Protein AF-0000000087101628 (afdb_homodimer)

Radius of gyration: 29.73 Å; Cα contacts (8 Å, |Δi|>4): 1108; chains: 2; bounding box: 60×91×79 Å

Sequence (808 aa):
MQALVPTSGLTIFELVASPSTESFATGARFMEYYRRNLAGFMVWLDSEENDYRKQVIPLAEHQPAIGFAILAFVAQHGSMSCSNKAIAAIAEDARDKCLQLIKLRAQQMTDKLMKGLELDDHSDAADAEWMLAAILIMTNYDRCCAEVADEHRKAARTIVNLFNSSSAIEERQLFSFLRNQLAIDDVTTASTSFDRSLINNAIKPVPGSDSLLFSRYLTFLHRVTLASVEVVEAGSSSDFPPHSRTTNMIRSEFEQARGSTLMAAGRLGLKGSRMTRDFVRLVEVYHNAGLVYSFQCLECVHEDGSERTTACNNLFDQLTGFEDQTAFVQNLAWPTFIAGTACHGNKERQKTILSLFTAIHQATRFNHYRDAVNFLEEFWAGSDADWRPRARAREASGKRILVVMQALVPTSGLTIFELVASPSTESFATGARFMEYYRRNLAGFMVWLDSEENDYRKQVIPLAEHQPAIGFAILAFVAQHGSMSCSNKAIAAIAEDARDKCLQLIKLRAQQMTDKLMKGLELDDHSDAADAEWMLAAILIMTNYDRCCAEVADEHRKAARTIVNLFNSSSAIEERQLFSFLRNQLAIDDVTTASTSFDRSLINNAIKPVPGSDSLLFSRYLTFLHRVTLASVEVVEAGSSSDFPPHSRTTNMIRSEFEQARGSTLMAAGRLGLKGSRMTRDFVRLVEVYHNAGLVYSFQCLECVHEDGSERTTACNNLFDQLTGFEDQTAFVQNLAWPTFIAGTACHGNKERQKTILSLFTAIHQATRFNHYRDAVNFLEEFWAGSDADWRPRARAREASGKRILVV

Organism: NCBI:txid702518

Structure (mmCIF, N/CA/C/O backbone):
data_AF-0000000087101628-model_v1
#
loop_
_entity.id
_entity.type
_entity.pdbx_description
1 polymer 'Uncharacterized protein'
#
loop_
_atom_site.group_PDB
_atom_site.id
_atom_site.type_symbol
_atom_site.label_atom_id
_atom_site.label_alt_id
_atom_site.label_comp_id
_atom_site.label_asym_id
_atom_site.label_entity_id
_atom_site.label_seq_id
_atom_site.pdbx_PDB_ins_code
_atom_site.Cartn_x
_atom_site.Cartn_y
_atom_site.Cartn_z
_atom_site.occupancy
_atom_site.B_iso_or_equiv
_atom_site.auth_seq_id
_atom_site.auth_comp_id
_atom_site.auth_asym_id
_atom_site.auth_atom_id
_atom_site.pdbx_PDB_model_num
ATOM 1 N N . MET A 1 1 ? -19.625 4.711 -6.918 1 26.03 1 MET A N 1
ATOM 2 C CA . MET A 1 1 ? -18.625 5.625 -7.465 1 26.03 1 MET A CA 1
ATOM 3 C C . MET A 1 1 ? -18.516 6.879 -6.605 1 26.03 1 MET A C 1
ATOM 5 O O . MET A 1 1 ? -19.453 7.68 -6.531 1 26.03 1 MET A O 1
ATOM 9 N N . GLN A 1 2 ? -17.875 6.727 -5.523 1 28.67 2 GLN A N 1
ATOM 10 C CA . GLN A 1 2 ? -17.953 7.898 -4.66 1 28.67 2 GLN A CA 1
ATOM 11 C C . GLN A 1 2 ? -17.344 9.125 -5.34 1 28.67 2 GLN A C 1
ATOM 13 O O . GLN A 1 2 ? -16.188 9.086 -5.777 1 28.67 2 GLN A O 1
ATOM 18 N N . ALA A 1 3 ? -18.156 10 -5.699 1 35.97 3 ALA A N 1
ATOM 19 C CA . ALA A 1 3 ? -17.922 11.227 -6.465 1 35.97 3 ALA A CA 1
ATOM 20 C C . ALA A 1 3 ? -16.984 12.172 -5.719 1 35.97 3 ALA A C 1
ATOM 22 O O . ALA A 1 3 ? -17.156 12.414 -4.523 1 35.97 3 ALA A O 1
ATOM 23 N N . LEU A 1 4 ? -15.797 12.312 -6.121 1 41.22 4 LEU A N 1
ATOM 24 C CA . LEU A 1 4 ? -14.914 13.398 -5.711 1 41.22 4 LEU A CA 1
ATOM 25 C C . LEU A 1 4 ? -15.648 14.734 -5.715 1 41.22 4 LEU A C 1
ATOM 27 O O . LEU A 1 4 ? -16.547 14.953 -6.535 1 41.22 4 LEU A O 1
ATOM 31 N N . VAL A 1 5 ? -15.688 15.383 -4.637 1 44.59 5 VAL A N 1
ATOM 32 C CA . VAL A 1 5 ? -16.375 16.672 -4.582 1 44.59 5 VAL A CA 1
ATOM 33 C C . VAL A 1 5 ? -15.82 17.594 -5.668 1 44.59 5 VAL A C 1
ATOM 35 O O . VAL A 1 5 ? -14.602 17.719 -5.836 1 44.59 5 VAL A O 1
ATOM 38 N N . PRO A 1 6 ? -16.719 17.922 -6.676 1 40.78 6 PRO A N 1
ATOM 39 C CA . PRO A 1 6 ? -16.328 18.891 -7.703 1 40.78 6 PRO A CA 1
ATOM 40 C C . PRO A 1 6 ? -15.695 20.156 -7.121 1 40.78 6 PRO A C 1
ATOM 42 O O . PRO A 1 6 ? -16.047 20.562 -6.012 1 40.78 6 PRO A O 1
ATOM 45 N N . THR A 1 7 ? -14.648 20.562 -7.625 1 36.84 7 THR A N 1
ATOM 46 C CA . THR A 1 7 ? -13.867 21.734 -7.258 1 36.84 7 THR A CA 1
ATOM 47 C C . THR A 1 7 ? -14.625 23.016 -7.582 1 36.84 7 THR A C 1
ATOM 49 O O . THR A 1 7 ? -14.062 24.125 -7.523 1 36.84 7 THR A O 1
ATOM 52 N N . SER A 1 8 ? -15.742 23.047 -8.273 1 37.12 8 SER A N 1
ATOM 53 C CA . SER A 1 8 ? -16.203 24.391 -8.555 1 37.12 8 SER A CA 1
ATOM 54 C C . SER A 1 8 ? -16.578 25.125 -7.266 1 37.12 8 SER A C 1
ATOM 56 O O . SER A 1 8 ? -17.641 24.875 -6.691 1 37.12 8 SER A O 1
ATOM 58 N N . GLY A 1 9 ? -15.664 25.375 -6.543 1 42.19 9 GLY A N 1
ATOM 59 C CA . GLY A 1 9 ? -15.867 25.984 -5.242 1 42.19 9 GLY A CA 1
ATOM 60 C C . GLY A 1 9 ? -16.453 27.391 -5.324 1 42.19 9 GLY A C 1
ATOM 61 O O . GLY A 1 9 ? -16.391 28.031 -6.371 1 42.19 9 GLY A O 1
ATOM 62 N N . LEU A 1 10 ? -17.469 27.688 -4.641 1 45.53 10 LEU A N 1
ATOM 63 C CA . LEU A 1 10 ? -17.984 29.031 -4.375 1 45.53 10 LEU A CA 1
ATOM 64 C C . LEU A 1 10 ? -16.844 30 -4.102 1 45.53 10 LEU A C 1
ATOM 66 O O . LEU A 1 10 ? -15.922 29.703 -3.338 1 45.53 10 LEU A O 1
ATOM 70 N N . THR A 1 11 ? -16.719 30.984 -4.996 1 48.81 11 THR A N 1
ATOM 71 C CA . THR A 1 11 ? -15.711 32 -4.777 1 48.81 11 THR A CA 1
ATOM 72 C C . THR A 1 11 ? -16.016 32.812 -3.514 1 48.81 11 THR A C 1
ATOM 74 O O . THR A 1 11 ? -17.172 32.938 -3.111 1 48.81 11 THR A O 1
ATOM 77 N N . ILE A 1 12 ? -15.062 33.062 -2.768 1 49 12 ILE A N 1
ATOM 78 C CA . ILE A 1 12 ? -15.164 33.844 -1.55 1 49 12 ILE A CA 1
ATOM 79 C C . ILE A 1 12 ? -15.945 35.125 -1.835 1 49 12 ILE A C 1
ATOM 81 O O . ILE A 1 12 ? -16.672 35.625 -0.967 1 49 12 ILE A O 1
ATOM 85 N N . PHE A 1 13 ? -15.859 35.625 -3.02 1 48.06 13 PHE A N 1
ATOM 86 C CA . PHE A 1 13 ? -16.516 36.844 -3.404 1 48.06 13 PHE A CA 1
ATOM 87 C C . PHE A 1 13 ? -18.031 36.719 -3.342 1 48.06 13 PHE A C 1
ATOM 89 O O . PHE A 1 13 ? -18.734 37.656 -2.969 1 48.06 13 PHE A O 1
ATOM 96 N N . GLU A 1 14 ? -18.344 35.625 -3.723 1 48.25 14 GLU A N 1
ATOM 97 C CA . GLU A 1 14 ? -19.781 35.406 -3.654 1 48.25 14 GLU A CA 1
ATOM 98 C C . GLU A 1 14 ? -20.281 35.406 -2.211 1 48.25 14 GLU A C 1
ATOM 100 O O . GLU A 1 14 ? -21.422 35.781 -1.946 1 48.25 14 GLU A O 1
ATOM 105 N N . LEU A 1 15 ? -19.359 35.156 -1.405 1 49.53 15 LEU A N 1
ATOM 106 C CA . LEU A 1 15 ? -19.703 35.156 0.014 1 49.53 15 LEU A CA 1
ATOM 107 C C . LEU A 1 15 ? -19.828 36.562 0.559 1 49.53 15 LEU A C 1
ATOM 109 O O . LEU A 1 15 ? -20.719 36.844 1.361 1 49.53 15 LEU A O 1
ATOM 113 N N . VAL A 1 16 ? -18.875 37.469 0.089 1 48.25 16 VAL A N 1
ATOM 114 C CA . VAL A 1 16 ? -18.828 38.844 0.62 1 48.25 16 VAL A CA 1
ATOM 115 C C . VAL A 1 16 ? -19.875 39.719 -0.062 1 48.25 16 VAL A C 1
ATOM 117 O O . VAL A 1 16 ? -20.328 40.719 0.502 1 48.25 16 VAL A O 1
ATOM 120 N N . ALA A 1 17 ? -20.094 39.531 -1.302 1 47.28 17 ALA A N 1
ATOM 121 C CA . ALA A 1 17 ? -20.984 40.469 -2.004 1 47.28 17 ALA A CA 1
ATOM 122 C C . ALA A 1 17 ? -22.359 40.5 -1.366 1 47.28 17 ALA A C 1
ATOM 124 O O . ALA A 1 17 ? -23.094 41.469 -1.513 1 47.28 17 ALA A O 1
ATOM 125 N N . SER A 1 18 ? -22.969 39.312 -1.213 1 39.75 18 SER A N 1
ATOM 126 C CA . SER A 1 18 ? -24.297 39.531 -0.682 1 39.75 18 SER A CA 1
ATOM 127 C C . SER A 1 18 ? -24.312 39.5 0.843 1 39.75 18 SER A C 1
ATOM 129 O O . SER A 1 18 ? -24.453 38.438 1.455 1 39.75 18 SER A O 1
ATOM 131 N N . PRO A 1 19 ? -23.688 40.438 1.371 1 39.03 19 PRO A N 1
ATOM 132 C CA . PRO A 1 19 ? -23.859 40.625 2.814 1 39.03 19 PRO A CA 1
ATOM 133 C C . PRO A 1 19 ? -25.328 40.531 3.246 1 39.03 19 PRO A C 1
ATOM 135 O O . PRO A 1 19 ? -25.703 41.156 4.254 1 39.03 19 PRO A O 1
ATOM 138 N N . SER A 1 20 ? -26.297 40.156 2.459 1 34.47 20 SER A N 1
ATOM 139 C CA . SER A 1 20 ? -27.578 40.312 3.145 1 34.47 20 SER A CA 1
ATOM 140 C C . SER A 1 20 ? -27.516 39.75 4.559 1 34.47 20 SER A C 1
ATOM 142 O O . SER A 1 20 ? -26.812 38.75 4.809 1 34.47 20 SER A O 1
ATOM 144 N N . THR A 1 21 ? -27.969 40.469 5.605 1 35.41 21 THR A N 1
ATOM 145 C CA . THR A 1 21 ? -28.172 40.438 7.051 1 35.41 21 THR A CA 1
ATOM 146 C C . THR A 1 21 ? -28.578 39.031 7.523 1 35.41 21 THR A C 1
ATOM 148 O O . THR A 1 21 ? -28.719 38.812 8.727 1 35.41 21 THR A O 1
ATOM 151 N N . GLU A 1 22 ? -29.297 38.25 6.773 1 41.78 22 GLU A N 1
ATOM 152 C CA . GLU A 1 22 ? -29.906 37.188 7.578 1 41.78 22 GLU A CA 1
ATOM 153 C C . GLU A 1 22 ? -28.875 36.125 7.953 1 41.78 22 GLU A C 1
ATOM 155 O O . GLU A 1 22 ? -28.203 35.562 7.078 1 41.78 22 GLU A O 1
ATOM 160 N N . SER A 1 23 ? -28.375 36.031 9.219 1 43.84 23 SER A N 1
ATOM 161 C CA . SER A 1 23 ? -27.438 35.312 10.07 1 43.84 23 SER A CA 1
ATOM 162 C C . SER A 1 23 ? -27.25 33.875 9.594 1 43.84 23 SER A C 1
ATOM 164 O O . SER A 1 23 ? -26.125 33.375 9.484 1 43.84 23 SER A O 1
ATOM 166 N N . PHE A 1 24 ? -28.422 33.25 9.414 1 42.03 24 PHE A N 1
ATOM 167 C CA . PHE A 1 24 ? -28.406 31.812 9.156 1 42.03 24 PHE A CA 1
ATOM 168 C C . PHE A 1 24 ? -27.859 31.531 7.758 1 42.03 24 PHE A C 1
ATOM 170 O O . PHE A 1 24 ? -27.125 30.562 7.555 1 42.03 24 PHE A O 1
ATOM 177 N N . ALA A 1 25 ? -28.312 32.406 6.754 1 46.84 25 ALA A N 1
ATOM 178 C CA . ALA A 1 25 ? -27.938 32.188 5.355 1 46.84 25 ALA A CA 1
ATOM 179 C C . ALA A 1 25 ? -26.438 32.375 5.156 1 46.84 25 ALA A C 1
ATOM 181 O O . ALA A 1 25 ? -25.812 31.656 4.363 1 46.84 25 ALA A O 1
ATOM 182 N N . THR A 1 26 ? -25.922 33.219 5.93 1 53.03 26 THR A N 1
ATOM 183 C CA . THR A 1 26 ? -24.484 33.469 5.902 1 53.03 26 THR A CA 1
ATOM 184 C C . THR A 1 26 ? -23.719 32.281 6.469 1 53.03 26 THR A C 1
ATOM 186 O O . THR A 1 26 ? -22.734 31.844 5.883 1 53.03 26 THR A O 1
ATOM 189 N N . GLY A 1 27 ? -24.406 31.719 7.445 1 65.12 27 GLY A N 1
ATOM 190 C CA . GLY A 1 27 ? -23.797 30.547 8.039 1 65.12 27 GLY A CA 1
ATOM 191 C C . GLY A 1 27 ? -23.75 29.359 7.098 1 65.12 27 GLY A C 1
ATOM 192 O O . GLY A 1 27 ? -22.734 28.656 7.012 1 65.12 27 GLY A O 1
ATOM 193 N N . ALA A 1 28 ? -24.828 29.344 6.305 1 73.56 28 ALA A N 1
ATOM 194 C CA . ALA A 1 28 ? -24.938 28.219 5.379 1 73.56 28 ALA A CA 1
ATOM 195 C C . ALA A 1 28 ? -23.922 28.359 4.238 1 73.56 28 ALA A C 1
ATOM 197 O O . ALA A 1 28 ? -23.328 27.359 3.811 1 73.56 28 ALA A O 1
ATOM 198 N N . ARG A 1 29 ? -23.75 29.594 3.809 1 76.88 29 ARG A N 1
ATOM 199 C CA . ARG A 1 29 ? -22.812 29.828 2.709 1 76.88 29 ARG A CA 1
ATOM 200 C C . ARG A 1 29 ? -21.375 29.594 3.15 1 76.88 29 ARG A C 1
ATOM 202 O O . ARG A 1 29 ? -20.562 29.047 2.389 1 76.88 29 ARG A O 1
ATOM 209 N N . PHE A 1 30 ? -21.188 30 4.383 1 77.25 30 PHE A N 1
ATOM 210 C CA . PHE A 1 30 ? -19.844 29.797 4.91 1 77.25 30 PHE A CA 1
ATOM 211 C C . PHE A 1 30 ? -19.562 28.312 5.086 1 77.25 30 PHE A C 1
ATOM 213 O O . PHE A 1 30 ? -18.469 27.844 4.773 1 77.25 30 PHE A O 1
ATOM 220 N N . MET A 1 31 ? -20.609 27.656 5.434 1 82 31 MET A N 1
ATOM 221 C CA . MET A 1 31 ? -20.453 26.219 5.621 1 82 31 MET A CA 1
ATOM 222 C C . MET A 1 31 ? -20.25 25.516 4.285 1 82 31 MET A C 1
ATOM 224 O O . MET A 1 31 ? -19.469 24.562 4.195 1 82 31 MET A O 1
ATOM 228 N N . GLU A 1 32 ? -20.891 26.031 3.357 1 81.81 32 GLU A N 1
ATOM 229 C CA . GLU A 1 32 ? -20.75 25.438 2.027 1 81.81 32 GLU A CA 1
ATOM 230 C C . GLU A 1 32 ? -19.375 25.734 1.441 1 81.81 32 GLU A C 1
ATOM 232 O O . GLU A 1 32 ? -18.766 24.875 0.806 1 81.81 32 GLU A O 1
ATOM 237 N N . TYR A 1 33 ? -18.938 26.922 1.651 1 81.75 33 TYR A N 1
ATOM 238 C CA . TYR A 1 33 ? -17.594 27.266 1.209 1 81.75 33 TYR A CA 1
ATOM 239 C C . TYR A 1 33 ? -16.547 26.391 1.904 1 81.75 33 TYR A C 1
ATOM 241 O O . TYR A 1 33 ? -15.602 25.922 1.271 1 81.75 33 TYR A O 1
ATOM 249 N N . TYR A 1 34 ? -16.719 26.25 3.16 1 84.5 34 TYR A N 1
ATOM 250 C CA . TYR A 1 34 ? -15.812 25.406 3.924 1 84.5 34 TYR A CA 1
ATOM 251 C C . TYR A 1 34 ? -15.805 23.984 3.375 1 84.5 34 TYR A C 1
ATOM 253 O O . TYR A 1 34 ? -14.742 23.406 3.145 1 84.5 34 TYR A O 1
ATOM 261 N N . ARG A 1 35 ? -16.906 23.469 3.129 1 82.81 35 ARG A N 1
ATOM 262 C CA . ARG A 1 35 ? -17.062 22.094 2.664 1 82.81 35 ARG A CA 1
ATOM 263 C C . ARG A 1 35 ? -16.375 21.891 1.319 1 82.81 35 ARG A C 1
ATOM 265 O O . ARG A 1 35 ? -15.695 20.891 1.115 1 82.81 35 ARG A O 1
ATOM 272 N N . ARG A 1 36 ? -16.453 22.828 0.568 1 76.19 36 ARG A N 1
ATOM 273 C CA . ARG A 1 36 ? -16.016 22.656 -0.813 1 76.19 36 ARG A CA 1
ATOM 274 C C . ARG A 1 36 ? -14.547 23.016 -0.965 1 76.19 36 ARG A C 1
ATOM 276 O O . ARG A 1 36 ? -13.844 22.422 -1.783 1 76.19 36 ARG A O 1
ATOM 283 N N . ASN A 1 37 ? -14.148 24 -0.082 1 74.56 37 ASN A N 1
ATOM 284 C CA . ASN A 1 37 ? -12.852 24.578 -0.417 1 74.56 37 ASN A CA 1
ATOM 285 C C . ASN A 1 37 ? -11.812 24.312 0.666 1 74.56 37 ASN A C 1
ATOM 287 O O . ASN A 1 37 ? -10.609 24.312 0.396 1 74.56 37 ASN A O 1
ATOM 291 N N . LEU A 1 38 ? -12.289 24.141 1.852 1 81 38 LEU A N 1
ATOM 292 C CA . LEU A 1 38 ? -11.289 24.172 2.912 1 81 38 LEU A CA 1
ATOM 293 C C . LEU A 1 38 ? -11.203 22.828 3.627 1 81 38 LEU A C 1
ATOM 295 O O . LEU A 1 38 ? -10.133 22.438 4.102 1 81 38 LEU A O 1
ATOM 299 N N . ALA A 1 39 ? -12.312 22.141 3.699 1 82.81 39 ALA A N 1
ATOM 300 C CA . ALA A 1 39 ? -12.336 20.875 4.434 1 82.81 39 ALA A CA 1
ATOM 301 C C . ALA A 1 39 ? -11.336 19.891 3.854 1 82.81 39 ALA A C 1
ATOM 303 O O . ALA A 1 39 ? -10.711 19.125 4.594 1 82.81 39 ALA A O 1
ATOM 304 N N . GLY A 1 40 ? -11.07 19.953 2.6 1 80.5 40 GLY A N 1
ATOM 305 C CA . GLY A 1 40 ? -10.148 19.062 1.928 1 80.5 40 GLY A CA 1
ATOM 306 C C . GLY A 1 40 ? -8.695 19.344 2.266 1 80.5 40 GLY A C 1
ATOM 307 O O . GLY A 1 40 ? -7.863 18.438 2.236 1 80.5 40 GLY A O 1
ATOM 308 N N . PHE A 1 41 ? -8.375 20.516 2.748 1 78.31 41 PHE A N 1
ATOM 309 C CA . PHE A 1 41 ? -7.008 20.938 3.049 1 78.31 41 PHE A CA 1
ATOM 310 C C . PHE A 1 41 ? -6.578 20.438 4.422 1 78.31 41 PHE A C 1
ATOM 312 O O . PHE A 1 41 ? -5.391 20.438 4.75 1 78.31 41 PHE A O 1
ATOM 319 N N . MET A 1 42 ? -7.484 19.844 5.047 1 81.44 42 MET A N 1
ATOM 320 C CA . MET A 1 42 ? -7.184 19.516 6.434 1 81.44 42 MET A CA 1
ATOM 321 C C . MET A 1 42 ? -6.934 18.016 6.598 1 81.44 42 MET A C 1
ATOM 323 O O . MET A 1 42 ? -6.648 17.547 7.699 1 81.44 42 MET A O 1
ATOM 327 N N . VAL A 1 43 ? -7.102 17.344 5.449 1 85.5 43 VAL A N 1
ATOM 328 C CA . VAL A 1 43 ? -6.992 15.898 5.551 1 85.5 43 VAL A CA 1
ATOM 329 C C . VAL A 1 43 ? -5.941 15.383 4.57 1 85.5 43 VAL A C 1
ATOM 331 O O . VAL A 1 43 ? -5.504 16.125 3.682 1 85.5 43 VAL A O 1
ATOM 334 N N . TRP A 1 44 ? -5.473 14.148 4.824 1 87.81 44 TRP A N 1
ATOM 335 C CA . TRP A 1 44 ? -4.543 13.484 3.918 1 87.81 44 TRP A CA 1
ATOM 336 C C . TRP A 1 44 ? -5.184 13.242 2.555 1 87.81 44 TRP A C 1
ATOM 338 O O . TRP A 1 44 ? -4.516 13.352 1.522 1 87.81 44 TRP A O 1
ATOM 348 N N . LEU A 1 45 ? -6.359 12.844 2.617 1 84.38 45 LEU A N 1
ATOM 349 C CA . LEU A 1 45 ? -7.16 12.469 1.456 1 84.38 45 LEU A CA 1
ATOM 350 C C . LEU A 1 45 ? -8.57 13.047 1.558 1 84.38 45 LEU A C 1
ATOM 352 O O . LEU A 1 45 ? -9.297 12.75 2.502 1 84.38 45 LEU A O 1
ATOM 356 N N . ASP A 1 46 ? -8.836 13.867 0.576 1 82.81 46 ASP A N 1
ATOM 357 C CA . ASP A 1 46 ? -10.172 14.461 0.567 1 82.81 46 ASP A CA 1
ATOM 358 C C . ASP A 1 46 ? -11.172 13.555 -0.139 1 82.81 46 ASP A C 1
ATOM 360 O O . ASP A 1 46 ? -11.062 13.312 -1.343 1 82.81 46 ASP A O 1
ATOM 364 N N . SER A 1 47 ? -12.031 12.906 0.613 1 77.12 47 SER A N 1
ATOM 365 C CA . SER A 1 47 ? -13.133 12.094 0.102 1 77.12 47 SER A CA 1
ATOM 366 C C . SER A 1 47 ? -14.453 12.445 0.787 1 77.12 47 SER A C 1
ATOM 368 O O . SER A 1 47 ? -14.469 13.25 1.72 1 77.12 47 SER A O 1
ATOM 370 N N . GLU A 1 48 ? -15.508 11.883 0.302 1 77.19 48 GLU A N 1
ATOM 371 C CA . GLU A 1 48 ? -16.797 12.117 0.937 1 77.19 48 GLU A CA 1
ATOM 372 C C . GLU A 1 48 ? -16.844 11.516 2.338 1 77.19 48 GLU A C 1
ATOM 374 O O . GLU A 1 48 ? -17.656 11.93 3.17 1 77.19 48 GLU A O 1
ATOM 379 N N . GLU A 1 49 ? -15.883 10.688 2.568 1 77.44 49 GLU A N 1
ATOM 380 C CA . GLU A 1 49 ? -15.852 10.008 3.861 1 77.44 49 GLU A CA 1
ATOM 381 C C . GLU A 1 49 ? -14.953 10.758 4.848 1 77.44 49 GLU A C 1
ATOM 383 O O . GLU A 1 49 ? -14.773 10.32 5.984 1 77.44 49 GLU A O 1
ATOM 388 N N . ASN A 1 50 ? -14.477 11.961 4.438 1 79.19 50 ASN A N 1
ATOM 389 C CA . ASN A 1 50 ? -13.711 12.852 5.305 1 79.19 50 ASN A CA 1
ATOM 390 C C . ASN A 1 50 ? -14.516 13.266 6.535 1 79.19 50 ASN A C 1
ATOM 392 O O . ASN A 1 50 ? -15.578 13.867 6.41 1 79.19 50 ASN A O 1
ATOM 396 N N . ASP A 1 51 ? -14.023 12.984 7.668 1 87.19 51 ASP A N 1
ATOM 397 C CA . ASP A 1 51 ? -14.805 13.156 8.883 1 87.19 51 ASP A CA 1
ATOM 398 C C . ASP A 1 51 ? -15.039 14.641 9.18 1 87.19 51 ASP A C 1
ATOM 400 O O . ASP A 1 51 ? -15.953 14.992 9.938 1 87.19 51 ASP A O 1
ATOM 404 N N . TYR A 1 52 ? -14.234 15.547 8.633 1 87.19 52 TYR A N 1
ATOM 405 C CA . TYR A 1 52 ? -14.578 16.953 8.734 1 87.19 52 TYR A CA 1
ATOM 406 C C . TYR A 1 52 ? -15.891 17.25 8.016 1 87.19 52 TYR A C 1
ATOM 408 O O . TYR A 1 52 ? -16.656 18.109 8.445 1 87.19 52 TYR A O 1
ATOM 416 N N . ARG A 1 53 ? -16.109 16.516 6.977 1 85.88 53 ARG A N 1
ATOM 417 C CA . ARG A 1 53 ? -17.328 16.672 6.203 1 85.88 53 ARG A CA 1
ATOM 418 C C . ARG A 1 53 ? -18.469 15.867 6.82 1 85.88 53 ARG A C 1
ATOM 420 O O . ARG A 1 53 ? -19.562 16.391 7.027 1 85.88 53 ARG A O 1
ATOM 427 N N . LYS A 1 54 ? -18.188 14.711 7.105 1 86.69 54 LYS A N 1
ATOM 428 C CA . LYS A 1 54 ? -19.219 13.734 7.445 1 86.69 54 LYS A CA 1
ATOM 429 C C . LYS A 1 54 ? -19.703 13.922 8.883 1 86.69 54 LYS A C 1
ATOM 431 O O . LYS A 1 54 ? -20.875 13.688 9.195 1 86.69 54 LYS A O 1
ATOM 436 N N . GLN A 1 55 ? -18.766 14.367 9.703 1 90.75 55 GLN A N 1
ATOM 437 C CA . GLN A 1 55 ? -19.109 14.383 11.117 1 90.75 55 GLN A CA 1
ATOM 438 C C . GLN A 1 55 ? -19 15.789 11.703 1 90.75 55 GLN A C 1
ATOM 440 O O . GLN A 1 55 ? -19.906 16.25 12.398 1 90.75 55 GLN A O 1
ATOM 445 N N . VAL A 1 56 ? -18 16.547 11.406 1 91 56 VAL A N 1
ATOM 446 C CA . VAL A 1 56 ? -17.703 17.812 12.07 1 91 56 VAL A CA 1
ATOM 447 C C . VAL A 1 56 ? -18.688 18.875 11.578 1 91 56 VAL A C 1
ATOM 449 O O . VAL A 1 56 ? -19.219 19.641 12.375 1 91 56 VAL A O 1
ATOM 452 N N . ILE A 1 57 ? -18.938 18.906 10.32 1 88.19 57 ILE A N 1
ATOM 453 C CA . ILE A 1 57 ? -19.828 19.906 9.766 1 88.19 57 ILE A CA 1
ATOM 454 C C . ILE A 1 57 ? -21.234 19.734 10.32 1 88.19 57 ILE A C 1
ATOM 456 O O . ILE A 1 57 ? -21.859 20.688 10.797 1 88.19 57 ILE A O 1
ATOM 460 N N . PRO A 1 58 ? -21.719 18.5 10.289 1 89.19 58 PRO A N 1
ATOM 461 C CA . PRO A 1 58 ? -23.047 18.312 10.883 1 89.19 58 PRO A CA 1
ATOM 462 C C . PRO A 1 58 ? -23.094 18.672 12.367 1 89.19 58 PRO A C 1
ATOM 464 O O . PRO A 1 58 ? -24.109 19.141 12.867 1 89.19 58 PRO A O 1
ATOM 467 N N . LEU A 1 59 ? -22.062 18.547 13.07 1 92 59 LEU A N 1
ATOM 468 C CA . LEU A 1 59 ? -21.984 18.875 14.484 1 92 59 LEU A CA 1
ATOM 469 C C . LEU A 1 59 ? -22.094 20.375 14.695 1 92 59 LEU A C 1
ATOM 471 O O . LEU A 1 59 ? -22.484 20.828 15.781 1 92 59 LEU A O 1
ATOM 475 N N . ALA A 1 60 ? -21.75 21.156 13.703 1 90 60 ALA A N 1
ATOM 476 C CA . ALA A 1 60 ? -21.797 22.609 13.797 1 90 60 ALA A CA 1
ATOM 477 C C . ALA A 1 60 ? -23.219 23.109 13.969 1 90 60 ALA A C 1
ATOM 479 O O . ALA A 1 60 ? -23.438 24.234 14.445 1 90 60 ALA A O 1
ATOM 480 N N . GLU A 1 61 ? -24.156 22.266 13.594 1 85.31 61 GLU A N 1
ATOM 481 C CA . GLU A 1 61 ? -25.562 22.625 13.742 1 85.31 61 GLU A CA 1
ATOM 482 C C . GLU A 1 61 ? -25.953 22.734 15.211 1 85.31 61 GLU A C 1
ATOM 484 O O . GLU A 1 61 ? -26.828 23.531 15.57 1 85.31 61 GLU A O 1
ATOM 489 N N . HIS A 1 62 ? -25.328 21.953 16.016 1 88.56 62 HIS A N 1
ATOM 490 C CA . HIS A 1 62 ? -25.734 21.922 17.422 1 88.56 62 HIS A CA 1
ATOM 491 C C . HIS A 1 62 ? -24.594 22.391 18.328 1 88.56 62 HIS A C 1
ATOM 493 O O . HIS A 1 62 ? -24.781 22.516 19.547 1 88.56 62 HIS A O 1
ATOM 499 N N . GLN A 1 63 ? -23.469 22.594 17.781 1 93 63 GLN A N 1
ATOM 500 C CA . GLN A 1 63 ? -22.312 23.094 18.516 1 93 63 GLN A CA 1
ATOM 501 C C . GLN A 1 63 ? -21.797 24.406 17.906 1 93 63 GLN A C 1
ATOM 503 O O . GLN A 1 63 ? -20.875 24.391 17.094 1 93 63 GLN A O 1
ATOM 508 N N . PRO A 1 64 ? -22.25 25.453 18.438 1 91.94 64 PRO A N 1
ATOM 509 C CA . PRO A 1 64 ? -21.953 26.75 17.828 1 91.94 64 PRO A CA 1
ATOM 510 C C . PRO A 1 64 ? -20.453 27.016 17.734 1 91.94 64 PRO A C 1
ATOM 512 O O . PRO A 1 64 ? -19.984 27.703 16.828 1 91.94 64 PRO A O 1
ATOM 515 N N . ALA A 1 65 ? -19.703 26.516 18.688 1 93.75 65 ALA A N 1
ATOM 516 C CA . ALA A 1 65 ? -18.25 26.734 18.672 1 93.75 65 ALA A CA 1
ATOM 517 C C . ALA A 1 65 ? -17.641 26.297 17.344 1 93.75 65 ALA A C 1
ATOM 519 O O . ALA A 1 65 ? -16.781 26.984 16.781 1 93.75 65 ALA A O 1
ATOM 520 N N . ILE A 1 66 ? -18.062 25.172 16.828 1 94.12 66 ILE A N 1
ATOM 521 C CA . ILE A 1 66 ? -17.578 24.672 15.555 1 94.12 66 ILE A CA 1
ATOM 522 C C . ILE A 1 66 ? -18 25.609 14.43 1 94.12 66 ILE A C 1
ATOM 524 O O . ILE A 1 66 ? -17.203 25.906 13.523 1 94.12 66 ILE A O 1
ATOM 528 N N . GLY A 1 67 ? -19.219 26.062 14.508 1 91.31 67 GLY A N 1
ATOM 529 C CA . GLY A 1 67 ? -19.703 27 13.516 1 91.31 67 GLY A CA 1
ATOM 530 C C . GLY A 1 67 ? -18.875 28.281 13.461 1 91.31 67 GLY A C 1
ATOM 531 O O . GLY A 1 67 ? -18.531 28.75 12.375 1 91.31 67 GLY A O 1
ATOM 532 N N . PHE A 1 68 ? -18.594 28.781 14.602 1 91.19 68 PHE A N 1
ATOM 533 C CA . PHE A 1 68 ? -17.781 30 14.68 1 91.19 68 PHE A CA 1
ATOM 534 C C . PHE A 1 68 ? -16.359 29.75 14.188 1 91.19 68 PHE A C 1
ATOM 536 O O . PHE A 1 68 ? -15.758 30.609 13.547 1 91.19 68 PHE A O 1
ATOM 543 N N . ALA A 1 69 ? -15.82 28.578 14.531 1 92.19 69 ALA A N 1
ATOM 544 C CA . ALA A 1 69 ? -14.484 28.234 14.062 1 92.19 69 ALA A CA 1
ATOM 545 C C . ALA A 1 69 ? -14.43 28.203 12.539 1 92.19 69 ALA A C 1
ATOM 547 O O . ALA A 1 69 ? -13.5 28.75 11.93 1 92.19 69 ALA A O 1
ATOM 548 N N . ILE A 1 70 ? -15.422 27.578 11.945 1 90.12 70 ILE A N 1
ATOM 549 C CA . ILE A 1 70 ? -15.5 27.469 10.492 1 90.12 70 ILE A CA 1
ATOM 550 C C . ILE A 1 70 ? -15.641 28.859 9.883 1 90.12 70 ILE A C 1
ATOM 552 O O . ILE A 1 70 ? -14.945 29.203 8.922 1 90.12 70 ILE A O 1
ATOM 556 N N . LEU A 1 71 ? -16.531 29.625 10.461 1 88 71 LEU A N 1
ATOM 557 C CA . LEU A 1 71 ? -16.75 30.984 9.977 1 88 71 LEU A CA 1
ATOM 558 C C . LEU A 1 71 ? -15.453 31.797 10.039 1 88 71 LEU A C 1
ATOM 560 O O . LEU A 1 71 ? -15.117 32.5 9.102 1 88 71 LEU A O 1
ATOM 564 N N . ALA A 1 72 ? -14.781 31.688 11.172 1 87.56 72 ALA A N 1
ATOM 565 C CA . ALA A 1 72 ? -13.516 32.406 11.336 1 87.56 72 ALA A CA 1
ATOM 566 C C . ALA A 1 72 ? -12.5 31.969 10.273 1 87.56 72 ALA A C 1
ATOM 568 O O . ALA A 1 72 ? -11.859 32.812 9.648 1 87.56 72 ALA A O 1
ATOM 569 N N . PHE A 1 73 ? -12.367 30.719 10.047 1 86.5 73 PHE A N 1
ATOM 570 C CA . PHE A 1 73 ? -11.398 30.172 9.109 1 86.5 73 PHE A CA 1
ATOM 571 C C . PHE A 1 73 ? -11.727 30.594 7.68 1 86.5 73 PHE A C 1
ATOM 573 O O . PHE A 1 73 ? -10.852 31.047 6.941 1 86.5 73 PHE A O 1
ATOM 580 N N . VAL A 1 74 ? -12.977 30.484 7.309 1 84.25 74 VAL A N 1
ATOM 581 C CA . VAL A 1 74 ? -13.422 30.844 5.965 1 84.25 74 VAL A CA 1
ATOM 582 C C . VAL A 1 74 ? -13.203 32.344 5.719 1 84.25 74 VAL A C 1
ATOM 584 O O . VAL A 1 74 ? -12.711 32.719 4.664 1 84.25 74 VAL A O 1
ATOM 587 N N . ALA A 1 75 ? -13.609 33.094 6.676 1 82.62 75 ALA A N 1
ATOM 588 C CA . ALA A 1 75 ? -13.469 34.531 6.547 1 82.62 75 ALA A CA 1
ATOM 589 C C . ALA A 1 75 ? -12 34.938 6.434 1 82.62 75 ALA A C 1
ATOM 591 O O . ALA A 1 75 ? -11.641 35.781 5.621 1 82.62 75 ALA A O 1
ATOM 592 N N . GLN A 1 76 ? -11.172 34.375 7.246 1 81.19 76 GLN A N 1
ATOM 593 C CA . GLN A 1 76 ? -9.742 34.656 7.191 1 81.19 76 GLN A CA 1
ATOM 594 C C . GLN A 1 76 ? -9.156 34.25 5.84 1 81.19 76 GLN A C 1
ATOM 596 O O . GLN A 1 76 ? -8.344 35 5.27 1 81.19 76 GLN A O 1
ATOM 601 N N . HIS A 1 77 ? -9.461 33.094 5.402 1 76 77 HIS A N 1
ATOM 602 C CA . HIS A 1 77 ? -8.977 32.625 4.113 1 76 77 HIS A CA 1
ATOM 603 C C . HIS A 1 77 ? -9.406 33.531 2.98 1 76 77 HIS A C 1
ATOM 605 O O . HIS A 1 77 ? -8.633 33.781 2.051 1 76 77 HIS A O 1
ATOM 611 N N . GLY A 1 78 ? -10.617 34.031 3.062 1 70.62 78 GLY A N 1
ATOM 612 C CA . GLY A 1 78 ? -11.141 34.969 2.076 1 70.62 78 GLY A CA 1
ATOM 613 C C . GLY A 1 78 ? -10.492 36.344 2.152 1 70.62 78 GLY A C 1
ATOM 614 O O . GLY A 1 78 ? -10.242 36.969 1.125 1 70.62 78 GLY A O 1
ATOM 615 N N . SER A 1 79 ? -10.266 36.719 3.344 1 71.12 79 SER A N 1
ATOM 616 C CA . SER A 1 79 ? -9.695 38.062 3.539 1 71.12 79 SER A CA 1
ATOM 617 C C . SER A 1 79 ? -8.273 38.125 3.004 1 71.12 79 SER A C 1
ATOM 619 O O . SER A 1 79 ? -7.812 39.188 2.59 1 71.12 79 SER A O 1
ATOM 621 N N . MET A 1 80 ? -7.617 37.062 3.16 1 67.12 80 MET A N 1
ATOM 622 C CA . MET A 1 80 ? -6.25 37.031 2.65 1 67.12 80 MET A CA 1
ATOM 623 C C . MET A 1 80 ? -6.227 37.219 1.137 1 67.12 80 MET A C 1
ATOM 625 O O . MET A 1 80 ? -5.246 37.719 0.582 1 67.12 80 MET A O 1
ATOM 629 N N . SER A 1 81 ? -7.344 36.906 0.546 1 62.12 81 SER A N 1
ATOM 630 C CA . SER A 1 81 ? -7.434 37.031 -0.905 1 62.12 81 SER A CA 1
ATOM 631 C C . SER A 1 81 ? -7.883 38.406 -1.312 1 62.12 81 SER A C 1
ATOM 633 O O . SER A 1 81 ? -7.531 38.906 -2.389 1 62.12 81 SER A O 1
ATOM 635 N N . CYS A 1 82 ? -8.758 39.062 -0.571 1 61.34 82 CYS A N 1
ATOM 636 C CA . CYS A 1 82 ? -9.359 40.312 -1.05 1 61.34 82 CYS A CA 1
ATOM 637 C C . CYS A 1 82 ? -9.016 41.469 -0.124 1 61.34 82 CYS A C 1
ATOM 639 O O . CYS A 1 82 ? -9.352 42.625 -0.415 1 61.34 82 CYS A O 1
ATOM 641 N N . SER A 1 83 ? -8.102 41.5 0.654 1 66.56 83 SER A N 1
ATOM 642 C CA . SER A 1 83 ? -7.738 42.531 1.606 1 66.56 83 SER A CA 1
ATOM 643 C C . SER A 1 83 ? -8.961 43.312 2.062 1 66.56 83 SER A C 1
ATOM 645 O O . SER A 1 83 ? -9.031 44.531 1.884 1 66.56 83 SER A O 1
ATOM 647 N N . ASN A 1 84 ? -10.023 42.688 2.418 1 71.69 84 ASN A N 1
ATOM 648 C CA . ASN A 1 84 ? -11.266 43.281 2.885 1 71.69 84 ASN A CA 1
ATOM 649 C C . ASN A 1 84 ? -11.312 43.344 4.406 1 71.69 84 ASN A C 1
ATOM 651 O O . ASN A 1 84 ? -11.422 42.344 5.082 1 71.69 84 ASN A O 1
ATOM 655 N N . LYS A 1 85 ? -11.328 44.5 4.949 1 78.25 85 LYS A N 1
ATOM 656 C CA . LYS A 1 85 ? -11.273 44.75 6.391 1 78.25 85 LYS A CA 1
ATOM 657 C C . LYS A 1 85 ? -12.539 44.219 7.078 1 78.25 85 LYS A C 1
ATOM 659 O O . LYS A 1 85 ? -12.484 43.781 8.227 1 78.25 85 LYS A O 1
ATOM 664 N N . ALA A 1 86 ? -13.562 44.344 6.402 1 76.69 86 ALA A N 1
ATOM 665 C CA . ALA A 1 86 ? -14.82 43.875 6.988 1 76.69 86 ALA A CA 1
ATOM 666 C C . ALA A 1 86 ? -14.812 42.375 7.199 1 76.69 86 ALA A C 1
ATOM 668 O O . ALA A 1 86 ? -15.297 41.875 8.227 1 76.69 86 ALA A O 1
ATOM 669 N N . ILE A 1 87 ? -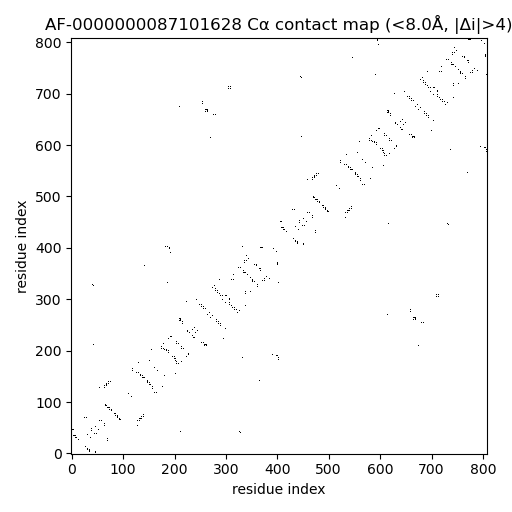14.297 41.719 6.309 1 77.62 87 ILE A N 1
ATOM 670 C CA . ILE A 1 87 ? -14.234 40.281 6.395 1 77.62 87 ILE A CA 1
ATOM 671 C C . ILE A 1 87 ? -13.242 39.875 7.484 1 77.62 87 ILE A C 1
ATOM 673 O O . ILE A 1 87 ? -13.461 38.906 8.203 1 77.62 87 ILE A O 1
ATOM 677 N N . ALA A 1 88 ? -12.266 40.625 7.594 1 80.62 88 ALA A N 1
ATOM 678 C CA . ALA A 1 88 ? -11.297 40.375 8.648 1 80.62 88 ALA A CA 1
ATOM 679 C C . ALA A 1 88 ? -11.922 40.562 10.031 1 80.62 88 ALA A C 1
ATOM 681 O O . ALA A 1 88 ? -11.602 39.812 10.969 1 80.62 88 ALA A O 1
ATOM 682 N N . ALA A 1 89 ? -12.719 41.531 10.07 1 83.44 89 ALA A N 1
ATOM 683 C CA . ALA A 1 89 ? -13.398 41.781 11.344 1 83.44 89 ALA A CA 1
ATOM 684 C C . ALA A 1 89 ? -14.344 40.625 11.695 1 83.44 89 ALA A C 1
ATOM 686 O O . ALA A 1 89 ? -14.469 40.281 12.867 1 83.44 89 ALA A O 1
ATOM 687 N N . ILE A 1 90 ? -15.008 40.094 10.711 1 83.06 90 ILE A N 1
ATOM 688 C CA . ILE A 1 90 ? -15.891 38.969 10.914 1 83.06 90 ILE A CA 1
ATOM 689 C C . ILE A 1 90 ? -15.078 37.781 11.414 1 83.06 90 ILE A C 1
ATOM 691 O O . ILE A 1 90 ? -15.516 37.031 12.305 1 83.06 90 ILE A O 1
ATOM 695 N N . ALA A 1 91 ? -13.961 37.562 10.844 1 85.5 91 ALA A N 1
ATOM 696 C CA . ALA A 1 91 ? -13.078 36.469 11.242 1 85.5 91 ALA A CA 1
ATOM 697 C C . ALA A 1 91 ? -12.672 36.594 12.703 1 85.5 91 ALA A C 1
ATOM 699 O O . ALA A 1 91 ? -12.727 35.625 13.461 1 85.5 91 ALA A O 1
ATOM 700 N N . GLU A 1 92 ? -12.336 37.812 13.117 1 86.5 92 GLU A N 1
ATOM 701 C CA . GLU A 1 92 ? -11.891 38.062 14.484 1 86.5 92 GLU A CA 1
ATOM 702 C C . GLU A 1 92 ? -13.031 37.844 15.484 1 86.5 92 GLU A C 1
ATOM 704 O O . GLU A 1 92 ? -12.836 37.281 16.562 1 86.5 92 GLU A O 1
ATOM 709 N N . ASP A 1 93 ? -14.133 38.344 15.07 1 88.12 93 ASP A N 1
ATOM 710 C CA . ASP A 1 93 ? -15.297 38.188 15.93 1 88.12 93 ASP A CA 1
ATOM 711 C C . ASP A 1 93 ? -15.68 36.719 16.109 1 88.12 93 ASP A C 1
ATOM 713 O O . ASP A 1 93 ? -15.969 36.281 17.234 1 88.12 93 ASP A O 1
ATOM 717 N N . ALA A 1 94 ? -15.758 36.062 15.039 1 89.19 94 ALA A N 1
ATOM 718 C CA . ALA A 1 94 ? -16.094 34.656 15.086 1 89.19 94 ALA A CA 1
ATOM 719 C C . ALA A 1 94 ? -15.062 33.875 15.906 1 89.19 94 ALA A C 1
ATOM 721 O O . ALA A 1 94 ? -15.43 32.969 16.672 1 89.19 94 ALA A O 1
ATOM 722 N N . ARG A 1 95 ? -13.82 34.156 15.727 1 89.12 95 ARG A N 1
ATOM 723 C CA . ARG A 1 95 ? -12.75 33.531 16.5 1 89.12 95 ARG A CA 1
ATOM 724 C C . ARG A 1 95 ? -12.969 33.75 18 1 89.12 95 ARG A C 1
ATOM 726 O O . ARG A 1 95 ? -12.898 32.812 18.781 1 89.12 95 ARG A O 1
ATOM 733 N N . ASP A 1 96 ? -13.242 34.969 18.359 1 89.62 96 ASP A N 1
ATOM 734 C CA . ASP A 1 96 ? -13.414 35.312 19.766 1 89.62 96 ASP A CA 1
ATOM 735 C C . ASP A 1 96 ? -14.609 34.562 20.359 1 89.62 96 ASP A C 1
ATOM 737 O O . ASP A 1 96 ? -14.547 34.094 21.5 1 89.62 96 ASP A O 1
ATOM 741 N N . LYS A 1 97 ? -15.656 34.531 19.609 1 91.69 97 LYS A N 1
ATOM 742 C CA . LYS A 1 97 ? -16.844 33.812 20.078 1 91.69 97 LYS A CA 1
ATOM 743 C C . LYS A 1 97 ? -16.547 32.312 20.25 1 91.69 97 LYS A C 1
ATOM 745 O O . LYS A 1 97 ? -16.969 31.703 21.234 1 91.69 97 LYS A O 1
ATOM 750 N N . CYS A 1 98 ? -15.875 31.734 19.312 1 92.56 98 CYS A N 1
ATOM 751 C CA . CYS A 1 98 ? -15.461 30.328 19.406 1 92.56 98 CYS A CA 1
ATOM 752 C C . CYS A 1 98 ? -14.633 30.094 20.656 1 92.56 98 CYS A C 1
ATOM 754 O O . CYS A 1 98 ? -14.922 29.188 21.438 1 92.56 98 CYS A O 1
ATOM 756 N N . LEU A 1 99 ? -13.664 30.969 20.891 1 91.06 99 LEU A N 1
ATOM 757 C CA . LEU A 1 99 ? -12.75 30.812 22.016 1 91.06 99 LEU A CA 1
ATOM 758 C C . LEU A 1 99 ? -13.492 30.969 23.344 1 91.06 99 LEU A C 1
ATOM 760 O O . LEU A 1 99 ? -13.172 30.281 24.312 1 91.06 99 LEU A O 1
ATOM 764 N N . GLN A 1 100 ? -14.383 31.812 23.281 1 92 100 GLN A N 1
ATOM 765 C CA . GLN A 1 100 ? -15.18 32.031 24.484 1 92 100 GLN A CA 1
ATOM 766 C C . GLN A 1 100 ? -15.953 30.75 24.859 1 92 100 GLN A C 1
ATOM 768 O O . GLN A 1 100 ? -16 30.375 26.016 1 92 100 GLN A O 1
ATOM 773 N N . LEU A 1 101 ? -16.547 30.172 23.906 1 93 101 LEU A N 1
ATOM 774 C CA . LEU A 1 101 ? -17.312 28.969 24.141 1 93 101 LEU A CA 1
ATOM 775 C C . LEU A 1 101 ? -16.422 27.828 24.609 1 93 101 LEU A C 1
ATOM 777 O O . LEU A 1 101 ? -16.797 27.078 25.516 1 93 101 LEU A O 1
ATOM 781 N N . ILE A 1 102 ? -15.258 27.688 24.016 1 93.44 102 ILE A N 1
ATOM 782 C CA . ILE A 1 102 ? -14.305 26.656 24.422 1 93.44 102 ILE A CA 1
ATOM 783 C C . ILE A 1 102 ? -13.852 26.906 25.859 1 93.44 102 ILE A C 1
ATOM 785 O O . ILE A 1 102 ? -13.773 25.969 26.656 1 93.44 102 ILE A O 1
ATOM 789 N N . LYS A 1 103 ? -13.555 28.141 26.141 1 91.44 103 LYS A N 1
ATOM 790 C CA . LYS A 1 103 ? -13.102 28.5 27.469 1 91.44 103 LYS A CA 1
ATOM 791 C C . LYS A 1 103 ? -14.164 28.188 28.516 1 91.44 103 LYS A C 1
ATOM 793 O O . LYS A 1 103 ? -13.852 27.656 29.594 1 91.44 103 LYS A O 1
ATOM 798 N N . LEU A 1 104 ? -15.359 28.531 28.188 1 92.44 104 LEU A N 1
ATOM 799 C CA . LEU A 1 104 ? -16.469 28.266 29.109 1 92.44 104 LEU A CA 1
ATOM 800 C C . LEU A 1 104 ? -16.578 26.781 29.406 1 92.44 104 LEU A C 1
ATOM 802 O O . LEU A 1 104 ? -16.719 26.391 30.562 1 92.44 104 LEU A O 1
ATOM 806 N N . ARG A 1 105 ? -16.578 26.016 28.422 1 92.88 105 ARG A N 1
ATOM 807 C CA . ARG A 1 105 ? -16.719 24.578 28.625 1 92.88 105 ARG A CA 1
ATOM 808 C C . ARG A 1 105 ? -15.5 24.016 29.359 1 92.88 105 ARG A C 1
ATOM 810 O O . ARG A 1 105 ? -15.641 23.109 30.203 1 92.88 105 ARG A O 1
ATOM 817 N N . ALA A 1 106 ? -14.305 24.453 29.031 1 90.25 106 ALA A N 1
ATOM 818 C CA . ALA A 1 106 ? -13.086 24.031 29.719 1 90.25 106 ALA A CA 1
ATOM 819 C C . ALA A 1 106 ? -13.172 24.328 31.219 1 90.25 106 ALA A C 1
ATOM 821 O O . ALA A 1 106 ? -12.719 23.531 32.031 1 90.25 106 ALA A O 1
ATOM 822 N N . GLN A 1 107 ? -13.703 25.438 31.469 1 90.5 107 GLN A N 1
ATOM 823 C CA . GLN A 1 107 ? -13.891 25.797 32.875 1 90.5 107 GLN A CA 1
ATOM 824 C C . GLN A 1 107 ? -14.844 24.844 33.562 1 90.5 107 GLN A C 1
ATOM 826 O O . GLN A 1 107 ? -14.609 24.438 34.719 1 90.5 107 GLN A O 1
ATOM 831 N N . GLN A 1 108 ? -15.883 24.531 32.906 1 91.31 108 GLN A N 1
ATOM 832 C CA . GLN A 1 108 ? -16.844 23.594 33.469 1 91.31 108 GLN A CA 1
ATOM 833 C C . GLN A 1 108 ? -16.203 22.219 33.719 1 91.31 108 GLN A C 1
ATOM 835 O O . GLN A 1 108 ? -16.469 21.578 34.75 1 91.31 108 GLN A O 1
ATOM 840 N N . MET A 1 109 ? -15.383 21.797 32.812 1 90.5 109 MET A N 1
ATOM 841 C CA . MET A 1 109 ? -14.68 20.531 32.969 1 90.5 109 MET A CA 1
ATOM 842 C C . MET A 1 109 ? -13.703 20.578 34.125 1 90.5 109 MET A C 1
ATOM 844 O O . MET A 1 109 ? -13.602 19.625 34.906 1 90.5 109 MET A O 1
ATOM 848 N N . THR A 1 110 ? -13.039 21.688 34.25 1 88.06 110 THR A N 1
ATOM 849 C CA . THR A 1 110 ? -12.102 21.875 35.375 1 88.06 110 THR A CA 1
ATOM 850 C C . THR A 1 110 ? -12.828 21.875 36.688 1 88.06 110 THR A C 1
ATOM 852 O O . THR A 1 110 ? -12.352 21.297 37.688 1 88.06 110 THR A O 1
ATOM 855 N N . ASP A 1 111 ? -13.938 22.531 36.688 1 89.88 111 ASP A N 1
ATOM 856 C CA . ASP A 1 111 ? -14.758 22.562 37.875 1 89.88 111 ASP A CA 1
ATOM 857 C C . ASP A 1 111 ? -15.164 21.141 38.312 1 89.88 111 ASP A C 1
ATOM 859 O O . ASP A 1 111 ? -15.156 20.812 39.5 1 89.88 111 ASP A O 1
ATOM 863 N N . LYS A 1 112 ? -15.531 20.422 37.344 1 91.44 112 LYS A N 1
ATOM 864 C CA . LYS A 1 112 ? -15.891 19.031 37.594 1 91.44 112 LYS A CA 1
ATOM 865 C C . LYS A 1 112 ? -14.719 18.266 38.219 1 91.44 112 LYS A C 1
ATOM 867 O O . LYS A 1 112 ? -14.891 17.531 39.188 1 91.44 112 LYS A O 1
ATOM 872 N N . LEU A 1 113 ? -13.57 18.422 37.719 1 89.5 113 LEU A N 1
ATOM 873 C CA . LEU A 1 113 ? -12.375 17.75 38.219 1 89.5 113 LEU A CA 1
ATOM 874 C C . LEU A 1 113 ? -12.008 18.219 39.625 1 89.5 113 LEU A C 1
ATOM 876 O O . LEU A 1 113 ? -11.594 17.406 40.438 1 89.5 113 LEU A O 1
ATOM 880 N N . MET A 1 114 ? -12.148 19.484 39.844 1 90.94 114 MET A N 1
ATOM 881 C CA . MET A 1 114 ? -11.836 20.062 41.125 1 90.94 114 MET A CA 1
ATOM 882 C C . MET A 1 114 ? -12.766 19.516 42.219 1 90.94 114 MET A C 1
ATOM 884 O O . MET A 1 114 ? -12.391 19.422 43.375 1 90.94 114 MET A O 1
ATOM 888 N N . LYS A 1 115 ? -13.906 19.156 41.812 1 93.31 115 LYS A N 1
ATOM 889 C CA . LYS A 1 115 ? -14.883 18.578 42.719 1 93.31 115 LYS A CA 1
ATOM 890 C C . LYS A 1 115 ? -14.633 17.078 42.906 1 93.31 115 LYS A C 1
ATOM 892 O O . LYS A 1 115 ? -15.391 16.406 43.594 1 93.31 115 LYS A O 1
ATOM 897 N N . GLY A 1 116 ? -13.562 16.5 42.188 1 90.38 116 GLY A N 1
ATOM 898 C CA . GLY A 1 116 ? -13.18 15.102 42.344 1 90.38 116 GLY A CA 1
ATOM 899 C C . GLY A 1 116 ? -13.898 14.18 41.406 1 90.38 116 GLY A C 1
ATOM 900 O O . GLY A 1 116 ? -13.828 12.953 41.531 1 90.38 116 GLY A O 1
ATOM 901 N N . LEU A 1 117 ? -14.664 14.836 40.469 1 89.62 117 LEU A N 1
ATOM 902 C CA . LEU A 1 117 ? -15.383 14.023 39.5 1 89.62 117 LEU A CA 1
ATOM 903 C C . LEU A 1 117 ? -14.484 13.672 38.312 1 89.62 117 LEU A C 1
ATOM 905 O O . LEU A 1 117 ? -13.562 14.422 37.969 1 89.62 117 LEU A O 1
ATOM 909 N N . GLU A 1 118 ? -14.734 12.539 37.688 1 87.06 118 GLU A N 1
ATOM 910 C CA . GLU A 1 118 ? -13.977 12.109 36.531 1 87.06 118 GLU A CA 1
ATOM 911 C C . GLU A 1 118 ? -14.672 12.523 35.219 1 87.06 118 GLU A C 1
ATOM 913 O O . GLU A 1 118 ? -15.891 12.688 35.188 1 87.06 118 GLU A O 1
ATOM 918 N N . LEU A 1 119 ? -13.906 12.797 34.219 1 88.19 119 LEU A N 1
ATOM 919 C CA . LEU A 1 119 ? -14.438 13.07 32.875 1 88.19 119 LEU A CA 1
ATOM 920 C C . LEU A 1 119 ? -14.57 11.773 32.094 1 88.19 119 LEU A C 1
ATOM 922 O O . LEU A 1 119 ? -13.75 11.492 31.203 1 88.19 119 LEU A O 1
ATOM 926 N N . ASP A 1 120 ? -15.555 10.961 32.312 1 85.56 120 ASP A N 1
ATOM 927 C CA . ASP A 1 120 ? -15.609 9.625 31.734 1 85.56 120 ASP A CA 1
ATOM 928 C C . ASP A 1 120 ? -17 9.312 31.203 1 85.56 120 ASP A C 1
ATOM 930 O O . ASP A 1 120 ? -17.312 8.156 30.891 1 85.56 120 ASP A O 1
ATOM 934 N N . ASP A 1 121 ? -17.766 10.375 31.078 1 86.81 121 ASP A N 1
ATOM 935 C CA . ASP A 1 121 ? -19.109 10.086 30.562 1 86.81 121 ASP A CA 1
ATOM 936 C C . ASP A 1 121 ? -19.203 10.469 29.078 1 86.81 121 ASP A C 1
ATOM 938 O O . ASP A 1 121 ? -18.297 11.086 28.531 1 86.81 121 ASP A O 1
ATOM 942 N N . HIS A 1 122 ? -20.312 10.078 28.469 1 88.75 122 HIS A N 1
ATOM 943 C CA . HIS A 1 122 ? -20.531 10.273 27.031 1 88.75 122 HIS A CA 1
ATOM 944 C C . HIS A 1 122 ? -20.609 11.758 26.688 1 88.75 122 HIS A C 1
ATOM 946 O O . HIS A 1 122 ? -20.172 12.18 25.625 1 88.75 122 HIS A O 1
ATOM 952 N N . SER A 1 123 ? -21.203 12.43 27.625 1 89.94 123 SER A N 1
ATOM 953 C CA . SER A 1 123 ? -21.328 13.867 27.391 1 89.94 123 SER A CA 1
ATOM 954 C C . SER A 1 123 ? -19.969 14.555 27.406 1 89.94 123 SER A C 1
ATOM 956 O O . SER A 1 123 ? -19.719 15.461 26.625 1 89.94 123 SER A O 1
ATOM 958 N N . ASP A 1 124 ? -19.094 14.125 28.312 1 91.31 124 ASP A N 1
ATOM 959 C CA . ASP A 1 124 ? -17.734 14.664 28.359 1 91.31 124 ASP A CA 1
ATOM 960 C C . ASP A 1 124 ? -16.984 14.367 27.062 1 91.31 124 ASP A C 1
ATOM 962 O O . ASP A 1 124 ? -16.281 15.227 26.547 1 91.31 124 ASP A O 1
ATOM 966 N N . ALA A 1 125 ? -17.156 13.211 26.656 1 92 125 ALA A N 1
ATOM 967 C CA . ALA A 1 125 ? -16.5 12.805 25.422 1 92 125 ALA A CA 1
ATOM 968 C C . ALA A 1 125 ? -17 13.617 24.219 1 92 125 ALA A C 1
ATOM 970 O O . ALA A 1 125 ? -16.203 14 23.359 1 92 125 ALA A O 1
ATOM 971 N N . ALA A 1 126 ? -18.25 13.812 24.172 1 92.88 126 ALA A N 1
ATOM 972 C CA . ALA A 1 126 ? -18.844 14.617 23.109 1 92.88 126 ALA A CA 1
ATOM 973 C C . ALA A 1 126 ? -18.297 16.047 23.141 1 92.88 126 ALA A C 1
ATOM 975 O O . ALA A 1 126 ? -18.031 16.641 22.094 1 92.88 126 ALA A O 1
ATOM 976 N N . ASP A 1 127 ? -18.172 16.531 24.328 1 92.88 127 ASP A N 1
ATOM 977 C CA . ASP A 1 127 ? -17.625 17.875 24.484 1 92.88 127 ASP A CA 1
ATOM 978 C C . ASP A 1 127 ? -16.172 17.938 24.016 1 92.88 127 ASP A C 1
ATOM 980 O O . ASP A 1 127 ? -15.766 18.906 23.375 1 92.88 127 ASP A O 1
ATOM 984 N N . ALA A 1 128 ? -15.453 16.938 24.406 1 94 128 ALA A N 1
ATOM 985 C CA . ALA A 1 128 ? -14.062 16.875 23.969 1 94 128 ALA A CA 1
ATOM 986 C C . ALA A 1 128 ? -13.953 16.891 22.453 1 94 128 ALA A C 1
ATOM 988 O O . ALA A 1 128 ? -13.07 17.547 21.891 1 94 128 ALA A O 1
ATOM 989 N N . GLU A 1 129 ? -14.82 16.234 21.812 1 95.19 129 GLU A N 1
ATOM 990 C CA . GLU A 1 129 ? -14.789 16.125 20.359 1 95.19 129 GLU A CA 1
ATOM 991 C C . GLU A 1 129 ? -15.047 17.469 19.688 1 95.19 129 GLU A C 1
ATOM 993 O O . GLU A 1 129 ? -14.281 17.891 18.828 1 95.19 129 GLU A O 1
ATOM 998 N N . TRP A 1 130 ? -16.141 18.125 20.078 1 95.56 130 TRP A N 1
ATOM 999 C CA . TRP A 1 130 ? -16.422 19.375 19.406 1 95.56 130 TRP A CA 1
ATOM 1000 C C . TRP A 1 130 ? -15.383 20.438 19.766 1 95.56 130 TRP A C 1
ATOM 1002 O O . TRP A 1 130 ? -15.031 21.281 18.938 1 95.56 130 TRP A O 1
ATOM 1012 N N . MET A 1 131 ? -14.867 20.438 21 1 95.31 131 MET A N 1
ATOM 1013 C CA . MET A 1 131 ? -13.812 21.359 21.391 1 95.31 131 MET A CA 1
ATOM 1014 C C . MET A 1 131 ? -12.562 21.141 20.547 1 95.31 131 MET A C 1
ATOM 1016 O O . MET A 1 131 ? -11.992 22.109 20.016 1 95.31 131 MET A O 1
ATOM 1020 N N . LEU A 1 132 ? -12.203 19.891 20.438 1 95.06 132 LEU A N 1
ATOM 1021 C CA . LEU A 1 132 ? -11.023 19.562 19.656 1 95.06 132 LEU A CA 1
ATOM 1022 C C . LEU A 1 132 ? -11.211 19.953 18.188 1 95.06 132 LEU A C 1
ATOM 1024 O O . LEU A 1 132 ? -10.297 20.5 17.578 1 95.06 132 LEU A O 1
ATOM 1028 N N . ALA A 1 133 ? -12.352 19.625 17.672 1 95.12 133 ALA A N 1
ATOM 1029 C CA . ALA A 1 133 ? -12.648 19.984 16.281 1 95.12 133 ALA A CA 1
ATOM 1030 C C . ALA A 1 133 ? -12.523 21.484 16.062 1 95.12 133 ALA A C 1
ATOM 1032 O O . ALA A 1 133 ? -11.891 21.938 15.109 1 95.12 133 ALA A O 1
ATOM 1033 N N . ALA A 1 134 ? -13.102 22.234 16.938 1 93.69 134 ALA A N 1
ATOM 1034 C CA . ALA A 1 134 ? -13.062 23.688 16.844 1 93.69 134 ALA A CA 1
ATOM 1035 C C . ALA A 1 134 ? -11.633 24.219 16.938 1 93.69 134 ALA A C 1
ATOM 1037 O O . ALA A 1 134 ? -11.234 25.078 16.141 1 93.69 134 ALA A O 1
ATOM 1038 N N . ILE A 1 135 ? -10.891 23.703 17.828 1 93.31 135 ILE A N 1
ATOM 1039 C CA . ILE A 1 135 ? -9.516 24.141 18.047 1 93.31 135 ILE A CA 1
ATOM 1040 C C . ILE A 1 135 ? -8.672 23.812 16.812 1 93.31 135 ILE A C 1
ATOM 1042 O O . ILE A 1 135 ? -7.871 24.641 16.359 1 93.31 135 ILE A O 1
ATOM 1046 N N . LEU A 1 136 ? -8.852 22.656 16.266 1 92.56 136 LEU A N 1
ATOM 1047 C CA . LEU A 1 136 ? -8.07 22.25 15.102 1 92.56 136 LEU A CA 1
ATOM 1048 C C . LEU A 1 136 ? -8.398 23.109 13.891 1 92.56 136 LEU A C 1
ATOM 1050 O O . LEU A 1 136 ? -7.508 23.453 13.109 1 92.56 136 LEU A O 1
ATOM 1054 N N . ILE A 1 137 ? -9.625 23.438 13.75 1 89.88 137 ILE A N 1
ATOM 1055 C CA . ILE A 1 137 ? -10.008 24.344 12.672 1 89.88 137 ILE A CA 1
ATOM 1056 C C . ILE A 1 137 ? -9.367 25.703 12.891 1 89.88 137 ILE A C 1
ATOM 1058 O O . ILE A 1 137 ? -8.859 26.328 11.945 1 89.88 137 ILE A O 1
ATOM 1062 N N . MET A 1 138 ? -9.289 26.094 14.133 1 87.5 138 MET A N 1
ATOM 1063 C CA . MET A 1 138 ? -8.711 27.391 14.484 1 87.5 138 MET A CA 1
ATOM 1064 C C . MET A 1 138 ? -7.203 27.406 14.234 1 87.5 138 MET A C 1
ATOM 1066 O O . MET A 1 138 ? -6.633 28.438 13.891 1 87.5 138 MET A O 1
ATOM 1070 N N . THR A 1 139 ? -6.602 26.25 14.398 1 84.94 139 THR A N 1
ATOM 1071 C CA . THR A 1 139 ? -5.176 26.141 14.102 1 84.94 139 THR A CA 1
ATOM 1072 C C . THR A 1 139 ? -4.898 26.5 12.648 1 84.94 139 THR A C 1
ATOM 1074 O O . THR A 1 139 ? -3.865 27.094 12.328 1 84.94 139 THR A O 1
ATOM 1077 N N . ASN A 1 140 ? -5.754 26.172 11.844 1 78.06 140 ASN A N 1
ATOM 1078 C CA . ASN A 1 140 ? -5.594 26.484 10.43 1 78.06 140 ASN A CA 1
ATOM 1079 C C . ASN A 1 140 ? -5.855 27.953 10.148 1 78.06 140 ASN A C 1
ATOM 1081 O O . ASN A 1 140 ? -5.277 28.531 9.219 1 78.06 140 ASN A O 1
ATOM 1085 N N . TYR A 1 141 ? -6.73 28.531 10.922 1 70.12 141 TYR A N 1
ATOM 1086 C CA . TYR A 1 141 ? -6.98 29.969 10.883 1 70.12 141 TYR A CA 1
ATOM 1087 C C . TYR A 1 141 ? -5.707 30.75 11.18 1 70.12 141 TYR A C 1
ATOM 1089 O O . TYR A 1 141 ? -5.395 31.734 10.484 1 70.12 141 TYR A O 1
ATOM 1097 N N . ASP A 1 142 ? -5.012 30.312 12.141 1 66.38 142 ASP A N 1
ATOM 1098 C CA . ASP A 1 142 ? -3.91 31.094 12.695 1 66.38 142 ASP A CA 1
ATOM 1099 C C . ASP A 1 142 ? -2.578 30.688 12.07 1 66.38 142 ASP A C 1
ATOM 1101 O O . ASP A 1 142 ? -1.515 31.109 12.539 1 66.38 142 ASP A O 1
ATOM 1105 N N . ARG A 1 143 ? -2.656 29.875 11.141 1 63.12 143 ARG A N 1
ATOM 1106 C CA . ARG A 1 143 ? -1.4 29.406 10.562 1 63.12 143 ARG A CA 1
ATOM 1107 C C . ARG A 1 143 ? -0.607 30.562 9.969 1 63.12 143 ARG A C 1
ATOM 1109 O O . ARG A 1 143 ? 0.605 30.453 9.766 1 63.12 143 ARG A O 1
ATOM 1116 N N . CYS A 1 144 ? -1.398 31.625 9.82 1 56.44 144 CYS A N 1
ATOM 1117 C CA . CYS A 1 144 ? -0.68 32.812 9.391 1 56.44 144 CYS A CA 1
ATOM 1118 C C . CYS A 1 144 ? 0.17 33.375 10.523 1 56.44 144 CYS A C 1
ATOM 1120 O O . CYS A 1 144 ? 1.135 34.094 10.281 1 56.44 144 CYS A O 1
ATOM 1122 N N . CYS A 1 145 ? -0.212 33.062 11.719 1 58.34 145 CYS A N 1
ATOM 1123 C CA . CYS A 1 145 ? 0.55 33.469 12.898 1 58.34 145 CYS A CA 1
ATOM 1124 C C . CYS A 1 145 ? 0.973 32.25 13.719 1 58.34 145 CYS A C 1
ATOM 1126 O O . CYS A 1 145 ? 0.173 31.688 14.477 1 58.34 145 CYS A O 1
ATOM 1128 N N . ALA A 1 146 ? 2.221 31.891 13.57 1 62.88 146 ALA A N 1
ATOM 1129 C CA . ALA A 1 146 ? 2.752 30.656 14.125 1 62.88 146 ALA A CA 1
ATOM 1130 C C . ALA A 1 146 ? 2.549 30.609 15.641 1 62.88 146 ALA A C 1
ATOM 1132 O O . ALA A 1 146 ? 2.209 29.562 16.188 1 62.88 146 ALA A O 1
ATOM 1133 N N . GLU A 1 147 ? 2.646 31.719 16.297 1 64.19 147 GLU A N 1
ATOM 1134 C CA . GLU A 1 147 ? 2.539 31.75 17.75 1 64.19 147 GLU A CA 1
ATOM 1135 C C . GLU A 1 147 ? 1.121 31.422 18.203 1 64.19 147 GLU A C 1
ATOM 1137 O O . GLU A 1 147 ? 0.93 30.672 19.156 1 64.19 147 GLU A O 1
ATOM 1142 N N . VAL A 1 148 ? 0.241 32 17.531 1 68.06 148 VAL A N 1
ATOM 1143 C CA . VAL A 1 148 ? -1.155 31.781 17.906 1 68.06 148 VAL A CA 1
ATOM 1144 C C . VAL A 1 148 ? -1.552 30.344 17.594 1 68.06 148 VAL A C 1
ATOM 1146 O O . VAL A 1 148 ? -2.256 29.703 18.375 1 68.06 148 VAL A O 1
ATOM 1149 N N . ALA A 1 149 ? -1.027 29.875 16.562 1 75.38 149 ALA A N 1
ATOM 1150 C CA . ALA A 1 149 ? -1.3 28.484 16.203 1 75.38 149 ALA A CA 1
ATOM 1151 C C . ALA A 1 149 ? -0.76 27.531 17.266 1 75.38 149 ALA A C 1
ATOM 1153 O O . ALA A 1 149 ? -1.396 26.516 17.578 1 75.38 149 ALA A O 1
ATOM 1154 N N . ASP A 1 150 ? 0.319 27.891 17.891 1 77.25 150 ASP A N 1
ATOM 1155 C CA . ASP A 1 150 ? 0.929 27.047 18.922 1 77.25 150 ASP A CA 1
ATOM 1156 C C . ASP A 1 150 ? 0.051 27 20.172 1 77.25 150 ASP A C 1
ATOM 1158 O O . ASP A 1 150 ? -0.003 25.969 20.859 1 77.25 150 ASP A O 1
ATOM 1162 N N . GLU A 1 151 ? -0.541 28.109 20.422 1 79.69 151 GLU A N 1
ATOM 1163 C CA . GLU A 1 151 ? -1.434 28.125 21.562 1 79.69 151 GLU A CA 1
ATOM 1164 C C . GLU A 1 151 ? -2.643 27.219 21.359 1 79.69 151 GLU A C 1
ATOM 1166 O O . GLU A 1 151 ? -3.078 26.531 22.281 1 79.69 151 GLU A O 1
ATOM 1171 N N . HIS A 1 152 ? -3.119 27.266 20.188 1 84.94 152 HIS A N 1
ATOM 1172 C CA . HIS A 1 152 ? -4.227 26.391 19.859 1 84.94 152 HIS A CA 1
ATOM 1173 C C . HIS A 1 152 ? -3.809 24.922 19.953 1 84.94 152 HIS A C 1
ATOM 1175 O O . HIS A 1 152 ? -4.555 24.094 20.469 1 84.94 152 HIS A O 1
ATOM 1181 N N . ARG A 1 153 ? -2.68 24.656 19.562 1 85.44 153 ARG A N 1
ATOM 1182 C CA . ARG A 1 153 ? -2.186 23.281 19.625 1 85.44 153 ARG A CA 1
ATOM 1183 C C . ARG A 1 153 ? -2.016 22.828 21.078 1 85.44 153 ARG A C 1
ATOM 1185 O O . ARG A 1 153 ? -2.312 21.672 21.406 1 85.44 153 ARG A O 1
ATOM 1192 N N . LYS A 1 154 ? -1.546 23.75 21.859 1 86.19 154 LYS A N 1
ATOM 1193 C CA . LYS A 1 154 ? -1.412 23.422 23.281 1 86.19 154 LYS A CA 1
ATOM 1194 C C . LYS A 1 154 ? -2.768 23.109 23.906 1 86.19 154 LYS A C 1
ATOM 1196 O O . LYS A 1 154 ? -2.881 22.188 24.719 1 86.19 154 LYS A O 1
ATOM 1201 N N . ALA A 1 155 ? -3.662 23.922 23.5 1 89 155 ALA A N 1
ATOM 1202 C CA . ALA A 1 155 ? -5.016 23.688 24 1 89 155 ALA A CA 1
ATOM 1203 C C . ALA A 1 155 ? -5.531 22.312 23.531 1 89 155 ALA A C 1
ATOM 1205 O O . ALA A 1 155 ? -6.145 21.578 24.312 1 89 155 ALA A O 1
ATOM 1206 N N . ALA A 1 156 ? -5.324 22 22.328 1 92.62 156 ALA A N 1
ATOM 1207 C CA . ALA A 1 156 ? -5.734 20.703 21.781 1 92.62 156 ALA A CA 1
ATOM 1208 C C . ALA A 1 156 ? -5.051 19.562 22.531 1 92.62 156 ALA A C 1
ATOM 1210 O O . ALA A 1 156 ? -5.691 18.562 22.875 1 92.62 156 ALA A O 1
ATOM 1211 N N . ARG A 1 157 ? -3.807 19.703 22.844 1 92.25 157 ARG A N 1
ATOM 1212 C CA . ARG A 1 157 ? -3.049 18.703 23.578 1 92.25 157 ARG A CA 1
ATOM 1213 C C . ARG A 1 157 ? -3.648 18.469 24.969 1 92.25 157 ARG A C 1
ATOM 1215 O O . ARG A 1 157 ? -3.744 17.328 25.422 1 92.25 157 ARG A O 1
ATOM 1222 N N . THR A 1 158 ? -3.902 19.531 25.516 1 90.31 158 THR A N 1
ATOM 1223 C CA . THR A 1 158 ? -4.48 19.453 26.844 1 90.31 158 THR A CA 1
ATOM 1224 C C . THR A 1 158 ? -5.754 18.609 26.828 1 90.31 158 THR A C 1
ATOM 1226 O O . THR A 1 158 ? -5.953 17.766 27.703 1 90.31 158 THR A O 1
ATOM 1229 N N . ILE A 1 159 ? -6.578 18.844 25.875 1 90.5 159 ILE A N 1
ATOM 1230 C CA . ILE A 1 159 ? -7.832 18.109 25.766 1 90.5 159 ILE A CA 1
ATOM 1231 C C . ILE A 1 159 ? -7.539 16.625 25.547 1 90.5 159 ILE A C 1
ATOM 1233 O O . ILE A 1 159 ? -8.125 15.766 26.203 1 90.5 159 ILE A O 1
ATOM 1237 N N . VAL A 1 160 ? -6.688 16.297 24.641 1 92.5 160 VAL A N 1
ATOM 1238 C CA . VAL A 1 160 ? -6.359 14.922 24.312 1 92.5 160 VAL A CA 1
ATOM 1239 C C . VAL A 1 160 ? -5.789 14.219 25.547 1 92.5 160 VAL A C 1
ATOM 1241 O O . VAL A 1 160 ? -6.176 13.094 25.859 1 92.5 160 VAL A O 1
ATOM 1244 N N . ASN A 1 161 ? -4.949 14.883 26.281 1 89.19 161 ASN A N 1
ATOM 1245 C CA . ASN A 1 161 ? -4.312 14.297 27.453 1 89.19 161 ASN A CA 1
ATOM 1246 C C . ASN A 1 161 ? -5.32 14.07 28.578 1 89.19 161 ASN A C 1
ATOM 1248 O O . ASN A 1 161 ? -5.207 13.109 29.344 1 89.19 161 ASN A O 1
ATOM 1252 N N . LEU A 1 162 ? -6.191 15 28.672 1 87.25 162 LEU A N 1
ATOM 1253 C CA . LEU A 1 162 ? -7.219 14.883 29.703 1 87.25 162 LEU A CA 1
ATOM 1254 C C . LEU A 1 162 ? -8.047 13.617 29.5 1 87.25 162 LEU A C 1
ATOM 1256 O O . LEU A 1 162 ? -8.5 13.008 30.469 1 87.25 162 LEU A O 1
ATOM 1260 N N . PHE A 1 163 ? -8.141 13.188 28.281 1 88.56 163 PHE A N 1
ATOM 1261 C CA . PHE A 1 163 ? -9.031 12.078 27.984 1 88.56 163 PHE A CA 1
ATOM 1262 C C . PHE A 1 163 ? -8.242 10.828 27.609 1 88.56 163 PHE A C 1
ATOM 1264 O O . PHE A 1 163 ? -8.82 9.82 27.188 1 88.56 163 PHE A O 1
ATOM 1271 N N . ASN A 1 164 ? -6.992 10.812 27.656 1 83.69 164 ASN A N 1
ATOM 1272 C CA . ASN A 1 164 ? -6.113 9.742 27.219 1 83.69 164 ASN A CA 1
ATOM 1273 C C . ASN A 1 164 ? -6.461 8.414 27.891 1 83.69 164 ASN A C 1
ATOM 1275 O O . ASN A 1 164 ? -6.336 7.352 27.281 1 83.69 164 ASN A O 1
ATOM 1279 N N . SER A 1 165 ? -6.852 8.422 29.078 1 78.44 165 SER A N 1
ATOM 1280 C CA . SER A 1 165 ? -7.125 7.203 29.828 1 78.44 165 SER A CA 1
ATOM 1281 C C . SER A 1 165 ? -8.625 6.992 30.016 1 78.44 165 SER A C 1
ATOM 1283 O O . SER A 1 165 ? -9.039 6.121 30.781 1 78.44 165 SER A O 1
ATOM 1285 N N . SER A 1 166 ? -9.359 7.801 29.312 1 82.06 166 SER A N 1
ATOM 1286 C CA . SER A 1 166 ? -10.805 7.715 29.5 1 82.06 166 SER A CA 1
ATOM 1287 C C . SER A 1 166 ? -11.398 6.594 28.656 1 82.06 166 SER A C 1
ATOM 1289 O O . SER A 1 166 ? -11.125 6.496 27.453 1 82.06 166 SER A O 1
ATOM 1291 N N . SER A 1 167 ? -12.148 5.781 29.203 1 81.44 167 SER A N 1
ATOM 1292 C CA . SER A 1 167 ? -12.836 4.703 28.5 1 81.44 167 SER A CA 1
ATOM 1293 C C . SER A 1 167 ? -13.922 5.246 27.578 1 81.44 167 SER A C 1
ATOM 1295 O O . SER A 1 167 ? -14.312 4.582 26.625 1 81.44 167 SER A O 1
ATOM 1297 N N . ALA A 1 168 ? -14.328 6.496 27.922 1 80.81 168 ALA A N 1
ATOM 1298 C CA . ALA A 1 168 ? -15.438 7.09 27.172 1 80.81 168 ALA A CA 1
ATOM 1299 C C . ALA A 1 168 ? -15.023 7.375 25.734 1 80.81 168 ALA A C 1
ATOM 1301 O O . ALA A 1 168 ? -15.875 7.441 24.844 1 80.81 168 ALA A O 1
ATOM 1302 N N . ILE A 1 169 ? -13.734 7.469 25.531 1 85.88 169 ILE A N 1
ATOM 1303 C CA . ILE A 1 169 ? -13.305 7.902 24.203 1 85.88 169 ILE A CA 1
ATOM 1304 C C . ILE A 1 169 ? -12.836 6.695 23.406 1 85.88 169 ILE A C 1
ATOM 1306 O O . ILE A 1 169 ? -12.641 6.793 22.188 1 85.88 169 ILE A O 1
ATOM 1310 N N . GLU A 1 170 ? -12.578 5.562 23.938 1 76.06 170 GLU A N 1
ATOM 1311 C CA . GLU A 1 170 ? -11.945 4.402 23.312 1 76.06 170 GLU A CA 1
ATOM 1312 C C . GLU A 1 170 ? -12.695 3.984 22.047 1 76.06 170 GLU A C 1
ATOM 1314 O O . GLU A 1 170 ? -12.07 3.584 21.062 1 76.06 170 GLU A O 1
ATOM 1319 N N . GLU A 1 171 ? -13.961 4.219 22.062 1 78.25 171 GLU A N 1
ATOM 1320 C CA . GLU A 1 171 ? -14.711 3.723 20.922 1 78.25 171 GLU A CA 1
ATOM 1321 C C . GLU A 1 171 ? -15.242 4.871 20.062 1 78.25 171 GLU A C 1
ATOM 1323 O O . GLU A 1 171 ? -16.047 4.656 19.156 1 78.25 171 GLU A O 1
ATOM 1328 N N . ARG A 1 172 ? -14.617 6.012 20.344 1 88 172 ARG A N 1
ATOM 1329 C CA . ARG A 1 172 ? -15.133 7.152 19.594 1 88 172 ARG A CA 1
ATOM 1330 C C . ARG A 1 172 ? -14.273 7.441 18.359 1 88 172 ARG A C 1
ATOM 1332 O O . ARG A 1 172 ? -13.203 8.039 18.484 1 88 172 ARG A O 1
ATOM 1339 N N . GLN A 1 173 ? -14.844 7.195 17.266 1 88.44 173 GLN A N 1
ATOM 1340 C CA . GLN A 1 173 ? -14.109 7.289 16 1 88.44 173 GLN A CA 1
ATOM 1341 C C . GLN A 1 173 ? -13.734 8.734 15.688 1 88.44 173 GLN A C 1
ATOM 1343 O O . GLN A 1 173 ? -12.641 9.008 15.188 1 88.44 173 GLN A O 1
ATOM 1348 N N . LEU A 1 174 ? -14.633 9.609 15.992 1 92.38 174 LEU A N 1
ATOM 1349 C CA . LEU A 1 174 ? -14.352 11.008 15.688 1 92.38 174 LEU A CA 1
ATOM 1350 C C . LEU A 1 174 ? -13.195 11.523 16.531 1 92.38 174 LEU A C 1
ATOM 1352 O O . LEU A 1 174 ? -12.328 12.25 16.031 1 92.38 174 LEU A O 1
ATOM 1356 N N . PHE A 1 175 ? -13.188 11.141 17.797 1 93.31 175 PHE A N 1
ATOM 1357 C CA . PHE A 1 175 ? -12.102 11.578 18.656 1 93.31 175 PHE A CA 1
ATOM 1358 C C . PHE A 1 175 ? -10.766 11.039 18.156 1 93.31 175 PHE A C 1
ATOM 1360 O O . PHE A 1 175 ? -9.773 11.766 18.125 1 93.31 175 PHE A O 1
ATOM 1367 N N . SER A 1 176 ? -10.75 9.836 17.75 1 92.5 176 SER A N 1
ATOM 1368 C CA . SER A 1 176 ? -9.531 9.227 17.219 1 92.5 176 SER A CA 1
ATOM 1369 C C . SER A 1 176 ? -9.07 9.938 15.953 1 92.5 176 SER A C 1
ATOM 1371 O O . SER A 1 176 ? -7.871 10.133 15.75 1 92.5 176 SER A O 1
ATOM 1373 N N . PHE A 1 177 ? -10.039 10.25 15.211 1 93.06 177 PHE A N 1
ATOM 1374 C CA . PHE A 1 177 ? -9.734 10.977 13.977 1 93.06 177 PHE A CA 1
ATOM 1375 C C . PHE A 1 177 ? -9.117 12.328 14.289 1 93.06 177 PHE A C 1
ATOM 1377 O O . PHE A 1 177 ? -8.094 12.695 13.711 1 93.06 177 PHE A O 1
ATOM 1384 N N . LEU A 1 178 ? -9.68 13.047 15.141 1 94.25 178 LEU A N 1
ATOM 1385 C CA . LEU A 1 178 ? -9.203 14.383 15.484 1 94.25 178 LEU A CA 1
ATOM 1386 C C . LEU A 1 178 ? -7.84 14.312 16.172 1 94.25 178 LEU A C 1
ATOM 1388 O O . LEU A 1 178 ? -6.965 15.141 15.898 1 94.25 178 LEU A O 1
ATOM 1392 N N . ARG A 1 179 ? -7.707 13.391 16.984 1 94.31 179 ARG A N 1
ATOM 1393 C CA . ARG A 1 179 ? -6.398 13.18 17.594 1 94.31 179 ARG A CA 1
ATOM 1394 C C . ARG A 1 179 ? -5.34 12.906 16.531 1 94.31 179 ARG A C 1
ATOM 1396 O O . ARG A 1 179 ? -4.211 13.391 16.641 1 94.31 179 ARG A O 1
ATOM 1403 N N . ASN A 1 180 ? -5.684 12.133 15.594 1 94.06 180 ASN A N 1
ATOM 1404 C CA . ASN A 1 180 ? -4.762 11.844 14.5 1 94.06 180 ASN A CA 1
ATOM 1405 C C . ASN A 1 180 ? -4.414 13.109 13.711 1 94.06 180 ASN A C 1
ATOM 1407 O O . ASN A 1 180 ? -3.279 13.273 13.266 1 94.06 180 ASN A O 1
ATOM 1411 N N . GLN A 1 181 ? -5.383 13.945 13.547 1 93.06 181 GLN A N 1
ATOM 1412 C CA . GLN A 1 181 ? -5.129 15.219 12.875 1 93.06 181 GLN A CA 1
ATOM 1413 C C . GLN A 1 181 ? -4.141 16.078 13.672 1 93.06 181 GLN A C 1
ATOM 1415 O O . GLN A 1 181 ? -3.238 16.688 13.094 1 93.06 181 GLN A O 1
ATOM 1420 N N . LEU A 1 182 ? -4.344 16.078 14.906 1 93.5 182 LEU A N 1
ATOM 1421 C CA . LEU A 1 182 ? -3.408 16.797 15.766 1 93.5 182 LEU A CA 1
ATOM 1422 C C . LEU A 1 182 ? -2.02 16.172 15.703 1 93.5 182 LEU A C 1
ATOM 1424 O O . LEU A 1 182 ? -1.012 16.875 15.719 1 93.5 182 LEU A O 1
ATOM 1428 N N . ALA A 1 183 ? -2.006 14.891 15.633 1 94.75 183 ALA A N 1
ATOM 1429 C CA . ALA A 1 183 ? -0.744 14.156 15.594 1 94.75 183 ALA A CA 1
ATOM 1430 C C . ALA A 1 183 ? 0.073 14.531 14.359 1 94.75 183 ALA A C 1
ATOM 1432 O O . ALA A 1 183 ? 1.305 14.57 14.414 1 94.75 183 ALA A O 1
ATOM 1433 N N . ILE A 1 184 ? -0.572 14.836 13.281 1 93.44 184 ILE A N 1
ATOM 1434 C CA . ILE A 1 184 ? 0.127 15.258 12.078 1 93.44 184 ILE A CA 1
ATOM 1435 C C . ILE A 1 184 ? 0.982 16.484 12.375 1 93.44 184 ILE A C 1
ATOM 1437 O O . ILE A 1 184 ? 2.182 16.5 12.094 1 93.44 184 ILE A O 1
ATOM 1441 N N . ASP A 1 185 ? 0.409 17.406 12.969 1 90.25 185 ASP A N 1
ATOM 1442 C CA . ASP A 1 185 ? 1.083 18.656 13.281 1 90.25 185 ASP A CA 1
ATOM 1443 C C . ASP A 1 185 ? 2.178 18.453 14.328 1 90.25 185 ASP A C 1
ATOM 1445 O O . ASP A 1 185 ? 3.293 18.953 14.172 1 90.25 185 ASP A O 1
ATOM 1449 N N . ASP A 1 186 ? 1.846 17.734 15.305 1 93.44 186 ASP A N 1
ATOM 1450 C CA . ASP A 1 186 ? 2.754 17.562 16.438 1 93.44 186 ASP A CA 1
ATOM 1451 C C . ASP A 1 186 ? 3.992 16.766 16.031 1 93.44 186 ASP A C 1
ATOM 1453 O O . ASP A 1 186 ? 5.117 17.156 16.359 1 93.44 186 ASP A O 1
ATOM 1457 N N . VAL A 1 187 ? 3.736 15.703 15.375 1 95.81 187 VAL A N 1
ATOM 1458 C CA . VAL A 1 187 ? 4.836 14.805 15.039 1 95.81 187 VAL A CA 1
ATOM 1459 C C . VAL A 1 187 ? 5.738 15.461 13.992 1 95.81 187 VAL A C 1
ATOM 1461 O O . VAL A 1 187 ? 6.965 15.383 14.086 1 95.81 187 VAL A O 1
ATOM 1464 N N . THR A 1 188 ? 5.18 16.109 13.023 1 94.19 188 THR A N 1
ATOM 1465 C CA . THR A 1 188 ? 5.973 16.797 12.008 1 94.19 188 THR A CA 1
ATOM 1466 C C . THR A 1 188 ? 6.758 17.953 12.617 1 94.19 188 THR A C 1
ATOM 1468 O O . THR A 1 188 ? 7.945 18.125 12.328 1 94.19 188 THR A O 1
ATOM 1471 N N . THR A 1 189 ? 6.129 18.672 13.461 1 91.19 189 THR A N 1
ATOM 1472 C CA . THR A 1 189 ? 6.812 19.781 14.133 1 91.19 189 THR A CA 1
ATOM 1473 C C . THR A 1 189 ? 7.934 19.25 15.023 1 91.19 189 THR A C 1
ATOM 1475 O O . THR A 1 189 ? 9.008 19.859 15.102 1 91.19 189 THR A O 1
ATOM 1478 N N . ALA A 1 190 ? 7.656 18.172 15.656 1 93.94 190 ALA A N 1
ATOM 1479 C CA . ALA A 1 190 ? 8.664 17.562 16.516 1 93.94 190 ALA A CA 1
ATOM 1480 C C . ALA A 1 190 ? 9.875 17.109 15.711 1 93.94 190 ALA A C 1
ATOM 1482 O O . ALA A 1 190 ? 11.008 17.172 16.188 1 93.94 190 ALA A O 1
ATOM 1483 N N . SER A 1 191 ? 9.711 16.719 14.508 1 95.94 191 SER A N 1
ATOM 1484 C CA . SER A 1 191 ? 10.773 16.172 13.68 1 95.94 191 SER A CA 1
ATOM 1485 C C . SER A 1 191 ? 11.773 17.25 13.273 1 95.94 191 SER A C 1
ATOM 1487 O O . SER A 1 191 ? 12.898 16.938 12.859 1 95.94 191 SER A O 1
ATOM 1489 N N . THR A 1 192 ? 11.406 18.484 13.375 1 94 192 THR A N 1
ATOM 1490 C CA . THR A 1 192 ? 12.328 19.562 13.039 1 94 192 THR A CA 1
ATOM 1491 C C . THR A 1 192 ? 12.711 20.359 14.289 1 94 192 THR A C 1
ATOM 1493 O O . THR A 1 192 ? 13.242 21.469 14.188 1 94 192 THR A O 1
ATOM 1496 N N . 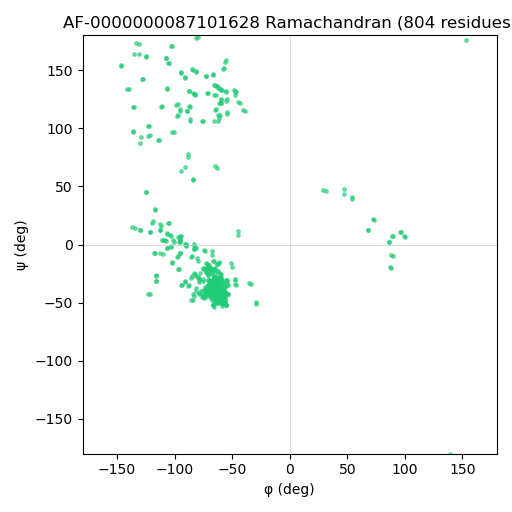SER A 1 193 ? 12.383 19.812 15.461 1 92.12 193 SER A N 1
ATOM 1497 C CA . SER A 1 193 ? 12.742 20.422 16.734 1 92.12 193 SER A CA 1
ATOM 1498 C C . SER A 1 193 ? 13.891 19.672 17.406 1 92.12 193 SER A C 1
ATOM 1500 O O . SER A 1 193 ? 14.133 18.5 17.094 1 92.12 193 SER A O 1
ATOM 1502 N N . PHE A 1 194 ? 14.609 20.359 18.266 1 91.12 194 PHE A N 1
ATOM 1503 C CA . PHE A 1 194 ? 15.711 19.766 19.016 1 91.12 194 PHE A CA 1
ATOM 1504 C C . PHE A 1 194 ? 15.469 19.891 20.516 1 91.12 194 PHE A C 1
ATOM 1506 O O . PHE A 1 194 ? 16.375 19.656 21.312 1 91.12 194 PHE A O 1
ATOM 1513 N N . ASP A 1 195 ? 14.281 20.281 20.812 1 89.5 195 ASP A N 1
ATOM 1514 C CA . ASP A 1 195 ? 13.844 20.359 22.203 1 89.5 195 ASP A CA 1
ATOM 1515 C C . ASP A 1 195 ? 13.242 19.031 22.656 1 89.5 195 ASP A C 1
ATOM 1517 O O . ASP A 1 195 ? 12.117 18.688 22.266 1 89.5 195 ASP A O 1
ATOM 1521 N N . ARG A 1 196 ? 13.867 18.422 23.562 1 90.44 196 ARG A N 1
ATOM 1522 C CA . ARG A 1 196 ? 13.477 17.078 24 1 90.44 196 ARG A CA 1
ATOM 1523 C C . ARG A 1 196 ? 12.078 17.094 24.609 1 90.44 196 ARG A C 1
ATOM 1525 O O . ARG A 1 196 ? 11.305 16.141 24.406 1 90.44 196 ARG A O 1
ATOM 1532 N N . SER A 1 197 ? 11.805 18.078 25.359 1 89.88 197 SER A N 1
ATOM 1533 C CA . SER A 1 197 ? 10.5 18.156 26.016 1 89.88 197 SER A CA 1
ATOM 1534 C C . SER A 1 197 ? 9.375 18.266 25 1 89.88 197 SER A C 1
ATOM 1536 O O . SER A 1 197 ? 8.344 17.609 25.125 1 89.88 197 SER A O 1
ATOM 1538 N N . LEU A 1 198 ? 9.578 19.094 24 1 88.12 198 LEU A N 1
ATOM 1539 C CA . LEU A 1 198 ? 8.594 19.25 22.938 1 88.12 198 LEU A CA 1
ATOM 1540 C C . LEU A 1 198 ? 8.383 17.938 22.188 1 88.12 198 LEU A C 1
ATOM 1542 O O . LEU A 1 198 ? 7.25 17.578 21.859 1 88.12 198 LEU A O 1
ATOM 1546 N N . ILE A 1 199 ? 9.453 17.266 21.922 1 93.12 199 ILE A N 1
ATOM 1547 C CA . ILE A 1 199 ? 9.398 16 21.172 1 93.12 199 ILE A CA 1
ATOM 1548 C C . ILE A 1 199 ? 8.688 14.945 22.016 1 93.12 199 ILE A C 1
ATOM 1550 O O . ILE A 1 199 ? 7.781 14.266 21.516 1 93.12 199 ILE A O 1
ATOM 1554 N N . ASN A 1 200 ? 8.992 14.859 23.25 1 92.06 200 ASN A N 1
ATOM 1555 C CA . ASN A 1 200 ? 8.414 13.859 24.141 1 92.06 200 ASN A CA 1
ATOM 1556 C C . ASN A 1 200 ? 6.914 14.062 24.328 1 92.06 200 ASN A C 1
ATOM 1558 O O . ASN A 1 200 ? 6.172 13.094 24.5 1 92.06 200 ASN A O 1
ATOM 1562 N N . ASN A 1 201 ? 6.52 15.258 24.281 1 90.38 201 ASN A N 1
ATOM 1563 C CA . ASN A 1 201 ? 5.137 15.578 24.609 1 90.38 201 ASN A CA 1
ATOM 1564 C C . ASN A 1 201 ? 4.262 15.656 23.359 1 90.38 201 ASN A C 1
ATOM 1566 O O . ASN A 1 201 ? 3.068 15.961 23.453 1 90.38 201 ASN A O 1
ATOM 1570 N N . ALA A 1 202 ? 4.855 15.398 22.234 1 94.25 202 ALA A N 1
ATOM 1571 C CA . ALA A 1 202 ? 4.062 15.422 21 1 94.25 202 ALA A CA 1
ATOM 1572 C C . ALA A 1 202 ? 2.945 14.391 21.047 1 94.25 202 ALA A C 1
ATOM 1574 O O . ALA A 1 202 ? 3.148 13.273 21.531 1 94.25 202 ALA A O 1
ATOM 1575 N N . ILE A 1 203 ? 1.777 14.82 20.672 1 95.56 203 ILE A N 1
ATOM 1576 C CA . ILE A 1 203 ? 0.636 13.914 20.609 1 95.56 203 ILE A CA 1
ATOM 1577 C C . ILE A 1 203 ? 0.812 12.945 19.438 1 95.56 203 ILE A C 1
ATOM 1579 O O . ILE A 1 203 ? 1.11 13.367 18.312 1 95.56 203 ILE A O 1
ATOM 1583 N N . LYS A 1 204 ? 0.643 11.641 19.719 1 95 204 LYS A N 1
ATOM 1584 C CA . LYS A 1 204 ? 0.686 10.57 18.719 1 95 204 LYS A CA 1
ATOM 1585 C C . LYS A 1 204 ? -0.709 10.016 18.453 1 95 204 LYS A C 1
ATOM 1587 O O . LYS A 1 204 ? -1.639 10.25 19.234 1 95 204 LYS A O 1
ATOM 1592 N N . PRO A 1 205 ? -0.833 9.336 17.281 1 93.69 205 PRO A N 1
ATOM 1593 C CA . PRO A 1 205 ? -2.104 8.633 17.078 1 93.69 205 PRO A CA 1
ATOM 1594 C C . PRO A 1 205 ? -2.412 7.652 18.203 1 93.69 205 PRO A C 1
ATOM 1596 O O . PRO A 1 205 ? -1.505 7.219 18.922 1 93.69 205 PRO A O 1
ATOM 1599 N N . VAL A 1 206 ? -3.684 7.371 18.328 1 89.56 206 VAL A N 1
ATOM 1600 C CA . VAL A 1 206 ? -4.074 6.371 19.312 1 89.56 206 VAL A CA 1
ATOM 1601 C C . VAL A 1 206 ? -3.391 5.043 19 1 89.56 206 VAL A C 1
ATOM 1603 O O . VAL A 1 206 ? -3.354 4.609 17.844 1 89.56 206 VAL A O 1
ATOM 1606 N N . PRO A 1 207 ? -2.855 4.461 19.984 1 83.69 207 PRO A N 1
ATOM 1607 C CA . PRO A 1 207 ? -2.234 3.156 19.75 1 83.69 207 PRO A CA 1
ATOM 1608 C C . PRO A 1 207 ? -3.199 2.15 19.125 1 83.69 207 PRO A C 1
ATOM 1610 O O . PRO A 1 207 ? -4.348 2.039 19.562 1 83.69 207 PRO A O 1
ATOM 1613 N N . GLY A 1 208 ? -2.77 1.492 18.094 1 78.69 208 GLY A N 1
ATOM 1614 C CA . GLY A 1 208 ? -3.576 0.466 17.453 1 78.69 208 GLY A CA 1
ATOM 1615 C C . GLY A 1 208 ? -4.523 1.018 16.406 1 78.69 208 GLY A C 1
ATOM 1616 O O . GLY A 1 208 ? -5.336 0.279 15.836 1 78.69 208 GLY A O 1
ATOM 1617 N N . SER A 1 209 ? -4.461 2.279 16.188 1 80.81 209 SER A N 1
ATOM 1618 C CA . SER A 1 209 ? -5.352 2.898 15.211 1 80.81 209 SER A CA 1
ATOM 1619 C C . SER A 1 209 ? -4.789 2.771 13.797 1 80.81 209 SER A C 1
ATOM 1621 O O . SER A 1 209 ? -4.699 3.762 13.07 1 80.81 209 SER A O 1
ATOM 1623 N N . ASP A 1 210 ? -4.508 1.595 13.359 1 80.56 210 ASP A N 1
ATOM 1624 C CA . ASP A 1 210 ? -3.871 1.367 12.062 1 80.56 210 ASP A CA 1
ATOM 1625 C C . ASP A 1 210 ? -4.852 1.6 10.914 1 80.56 210 ASP A C 1
ATOM 1627 O O . ASP A 1 210 ? -4.453 1.671 9.75 1 80.56 210 ASP A O 1
ATOM 1631 N N . SER A 1 211 ? -6.09 1.836 11.32 1 83.25 211 SER A N 1
ATOM 1632 C CA . SER A 1 211 ? -7.109 2.062 10.305 1 83.25 211 SER A CA 1
ATOM 1633 C C . SER A 1 211 ? -7.141 3.523 9.867 1 83.25 211 SER A C 1
ATOM 1635 O O . SER A 1 211 ? -7.746 3.861 8.852 1 83.25 211 SER A O 1
ATOM 1637 N N . LEU A 1 212 ? -6.414 4.348 10.617 1 89.62 212 LEU A N 1
ATOM 1638 C CA . LEU A 1 212 ? -6.348 5.758 10.242 1 89.62 212 LEU A CA 1
ATOM 1639 C C . LEU A 1 212 ? -5.176 6.016 9.305 1 89.62 212 LEU A C 1
ATOM 1641 O O . LEU A 1 212 ? -4.105 5.434 9.469 1 89.62 212 LEU A O 1
ATOM 1645 N N . LEU A 1 213 ? -5.414 6.914 8.383 1 93.31 213 LEU A N 1
ATOM 1646 C CA . LEU A 1 213 ? -4.391 7.23 7.391 1 93.31 213 LEU A CA 1
ATOM 1647 C C . LEU A 1 213 ? -3.121 7.742 8.062 1 93.31 213 LEU A C 1
ATOM 1649 O O . LEU A 1 213 ? -3.178 8.633 8.914 1 93.31 213 LEU A O 1
ATOM 1653 N N . PHE A 1 214 ? -1.965 7.129 7.809 1 96.5 214 PHE A N 1
ATOM 1654 C CA . PHE A 1 214 ? -0.608 7.516 8.18 1 96.5 214 PHE A CA 1
ATOM 1655 C C . PHE A 1 214 ? -0.408 7.406 9.688 1 96.5 214 PHE A C 1
ATOM 1657 O O . PHE A 1 214 ? 0.564 7.934 10.227 1 96.5 214 PHE A O 1
ATOM 1664 N N . SER A 1 215 ? -1.36 6.75 10.43 1 95.31 215 SER A N 1
ATOM 1665 C CA . SER A 1 215 ? -1.219 6.652 11.875 1 95.31 215 SER A CA 1
ATOM 1666 C C . SER A 1 215 ? 0.059 5.91 12.258 1 95.31 215 SER A C 1
ATOM 1668 O O . SER A 1 215 ? 0.823 6.375 13.109 1 95.31 215 SER A O 1
ATOM 1670 N N . ARG A 1 216 ? 0.312 4.82 11.625 1 95.69 216 ARG A N 1
ATOM 1671 C CA . ARG A 1 216 ? 1.519 4.051 11.906 1 95.69 216 ARG A CA 1
ATOM 1672 C C . ARG A 1 216 ? 2.77 4.816 11.492 1 95.69 216 ARG A C 1
ATOM 1674 O O . ARG A 1 216 ? 3.803 4.738 12.156 1 95.69 216 ARG A O 1
ATOM 1681 N N . TYR A 1 217 ? 2.639 5.504 10.414 1 97.81 217 TYR A N 1
ATOM 1682 C CA . TYR A 1 217 ? 3.756 6.312 9.938 1 97.81 217 TYR A CA 1
ATOM 1683 C C . TYR A 1 217 ? 4.137 7.371 10.969 1 97.81 217 TYR A C 1
ATOM 1685 O O . TYR A 1 217 ? 5.312 7.516 11.312 1 97.81 217 TYR A O 1
ATOM 1693 N N . LEU A 1 218 ? 3.154 8.062 11.453 1 97.88 218 LEU A N 1
ATOM 1694 C CA . LEU A 1 218 ? 3.383 9.133 12.414 1 97.88 218 LEU A CA 1
ATOM 1695 C C . LEU A 1 218 ? 3.953 8.578 13.719 1 97.88 218 LEU A C 1
ATOM 1697 O O . LEU A 1 218 ? 4.871 9.164 14.297 1 97.88 218 LEU A O 1
ATOM 1701 N N . THR A 1 219 ? 3.436 7.488 14.117 1 97 219 THR A N 1
ATOM 1702 C CA . THR A 1 219 ? 3.922 6.844 15.336 1 97 219 THR A CA 1
ATOM 1703 C C . THR A 1 219 ? 5.402 6.492 15.203 1 97 219 THR A C 1
ATOM 1705 O O . THR A 1 219 ? 6.191 6.758 16.109 1 97 219 THR A O 1
ATOM 1708 N N . PHE A 1 220 ? 5.73 5.957 14.117 1 96.94 220 PHE A N 1
ATOM 1709 C CA . PHE A 1 220 ? 7.113 5.531 13.938 1 96.94 220 PHE A CA 1
ATOM 1710 C C . PHE A 1 220 ? 8.031 6.73 13.742 1 96.94 220 PHE A C 1
ATOM 1712 O O . PHE A 1 220 ? 9.164 6.738 14.227 1 96.94 220 PHE A O 1
ATOM 1719 N N . LEU A 1 221 ? 7.59 7.723 12.961 1 97.62 221 LEU A N 1
ATOM 1720 C CA . LEU A 1 221 ? 8.383 8.938 12.773 1 97.62 221 LEU A CA 1
ATOM 1721 C C . LEU A 1 221 ? 8.711 9.578 14.117 1 97.62 221 LEU A C 1
ATOM 1723 O O . LEU A 1 221 ? 9.836 10.047 14.328 1 97.62 221 LEU A O 1
ATOM 1727 N N . HIS A 1 222 ? 7.742 9.586 14.953 1 97.19 222 HIS A N 1
ATOM 1728 C CA . HIS A 1 222 ? 7.977 10.117 16.297 1 97.19 222 HIS A CA 1
ATOM 1729 C C . HIS A 1 222 ? 9.039 9.312 17.031 1 97.19 222 HIS A C 1
ATOM 1731 O O . HIS A 1 222 ? 9.906 9.883 17.688 1 97.19 222 HIS A O 1
ATOM 1737 N N . ARG A 1 223 ? 8.953 8.023 16.953 1 95.12 223 ARG A N 1
ATOM 1738 C CA . ARG A 1 223 ? 9.938 7.156 17.594 1 95.12 223 ARG A CA 1
ATOM 1739 C C . ARG A 1 223 ? 11.344 7.438 17.062 1 95.12 223 ARG A C 1
ATOM 1741 O O . ARG A 1 223 ? 12.297 7.492 17.844 1 95.12 223 ARG A O 1
ATOM 1748 N N . VAL A 1 224 ? 11.461 7.629 15.789 1 95 224 VAL A N 1
ATOM 1749 C CA . VAL A 1 224 ? 12.742 7.945 15.164 1 95 224 VAL A CA 1
ATOM 1750 C C . VAL A 1 224 ? 13.258 9.281 15.695 1 95 224 VAL A C 1
ATOM 1752 O O . VAL A 1 224 ? 14.438 9.414 16.016 1 95 224 VAL A O 1
ATOM 1755 N N . THR A 1 225 ? 12.352 10.266 15.719 1 95.56 225 THR A N 1
ATOM 1756 C CA . THR A 1 225 ? 12.727 11.602 16.172 1 95.56 225 THR A CA 1
ATOM 1757 C C . THR A 1 225 ? 13.227 11.562 17.625 1 95.56 225 THR A C 1
ATOM 1759 O O . THR A 1 225 ? 14.234 12.18 17.953 1 95.56 225 THR A O 1
ATOM 1762 N N . LEU A 1 226 ? 12.547 10.797 18.406 1 93.31 226 LEU A N 1
ATOM 1763 C CA . LEU A 1 226 ? 12.953 10.648 19.797 1 93.31 226 LEU A CA 1
ATOM 1764 C C . LEU A 1 226 ? 14.32 9.984 19.891 1 93.31 226 LEU A C 1
ATOM 1766 O O . LEU A 1 226 ? 15.172 10.422 20.672 1 93.31 226 LEU A O 1
ATOM 1770 N N . ALA A 1 227 ? 14.539 8.977 19.156 1 91.19 227 ALA A N 1
ATOM 1771 C CA . ALA A 1 227 ? 15.812 8.258 19.141 1 91.19 227 ALA A CA 1
ATOM 1772 C C . ALA A 1 227 ? 16.938 9.164 18.656 1 91.19 227 ALA A C 1
ATOM 1774 O O . ALA A 1 227 ? 18.078 9.039 19.109 1 91.19 227 ALA A O 1
ATOM 1775 N N . SER A 1 228 ? 16.641 9.984 17.734 1 90.19 228 SER A N 1
ATOM 1776 C CA . SER A 1 228 ? 17.656 10.875 17.172 1 90.19 228 SER A CA 1
ATOM 1777 C C . SER A 1 228 ? 18.188 11.836 18.219 1 90.19 228 SER A C 1
ATOM 1779 O O . SER A 1 228 ? 19.375 12.172 18.219 1 90.19 228 SER A O 1
ATOM 1781 N N . VAL A 1 229 ? 17.375 12.289 19.078 1 88.44 229 VAL A N 1
ATOM 1782 C CA . VAL A 1 229 ? 17.781 13.172 20.172 1 88.44 229 VAL A CA 1
ATOM 1783 C C . VAL A 1 229 ? 18.656 12.406 21.156 1 88.44 229 VAL A C 1
ATOM 1785 O O . VAL A 1 229 ? 19.656 12.938 21.656 1 88.44 229 VAL A O 1
ATOM 1788 N N . GLU A 1 230 ? 18.297 11.188 21.328 1 84.12 230 GLU A N 1
ATOM 1789 C CA . GLU A 1 230 ? 19.078 10.336 22.219 1 84.12 230 GLU A CA 1
ATOM 1790 C C . GLU A 1 230 ? 20.484 10.094 21.672 1 84.12 230 GLU A C 1
ATOM 1792 O O . GLU A 1 230 ? 21.453 10.062 22.422 1 84.12 230 GLU A O 1
ATOM 1797 N N . VAL A 1 231 ? 20.531 9.914 20.438 1 83.38 231 VAL A N 1
ATOM 1798 C CA . VAL A 1 231 ? 21.812 9.672 19.781 1 83.38 231 VAL A CA 1
ATOM 1799 C C . VAL A 1 231 ? 22.719 10.891 19.938 1 83.38 231 VAL A C 1
ATOM 1801 O O . VAL A 1 231 ? 23.922 10.758 20.188 1 83.38 231 VAL A O 1
ATOM 1804 N N . VAL A 1 232 ? 22.203 12.062 19.781 1 80.44 232 VAL A N 1
ATOM 1805 C CA . VAL A 1 232 ? 22.969 13.297 19.891 1 80.44 232 VAL A CA 1
ATOM 1806 C C . VAL A 1 232 ? 23.406 13.5 21.344 1 80.44 232 VAL A C 1
ATOM 1808 O O . VAL A 1 232 ? 24.547 13.891 21.609 1 80.44 232 VAL A O 1
ATOM 1811 N N . GLU A 1 233 ? 22.578 13.125 22.266 1 82.75 233 GLU A N 1
ATOM 1812 C CA . GLU A 1 233 ? 22.844 13.383 23.672 1 82.75 233 GLU A CA 1
ATOM 1813 C C . GLU A 1 233 ? 23.75 12.305 24.266 1 82.75 233 GLU A C 1
ATOM 1815 O O . GLU A 1 233 ? 24.656 12.602 25.047 1 82.75 233 GLU A O 1
ATOM 1820 N N . ALA A 1 234 ? 23.406 11.047 23.859 1 79.62 234 ALA A N 1
ATOM 1821 C CA . ALA A 1 234 ? 24.062 9.945 24.562 1 79.62 234 ALA A CA 1
ATOM 1822 C C . ALA A 1 234 ? 25 9.195 23.625 1 79.62 234 ALA A C 1
ATOM 1824 O O . ALA A 1 234 ? 25.766 8.336 24.062 1 79.62 234 ALA A O 1
ATOM 1825 N N . GLY A 1 235 ? 25 9.484 22.406 1 76.38 235 GLY A N 1
ATOM 1826 C CA . GLY A 1 235 ? 25.859 8.82 21.438 1 76.38 235 GLY A CA 1
ATOM 1827 C C . GLY A 1 235 ? 25.234 7.559 20.859 1 76.38 235 GLY A C 1
ATOM 1828 O O . GLY A 1 235 ? 25.734 7.012 19.875 1 76.38 235 GLY A O 1
ATOM 1829 N N . SER A 1 236 ? 24.266 7.078 21.609 1 73.56 236 SER A N 1
ATOM 1830 C CA . SER A 1 236 ? 23.562 5.891 21.125 1 73.56 236 SER A CA 1
AT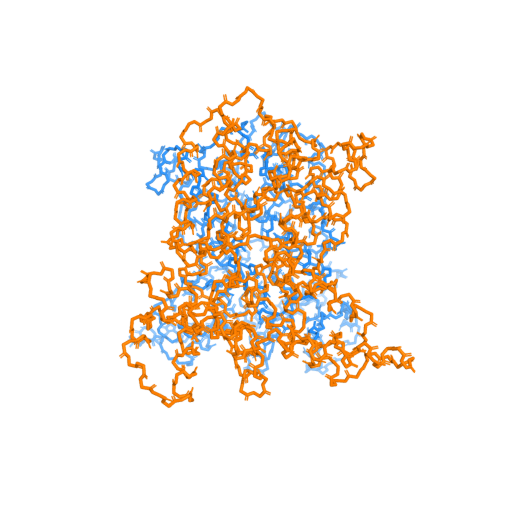OM 1831 C C . SER A 1 236 ? 22.094 5.902 21.531 1 73.56 236 SER A C 1
ATOM 1833 O O . SER A 1 236 ? 21.688 6.676 22.391 1 73.56 236 SER A O 1
ATOM 1835 N N . SER A 1 237 ? 21.297 5.172 20.688 1 75 237 SER A N 1
ATOM 1836 C CA . SER A 1 237 ? 19.891 5.031 21.031 1 75 237 SER A CA 1
ATOM 1837 C C . SER A 1 237 ? 19.578 3.629 21.531 1 75 237 SER A C 1
ATOM 1839 O O . SER A 1 237 ? 20.109 2.645 21.031 1 75 237 SER A O 1
ATOM 1841 N N . SER A 1 238 ? 18.859 3.559 22.578 1 71.06 238 SER A N 1
ATOM 1842 C CA . SER A 1 238 ? 18.438 2.275 23.125 1 71.06 238 SER A CA 1
ATOM 1843 C C . SER A 1 238 ? 17.5 1.55 22.156 1 71.06 238 SER A C 1
ATOM 1845 O O . SER A 1 238 ? 17.484 0.318 22.125 1 71.06 238 SER A O 1
ATOM 1847 N N . ASP A 1 239 ? 16.859 2.316 21.438 1 73.5 239 ASP A N 1
ATOM 1848 C CA . ASP A 1 239 ? 15.828 1.748 20.562 1 73.5 239 ASP A CA 1
ATOM 1849 C C . ASP A 1 239 ? 16.422 1.275 19.25 1 73.5 239 ASP A C 1
ATOM 1851 O O . ASP A 1 239 ? 15.883 0.379 18.594 1 73.5 239 ASP A O 1
ATOM 1855 N N . PHE A 1 240 ? 17.5 1.969 18.891 1 75.12 240 PHE A N 1
ATOM 1856 C CA . PHE A 1 240 ? 18.062 1.65 17.578 1 75.12 240 PHE A CA 1
ATOM 1857 C C . PHE A 1 240 ? 19.562 1.396 17.688 1 75.12 240 PHE A C 1
ATOM 1859 O O . PHE A 1 240 ? 20.359 2.336 17.812 1 75.12 240 PHE A O 1
ATOM 1866 N N . PRO A 1 241 ? 19.891 0.081 17.875 1 65.69 241 PRO A N 1
ATOM 1867 C CA . PRO A 1 241 ? 21.328 -0.204 17.953 1 65.69 241 PRO A CA 1
ATOM 1868 C C . PRO A 1 241 ? 22.078 0.252 16.703 1 65.69 241 PRO A C 1
ATOM 1870 O O . PRO A 1 241 ? 21.484 0.437 15.648 1 65.69 241 PRO A O 1
ATOM 1873 N N . PRO A 1 242 ? 23.422 0.589 17.047 1 61.16 242 PRO A N 1
ATOM 1874 C CA . PRO A 1 242 ? 24.281 1 15.938 1 61.16 242 PRO A CA 1
ATOM 1875 C C . PRO A 1 242 ? 24.469 -0.102 14.891 1 61.16 242 PRO A C 1
ATOM 1877 O O . PRO A 1 242 ? 24.422 -1.288 15.227 1 61.16 242 PRO A O 1
ATOM 1880 N N . HIS A 1 243 ? 23.984 -0.113 13.602 1 61.06 243 HIS A N 1
ATOM 1881 C CA . HIS A 1 243 ? 24.406 -1.092 12.609 1 61.06 243 HIS A CA 1
ATOM 1882 C C . HIS A 1 243 ? 23.312 -1.311 11.562 1 61.06 243 HIS A C 1
ATOM 1884 O O . HIS A 1 243 ? 22.234 -0.737 11.656 1 61.06 243 HIS A O 1
ATOM 1890 N N . SER A 1 244 ? 23.719 -2.072 10.703 1 58.47 244 SER A N 1
ATOM 1891 C CA . SER A 1 244 ? 22.953 -2.512 9.539 1 58.47 244 SER A CA 1
ATOM 1892 C C . SER A 1 244 ? 21.578 -3.016 9.938 1 58.47 244 SER A C 1
ATOM 1894 O O . SER A 1 244 ? 20.594 -2.793 9.227 1 58.47 244 SER A O 1
ATOM 1896 N N . ARG A 1 245 ? 21.484 -3.309 11.062 1 65.19 245 ARG A N 1
ATOM 1897 C CA . ARG A 1 245 ? 20.219 -3.846 11.516 1 65.19 245 ARG A CA 1
ATOM 1898 C C . ARG A 1 245 ? 19.188 -2.734 11.711 1 65.19 245 ARG A C 1
ATOM 1900 O O . ARG A 1 245 ? 17.984 -2.947 11.516 1 65.19 245 ARG A O 1
ATOM 1907 N N . THR A 1 246 ? 19.781 -1.67 11.922 1 80 246 THR A N 1
ATOM 1908 C CA . THR A 1 246 ? 18.891 -0.532 12.117 1 80 246 THR A CA 1
ATOM 1909 C C . THR A 1 246 ? 18.266 -0.101 10.789 1 80 246 THR A C 1
ATOM 1911 O O . THR A 1 246 ? 17.078 0.207 10.734 1 80 246 THR A O 1
ATOM 1914 N N . THR A 1 247 ? 19.047 -0.203 9.75 1 84.94 247 THR A N 1
ATOM 1915 C CA . THR A 1 247 ? 18.562 0.203 8.438 1 84.94 247 THR A CA 1
ATOM 1916 C C . THR A 1 247 ? 17.406 -0.696 7.988 1 84.94 247 THR A C 1
ATOM 1918 O O . THR A 1 247 ? 16.391 -0.21 7.488 1 84.94 247 THR A O 1
ATOM 1921 N N . ASN A 1 248 ? 17.578 -1.966 8.219 1 86 248 ASN A N 1
ATOM 1922 C CA . ASN A 1 248 ? 16.531 -2.918 7.848 1 86 248 ASN A CA 1
ATOM 1923 C C . ASN A 1 248 ? 15.266 -2.719 8.68 1 86 248 ASN A C 1
ATOM 1925 O O . ASN A 1 248 ? 14.156 -2.828 8.156 1 86 248 ASN A O 1
ATOM 1929 N N . MET A 1 249 ? 15.492 -2.463 9.883 1 89.25 249 MET A N 1
ATOM 1930 C CA . MET A 1 249 ? 14.352 -2.248 10.773 1 89.25 249 MET A CA 1
ATOM 1931 C C . MET A 1 249 ? 13.57 -1.007 10.359 1 89.25 249 MET A C 1
ATOM 1933 O O . MET A 1 249 ? 12.336 -1.034 10.305 1 89.25 249 MET A O 1
ATOM 1937 N N . ILE A 1 250 ? 14.281 0.056 10.102 1 93.06 250 ILE A N 1
ATOM 1938 C CA . ILE A 1 250 ? 13.672 1.313 9.688 1 93.06 250 ILE A CA 1
ATOM 1939 C C . ILE A 1 250 ? 12.875 1.104 8.406 1 93.06 250 ILE A C 1
ATOM 1941 O O . ILE A 1 250 ? 11.719 1.512 8.305 1 93.06 250 ILE A O 1
ATOM 1945 N N . ARG A 1 251 ? 13.5 0.47 7.5 1 93.06 251 ARG A N 1
ATOM 1946 C CA . ARG A 1 251 ? 12.844 0.2 6.227 1 93.06 251 ARG A CA 1
ATOM 1947 C C . ARG A 1 251 ? 11.586 -0.636 6.422 1 93.06 251 ARG A C 1
ATOM 1949 O O . ARG A 1 251 ? 10.523 -0.309 5.883 1 93.06 251 ARG A O 1
ATOM 1956 N N . SER A 1 252 ? 11.688 -1.657 7.195 1 93.19 252 SER A N 1
ATOM 1957 C CA . SER A 1 252 ? 10.57 -2.564 7.434 1 93.19 252 SER A CA 1
ATOM 1958 C C . SER A 1 252 ? 9.406 -1.843 8.102 1 93.19 252 SER A C 1
ATOM 1960 O O . SER A 1 252 ? 8.242 -2.055 7.73 1 93.19 252 SER A O 1
ATOM 1962 N N . GLU A 1 253 ? 9.742 -1.006 9.039 1 95.06 253 GLU A N 1
ATOM 1963 C CA . GLU A 1 253 ? 8.688 -0.285 9.75 1 95.06 253 GLU A CA 1
ATOM 1964 C C . GLU A 1 253 ? 7.957 0.684 8.82 1 95.06 253 GLU A C 1
ATOM 1966 O O . GLU A 1 253 ? 6.73 0.799 8.867 1 95.06 253 GLU A O 1
ATOM 1971 N N . PHE A 1 254 ? 8.672 1.363 8 1 97.25 254 PHE A N 1
ATOM 1972 C CA . PHE A 1 254 ? 8.039 2.295 7.078 1 97.25 254 PHE A CA 1
ATOM 1973 C C . PHE A 1 254 ? 7.266 1.546 6 1 97.25 254 PHE A C 1
ATOM 1975 O O . PHE A 1 254 ? 6.254 2.039 5.496 1 97.25 254 PHE A O 1
ATOM 1982 N N . GLU A 1 255 ? 7.727 0.343 5.625 1 97.31 255 GLU A N 1
ATOM 1983 C CA . GLU A 1 255 ? 6.977 -0.486 4.688 1 97.31 255 GLU A CA 1
ATOM 1984 C C . GLU A 1 255 ? 5.641 -0.926 5.285 1 97.31 255 GLU A C 1
ATOM 1986 O O . GLU A 1 255 ? 4.617 -0.921 4.602 1 97.31 255 GLU A O 1
ATOM 1991 N N . GLN A 1 256 ? 5.68 -1.283 6.551 1 95.88 256 GLN A N 1
ATOM 1992 C CA . GLN A 1 256 ? 4.438 -1.623 7.238 1 95.88 256 GLN A CA 1
ATOM 1993 C C . GLN A 1 256 ? 3.512 -0.414 7.328 1 95.88 256 GLN A C 1
ATOM 1995 O O . GLN A 1 256 ? 2.297 -0.543 7.172 1 95.88 256 GLN A O 1
ATOM 2000 N N . ALA A 1 257 ? 4.113 0.738 7.617 1 97.31 257 ALA A N 1
ATOM 2001 C CA . ALA A 1 257 ? 3.324 1.966 7.668 1 97.31 257 ALA A CA 1
ATOM 2002 C C . ALA A 1 257 ? 2.691 2.271 6.316 1 97.31 257 ALA A C 1
ATOM 2004 O O . ALA A 1 257 ? 1.528 2.672 6.242 1 97.31 257 ALA A O 1
ATOM 2005 N N . ARG A 1 258 ? 3.469 2.129 5.27 1 97.69 258 ARG A N 1
ATOM 2006 C CA . ARG A 1 258 ? 2.959 2.287 3.91 1 97.69 258 ARG A CA 1
ATOM 2007 C C . ARG A 1 258 ? 1.774 1.361 3.658 1 97.69 258 ARG A C 1
ATOM 2009 O O . ARG A 1 258 ? 0.728 1.8 3.178 1 97.69 258 ARG A O 1
ATOM 2016 N N . GLY A 1 259 ? 1.962 0.102 3.936 1 96.38 259 GLY A N 1
ATOM 2017 C CA . GLY A 1 259 ? 0.905 -0.875 3.729 1 96.38 259 GLY A CA 1
ATOM 2018 C C . GLY A 1 259 ? -0.365 -0.55 4.492 1 96.38 259 GLY A C 1
ATOM 2019 O O . GLY A 1 259 ? -1.463 -0.599 3.932 1 96.38 259 GLY A O 1
ATOM 2020 N N . SER A 1 260 ? -0.193 -0.176 5.738 1 94.81 260 SER A N 1
ATOM 2021 C CA . SER A 1 260 ? -1.341 0.148 6.578 1 94.81 260 SER A CA 1
ATOM 2022 C C . SER A 1 260 ? -2.1 1.354 6.039 1 94.81 260 SER A C 1
ATOM 2024 O O . SER A 1 260 ? -3.332 1.374 6.047 1 94.81 260 SER A O 1
ATOM 2026 N N . THR A 1 261 ? -1.373 2.346 5.598 1 96.06 261 THR A N 1
ATOM 2027 C CA . THR A 1 261 ? -1.987 3.559 5.074 1 96.06 261 THR A CA 1
ATOM 2028 C C . THR A 1 261 ? -2.773 3.26 3.799 1 96.06 261 THR A C 1
ATOM 2030 O O . THR A 1 261 ? -3.904 3.721 3.639 1 96.06 261 THR A O 1
ATOM 2033 N N . LEU A 1 262 ? -2.209 2.52 2.939 1 95.81 262 LEU A N 1
ATOM 2034 C CA . LEU A 1 262 ? -2.857 2.211 1.67 1 95.81 262 LEU A CA 1
ATOM 2035 C C . LEU A 1 262 ? -4.078 1.321 1.883 1 95.81 262 LEU A C 1
ATOM 2037 O O . LEU A 1 262 ? -5.109 1.513 1.238 1 95.81 262 LEU A O 1
ATOM 2041 N N . MET A 1 263 ? -3.994 0.378 2.764 1 93.06 263 MET A N 1
ATOM 2042 C CA . MET A 1 263 ? -5.152 -0.455 3.078 1 93.06 263 MET A CA 1
ATOM 2043 C C . MET A 1 263 ? -6.273 0.38 3.688 1 93.06 263 MET A C 1
ATOM 2045 O O . MET A 1 263 ? -7.445 0.168 3.381 1 93.06 263 MET A O 1
ATOM 2049 N N . ALA A 1 264 ? -5.902 1.296 4.59 1 90.62 264 ALA A N 1
ATOM 2050 C CA . ALA A 1 264 ? -6.898 2.197 5.164 1 90.62 264 ALA A CA 1
ATOM 2051 C C . ALA A 1 264 ? -7.582 3.021 4.074 1 90.62 264 ALA A C 1
ATOM 2053 O O . ALA A 1 264 ? -8.789 3.252 4.129 1 90.62 264 ALA A O 1
ATOM 2054 N N . ALA A 1 265 ? -6.785 3.502 3.104 1 90.75 265 ALA A N 1
ATOM 2055 C CA . ALA A 1 265 ? -7.344 4.266 1.992 1 90.75 265 ALA A CA 1
ATOM 2056 C C . ALA A 1 265 ? -8.328 3.422 1.188 1 90.75 265 ALA A C 1
ATOM 2058 O O . ALA A 1 265 ? -9.352 3.928 0.72 1 90.75 265 ALA A O 1
ATOM 2059 N N . GLY A 1 266 ? -8 2.158 0.991 1 88.06 266 GLY A N 1
ATOM 2060 C CA . GLY A 1 266 ? -8.914 1.249 0.32 1 88.06 266 GLY A CA 1
ATOM 2061 C C . GLY A 1 266 ? -10.25 1.118 1.027 1 88.06 266 GLY A C 1
ATOM 2062 O O . GLY A 1 266 ? -11.305 1.09 0.383 1 88.06 266 GLY A O 1
ATOM 2063 N N . ARG A 1 267 ? -10.227 1.095 2.268 1 84.56 267 ARG A N 1
ATOM 2064 C CA . ARG A 1 267 ? -11.438 0.977 3.07 1 84.56 267 ARG A CA 1
ATOM 2065 C C . ARG A 1 267 ? -12.32 2.213 2.918 1 84.56 267 ARG A C 1
ATOM 2067 O O . ARG A 1 267 ? -13.547 2.125 3.021 1 84.56 267 ARG A O 1
ATOM 2074 N N . LEU A 1 268 ? -11.641 3.314 2.623 1 82.12 268 LEU A N 1
ATOM 2075 C CA . LEU A 1 268 ? -12.375 4.566 2.471 1 82.12 268 LEU A CA 1
ATOM 2076 C C . LEU A 1 268 ? -12.992 4.668 1.081 1 82.12 268 LEU A C 1
ATOM 2078 O O . LEU A 1 268 ? -13.664 5.656 0.766 1 82.12 268 LEU A O 1
ATOM 2082 N N . GLY A 1 269 ? -12.742 3.699 0.21 1 76.81 269 GLY A N 1
ATOM 2083 C CA . GLY A 1 269 ? -13.438 3.623 -1.064 1 76.81 269 GLY A CA 1
ATOM 2084 C C . GLY A 1 269 ? -12.656 4.238 -2.209 1 76.81 269 GLY A C 1
ATOM 2085 O O . GLY A 1 269 ? -13.203 4.457 -3.293 1 76.81 269 GLY A O 1
ATOM 2086 N N . LEU A 1 270 ? -11.453 4.562 -2.039 1 77.25 270 LEU A N 1
ATOM 2087 C CA . LEU A 1 270 ? -10.641 5.109 -3.123 1 77.25 270 LEU A CA 1
ATOM 2088 C C . LEU A 1 270 ? -10.461 4.086 -4.234 1 77.25 270 LEU A C 1
ATOM 2090 O O . LEU A 1 270 ? -9.977 2.975 -3.99 1 77.25 270 LEU A O 1
ATOM 2094 N N . LYS A 1 271 ? -10.984 4.414 -5.434 1 69.88 271 LYS A N 1
ATOM 2095 C CA . LYS A 1 271 ? -10.844 3.449 -6.52 1 69.88 271 LYS A CA 1
ATOM 2096 C C . LYS A 1 271 ? -10.57 4.152 -7.844 1 69.88 271 LYS A C 1
ATOM 2098 O O . LYS A 1 271 ? -11.234 5.137 -8.18 1 69.88 271 LYS A O 1
ATOM 2103 N N . GLY A 1 272 ? -9.547 3.586 -8.555 1 64.62 272 GLY A N 1
ATOM 2104 C CA . GLY A 1 272 ? -9.203 3.594 -9.969 1 64.62 272 GLY A CA 1
ATOM 2105 C C . GLY A 1 272 ? -9.25 4.977 -10.586 1 64.62 272 GLY A C 1
ATOM 2106 O O . GLY A 1 272 ? -9.664 5.137 -11.742 1 64.62 272 GLY A O 1
ATOM 2107 N N . SER A 1 273 ? -8.75 5.961 -9.93 1 81.12 273 SER A N 1
ATOM 2108 C CA . SER A 1 273 ? -8.789 7.324 -10.445 1 81.12 273 SER A CA 1
ATOM 2109 C C . SER A 1 273 ? -7.422 7.988 -10.367 1 81.12 273 SER A C 1
ATOM 2111 O O . SER A 1 273 ? -6.461 7.387 -9.883 1 81.12 273 SER A O 1
ATOM 2113 N N . ARG A 1 274 ? -7.367 9.023 -11.102 1 87.5 274 ARG A N 1
ATOM 2114 C CA . ARG A 1 274 ? -6.211 9.898 -10.977 1 87.5 274 ARG A CA 1
ATOM 2115 C C . ARG A 1 274 ? -5.895 10.203 -9.516 1 87.5 274 ARG A C 1
ATOM 2117 O O . ARG A 1 274 ? -4.73 10.219 -9.117 1 87.5 274 ARG A O 1
ATOM 2124 N N . MET A 1 275 ? -6.879 10.281 -8.805 1 88.19 275 MET A N 1
ATOM 2125 C CA . MET A 1 275 ? -6.723 10.57 -7.383 1 88.19 275 MET A CA 1
ATOM 2126 C C . MET A 1 275 ? -6.082 9.391 -6.656 1 88.19 275 MET A C 1
ATOM 2128 O O . MET A 1 275 ? -5.23 9.586 -5.781 1 88.19 275 MET A O 1
ATOM 2132 N N . THR A 1 276 ? -6.504 8.258 -7.086 1 91.44 276 THR A N 1
ATOM 2133 C CA . THR A 1 276 ? -5.953 7.059 -6.461 1 91.44 276 THR A CA 1
ATOM 2134 C C . THR A 1 276 ? -4.461 6.934 -6.762 1 91.44 276 THR A C 1
ATOM 2136 O O . THR A 1 276 ? -3.664 6.645 -5.867 1 91.44 276 THR A O 1
ATOM 2139 N N . ARG A 1 277 ? -4.094 7.18 -7.949 1 93.94 277 ARG A N 1
ATOM 2140 C CA . ARG A 1 277 ? -2.691 7.086 -8.344 1 93.94 277 ARG A CA 1
ATOM 2141 C C . ARG A 1 277 ? -1.852 8.141 -7.633 1 93.94 277 ARG A C 1
ATOM 2143 O O . ARG A 1 277 ? -0.742 7.859 -7.176 1 93.94 277 ARG A O 1
ATOM 2150 N N . ASP A 1 278 ? -2.357 9.305 -7.555 1 95.06 278 ASP A N 1
ATOM 2151 C CA . ASP A 1 278 ? -1.637 10.375 -6.875 1 95.06 278 ASP A CA 1
ATOM 2152 C C . ASP A 1 278 ? -1.561 10.117 -5.371 1 95.06 278 ASP A C 1
ATOM 2154 O O . ASP A 1 278 ? -0.578 10.484 -4.723 1 95.06 278 ASP A O 1
ATOM 2158 N N . PHE A 1 279 ? -2.607 9.477 -4.824 1 95.38 279 PHE A N 1
ATOM 2159 C CA . PHE A 1 279 ? -2.52 9.156 -3.404 1 95.38 279 PHE A CA 1
ATOM 2160 C C . PHE A 1 279 ? -1.418 8.133 -3.15 1 95.38 279 PHE A C 1
ATOM 2162 O O . PHE A 1 279 ? -0.709 8.211 -2.145 1 95.38 279 PHE A O 1
ATOM 2169 N N . VAL A 1 280 ? -1.322 7.176 -4.039 1 96.69 280 VAL A N 1
ATOM 2170 C CA . VAL A 1 280 ? -0.223 6.223 -3.938 1 96.69 280 VAL A CA 1
ATOM 2171 C C . VAL A 1 280 ? 1.111 6.965 -3.965 1 96.69 280 VAL A C 1
ATOM 2173 O O . VAL A 1 280 ? 2.012 6.664 -3.178 1 96.69 280 VAL A O 1
ATOM 2176 N N . ARG A 1 281 ? 1.227 7.922 -4.84 1 97.44 281 ARG A N 1
ATOM 2177 C CA . ARG A 1 281 ? 2.449 8.719 -4.922 1 97.44 281 ARG A CA 1
ATOM 2178 C C . ARG A 1 281 ? 2.693 9.477 -3.621 1 97.44 281 ARG A C 1
ATOM 2180 O O . ARG A 1 281 ? 3.836 9.594 -3.172 1 97.44 281 ARG A O 1
ATOM 2187 N N . LEU A 1 282 ? 1.622 10.016 -3.041 1 97.56 282 LEU A N 1
ATOM 2188 C CA . LEU A 1 282 ? 1.761 10.703 -1.764 1 97.56 282 LEU A CA 1
ATOM 2189 C C . LEU A 1 282 ? 2.344 9.781 -0.703 1 97.56 282 LEU A C 1
ATOM 2191 O O . LEU A 1 282 ? 3.248 10.164 0.039 1 97.56 282 LEU A O 1
ATOM 2195 N N . VAL A 1 283 ? 1.811 8.586 -0.62 1 98.25 283 VAL A N 1
ATOM 2196 C CA . VAL A 1 283 ? 2.277 7.613 0.365 1 98.25 283 VAL A CA 1
ATOM 2197 C C . VAL A 1 283 ? 3.746 7.281 0.105 1 98.25 283 VAL A C 1
ATOM 2199 O O . VAL A 1 283 ? 4.539 7.168 1.044 1 98.25 283 VAL A O 1
ATOM 2202 N N . GLU A 1 284 ? 4.109 7.145 -1.163 1 98.38 284 GLU A N 1
ATOM 2203 C CA . GLU A 1 284 ? 5.5 6.879 -1.521 1 98.38 284 GLU A CA 1
ATOM 2204 C C . GLU A 1 284 ? 6.398 8.055 -1.149 1 98.38 284 GLU A C 1
ATOM 2206 O O . GLU A 1 284 ? 7.551 7.859 -0.748 1 98.38 284 GLU A O 1
ATOM 2211 N N . VAL A 1 285 ? 5.902 9.234 -1.351 1 98.38 285 VAL A N 1
ATOM 2212 C CA . VAL A 1 285 ? 6.641 10.438 -0.959 1 98.38 285 VAL A CA 1
ATOM 2213 C C . VAL A 1 285 ? 6.965 10.375 0.531 1 98.38 285 VAL A C 1
ATOM 2215 O O . VAL A 1 285 ? 8.117 10.57 0.929 1 98.38 285 VAL A O 1
ATOM 2218 N N . TYR A 1 286 ? 6.004 10.086 1.308 1 98.62 286 TYR A N 1
ATOM 2219 C CA . TYR A 1 286 ? 6.203 10.047 2.752 1 98.62 286 TYR A CA 1
ATOM 2220 C C . TYR A 1 286 ? 7.09 8.867 3.148 1 98.62 286 TYR A C 1
ATOM 2222 O O . TYR A 1 286 ? 7.91 8.984 4.062 1 98.62 286 TYR A O 1
ATOM 2230 N N . HIS A 1 287 ? 6.883 7.738 2.467 1 98.56 287 HIS A N 1
ATOM 2231 C CA . HIS A 1 287 ? 7.75 6.594 2.732 1 98.56 287 HIS A CA 1
ATOM 2232 C C . HIS A 1 287 ? 9.219 6.957 2.547 1 98.56 287 HIS A C 1
ATOM 2234 O O . HIS A 1 287 ? 10.031 6.754 3.449 1 98.56 287 HIS A O 1
ATOM 2240 N N . ASN A 1 288 ? 9.562 7.516 1.438 1 98.12 288 ASN A N 1
ATOM 2241 C CA . ASN A 1 288 ? 10.953 7.84 1.127 1 98.12 288 ASN A CA 1
ATOM 2242 C C . ASN A 1 288 ? 11.461 8.992 1.985 1 98.12 288 ASN A C 1
ATOM 2244 O O . ASN A 1 288 ? 12.633 9.008 2.387 1 98.12 288 ASN A O 1
ATOM 2248 N N . ALA A 1 289 ? 10.602 9.969 2.225 1 98.5 289 ALA A N 1
ATOM 2249 C CA . ALA A 1 289 ? 11 11.047 3.119 1 98.5 289 ALA A CA 1
ATOM 2250 C C . ALA A 1 289 ? 11.32 10.523 4.516 1 98.5 289 ALA A C 1
ATOM 2252 O O . ALA A 1 289 ? 12.273 10.969 5.148 1 98.5 289 ALA A O 1
ATOM 2253 N N . GLY A 1 290 ? 10.469 9.609 5.004 1 98.19 290 GLY A N 1
ATOM 2254 C CA . GLY A 1 290 ? 10.734 8.984 6.289 1 98.19 290 GLY A CA 1
ATOM 2255 C C . GLY A 1 290 ? 12.078 8.273 6.34 1 98.19 290 GLY A C 1
ATOM 2256 O O . GLY A 1 290 ? 12.805 8.375 7.332 1 98.19 290 GLY A O 1
ATOM 2257 N N . LEU A 1 291 ? 12.398 7.566 5.262 1 96.62 291 LEU A N 1
ATOM 2258 C CA . LEU A 1 291 ? 13.68 6.883 5.176 1 96.62 291 LEU A CA 1
ATOM 2259 C C . LEU A 1 291 ? 14.836 7.879 5.207 1 96.62 291 LEU A C 1
ATOM 2261 O O . LEU A 1 291 ? 15.766 7.734 6 1 96.62 291 LEU A O 1
ATOM 2265 N N . VAL A 1 292 ? 14.766 8.883 4.371 1 96.44 292 VAL A N 1
ATOM 2266 C CA . VAL A 1 292 ? 15.82 9.883 4.273 1 96.44 292 VAL A CA 1
ATOM 2267 C C . VAL A 1 292 ? 16.031 10.555 5.629 1 96.44 292 VAL A C 1
ATOM 2269 O O . VAL A 1 292 ? 17.156 10.695 6.094 1 96.44 292 VAL A O 1
ATOM 2272 N N . TYR A 1 293 ? 14.945 10.906 6.281 1 96.75 293 TYR A N 1
ATOM 2273 C CA . TYR A 1 293 ? 14.992 11.531 7.598 1 96.75 293 TYR A CA 1
ATOM 2274 C C . TYR A 1 293 ? 15.641 10.609 8.617 1 96.75 293 TYR A C 1
ATOM 2276 O O . TYR A 1 293 ? 16.531 11.016 9.359 1 96.75 293 TYR A O 1
ATOM 2284 N N . SER A 1 294 ? 15.188 9.383 8.641 1 95.06 294 SER A N 1
ATOM 2285 C CA . SER A 1 294 ? 15.656 8.422 9.633 1 95.06 294 SER A CA 1
ATOM 2286 C C . SER A 1 294 ? 17.141 8.117 9.445 1 95.06 294 SER A C 1
ATOM 2288 O O . SER A 1 294 ? 17.891 8.07 10.414 1 95.06 294 SER A O 1
ATOM 2290 N N . PHE A 1 295 ? 17.547 7.914 8.195 1 91.94 295 PHE A N 1
ATOM 2291 C CA . PHE A 1 295 ? 18.938 7.594 7.91 1 91.94 295 PHE A CA 1
ATOM 2292 C C . PHE A 1 295 ? 19.844 8.742 8.32 1 91.94 295 PHE A C 1
ATOM 2294 O O . PHE A 1 295 ? 20.953 8.516 8.836 1 91.94 295 PHE A O 1
ATOM 2301 N N . GLN A 1 296 ? 19.422 9.93 8.109 1 90.69 296 GLN A N 1
ATOM 2302 C CA . GLN A 1 296 ? 20.219 11.094 8.445 1 90.69 296 GLN A CA 1
ATOM 2303 C C . GLN A 1 296 ? 20.25 11.336 9.953 1 90.69 296 GLN A C 1
ATOM 2305 O O . GLN A 1 296 ? 21.312 11.555 10.531 1 90.69 296 GLN A O 1
ATOM 2310 N N . CYS A 1 297 ? 19.109 11.242 10.57 1 90.94 297 CYS A N 1
ATOM 2311 C CA . CYS A 1 297 ? 18.984 11.648 11.969 1 90.94 297 CYS A CA 1
ATOM 2312 C C . CYS A 1 297 ? 19.516 10.562 12.898 1 90.94 297 CYS A C 1
ATOM 2314 O O . CYS A 1 297 ? 20 10.867 13.984 1 90.94 297 CYS A O 1
ATOM 2316 N N . LEU A 1 298 ? 19.453 9.328 12.461 1 88.81 298 LEU A N 1
ATOM 2317 C CA . LEU A 1 298 ? 19.969 8.242 13.289 1 88.81 298 LEU A CA 1
ATOM 2318 C C . LEU A 1 298 ? 21.406 7.906 12.891 1 88.81 298 LEU A C 1
ATOM 2320 O O . LEU A 1 298 ? 22.047 7.074 13.523 1 88.81 298 LEU A O 1
ATOM 2324 N N . GLU A 1 299 ? 21.891 8.508 11.797 1 81.69 299 GLU A N 1
ATOM 2325 C CA . GLU A 1 299 ? 23.25 8.328 11.305 1 81.69 299 GLU A CA 1
ATOM 2326 C C . GLU A 1 299 ? 23.578 6.852 11.102 1 81.69 299 GLU A C 1
ATOM 2328 O O . GLU A 1 299 ? 24.625 6.371 11.539 1 81.69 299 GLU A O 1
ATOM 2333 N N . CYS A 1 300 ? 22.625 6.133 10.625 1 74.81 300 CYS A N 1
ATOM 2334 C CA . CYS A 1 300 ? 22.781 4.684 10.547 1 74.81 300 CYS A CA 1
ATOM 2335 C C . CYS A 1 300 ? 23.234 4.258 9.156 1 74.81 300 CYS A C 1
ATOM 2337 O O . CYS A 1 300 ? 23.516 3.082 8.922 1 74.81 300 CYS A O 1
ATOM 2339 N N . VAL A 1 301 ? 23.234 5.082 8.234 1 68.62 301 VAL A N 1
ATOM 2340 C CA . VAL A 1 301 ? 23.703 4.777 6.887 1 68.62 301 VAL A CA 1
ATOM 2341 C C . VAL A 1 301 ? 24.734 5.824 6.449 1 68.62 301 VAL A C 1
ATOM 2343 O O . VAL A 1 301 ? 24.625 6.996 6.828 1 68.62 301 VAL A O 1
ATOM 2346 N N . HIS A 1 302 ? 25.625 5.203 5.777 1 68.44 302 HIS A N 1
ATOM 2347 C CA . HIS A 1 302 ? 26.578 6.141 5.199 1 68.44 302 HIS A CA 1
ATOM 2348 C C . HIS A 1 302 ? 25.922 7.023 4.145 1 68.44 302 HIS A C 1
ATOM 2350 O O . HIS A 1 302 ? 24.984 6.594 3.477 1 68.44 302 HIS A O 1
ATOM 2356 N N . GLU A 1 303 ? 26.359 8.203 4.062 1 62.53 303 GLU A N 1
ATOM 2357 C CA . GLU A 1 303 ? 25.797 9.211 3.162 1 62.53 303 GLU A CA 1
ATOM 2358 C C . GLU A 1 303 ? 25.781 8.711 1.721 1 62.53 303 GLU A C 1
ATOM 2360 O O . GLU A 1 303 ? 24.844 9 0.97 1 62.53 303 GLU A O 1
ATOM 2365 N N . ASP A 1 304 ? 26.672 7.945 1.411 1 64.81 304 ASP A N 1
ATOM 2366 C CA . ASP A 1 304 ? 26.766 7.469 0.034 1 64.81 304 ASP A CA 1
ATOM 2367 C C . ASP A 1 304 ? 26.281 6.023 -0.08 1 64.81 304 ASP A C 1
ATOM 2369 O O . ASP A 1 304 ? 26.562 5.344 -1.069 1 64.81 304 ASP A O 1
ATOM 2373 N N . GLY A 1 305 ? 25.609 5.746 0.876 1 81.88 305 GLY A N 1
ATOM 2374 C CA . GLY A 1 305 ? 25.109 4.379 0.833 1 81.88 305 GLY A CA 1
ATOM 2375 C C . GLY A 1 305 ? 24 4.176 -0.186 1 81.88 305 GLY A C 1
ATOM 2376 O O . GLY A 1 305 ? 23.219 5.09 -0.454 1 81.88 305 GLY A O 1
ATOM 2377 N N . SER A 1 306 ? 23.938 3.092 -0.796 1 84.31 306 SER A N 1
ATOM 2378 C CA . SER A 1 306 ? 22.984 2.756 -1.854 1 84.31 306 SER A CA 1
ATOM 2379 C C . SER A 1 306 ? 21.547 2.973 -1.394 1 84.31 306 SER A C 1
ATOM 2381 O O . SER A 1 306 ? 20.719 3.453 -2.162 1 84.31 306 SER A O 1
ATOM 2383 N N . GLU A 1 307 ? 21.266 2.744 -0.161 1 87.12 307 GLU A N 1
ATOM 2384 C CA . GLU A 1 307 ? 19.906 2.863 0.354 1 87.12 307 GLU A CA 1
ATOM 2385 C C . GLU A 1 307 ? 19.484 4.324 0.448 1 87.12 307 GLU A C 1
ATOM 2387 O O . GLU A 1 307 ? 18.359 4.676 0.07 1 87.12 307 GLU A O 1
ATOM 2392 N N . ARG A 1 308 ? 20.406 5.129 0.96 1 89.56 308 ARG A N 1
ATOM 2393 C CA . ARG A 1 308 ? 20.094 6.547 1.087 1 89.56 308 ARG A CA 1
ATOM 2394 C C . ARG A 1 308 ? 19.953 7.203 -0.284 1 89.56 308 ARG A C 1
ATOM 2396 O O . ARG A 1 308 ? 19.031 7.988 -0.51 1 89.56 308 ARG A O 1
ATOM 2403 N N . THR A 1 309 ? 20.828 6.863 -1.167 1 90.06 309 THR A N 1
ATOM 2404 C CA . THR A 1 309 ? 20.797 7.41 -2.518 1 90.06 309 THR A CA 1
ATOM 2405 C C . THR A 1 309 ? 19.5 7.023 -3.221 1 90.06 309 THR A C 1
ATOM 2407 O O . THR A 1 309 ? 18.859 7.859 -3.861 1 90.06 309 THR A O 1
ATOM 2410 N N . THR A 1 310 ? 19.125 5.793 -3.066 1 91.06 310 THR A N 1
ATOM 2411 C CA . THR A 1 310 ? 17.891 5.305 -3.689 1 91.06 310 THR A CA 1
ATOM 2412 C C . THR A 1 310 ? 16.672 5.992 -3.092 1 91.06 310 THR A C 1
ATOM 2414 O O . THR A 1 310 ? 15.773 6.41 -3.82 1 91.06 310 THR A O 1
ATOM 2417 N N . ALA A 1 311 ? 16.656 6.109 -1.772 1 94.25 311 ALA A N 1
ATOM 2418 C CA . ALA A 1 311 ? 15.531 6.766 -1.104 1 94.25 311 ALA A CA 1
ATOM 2419 C C . ALA A 1 311 ? 15.406 8.219 -1.545 1 94.25 311 ALA A C 1
ATOM 2421 O O . ALA A 1 311 ? 14.305 8.711 -1.791 1 94.25 311 ALA A O 1
ATOM 2422 N N . CYS A 1 312 ? 16.547 8.914 -1.67 1 94.75 312 CYS A N 1
ATOM 2423 C CA . CYS A 1 312 ? 16.547 10.312 -2.09 1 94.75 312 CYS A CA 1
ATOM 2424 C C . CYS A 1 312 ? 16.047 10.453 -3.523 1 94.75 312 CYS A C 1
ATOM 2426 O O . CYS A 1 312 ? 15.211 11.305 -3.811 1 94.75 312 CYS A O 1
ATOM 2428 N N . ASN A 1 313 ? 16.562 9.617 -4.363 1 93.12 313 ASN A N 1
ATOM 2429 C CA . ASN A 1 313 ? 16.141 9.664 -5.762 1 93.12 313 ASN A CA 1
ATOM 2430 C C . ASN A 1 313 ? 14.641 9.375 -5.902 1 93.12 313 ASN A C 1
ATOM 2432 O O . ASN A 1 313 ? 13.945 10.07 -6.645 1 93.12 313 ASN A O 1
ATOM 2436 N N . ASN A 1 314 ? 14.234 8.375 -5.199 1 94.88 314 ASN A N 1
ATOM 2437 C CA . ASN A 1 314 ? 12.82 8.031 -5.246 1 94.88 314 ASN A CA 1
ATOM 2438 C C . ASN A 1 314 ? 11.945 9.164 -4.719 1 94.88 314 ASN A C 1
ATOM 2440 O O . ASN A 1 314 ? 10.852 9.406 -5.242 1 94.88 314 ASN A O 1
ATOM 2444 N N . LEU A 1 315 ? 12.375 9.805 -3.656 1 97.56 315 LEU A N 1
ATOM 2445 C CA . LEU A 1 315 ? 11.641 10.93 -3.084 1 97.56 315 LEU A CA 1
ATOM 2446 C C . LEU A 1 315 ? 11.438 12.031 -4.117 1 97.56 315 LEU A C 1
ATOM 2448 O O . LEU A 1 315 ? 10.32 12.516 -4.301 1 97.56 315 LEU A O 1
ATOM 2452 N N . PHE A 1 316 ? 12.469 12.391 -4.848 1 96.81 316 PHE A N 1
ATOM 2453 C CA . PHE A 1 316 ? 12.383 13.445 -5.855 1 96.81 316 PHE A CA 1
ATOM 2454 C C . PHE A 1 316 ? 11.484 13.008 -7.008 1 96.81 316 PHE A C 1
ATOM 2456 O O . PHE A 1 316 ? 10.68 13.805 -7.504 1 96.81 316 PHE A O 1
ATOM 2463 N N . ASP A 1 317 ? 11.609 11.773 -7.387 1 94.94 317 ASP A N 1
ATOM 2464 C CA . ASP A 1 317 ? 10.781 11.25 -8.469 1 94.94 317 ASP A CA 1
ATOM 2465 C C . ASP A 1 317 ? 9.297 11.328 -8.109 1 94.94 317 ASP A C 1
ATOM 2467 O O . ASP A 1 317 ? 8.477 11.719 -8.938 1 94.94 317 ASP A O 1
ATOM 2471 N N . GLN A 1 318 ? 9.008 10.938 -6.926 1 96.44 318 GLN A N 1
ATOM 2472 C CA . GLN A 1 318 ? 7.613 10.922 -6.496 1 96.44 318 GLN A CA 1
ATOM 2473 C C . GLN A 1 318 ? 7.07 12.336 -6.309 1 96.44 318 GLN A C 1
ATOM 2475 O O . GLN A 1 318 ? 5.922 12.617 -6.656 1 96.44 318 GLN A O 1
ATOM 2480 N N . LEU A 1 319 ? 7.875 13.227 -5.766 1 97.25 319 LEU A N 1
ATOM 2481 C CA . LEU A 1 319 ? 7.461 14.609 -5.547 1 97.25 319 LEU A CA 1
ATOM 2482 C C . LEU A 1 319 ? 7.117 15.281 -6.867 1 97.25 319 LEU A C 1
ATOM 2484 O O . LEU A 1 319 ? 6.246 16.156 -6.914 1 97.25 319 LEU A O 1
ATOM 2488 N N . THR A 1 320 ? 7.766 14.859 -7.918 1 95.56 320 THR A N 1
ATOM 2489 C CA . THR A 1 320 ? 7.578 15.523 -9.203 1 95.56 320 THR A CA 1
ATOM 2490 C C . THR A 1 320 ? 6.68 14.688 -10.117 1 95.56 320 THR A C 1
ATOM 2492 O O . THR A 1 320 ? 6.48 15.031 -11.281 1 95.56 320 THR A O 1
ATOM 2495 N N . GLY A 1 321 ? 6.113 13.656 -9.633 1 94.81 321 GLY A N 1
ATOM 2496 C CA . GLY A 1 321 ? 5.422 12.711 -10.492 1 94.81 321 GLY A CA 1
ATOM 2497 C C . GLY A 1 321 ? 3.912 12.773 -10.359 1 94.81 321 GLY A C 1
ATOM 2498 O O . GLY A 1 321 ? 3.193 11.984 -10.977 1 94.81 321 GLY A O 1
ATOM 2499 N N . PHE A 1 322 ? 3.357 13.703 -9.547 1 95.56 322 PHE A N 1
ATOM 2500 C CA . PHE A 1 322 ? 1.914 13.805 -9.367 1 95.56 322 PHE A CA 1
ATOM 2501 C C . PHE A 1 322 ? 1.229 14.164 -10.68 1 95.56 322 PHE A C 1
ATOM 2503 O O . PHE A 1 322 ? 1.735 14.992 -11.438 1 95.56 322 PHE A O 1
ATOM 2510 N N . GLU A 1 323 ? 0.126 13.469 -10.961 1 94.5 323 GLU A N 1
ATOM 2511 C CA . GLU A 1 323 ? -0.703 13.859 -12.102 1 94.5 323 GLU A CA 1
ATOM 2512 C C . GLU A 1 323 ? -1.413 15.188 -11.836 1 94.5 323 GLU A C 1
ATOM 2514 O O . GLU A 1 323 ? -1.523 16.031 -12.727 1 94.5 323 GLU A O 1
ATOM 2519 N N . ASP A 1 324 ? -1.917 15.422 -10.648 1 92.06 324 ASP A N 1
ATOM 2520 C CA . ASP A 1 324 ? -2.475 16.672 -10.125 1 92.06 324 ASP A CA 1
ATOM 2521 C C . ASP A 1 324 ? -1.979 16.938 -8.711 1 92.06 324 ASP A C 1
ATOM 2523 O O . ASP A 1 324 ? -2.596 16.5 -7.738 1 92.06 324 ASP A O 1
ATOM 2527 N N . GLN A 1 325 ? -1.047 17.688 -8.609 1 91 325 GLN A N 1
ATOM 2528 C CA . GLN A 1 325 ? -0.382 17.969 -7.344 1 91 325 GLN A CA 1
ATOM 2529 C C . GLN A 1 325 ? -1.259 18.844 -6.445 1 91 325 GLN A C 1
ATOM 2531 O O . GLN A 1 325 ? -1.141 18.797 -5.219 1 91 325 GLN A O 1
ATOM 2536 N N . THR A 1 326 ? -2.141 19.562 -6.984 1 86.31 326 THR A N 1
ATOM 2537 C CA . THR A 1 326 ? -2.939 20.547 -6.25 1 86.31 326 THR A CA 1
ATOM 2538 C C . THR A 1 326 ? -3.848 19.844 -5.238 1 86.31 326 THR A C 1
ATOM 2540 O O . THR A 1 326 ? -4.145 20.391 -4.18 1 86.31 326 THR A O 1
ATOM 2543 N N . ALA A 1 327 ? -4.207 18.656 -5.555 1 85.62 327 ALA A N 1
ATOM 2544 C CA . ALA A 1 327 ? -5.129 17.922 -4.695 1 85.62 327 ALA A CA 1
ATOM 2545 C C . ALA A 1 327 ? -4.465 17.531 -3.379 1 85.62 327 ALA A C 1
ATOM 2547 O O . ALA A 1 327 ? -5.145 17.266 -2.385 1 85.62 327 ALA A O 1
ATOM 2548 N N . PHE A 1 328 ? -3.119 17.531 -3.344 1 91.81 328 PHE A N 1
ATOM 2549 C CA . PHE A 1 328 ? -2.428 17.031 -2.158 1 91.81 328 PHE A CA 1
ATOM 2550 C C . PHE A 1 328 ? -1.375 18.031 -1.688 1 91.81 328 PHE A C 1
ATOM 2552 O O . PHE A 1 328 ? -0.528 17.703 -0.856 1 91.81 328 PHE A O 1
ATOM 2559 N N . VAL A 1 329 ? -1.387 19.203 -2.186 1 90.94 329 VAL A N 1
ATOM 2560 C CA . VAL A 1 329 ? -0.315 20.172 -2.031 1 90.94 329 VAL A CA 1
ATOM 2561 C C . VAL A 1 329 ? -0.135 20.516 -0.553 1 90.94 329 VAL A C 1
ATOM 2563 O O . VAL A 1 329 ? 0.986 20.75 -0.095 1 90.94 329 VAL A O 1
ATOM 2566 N N . GLN A 1 330 ? -1.175 20.453 0.252 1 87.12 330 GLN A N 1
ATOM 2567 C CA . GLN A 1 330 ? -1.128 20.797 1.668 1 87.12 330 GLN A CA 1
ATOM 2568 C C . GLN A 1 330 ? -0.311 19.781 2.457 1 87.12 330 GLN A C 1
ATOM 2570 O O . GLN A 1 330 ? 0.148 20.062 3.564 1 87.12 330 GLN A O 1
ATOM 2575 N N . ASN A 1 331 ? -0.172 18.625 1.868 1 93.62 331 ASN A N 1
ATOM 2576 C CA . ASN A 1 331 ? 0.514 17.531 2.557 1 93.62 331 ASN A CA 1
ATOM 2577 C C . ASN A 1 331 ? 1.988 17.469 2.17 1 93.62 331 ASN A C 1
ATOM 2579 O O . ASN A 1 331 ? 2.73 16.625 2.678 1 93.62 331 ASN A O 1
ATOM 2583 N N . LEU A 1 332 ? 2.482 18.375 1.366 1 96.62 332 LEU A N 1
ATOM 2584 C CA . LEU A 1 332 ? 3.775 18.141 0.732 1 96.62 332 LEU A CA 1
ATOM 2585 C C . LEU A 1 332 ? 4.867 18.953 1.416 1 96.62 332 LEU A C 1
ATOM 2587 O O . LEU A 1 332 ? 6.051 18.797 1.106 1 96.62 332 LEU A O 1
ATOM 2591 N N . ALA A 1 333 ? 4.527 19.719 2.385 1 95.19 333 ALA A N 1
ATOM 2592 C CA . ALA A 1 333 ? 5.504 20.641 2.971 1 95.19 333 ALA A CA 1
ATOM 2593 C C . ALA A 1 333 ? 6.629 19.875 3.662 1 95.19 333 ALA A C 1
ATOM 2595 O O . ALA A 1 333 ? 7.805 20.094 3.381 1 95.19 333 ALA A O 1
ATOM 2596 N N . TRP A 1 334 ? 6.285 18.938 4.484 1 97.31 334 TRP A N 1
ATOM 2597 C CA . TRP A 1 334 ? 7.285 18.219 5.273 1 97.31 334 TRP A CA 1
ATOM 2598 C C . TRP A 1 334 ? 8.188 17.375 4.383 1 97.31 334 TRP A C 1
ATOM 2600 O O . TRP A 1 334 ? 9.414 17.469 4.465 1 97.31 334 TRP A O 1
ATOM 2610 N N . PRO A 1 335 ? 7.605 16.531 3.506 1 98.31 335 PRO A N 1
ATOM 2611 C CA . PRO A 1 335 ? 8.5 15.742 2.652 1 98.31 335 PRO A CA 1
ATOM 2612 C C . PRO A 1 335 ? 9.359 16.609 1.736 1 98.31 335 PRO A C 1
ATOM 2614 O O . PRO A 1 335 ? 10.5 16.25 1.428 1 98.31 335 PRO A O 1
ATOM 2617 N N . THR A 1 336 ? 8.82 17.75 1.303 1 98.38 336 THR A N 1
ATOM 2618 C CA . THR A 1 336 ? 9.602 18.672 0.485 1 98.38 336 THR A CA 1
ATOM 2619 C C . THR A 1 336 ? 10.789 19.219 1.274 1 98.38 336 THR A C 1
ATOM 2621 O O . THR A 1 336 ? 11.891 19.344 0.743 1 98.38 336 THR A O 1
ATOM 2624 N N . PHE A 1 337 ? 10.562 19.531 2.48 1 98.25 337 PHE A N 1
ATOM 2625 C CA . PHE A 1 337 ? 11.641 20.031 3.332 1 98.25 337 PHE A CA 1
ATOM 2626 C C . PHE A 1 337 ? 12.719 18.969 3.514 1 98.25 337 PHE A C 1
ATOM 2628 O O . PHE A 1 337 ? 13.914 19.266 3.402 1 98.25 337 PHE A O 1
ATOM 2635 N N . ILE A 1 338 ? 12.305 17.734 3.82 1 98.12 338 ILE A N 1
ATOM 2636 C CA . ILE A 1 338 ? 13.25 16.641 3.996 1 98.12 338 ILE A CA 1
ATOM 2637 C C . ILE A 1 338 ? 14.055 16.438 2.715 1 98.12 338 ILE A C 1
ATOM 2639 O O . ILE A 1 338 ? 15.273 16.25 2.766 1 98.12 338 ILE A O 1
ATOM 2643 N N . ALA A 1 339 ? 13.383 16.484 1.563 1 98.31 339 ALA A N 1
ATOM 2644 C CA . ALA A 1 339 ? 14.094 16.422 0.292 1 98.31 339 ALA A CA 1
ATOM 2645 C C . ALA A 1 339 ? 15.102 17.562 0.165 1 98.31 339 ALA A C 1
ATOM 2647 O O . ALA A 1 339 ? 16.203 17.359 -0.338 1 98.31 339 ALA A O 1
ATOM 2648 N N . GLY A 1 340 ? 14.711 18.719 0.618 1 98.31 340 GLY A N 1
ATOM 2649 C CA . GLY A 1 340 ? 15.594 19.891 0.589 1 98.31 340 GLY A CA 1
ATOM 2650 C C . GLY A 1 340 ? 16.859 19.703 1.406 1 98.31 340 GLY A C 1
ATOM 2651 O O . GLY A 1 340 ? 17.922 20.188 1.034 1 98.31 340 GLY A O 1
ATOM 2652 N N . THR A 1 341 ? 16.719 19 2.512 1 97.38 341 THR A N 1
ATOM 2653 C CA . THR A 1 341 ? 17.875 18.766 3.369 1 97.38 341 THR A CA 1
ATOM 2654 C C . THR A 1 341 ? 18.828 17.766 2.723 1 97.38 341 THR A C 1
ATOM 2656 O O . THR A 1 341 ? 19.984 17.672 3.119 1 97.38 341 THR A O 1
ATOM 2659 N N . ALA A 1 342 ? 18.359 17.016 1.706 1 95.25 342 ALA A N 1
ATOM 2660 C CA . ALA A 1 342 ? 19.172 15.969 1.084 1 95.25 342 ALA A CA 1
ATOM 2661 C C . ALA A 1 342 ? 19.766 16.438 -0.234 1 95.25 342 ALA A C 1
ATOM 2663 O O . ALA A 1 342 ? 20.438 15.68 -0.933 1 95.25 342 ALA A O 1
ATOM 2664 N N . CYS A 1 343 ? 19.547 17.656 -0.575 1 95.19 343 CYS A N 1
ATOM 2665 C CA . CYS A 1 343 ? 20 18.062 -1.904 1 95.19 343 CYS A CA 1
ATOM 2666 C C . CYS A 1 343 ? 21.062 19.156 -1.816 1 95.19 343 CYS A C 1
ATOM 2668 O O . CYS A 1 343 ? 21.172 19.984 -2.711 1 95.19 343 CYS A O 1
ATOM 2670 N N . HIS A 1 344 ? 21.797 19.047 -0.687 1 93.69 344 HIS A N 1
ATOM 2671 C CA . HIS A 1 344 ? 22.906 19.984 -0.54 1 93.69 344 HIS A CA 1
ATOM 2672 C C . HIS A 1 344 ? 23.859 19.906 -1.729 1 93.69 344 HIS A C 1
ATOM 2674 O O . HIS A 1 344 ? 24.281 18.828 -2.117 1 93.69 344 HIS A O 1
ATOM 2680 N N . GLY A 1 345 ? 24.156 20.906 -2.438 1 92.75 345 GLY A N 1
ATOM 2681 C CA . GLY A 1 345 ? 25.109 20.953 -3.541 1 92.75 345 GLY A CA 1
ATOM 2682 C C . GLY A 1 345 ? 24.469 20.625 -4.879 1 92.75 345 GLY A C 1
ATOM 2683 O O . GLY A 1 345 ? 25.141 20.656 -5.914 1 92.75 345 GLY A O 1
ATOM 2684 N N . ASN A 1 346 ? 23.312 20.188 -4.895 1 95.94 346 ASN A N 1
ATOM 2685 C CA . ASN A 1 346 ? 22.625 19.844 -6.133 1 95.94 346 ASN A CA 1
ATOM 2686 C C . ASN A 1 346 ? 21.656 20.953 -6.555 1 95.94 346 ASN A C 1
ATOM 2688 O O . ASN A 1 346 ? 20.484 20.922 -6.188 1 95.94 346 ASN A O 1
ATOM 2692 N N . LYS A 1 347 ? 22.094 21.828 -7.457 1 96.94 347 LYS A N 1
ATOM 2693 C CA . LYS A 1 347 ? 21.359 23.031 -7.828 1 96.94 347 LYS A CA 1
ATOM 2694 C C . LYS A 1 347 ? 20.047 22.688 -8.531 1 96.94 347 LYS A C 1
ATOM 2696 O O . LYS A 1 347 ? 19.047 23.391 -8.344 1 96.94 347 LYS A O 1
ATOM 2701 N N . GLU A 1 348 ? 20.031 21.703 -9.305 1 97 348 GLU A N 1
ATOM 2702 C CA . GLU A 1 348 ? 18.812 21.312 -10.016 1 97 348 GLU A CA 1
ATOM 2703 C C . GLU A 1 348 ? 17.734 20.875 -9.047 1 97 348 GLU A C 1
ATOM 2705 O O . GLU A 1 348 ? 16.578 21.266 -9.188 1 97 348 GLU A O 1
ATOM 2710 N N . ARG A 1 349 ? 18.109 20.078 -8.117 1 97.38 349 ARG A N 1
ATOM 2711 C CA . ARG A 1 349 ? 17.156 19.609 -7.113 1 97.38 349 ARG A CA 1
ATOM 2712 C C . ARG A 1 349 ? 16.703 20.766 -6.219 1 97.38 349 ARG A C 1
ATOM 2714 O O . ARG A 1 349 ? 15.539 20.812 -5.809 1 97.38 349 ARG A O 1
ATOM 2721 N N . GLN A 1 350 ? 17.609 21.703 -5.957 1 98.12 350 GLN A N 1
ATOM 2722 C CA . GLN A 1 350 ? 17.266 22.875 -5.164 1 98.12 350 GLN A CA 1
ATOM 2723 C C . GLN A 1 350 ? 16.188 23.703 -5.859 1 98.12 350 GLN A C 1
ATOM 2725 O O . GLN A 1 350 ? 15.266 24.203 -5.211 1 98.12 350 GLN A O 1
ATOM 2730 N N . LYS A 1 351 ? 16.297 23.797 -7.133 1 97.94 351 LYS A N 1
ATOM 2731 C CA . LYS A 1 351 ? 15.281 24.516 -7.898 1 97.94 351 LYS A CA 1
ATOM 2732 C C . LYS A 1 351 ? 13.922 23.828 -7.805 1 97.94 351 LYS A C 1
ATOM 2734 O O . LYS A 1 351 ? 12.891 24.484 -7.715 1 97.94 351 LYS A O 1
ATOM 2739 N N . THR A 1 352 ? 13.977 22.531 -7.852 1 97.81 352 THR A N 1
ATOM 2740 C CA . THR A 1 352 ? 12.75 21.75 -7.715 1 97.81 352 THR A CA 1
ATOM 2741 C C . THR A 1 352 ? 12.094 22.016 -6.363 1 97.81 352 THR A C 1
ATOM 2743 O O . THR A 1 352 ? 10.875 22.203 -6.281 1 97.81 352 THR A O 1
ATOM 2746 N N . ILE A 1 353 ? 12.859 22.047 -5.312 1 98.31 353 ILE A N 1
ATOM 2747 C CA . ILE A 1 353 ? 12.375 22.266 -3.955 1 98.31 353 ILE A CA 1
ATOM 2748 C C . ILE A 1 353 ? 11.742 23.641 -3.848 1 98.31 353 ILE A C 1
ATOM 2750 O O . ILE A 1 353 ? 10.648 23.797 -3.289 1 98.31 353 ILE A O 1
ATOM 2754 N N . LEU A 1 354 ? 12.398 24.609 -4.418 1 98.12 354 LEU A N 1
ATOM 2755 C CA . LEU A 1 354 ? 11.891 25.984 -4.371 1 98.12 354 LEU A CA 1
ATOM 2756 C C . LEU A 1 354 ? 10.57 26.094 -5.125 1 98.12 354 LEU A C 1
ATOM 2758 O O . LEU A 1 354 ? 9.641 26.766 -4.664 1 98.12 354 LEU A O 1
ATOM 2762 N N . SER A 1 355 ? 10.492 25.422 -6.207 1 97.5 355 SER A N 1
ATOM 2763 C CA . SER A 1 355 ? 9.258 25.422 -6.984 1 97.5 355 SER A CA 1
ATOM 2764 C C . SER A 1 355 ? 8.117 24.766 -6.211 1 97.5 355 SER A C 1
ATOM 2766 O O . SER A 1 355 ? 6.988 25.266 -6.23 1 97.5 355 SER A O 1
ATOM 2768 N N . LEU A 1 356 ? 8.406 23.719 -5.566 1 97.56 356 LEU A N 1
ATOM 2769 C CA . LEU A 1 356 ? 7.398 23.016 -4.785 1 97.56 356 LEU A CA 1
ATOM 2770 C C . LEU A 1 356 ? 6.91 23.875 -3.627 1 97.56 356 LEU A C 1
ATOM 2772 O O . LEU A 1 356 ? 5.703 23.984 -3.395 1 97.56 356 LEU A O 1
ATOM 2776 N N . PHE A 1 357 ? 7.836 24.547 -2.939 1 97 357 PHE A N 1
ATOM 2777 C CA . PHE A 1 357 ? 7.441 25.406 -1.821 1 97 357 PHE A CA 1
ATOM 2778 C C . PHE A 1 357 ? 6.652 26.609 -2.311 1 97 357 PHE A C 1
ATOM 2780 O O . PHE A 1 357 ? 5.754 27.094 -1.617 1 97 357 PHE A O 1
ATOM 2787 N N . THR A 1 358 ? 6.957 27.062 -3.484 1 96 358 THR A N 1
ATOM 2788 C CA . THR A 1 358 ? 6.164 28.125 -4.074 1 96 358 THR A CA 1
ATOM 2789 C C . THR A 1 358 ? 4.723 27.672 -4.293 1 96 358 THR A C 1
ATOM 2791 O O . THR A 1 358 ? 3.783 28.391 -3.938 1 96 358 THR A O 1
ATOM 2794 N N . ALA A 1 359 ? 4.539 26.516 -4.832 1 94.38 359 ALA A N 1
ATOM 2795 C CA . ALA A 1 359 ? 3.203 25.969 -5.062 1 94.38 359 ALA A CA 1
ATOM 2796 C C . ALA A 1 359 ? 2.457 25.766 -3.746 1 94.38 359 ALA A C 1
ATOM 2798 O O . ALA A 1 359 ? 1.265 26.062 -3.65 1 94.38 359 ALA A O 1
ATOM 2799 N N . ILE A 1 360 ? 3.143 25.297 -2.75 1 92.25 360 ILE A N 1
ATOM 2800 C CA . ILE A 1 360 ? 2.555 25.047 -1.436 1 92.25 360 ILE A CA 1
ATOM 2801 C C . ILE A 1 360 ? 2.09 26.375 -0.827 1 92.25 360 ILE A C 1
ATOM 2803 O O . ILE A 1 360 ? 0.958 26.484 -0.349 1 92.25 360 ILE A O 1
ATOM 2807 N N . HIS A 1 361 ? 2.936 27.344 -0.905 1 89.12 361 HIS A N 1
ATOM 2808 C CA . HIS A 1 361 ? 2.607 28.641 -0.343 1 89.12 361 HIS A CA 1
ATOM 2809 C C . HIS A 1 361 ? 1.438 29.281 -1.082 1 89.12 361 HIS A C 1
ATOM 2811 O O . HIS A 1 361 ? 0.561 29.891 -0.461 1 89.12 361 HIS A O 1
ATOM 2817 N N . GLN A 1 362 ? 1.461 29.156 -2.346 1 86.56 362 GLN A N 1
ATOM 2818 C CA . GLN A 1 362 ? 0.392 29.734 -3.148 1 86.56 362 GLN A CA 1
ATOM 2819 C C . GLN A 1 362 ? -0.956 29.109 -2.816 1 86.56 362 GLN A C 1
ATOM 2821 O O . GLN A 1 362 ? -1.979 29.797 -2.777 1 86.56 362 GLN A O 1
ATOM 2826 N N . ALA A 1 363 ? -0.913 27.859 -2.566 1 82.25 363 ALA A N 1
ATOM 2827 C CA . ALA A 1 363 ? -2.154 27.125 -2.32 1 82.25 363 ALA A CA 1
ATOM 2828 C C . ALA A 1 363 ? -2.652 27.359 -0.896 1 82.25 363 ALA A C 1
ATOM 2830 O O . ALA A 1 363 ? -3.855 27.5 -0.666 1 82.25 363 ALA A O 1
ATOM 2831 N N . THR A 1 364 ? -1.786 27.344 0.024 1 77.75 364 THR A N 1
ATOM 2832 C CA . THR A 1 364 ? -2.191 27.391 1.425 1 77.75 364 THR A CA 1
ATOM 2833 C C . THR A 1 364 ? -2.199 28.828 1.94 1 77.75 364 THR A C 1
ATOM 2835 O O . THR A 1 364 ? -2.92 29.156 2.887 1 77.75 364 THR A O 1
ATOM 2838 N N . ARG A 1 365 ? -1.18 29.656 1.4 1 77.44 365 ARG A N 1
ATOM 2839 C CA . ARG A 1 365 ? -0.983 31.062 1.76 1 77.44 365 ARG A CA 1
ATOM 2840 C C . ARG A 1 365 ? -0.383 31.188 3.156 1 77.44 365 ARG A C 1
ATOM 2842 O O . ARG A 1 365 ? -0.516 32.219 3.801 1 77.44 365 ARG A O 1
ATOM 2849 N N . PHE A 1 366 ? 0.255 30.109 3.631 1 76.62 366 PHE A N 1
ATOM 2850 C CA . PHE A 1 366 ? 0.885 30.156 4.945 1 76.62 366 PHE A CA 1
ATOM 2851 C C . PHE A 1 366 ? 2.307 30.688 4.848 1 76.62 366 PHE A C 1
ATOM 2853 O O . PHE A 1 366 ? 3.148 30.109 4.156 1 76.62 366 PHE A O 1
ATOM 2860 N N . ASN A 1 367 ? 2.648 31.609 5.672 1 77.88 367 ASN A N 1
ATOM 2861 C CA . ASN A 1 367 ? 3.908 32.344 5.551 1 77.88 367 ASN A CA 1
ATOM 2862 C C . ASN A 1 367 ? 5.066 31.547 6.156 1 77.88 367 ASN A C 1
ATOM 2864 O O . ASN A 1 367 ? 6.227 31.766 5.805 1 77.88 367 ASN A O 1
ATOM 2868 N N . HIS A 1 368 ? 4.758 30.688 7.082 1 81.75 368 HIS A N 1
ATOM 2869 C CA . HIS A 1 368 ? 5.848 29.953 7.715 1 81.75 368 HIS A CA 1
ATOM 2870 C C . HIS A 1 368 ? 6.59 29.078 6.707 1 81.75 368 HIS A C 1
ATOM 2872 O O . HIS A 1 368 ? 7.73 28.672 6.949 1 81.75 368 HIS A O 1
ATOM 2878 N N . TYR A 1 369 ? 6.07 28.797 5.582 1 89.38 369 TYR A N 1
ATOM 2879 C CA . TYR A 1 369 ? 6.781 28.047 4.551 1 89.38 369 TYR A CA 1
ATOM 2880 C C . TYR A 1 369 ? 7.898 28.891 3.945 1 89.38 369 TYR A C 1
ATOM 2882 O O . TYR A 1 369 ? 8.914 28.344 3.492 1 89.38 369 TYR A O 1
ATOM 2890 N N . ARG A 1 370 ? 7.703 30.188 4.008 1 88.56 370 ARG A N 1
ATOM 2891 C CA . ARG A 1 370 ? 8.773 31.062 3.549 1 88.56 370 ARG A CA 1
ATOM 2892 C C . ARG A 1 370 ? 9.984 30.984 4.477 1 88.56 370 ARG A C 1
ATOM 2894 O O . ARG A 1 370 ? 11.125 31.078 4.023 1 88.56 370 ARG A O 1
ATOM 2901 N N . ASP A 1 371 ? 9.688 30.797 5.715 1 89.62 371 ASP A N 1
ATOM 2902 C CA . ASP A 1 371 ? 10.766 30.641 6.684 1 89.62 371 ASP A CA 1
ATOM 2903 C C . ASP A 1 371 ? 11.555 29.359 6.414 1 89.62 371 ASP A C 1
ATOM 2905 O O . ASP A 1 371 ? 12.773 29.328 6.555 1 89.62 371 ASP A O 1
ATOM 2909 N N . ALA A 1 372 ? 10.844 28.312 6.09 1 93.19 372 ALA A N 1
ATOM 2910 C CA . ALA A 1 372 ? 11.492 27.047 5.766 1 93.19 372 ALA A CA 1
ATOM 2911 C C . ALA A 1 372 ? 12.383 27.188 4.527 1 93.19 372 ALA A C 1
ATOM 2913 O O . ALA A 1 372 ? 13.492 26.656 4.492 1 93.19 372 ALA A O 1
ATOM 2914 N N . VAL A 1 373 ? 11.883 27.938 3.553 1 96.69 373 VAL A N 1
ATOM 2915 C CA . VAL A 1 373 ? 12.641 28.172 2.33 1 96.69 373 VAL A CA 1
ATOM 2916 C C . VAL A 1 373 ? 13.898 28.984 2.648 1 96.69 373 VAL A C 1
ATOM 2918 O O . VAL A 1 373 ? 14.992 28.656 2.178 1 96.69 373 VAL A O 1
ATOM 2921 N N . ASN A 1 374 ? 13.734 30 3.463 1 95.69 374 ASN A N 1
ATOM 2922 C CA . ASN A 1 374 ? 14.875 30.812 3.871 1 95.69 374 ASN A CA 1
ATOM 2923 C C . ASN A 1 374 ? 15.938 29.969 4.574 1 95.69 374 ASN A C 1
ATOM 2925 O O . ASN A 1 374 ? 17.125 30.141 4.316 1 95.69 374 ASN A O 1
ATOM 2929 N N . PHE A 1 375 ? 15.523 29.188 5.391 1 96.56 375 PHE A N 1
ATOM 2930 C CA . PHE A 1 375 ? 16.469 28.297 6.07 1 96.56 375 PHE A CA 1
ATOM 2931 C C . PHE A 1 375 ? 17.219 27.438 5.066 1 96.56 375 PHE A C 1
ATOM 2933 O O . PHE A 1 375 ? 18.438 27.297 5.148 1 96.56 375 PHE A O 1
ATOM 2940 N N . LEU A 1 376 ? 16.469 26.766 4.156 1 97.88 376 LEU A N 1
ATOM 2941 C CA . LEU A 1 376 ? 17.078 25.859 3.189 1 97.88 376 LEU A CA 1
ATOM 2942 C C . LEU A 1 376 ? 18.094 26.594 2.322 1 97.88 376 LEU A C 1
ATOM 2944 O O . LEU A 1 376 ? 19.172 26.078 2.039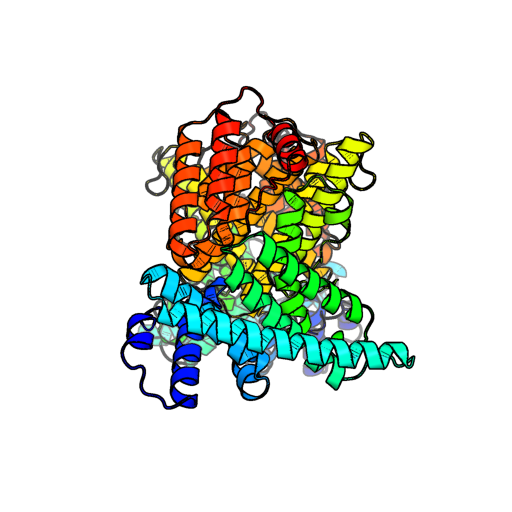 1 97.88 376 LEU A O 1
ATOM 2948 N N . GLU A 1 377 ? 17.75 27.797 1.952 1 97.69 377 GLU A N 1
ATOM 2949 C CA . GLU A 1 377 ? 18.672 28.594 1.132 1 97.69 377 GLU A CA 1
ATOM 2950 C C . GLU A 1 377 ? 19.953 28.906 1.887 1 97.69 377 GLU A C 1
ATOM 2952 O O . GLU A 1 377 ? 21.047 28.828 1.319 1 97.69 377 GLU A O 1
ATOM 2957 N N . GLU A 1 378 ? 19.812 29.219 3.143 1 96.56 378 GLU A N 1
ATOM 2958 C CA . GLU A 1 378 ? 20.984 29.469 3.973 1 96.56 378 GLU A CA 1
ATOM 2959 C C . GLU A 1 378 ? 21.797 28.188 4.152 1 96.56 378 GLU A C 1
ATOM 2961 O O . GLU A 1 378 ? 23.031 28.219 4.102 1 96.56 378 GLU A O 1
ATOM 2966 N N . PHE A 1 379 ? 21.078 27.156 4.398 1 97.56 379 PHE A N 1
ATOM 2967 C CA . PHE A 1 379 ? 21.703 25.844 4.555 1 97.56 379 PHE A CA 1
ATOM 2968 C C . PHE A 1 379 ? 22.469 25.469 3.301 1 97.56 379 PHE A C 1
ATOM 2970 O O . PHE A 1 379 ? 23.625 25.031 3.383 1 97.56 379 PHE A O 1
ATOM 2977 N N . TRP A 1 380 ? 21.812 25.641 2.16 1 97.88 380 TRP A N 1
ATOM 2978 C CA . TRP A 1 380 ? 22.438 25.281 0.886 1 97.88 380 TRP A CA 1
ATOM 2979 C C . TRP A 1 380 ? 23.656 26.156 0.6 1 97.88 380 TRP A C 1
ATOM 2981 O O . TRP A 1 380 ? 24.578 25.719 -0.081 1 97.88 380 TRP A O 1
ATOM 2991 N N . ALA A 1 381 ? 23.688 27.328 1.037 1 96.56 381 ALA A N 1
ATOM 2992 C CA . ALA A 1 381 ? 24.797 28.266 0.812 1 96.56 381 ALA A CA 1
ATOM 2993 C C . ALA A 1 381 ? 26 27.922 1.685 1 96.56 381 ALA A C 1
ATOM 2995 O O . ALA A 1 381 ? 27.125 28.328 1.396 1 96.56 381 ALA A O 1
ATOM 2996 N N . GLY A 1 382 ? 25.703 27.188 2.715 1 94.94 382 GLY A N 1
ATOM 2997 C CA . GLY A 1 382 ? 26.781 26.797 3.613 1 94.94 382 GLY A CA 1
ATOM 2998 C C . GLY A 1 382 ? 27.562 25.594 3.109 1 94.94 382 GLY A C 1
ATOM 2999 O O . GLY A 1 382 ? 27.234 25.016 2.072 1 94.94 382 GLY A O 1
ATOM 3000 N N . SER A 1 383 ? 28.625 25.219 3.891 1 93.06 383 SER A N 1
ATOM 3001 C CA . SER A 1 383 ? 29.516 24.141 3.479 1 93.06 383 SER A CA 1
ATOM 3002 C C . SER A 1 383 ? 29.109 22.812 4.113 1 93.06 383 SER A C 1
ATOM 3004 O O . SER A 1 383 ? 29.5 21.75 3.629 1 93.06 383 SER A O 1
ATOM 3006 N N . ASP A 1 384 ? 28.391 22.906 5.168 1 92.5 384 ASP A N 1
ATOM 3007 C CA . ASP A 1 384 ? 28 21.703 5.895 1 92.5 384 ASP A CA 1
ATOM 3008 C C . ASP A 1 384 ? 26.781 21.047 5.266 1 92.5 384 ASP A C 1
ATOM 3010 O O . ASP A 1 384 ? 25.734 21.688 5.109 1 92.5 384 ASP A O 1
ATOM 3014 N N . ALA A 1 385 ? 26.844 19.75 5.008 1 92.06 385 ALA A N 1
ATOM 3015 C CA . ALA A 1 385 ? 25.75 19.047 4.348 1 92.06 385 ALA A CA 1
ATOM 3016 C C . ALA A 1 385 ? 24.766 18.484 5.367 1 92.06 385 ALA A C 1
ATOM 3018 O O . ALA A 1 385 ? 23.75 17.891 5 1 92.06 385 ALA A O 1
ATOM 3019 N N . ASP A 1 386 ? 25.031 18.703 6.586 1 93.12 386 ASP A N 1
ATOM 3020 C CA . ASP A 1 386 ? 24.109 18.344 7.656 1 93.12 386 ASP A CA 1
ATOM 3021 C C . ASP A 1 386 ? 23.297 19.547 8.102 1 93.12 386 ASP A C 1
ATOM 3023 O O . ASP A 1 386 ? 23.844 20.547 8.586 1 93.12 386 ASP A O 1
ATOM 3027 N N . TRP A 1 387 ? 21.984 19.438 7.977 1 95.31 387 TRP A N 1
ATOM 3028 C CA . TRP A 1 387 ? 21.109 20.578 8.227 1 95.31 387 TRP A CA 1
ATOM 3029 C C . TRP A 1 387 ? 20.875 20.766 9.719 1 95.31 387 TRP A C 1
ATOM 3031 O O . TRP A 1 387 ? 20.469 21.844 10.156 1 95.31 387 TRP A O 1
ATOM 3041 N N . ARG A 1 388 ? 21.203 19.906 10.562 1 93.94 388 ARG A N 1
ATOM 3042 C CA . ARG A 1 388 ? 20.766 19.828 11.953 1 93.94 388 ARG A CA 1
ATOM 3043 C C . ARG A 1 388 ? 21.484 20.859 12.812 1 93.94 388 ARG A C 1
ATOM 3045 O O . ARG A 1 388 ? 20.859 21.562 13.609 1 93.94 388 ARG A O 1
ATOM 3052 N N . PRO A 1 389 ? 22.781 20.953 12.625 1 92.81 389 PRO A N 1
ATOM 3053 C CA . PRO A 1 389 ? 23.453 21.953 13.453 1 92.81 389 PRO A CA 1
ATOM 3054 C C . PRO A 1 389 ? 22.922 23.359 13.219 1 92.81 389 PRO A C 1
ATOM 3056 O O . PRO A 1 389 ? 22.719 24.109 14.18 1 92.81 389 PRO A O 1
ATOM 3059 N N . ARG A 1 390 ? 22.703 23.734 12.023 1 94.56 390 ARG A N 1
ATOM 3060 C CA . ARG A 1 390 ? 22.172 25.047 11.711 1 94.56 390 ARG A CA 1
ATOM 3061 C C . ARG A 1 390 ? 20.75 25.203 12.227 1 94.56 390 ARG A C 1
ATOM 3063 O O . ARG A 1 390 ? 20.359 26.281 12.688 1 94.56 390 ARG A O 1
ATOM 3070 N N . ALA A 1 391 ? 19.953 24.172 12.086 1 95.12 391 ALA A N 1
ATOM 3071 C CA . ALA A 1 391 ? 18.562 24.203 12.57 1 95.12 391 ALA A CA 1
ATOM 3072 C C . ALA A 1 391 ? 18.531 24.344 14.086 1 95.12 391 ALA A C 1
ATOM 3074 O O . ALA A 1 391 ? 17.672 25.062 14.625 1 95.12 391 ALA A O 1
ATOM 3075 N N . ARG A 1 392 ? 19.438 23.672 14.727 1 92.94 392 ARG A N 1
ATOM 3076 C CA . ARG A 1 392 ? 19.531 23.766 16.188 1 92.94 392 ARG A CA 1
ATOM 3077 C C . ARG A 1 392 ? 19.875 25.172 16.625 1 92.94 392 ARG A C 1
ATOM 3079 O O . ARG A 1 392 ? 19.281 25.688 17.594 1 92.94 392 ARG A O 1
ATOM 3086 N N . ALA A 1 393 ? 20.812 25.719 15.977 1 93.38 393 ALA A N 1
ATOM 3087 C CA . ALA A 1 393 ? 21.203 27.094 16.281 1 93.38 393 ALA A CA 1
ATOM 3088 C C . ALA A 1 393 ? 20.062 28.062 16.047 1 93.38 393 ALA A C 1
ATOM 3090 O O . ALA A 1 393 ? 19.859 29 16.828 1 93.38 393 ALA A O 1
ATOM 3091 N N . ARG A 1 394 ? 19.344 27.859 15.039 1 93.31 394 ARG A N 1
ATOM 3092 C CA . ARG A 1 394 ? 18.203 28.703 14.719 1 93.31 394 ARG A CA 1
ATOM 3093 C C . ARG A 1 394 ? 17.125 28.578 15.789 1 93.31 394 ARG A C 1
ATOM 3095 O O . ARG A 1 394 ? 16.531 29.594 16.203 1 93.31 394 ARG A O 1
ATOM 3102 N N . GLU A 1 395 ? 16.875 27.375 16.172 1 91.94 395 GLU A N 1
ATOM 3103 C CA . GLU A 1 395 ? 15.883 27.156 17.219 1 91.94 395 GLU A CA 1
ATOM 3104 C C . GLU A 1 395 ? 16.297 27.797 18.531 1 91.94 395 GLU A C 1
ATOM 3106 O O . GLU A 1 395 ? 15.469 28.359 19.25 1 91.94 395 GLU A O 1
ATOM 3111 N N . ALA A 1 396 ? 17.5 27.688 18.844 1 90.88 396 ALA A N 1
ATOM 3112 C CA . ALA A 1 396 ? 18.031 28.297 20.062 1 90.88 396 ALA A CA 1
ATOM 3113 C C . ALA A 1 396 ? 17.844 29.812 20.047 1 90.88 396 ALA A C 1
ATOM 3115 O O . ALA A 1 396 ? 17.703 30.438 21.094 1 90.88 396 ALA A O 1
ATOM 3116 N N . SER A 1 397 ? 17.75 30.391 18.891 1 91 397 SER A N 1
ATOM 3117 C CA . SER A 1 397 ? 17.547 31.828 18.75 1 91 397 SER A CA 1
ATOM 3118 C C . SER A 1 397 ? 16.062 32.188 18.703 1 91 397 SER A C 1
ATOM 3120 O O . SER A 1 397 ? 15.688 33.344 18.469 1 91 397 SER A O 1
ATOM 3122 N N . GLY A 1 398 ? 15.219 31.156 18.797 1 84.69 398 GLY A N 1
ATOM 3123 C CA . GLY A 1 398 ? 13.789 31.375 18.891 1 84.69 398 GLY A CA 1
ATOM 3124 C C . GLY A 1 398 ? 13.07 31.203 17.562 1 84.69 398 GLY A C 1
ATOM 3125 O O . GLY A 1 398 ? 11.883 31.531 17.453 1 84.69 398 GLY A O 1
ATOM 3126 N N . LYS A 1 399 ? 13.758 30.75 16.578 1 86.25 399 LYS A N 1
ATOM 3127 C CA . LYS A 1 399 ? 13.172 30.594 15.258 1 86.25 399 LYS A CA 1
ATOM 3128 C C . LYS A 1 399 ? 13.102 29.125 14.859 1 86.25 399 LYS A C 1
ATOM 3130 O O . LYS A 1 399 ? 13.93 28.641 14.086 1 86.25 399 LYS A O 1
ATOM 3135 N N . ARG A 1 400 ? 12.086 28.531 15.172 1 86.38 400 ARG A N 1
ATOM 3136 C CA . ARG A 1 400 ? 11.914 27.125 14.844 1 86.38 400 ARG A CA 1
ATOM 3137 C C . ARG A 1 400 ? 11.445 26.938 13.406 1 86.38 400 ARG A C 1
ATOM 3139 O O . ARG A 1 400 ? 10.719 27.781 12.875 1 86.38 400 ARG A O 1
ATOM 3146 N N . ILE A 1 401 ? 11.867 25.844 12.828 1 88.25 401 ILE A N 1
ATOM 3147 C CA . ILE A 1 401 ? 11.438 25.516 11.469 1 88.25 401 ILE A CA 1
ATOM 3148 C C . ILE A 1 401 ? 10.109 24.766 11.523 1 88.25 401 ILE A C 1
ATOM 3150 O O . ILE A 1 401 ? 10.008 23.703 12.133 1 88.25 401 ILE A O 1
ATOM 3154 N N . LEU A 1 402 ? 9.109 25.344 10.93 1 83 402 LEU A N 1
ATOM 3155 C CA . LEU A 1 402 ? 7.793 24.719 10.867 1 83 402 LEU A CA 1
ATOM 3156 C C . LEU A 1 402 ? 7.461 24.297 9.43 1 83 402 LEU A C 1
ATOM 3158 O O . LEU A 1 402 ? 7.484 25.141 8.523 1 83 402 LEU A O 1
ATOM 3162 N N . VAL A 1 403 ? 7.258 23 9.227 1 87.06 403 VAL A N 1
ATOM 3163 C CA . VAL A 1 403 ? 6.98 22.516 7.879 1 87.06 403 VAL A CA 1
ATOM 3164 C C . VAL A 1 403 ? 5.672 21.734 7.871 1 87.06 403 VAL A C 1
ATOM 3166 O O . VAL A 1 403 ? 5.605 20.641 7.316 1 87.06 403 VAL A O 1
ATOM 3169 N N . VAL A 1 404 ? 4.672 22.234 8.492 1 83.12 404 VAL A N 1
ATOM 3170 C CA . VAL A 1 404 ? 3.35 21.625 8.547 1 83.12 404 VAL A CA 1
ATOM 3171 C C . VAL A 1 404 ? 2.305 22.609 8.023 1 83.12 404 VAL A C 1
ATOM 3173 O O . VAL A 1 404 ? 2.496 23.812 8.086 1 83.12 404 VAL A O 1
ATOM 3176 N N . MET B 1 1 ? -15.125 -8.188 12.57 1 26.69 1 MET B N 1
ATOM 3177 C CA . MET B 1 1 ? -13.836 -8.867 12.727 1 26.69 1 MET B CA 1
ATOM 3178 C C . MET B 1 1 ? -13.781 -10.117 11.859 1 26.69 1 MET B C 1
ATOM 3180 O O . MET B 1 1 ? -14.523 -11.078 12.086 1 26.69 1 MET B O 1
ATOM 3184 N N . GLN B 1 2 ? -13.562 -9.891 10.648 1 30.27 2 GLN B N 1
ATOM 3185 C CA . GLN B 1 2 ? -13.68 -11.094 9.836 1 30.27 2 GLN B CA 1
ATOM 3186 C C . GLN B 1 2 ? -12.68 -12.156 10.281 1 30.27 2 GLN B C 1
ATOM 3188 O O . GLN B 1 2 ? -11.477 -11.898 10.359 1 30.27 2 GLN B O 1
ATOM 3193 N N . ALA B 1 3 ? -13.172 -13.164 10.812 1 36.72 3 ALA B N 1
ATOM 3194 C CA . ALA B 1 3 ? -12.484 -14.297 11.422 1 36.72 3 ALA B CA 1
ATOM 3195 C C . ALA B 1 3 ? -11.703 -15.086 10.375 1 36.72 3 ALA B C 1
ATOM 3197 O O . ALA B 1 3 ? -12.234 -15.422 9.312 1 36.72 3 ALA B O 1
ATOM 3198 N N . LEU B 1 4 ? -10.391 -14.984 10.336 1 43.62 4 LEU B N 1
ATOM 3199 C CA . LEU B 1 4 ? -9.531 -15.922 9.609 1 43.62 4 LEU B CA 1
ATOM 3200 C C . LEU B 1 4 ? -9.961 -17.359 9.867 1 43.62 4 LEU B C 1
ATOM 3202 O O . LEU B 1 4 ? -10.461 -17.688 10.953 1 43.62 4 LEU B O 1
ATOM 3206 N N . VAL B 1 5 ? -10.266 -18.078 8.859 1 45.53 5 VAL B N 1
ATOM 3207 C CA . VAL B 1 5 ? -10.68 -19.469 9.023 1 45.53 5 VAL B CA 1
ATOM 3208 C C . VAL B 1 5 ? -9.625 -20.234 9.82 1 45.53 5 VAL B C 1
ATOM 3210 O O . VAL B 1 5 ? -8.43 -20.156 9.523 1 45.53 5 VAL B O 1
ATOM 3213 N N . PRO B 1 6 ? -10.023 -20.656 11.086 1 42.09 6 PRO B N 1
ATOM 3214 C CA . PRO B 1 6 ? -9.125 -21.484 11.891 1 42.09 6 PRO B CA 1
ATOM 3215 C C . PRO B 1 6 ? -8.555 -22.656 11.102 1 42.09 6 PRO B C 1
ATOM 3217 O O . PRO B 1 6 ? -9.211 -23.188 10.195 1 42.09 6 PRO B O 1
ATOM 3220 N N . THR B 1 7 ? -7.34 -22.891 11.156 1 37.81 7 THR B N 1
ATOM 3221 C CA . THR B 1 7 ? -6.586 -23.953 10.516 1 37.81 7 THR B CA 1
ATOM 3222 C C . THR B 1 7 ? -6.953 -25.312 11.109 1 37.81 7 THR B C 1
ATOM 3224 O O . THR B 1 7 ? -6.277 -26.312 10.859 1 37.81 7 THR B O 1
ATOM 3227 N N . SER B 1 8 ? -7.754 -25.484 12.141 1 38.28 8 SER B N 1
ATOM 3228 C CA . SER B 1 8 ? -7.875 -26.875 12.562 1 38.28 8 SER B CA 1
ATOM 3229 C C . SER B 1 8 ? -8.5 -27.734 11.469 1 38.28 8 SER B C 1
ATOM 3231 O O . SER B 1 8 ? -9.719 -27.734 11.297 1 38.28 8 SER B O 1
ATOM 3233 N N . GLY B 1 9 ? -7.855 -27.844 10.492 1 42.34 9 GLY B N 1
ATOM 3234 C CA . GLY B 1 9 ? -8.359 -28.516 9.305 1 42.34 9 GLY B CA 1
ATOM 3235 C C . GLY B 1 9 ? -8.609 -30 9.508 1 42.34 9 GLY B C 1
ATOM 3236 O O . GLY B 1 9 ? -8.078 -30.594 10.445 1 42.34 9 GLY B O 1
ATOM 3237 N N . LEU B 1 10 ? -9.711 -30.516 9.195 1 46.25 10 LEU B N 1
ATOM 3238 C CA . LEU B 1 10 ? -10.016 -31.938 9.023 1 46.25 10 LEU B CA 1
ATOM 3239 C C . LEU B 1 10 ? -8.852 -32.656 8.352 1 46.25 10 LEU B C 1
ATOM 3241 O O . LEU B 1 10 ? -8.312 -32.188 7.355 1 46.25 10 LEU B O 1
ATOM 3245 N N . THR B 1 11 ? -8.273 -33.562 9.117 1 49.81 11 THR B N 1
ATOM 3246 C CA . THR B 1 11 ? -7.207 -34.375 8.539 1 49.81 11 THR B CA 1
ATOM 3247 C C . THR B 1 11 ? -7.75 -35.281 7.422 1 49.81 11 THR B C 1
ATOM 3249 O O . THR B 1 11 ? -8.938 -35.625 7.422 1 49.81 11 THR B O 1
ATOM 3252 N N . ILE B 1 12 ? -7.066 -35.375 6.402 1 50.03 12 ILE B N 1
ATOM 3253 C CA . ILE B 1 12 ? -7.41 -36.219 5.262 1 50.03 12 ILE B CA 1
ATOM 3254 C C . ILE B 1 12 ? -7.801 -37.594 5.754 1 50.03 12 ILE B C 1
ATOM 3256 O O . ILE B 1 12 ? -8.656 -38.25 5.16 1 50.03 12 ILE B O 1
ATOM 3260 N N . PHE B 1 13 ? -7.262 -38 6.844 1 48.84 13 PHE B N 1
ATOM 3261 C CA . PHE B 1 13 ? -7.508 -39.344 7.391 1 48.84 13 PHE B CA 1
ATOM 3262 C C . PHE B 1 13 ? -8.961 -39.469 7.836 1 48.84 13 PHE B C 1
ATOM 3264 O O . PHE B 1 13 ? -9.555 -40.531 7.691 1 48.84 13 PHE B O 1
ATOM 3271 N N . GLU B 1 14 ? -9.344 -38.438 8.328 1 49.41 14 GLU B N 1
ATOM 3272 C CA . GLU B 1 14 ? -10.734 -38.469 8.75 1 49.41 14 GLU B CA 1
ATOM 3273 C C . GLU B 1 14 ? -11.672 -38.625 7.555 1 49.41 14 GLU B C 1
ATOM 3275 O O . GLU B 1 14 ? -12.758 -39.188 7.684 1 49.41 14 GLU B O 1
ATOM 3280 N N . LEU B 1 15 ? -11.148 -38.219 6.516 1 50.84 15 LEU B N 1
ATOM 3281 C CA . LEU B 1 15 ? -11.93 -38.344 5.289 1 50.84 15 LEU B CA 1
ATOM 3282 C C . LEU B 1 15 ? -11.969 -39.781 4.777 1 50.84 15 LEU B C 1
ATOM 3284 O O . LEU B 1 15 ? -13.008 -40.25 4.312 1 50.84 15 LEU B O 1
ATOM 3288 N N . VAL B 1 16 ? -10.781 -40.5 4.895 1 48.91 16 VAL B N 1
ATOM 3289 C CA . VAL B 1 16 ? -10.648 -41.844 4.344 1 48.91 16 VAL B CA 1
ATOM 3290 C C . VAL B 1 16 ? -11.25 -42.844 5.312 1 48.91 16 VAL B C 1
ATOM 3292 O O . VAL B 1 16 ? -11.703 -43.906 4.898 1 48.91 16 VAL B O 1
ATOM 3295 N N . ALA B 1 17 ? -11.07 -42.688 6.562 1 48.88 17 ALA B N 1
ATOM 3296 C CA . ALA B 1 17 ? -11.477 -43.719 7.5 1 48.88 17 ALA B CA 1
ATOM 3297 C C . ALA B 1 17 ? -12.969 -44.031 7.371 1 48.88 17 ALA B C 1
ATOM 3299 O O . ALA B 1 17 ? -13.422 -45.094 7.73 1 48.88 17 ALA B O 1
ATOM 3300 N N . SER B 1 18 ? -13.781 -42.969 7.387 1 40.84 18 SER B N 1
ATOM 3301 C CA . SER B 1 18 ? -15.164 -43.406 7.312 1 40.84 18 SER B CA 1
ATOM 3302 C C . SER B 1 18 ? -15.672 -43.406 5.875 1 40.84 18 SER B C 1
ATOM 3304 O O . SER B 1 18 ? -16.219 -42.406 5.406 1 40.84 18 SER B O 1
ATOM 3306 N N . PRO B 1 19 ? -15.094 -44.188 5.133 1 39.47 19 PRO B N 1
ATOM 3307 C CA . PRO B 1 19 ? -15.703 -44.438 3.822 1 39.47 19 PRO B CA 1
ATOM 3308 C C . PRO B 1 19 ? -17.203 -44.656 3.908 1 39.47 19 PRO B C 1
ATOM 3310 O O . PRO B 1 19 ? -17.781 -45.344 3.057 1 39.47 19 PRO B O 1
ATOM 3313 N N . SER B 1 20 ? -17.922 -44.406 4.98 1 35.16 20 SER B N 1
ATOM 3314 C CA . SER B 1 20 ? -19.312 -44.812 4.773 1 35.16 20 SER B CA 1
ATOM 3315 C C . SER B 1 20 ? -19.844 -44.312 3.432 1 35.16 20 SER B C 1
ATOM 3317 O O . SER B 1 20 ? -19.453 -43.25 2.967 1 35.16 20 SER B O 1
ATOM 3319 N N . THR B 1 21 ? -20.438 -45.156 2.586 1 35.56 21 THR B N 1
ATOM 3320 C CA . THR B 1 21 ? -21.125 -45.25 1.297 1 35.56 21 THR B CA 1
ATOM 3321 C C . THR B 1 21 ? -21.938 -43.969 1.042 1 35.56 21 THR B C 1
ATOM 3323 O O . THR B 1 21 ? -22.531 -43.812 -0.03 1 35.56 21 THR B O 1
ATOM 3326 N N . GLU B 1 22 ? -22.516 -43.312 2.023 1 41.91 22 GLU B N 1
ATOM 3327 C CA . GLU B 1 22 ? -23.547 -42.438 1.516 1 41.91 22 GLU B CA 1
ATOM 3328 C C . GLU B 1 22 ? -22.938 -41.188 0.861 1 41.91 22 GLU B C 1
ATOM 3330 O O . GLU B 1 22 ? -22.125 -40.5 1.475 1 41.91 22 GLU B O 1
ATOM 3335 N N . SER B 1 23 ? -22.922 -41.031 -0.475 1 44.22 23 SER B N 1
ATOM 3336 C CA . SER B 1 23 ? -22.484 -40.188 -1.566 1 44.22 23 SER B CA 1
ATOM 3337 C C . SER B 1 23 ? -22.406 -38.719 -1.125 1 44.22 23 SER B C 1
ATOM 3339 O O . SER B 1 23 ? -21.422 -38.031 -1.393 1 44.22 23 SER B O 1
ATOM 3341 N N . PHE B 1 24 ? -23.531 -38.344 -0.512 1 42.06 24 PHE B N 1
ATOM 3342 C CA . PHE B 1 24 ? -23.672 -36.906 -0.216 1 42.06 24 PHE B CA 1
ATOM 3343 C C . PHE B 1 24 ? -22.75 -36.5 0.923 1 42.06 24 PHE B C 1
ATOM 3345 O O . PHE B 1 24 ? -22.188 -35.406 0.897 1 42.06 24 PHE B O 1
ATOM 3352 N N . ALA B 1 25 ? -22.672 -37.438 1.97 1 46.81 25 ALA B N 1
ATOM 3353 C CA . ALA B 1 25 ? -21.875 -37.125 3.162 1 46.81 25 ALA B CA 1
ATOM 3354 C C . ALA B 1 25 ? -20.391 -37.031 2.826 1 46.81 25 ALA B C 1
ATOM 3356 O O . ALA B 1 25 ? -19.688 -36.188 3.385 1 46.81 25 ALA B O 1
ATOM 3357 N N . THR B 1 26 ? -20.062 -37.812 1.911 1 52.81 26 THR B N 1
ATOM 3358 C CA . THR B 1 26 ? -18.688 -37.781 1.431 1 52.81 26 THR B CA 1
ATOM 3359 C C . THR B 1 26 ? -18.391 -36.469 0.691 1 52.81 26 THR B C 1
ATOM 3361 O O . THR B 1 26 ? -17.359 -35.844 0.921 1 52.81 26 THR B O 1
ATOM 3364 N N . GLY B 1 27 ? -19.453 -36.062 0.044 1 65.12 27 GLY B N 1
ATOM 3365 C CA . GLY B 1 27 ? -19.312 -34.812 -0.672 1 65.12 27 GLY B CA 1
ATOM 3366 C C . GLY B 1 27 ? -19.156 -33.625 0.249 1 65.12 27 GLY B C 1
ATOM 3367 O O . GLY B 1 27 ? -18.328 -32.75 0.011 1 65.12 27 GLY B O 1
ATOM 3368 N N . ALA B 1 28 ? -19.875 -33.781 1.368 1 73.56 28 ALA B N 1
ATOM 3369 C CA . ALA B 1 28 ? -19.859 -32.688 2.318 1 73.56 28 ALA B CA 1
ATOM 3370 C C . ALA B 1 28 ? -18.516 -32.594 3.041 1 73.56 28 ALA B C 1
ATOM 3372 O O . ALA B 1 28 ? -18 -31.5 3.279 1 73.56 28 ALA B O 1
ATOM 3373 N N . ARG B 1 29 ? -17.984 -33.75 3.338 1 76.75 29 ARG B N 1
ATOM 3374 C CA . ARG B 1 29 ? -16.703 -33.781 4.039 1 76.75 29 ARG B CA 1
ATOM 3375 C C . ARG B 1 29 ? -15.57 -33.312 3.139 1 76.75 29 ARG B C 1
ATOM 3377 O O . ARG B 1 29 ? -14.664 -32.594 3.596 1 76.75 29 ARG B O 1
ATOM 3384 N N . PHE B 1 30 ? -15.734 -33.719 1.91 1 77.31 30 PHE B N 1
ATOM 3385 C CA . PHE B 1 30 ? -14.727 -33.281 0.959 1 77.31 30 PHE B CA 1
ATOM 3386 C C . PHE B 1 30 ? -14.789 -31.766 0.755 1 77.31 30 PHE B C 1
ATOM 3388 O O . PHE B 1 30 ? -13.758 -31.094 0.687 1 77.31 30 PHE B O 1
ATOM 3395 N N . MET B 1 31 ? -15.992 -31.328 0.825 1 81.88 31 MET B N 1
ATOM 3396 C CA . MET B 1 31 ? -16.172 -29.891 0.655 1 81.88 31 MET B CA 1
ATOM 3397 C C . MET B 1 31 ? -15.648 -29.125 1.862 1 81.88 31 MET B C 1
ATOM 3399 O O . MET B 1 31 ? -15.07 -28.047 1.714 1 81.88 31 MET B O 1
ATOM 3403 N N . GLU B 1 32 ? -15.828 -29.703 2.943 1 81.75 32 GLU B N 1
ATOM 3404 C CA . GLU B 1 32 ? -15.344 -29.078 4.164 1 81.75 32 GLU B CA 1
ATOM 3405 C C . GLU B 1 32 ? -13.82 -29.094 4.227 1 81.75 32 GLU B C 1
ATOM 3407 O O . GLU B 1 32 ? -13.195 -28.109 4.645 1 81.75 32 GLU B O 1
ATOM 3412 N N . TYR B 1 33 ? -13.273 -30.172 3.82 1 82.06 33 TYR B N 1
ATOM 3413 C CA . TYR B 1 33 ? -11.82 -30.25 3.758 1 82.06 33 TYR B CA 1
ATOM 3414 C C . TYR B 1 33 ? -11.258 -29.219 2.777 1 82.06 33 TYR B C 1
ATOM 3416 O O . TYR B 1 33 ? -10.25 -28.578 3.062 1 82.06 33 TYR B O 1
ATOM 3424 N N . TYR B 1 34 ? -11.875 -29.156 1.666 1 84.56 34 TYR B N 1
ATOM 3425 C CA . TYR B 1 34 ? -11.461 -28.172 0.671 1 84.56 34 TYR B CA 1
ATOM 3426 C C . TYR B 1 34 ? -11.523 -26.766 1.242 1 84.56 34 TYR B C 1
ATOM 3428 O O . TYR B 1 34 ? -10.57 -25.984 1.113 1 84.56 34 TYR B O 1
ATOM 3436 N N . ARG B 1 35 ? -12.547 -26.469 1.88 1 82.69 35 ARG B N 1
ATOM 3437 C CA . ARG B 1 35 ? -12.789 -25.125 2.428 1 82.69 35 ARG B CA 1
ATOM 3438 C C . ARG B 1 35 ? -11.727 -24.766 3.459 1 82.69 35 ARG B C 1
ATOM 3440 O O . ARG B 1 35 ? -11.211 -23.641 3.457 1 82.69 35 ARG B O 1
ATOM 3447 N N . ARG B 1 36 ? -11.359 -25.688 4.148 1 76.31 36 ARG B N 1
ATOM 3448 C CA . ARG B 1 36 ? -10.5 -25.406 5.297 1 76.31 36 ARG B CA 1
ATOM 3449 C C . ARG B 1 36 ? -9.031 -25.469 4.914 1 76.31 36 ARG B C 1
ATOM 3451 O O . ARG B 1 36 ? -8.203 -24.734 5.469 1 76.31 36 ARG B O 1
ATOM 3458 N N . ASN B 1 37 ? -8.781 -26.391 3.92 1 74.81 37 ASN B N 1
ATOM 3459 C CA . ASN B 1 37 ? -7.371 -26.719 3.764 1 74.81 37 ASN B CA 1
ATOM 3460 C C . ASN B 1 37 ? -6.844 -26.297 2.396 1 74.81 37 ASN B C 1
ATOM 3462 O O . ASN B 1 37 ? -5.637 -26.094 2.227 1 74.81 37 ASN B O 1
ATOM 3466 N N . LEU B 1 38 ? -7.719 -26.25 1.451 1 81.31 38 LEU B N 1
ATOM 3467 C CA . LEU B 1 38 ? -7.16 -26.141 0.109 1 81.31 38 LEU B CA 1
ATOM 3468 C C . LEU B 1 38 ? -7.574 -24.812 -0.542 1 81.31 38 LEU B C 1
ATOM 3470 O O . LEU B 1 38 ? -6.82 -24.25 -1.336 1 81.31 38 LEU B O 1
ATOM 3474 N N . ALA B 1 39 ? -8.742 -24.328 -0.204 1 83.25 39 ALA B N 1
ATOM 3475 C CA . ALA B 1 39 ? -9.25 -23.109 -0.83 1 83.25 39 ALA B CA 1
ATOM 3476 C C . ALA B 1 39 ? -8.305 -21.938 -0.588 1 83.25 39 ALA B C 1
ATOM 3478 O O . ALA B 1 39 ? -8.117 -21.094 -1.464 1 83.25 39 ALA B O 1
ATOM 3479 N N . GLY B 1 40 ? -7.613 -21.938 0.498 1 81.25 40 GLY B N 1
ATOM 3480 C CA . GLY B 1 40 ? -6.691 -20.875 0.85 1 81.25 40 GLY B CA 1
ATOM 3481 C C . GLY B 1 40 ? -5.418 -20.891 0.024 1 81.25 40 GLY B C 1
ATOM 3482 O O . GLY B 1 40 ? -4.805 -19.844 -0.201 1 81.25 40 GLY B O 1
ATOM 3483 N N . PHE B 1 41 ? -5.07 -22 -0.594 1 79 41 PHE B N 1
ATOM 3484 C CA . PHE B 1 41 ? -3.842 -22.172 -1.36 1 79 41 PHE B CA 1
ATOM 3485 C C . PHE B 1 41 ? -4.012 -21.641 -2.779 1 79 41 PHE B C 1
ATOM 3487 O O . PHE B 1 41 ? -3.029 -21.453 -3.502 1 79 41 PHE B O 1
ATOM 3494 N N . MET B 1 42 ? -5.18 -21.234 -3.023 1 82 42 MET B N 1
ATOM 3495 C CA . MET B 1 42 ? -5.445 -20.891 -4.418 1 82 42 MET B CA 1
ATOM 3496 C C . MET B 1 42 ? -5.539 -19.375 -4.598 1 82 42 MET B C 1
ATOM 3498 O O . MET B 1 42 ? -5.762 -18.891 -5.711 1 82 42 MET B O 1
ATOM 3502 N N . VAL B 1 43 ? -5.414 -18.703 -3.436 1 85.5 43 VAL B N 1
ATOM 3503 C CA . VAL B 1 43 ? -5.598 -17.266 -3.516 1 85.5 43 VAL B CA 1
ATOM 3504 C C . VAL B 1 43 ? -4.379 -16.562 -2.93 1 85.5 43 VAL B C 1
ATOM 3506 O O . VAL B 1 43 ? -3.551 -17.188 -2.264 1 85.5 43 VAL B O 1
ATOM 3509 N N . TRP B 1 44 ? -4.242 -15.273 -3.271 1 87.69 44 TRP B N 1
ATOM 3510 C CA . TRP B 1 44 ? -3.188 -14.438 -2.711 1 87.69 44 TRP B CA 1
ATOM 3511 C C . TRP B 1 44 ? -3.359 -14.281 -1.203 1 87.69 44 TRP B C 1
ATOM 3513 O O . TRP B 1 44 ? -2.377 -14.25 -0.46 1 87.69 44 TRP B O 1
ATOM 3523 N N . LEU B 1 45 ? -4.539 -14.086 -0.852 1 84.38 45 LEU B N 1
ATOM 3524 C CA . LEU B 1 45 ? -4.949 -13.828 0.525 1 84.38 45 LEU B CA 1
ATOM 3525 C C . LEU B 1 45 ? -6.18 -14.648 0.888 1 84.38 45 LEU B C 1
ATOM 3527 O O . LEU B 1 45 ? -7.234 -14.508 0.266 1 84.38 45 LEU B O 1
ATOM 3531 N N . ASP B 1 46 ? -5.949 -15.484 1.872 1 83.06 46 ASP B N 1
ATOM 3532 C CA . ASP B 1 46 ? -7.07 -16.312 2.312 1 83.06 46 ASP B CA 1
ATOM 3533 C C . ASP B 1 46 ? -7.91 -15.586 3.357 1 83.06 46 ASP B C 1
ATOM 3535 O O . ASP B 1 46 ? -7.426 -15.273 4.449 1 83.06 46 ASP B O 1
ATOM 3539 N N . SER B 1 47 ? -9.102 -15.164 2.975 1 77.38 47 SER B N 1
ATOM 3540 C CA . SER B 1 47 ? -10.086 -14.555 3.863 1 77.38 47 SER B CA 1
ATOM 3541 C C . SER B 1 47 ? -11.477 -15.156 3.641 1 77.38 47 SER B C 1
ATOM 3543 O O . SER B 1 47 ? -11.664 -15.977 2.742 1 77.38 47 SER B O 1
ATOM 3545 N N . GLU B 1 48 ? -12.398 -14.773 4.473 1 77.38 48 GLU B N 1
ATOM 3546 C CA . GLU B 1 48 ? -13.766 -15.25 4.297 1 77.38 48 GLU B CA 1
ATOM 3547 C C . GLU B 1 48 ? -14.383 -14.695 3.02 1 77.38 48 GLU B C 1
ATOM 3549 O O . GLU B 1 48 ? -15.336 -15.258 2.488 1 77.38 48 GLU B O 1
ATOM 3554 N N . GLU B 1 49 ? -13.703 -13.711 2.516 1 77.75 49 GLU B N 1
ATOM 3555 C CA . GLU B 1 49 ? -14.234 -13.062 1.316 1 77.75 49 GLU B CA 1
ATOM 3556 C C . GLU B 1 49 ? -13.609 -13.648 0.054 1 77.75 49 GLU B C 1
ATOM 3558 O O . GLU B 1 49 ? -13.906 -13.203 -1.057 1 77.75 49 GLU B O 1
ATOM 3563 N N . ASN B 1 50 ? -12.812 -14.734 0.218 1 79.31 50 ASN B N 1
ATOM 3564 C CA . ASN B 1 50 ? -12.234 -15.484 -0.894 1 79.31 50 ASN B CA 1
ATOM 3565 C C . ASN B 1 50 ? -13.312 -16.062 -1.801 1 79.31 50 ASN B C 1
ATOM 3567 O O . ASN B 1 50 ? -14.156 -16.844 -1.351 1 79.31 50 ASN B O 1
ATOM 3571 N N . ASP B 1 51 ? -13.297 -15.734 -3.02 1 87.12 51 ASP B N 1
ATOM 3572 C CA . ASP B 1 51 ? -14.398 -16.078 -3.908 1 87.12 51 ASP B CA 1
ATOM 3573 C C . ASP B 1 51 ? -14.453 -17.594 -4.156 1 87.12 51 ASP B C 1
ATOM 3575 O O . ASP B 1 51 ? -15.484 -18.109 -4.57 1 87.12 51 ASP B O 1
ATOM 3579 N N . TYR B 1 52 ? -13.367 -18.312 -3.943 1 87.12 52 TYR B N 1
ATOM 3580 C CA . TYR B 1 52 ? -13.453 -19.766 -3.975 1 87.12 52 TYR B CA 1
ATOM 3581 C C . TYR B 1 52 ? -14.367 -20.281 -2.871 1 87.12 52 TYR B C 1
ATOM 3583 O O . TYR B 1 52 ? -15.062 -21.281 -3.049 1 87.12 52 TYR B O 1
ATOM 3591 N N . ARG B 1 53 ? -14.367 -19.562 -1.803 1 85.88 53 ARG B N 1
ATOM 3592 C CA . ARG B 1 53 ? -15.227 -19.922 -0.675 1 85.88 53 ARG B CA 1
ATOM 3593 C C . ARG B 1 53 ? -16.625 -19.344 -0.847 1 85.88 53 ARG B C 1
ATOM 3595 O O . ARG B 1 53 ? -17.625 -20.062 -0.707 1 85.88 53 ARG B O 1
ATOM 3602 N N . LYS B 1 54 ? -16.656 -18.156 -1.162 1 86.69 54 LYS B N 1
ATOM 3603 C CA . LYS B 1 54 ? -17.906 -17.391 -1.104 1 86.69 54 LYS B CA 1
ATOM 3604 C C . LYS B 1 54 ? -18.797 -17.688 -2.307 1 86.69 54 LYS B C 1
ATOM 3606 O O . LYS B 1 54 ? -20.016 -17.688 -2.195 1 86.69 54 LYS B O 1
ATOM 3611 N N . GLN B 1 55 ? -18.125 -18 -3.404 1 90.62 55 GLN B N 1
ATOM 3612 C CA . GLN B 1 55 ? -18.922 -18.109 -4.621 1 90.62 55 GLN B CA 1
ATOM 3613 C C . G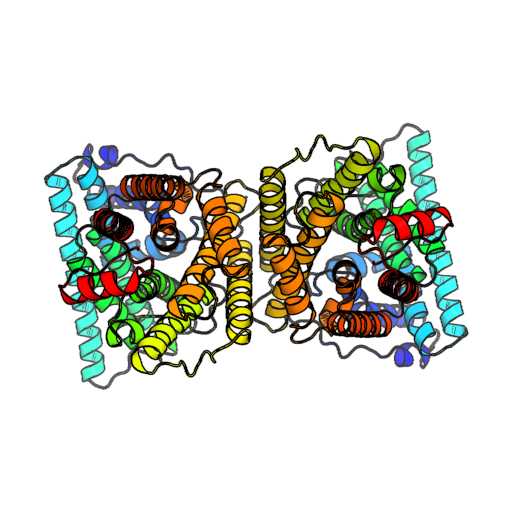LN B 1 55 ? -18.766 -19.484 -5.258 1 90.62 55 GLN B C 1
ATOM 3615 O O . GLN B 1 55 ? -19.75 -20.125 -5.633 1 90.62 55 GLN B O 1
ATOM 3620 N N . VAL B 1 56 ? -17.609 -20.047 -5.332 1 90.75 56 VAL B N 1
ATOM 3621 C CA . VAL B 1 56 ? -17.328 -21.266 -6.086 1 90.75 56 VAL B CA 1
ATOM 3622 C C . VAL B 1 56 ? -17.891 -22.469 -5.332 1 90.75 56 VAL B C 1
ATOM 3624 O O . VAL B 1 56 ? -18.516 -23.344 -5.926 1 90.75 56 VAL B O 1
ATOM 3627 N N . ILE B 1 57 ? -17.703 -22.5 -4.059 1 87.88 57 ILE B N 1
ATOM 3628 C CA . ILE B 1 57 ? -18.156 -23.641 -3.266 1 87.88 57 ILE B CA 1
ATOM 3629 C C . ILE B 1 57 ? -19.672 -23.719 -3.312 1 87.88 57 ILE B C 1
ATOM 3631 O O . ILE B 1 57 ? -20.234 -24.781 -3.592 1 87.88 57 ILE B O 1
ATOM 3635 N N . PRO B 1 58 ? -20.344 -22.594 -3.09 1 89 58 PRO B N 1
ATOM 3636 C CA . PRO B 1 58 ? -21.797 -22.672 -3.195 1 89 58 PRO B CA 1
ATOM 3637 C C . PRO B 1 58 ? -22.266 -23.078 -4.59 1 89 58 PRO B C 1
ATOM 3639 O O . PRO B 1 58 ? -23.297 -23.734 -4.73 1 89 58 PRO B O 1
ATOM 3642 N N . LEU B 1 59 ? -21.578 -22.797 -5.594 1 91.88 59 LEU B N 1
ATOM 3643 C CA . LEU B 1 59 ? -21.922 -23.156 -6.965 1 91.88 59 LEU B CA 1
ATOM 3644 C C . LEU B 1 59 ? -21.844 -24.656 -7.176 1 91.88 59 LEU B C 1
ATOM 3646 O O . LEU B 1 59 ? -22.484 -25.203 -8.078 1 91.88 59 LEU B O 1
ATOM 3650 N N . ALA B 1 60 ? -21.047 -25.312 -6.375 1 89.88 60 ALA B N 1
ATOM 3651 C CA . ALA B 1 60 ? -20.859 -26.766 -6.492 1 89.88 60 ALA B CA 1
ATOM 3652 C C . ALA B 1 60 ? -22.156 -27.516 -6.191 1 89.88 60 ALA B C 1
ATOM 3654 O O . ALA B 1 60 ? -22.312 -28.656 -6.605 1 89.88 60 ALA B O 1
ATOM 3655 N N . GLU B 1 61 ? -23.031 -26.844 -5.5 1 85.38 61 GLU B N 1
ATOM 3656 C CA . GLU B 1 61 ? -24.328 -27.453 -5.172 1 85.38 61 GLU B CA 1
ATOM 3657 C C . GLU B 1 61 ? -25.172 -27.656 -6.426 1 85.38 61 GLU B C 1
ATOM 3659 O O . GLU B 1 61 ? -25.953 -28.609 -6.504 1 85.38 61 GLU B O 1
ATOM 3664 N N . HIS B 1 62 ? -25 -26.812 -7.371 1 88.44 62 HIS B N 1
ATOM 3665 C CA . HIS B 1 62 ? -25.844 -26.875 -8.547 1 88.44 62 HIS B CA 1
ATOM 3666 C C . HIS B 1 62 ? -25.031 -27.156 -9.805 1 88.44 62 HIS B C 1
ATOM 3668 O O . HIS B 1 62 ? -25.594 -27.359 -10.883 1 88.44 62 HIS B O 1
ATOM 3674 N N . GLN B 1 63 ? -23.766 -27.156 -9.68 1 93 63 GLN B N 1
ATOM 3675 C CA . GLN B 1 63 ? -22.859 -27.469 -10.781 1 93 63 GLN B CA 1
ATOM 3676 C C . GLN B 1 63 ? -21.938 -28.641 -10.43 1 93 63 GLN B C 1
ATOM 3678 O O . GLN B 1 63 ? -20.812 -28.438 -9.977 1 93 63 GLN B O 1
ATOM 3683 N N . PRO B 1 64 ? -22.359 -29.766 -10.789 1 91.88 64 PRO B N 1
ATOM 3684 C CA . PRO B 1 64 ? -21.641 -30.969 -10.359 1 91.88 64 PRO B CA 1
ATOM 3685 C C . PRO B 1 64 ? -20.172 -30.969 -10.797 1 91.88 64 PRO B C 1
ATOM 3687 O O . PRO B 1 64 ? -19.328 -31.531 -10.109 1 91.88 64 PRO B O 1
ATOM 3690 N N . ALA B 1 65 ? -19.891 -30.375 -11.922 1 93.81 65 ALA B N 1
ATOM 3691 C CA . ALA B 1 65 ? -18.516 -30.328 -12.398 1 93.81 65 ALA B CA 1
ATOM 3692 C C . ALA B 1 65 ? -17.578 -29.75 -11.344 1 93.81 65 ALA B C 1
ATOM 3694 O O . ALA B 1 65 ? -16.484 -30.266 -11.133 1 93.81 65 ALA B O 1
ATOM 3695 N N . ILE B 1 66 ? -17.984 -28.719 -10.68 1 94.06 66 ILE B N 1
ATOM 3696 C CA . ILE B 1 66 ? -17.188 -28.094 -9.633 1 94.06 66 ILE B CA 1
ATOM 3697 C C . ILE B 1 66 ? -17.031 -29.078 -8.461 1 94.06 66 ILE B C 1
ATOM 3699 O O . ILE B 1 66 ? -15.945 -29.188 -7.891 1 94.06 66 ILE B O 1
ATOM 3703 N N . GLY B 1 67 ? -18.109 -29.719 -8.141 1 91.25 67 GLY B N 1
ATOM 3704 C CA . GLY B 1 67 ? -18.062 -30.703 -7.074 1 91.25 67 GLY B CA 1
ATOM 3705 C C . GLY B 1 67 ? -17.062 -31.812 -7.344 1 91.25 67 GLY B C 1
ATOM 3706 O O . GLY B 1 67 ? -16.281 -32.188 -6.465 1 91.25 67 GLY B O 1
ATOM 3707 N N . PHE B 1 68 ? -17.094 -32.281 -8.531 1 91.19 68 PHE B N 1
ATOM 3708 C CA . PHE B 1 68 ? -16.172 -33.344 -8.914 1 91.19 68 PHE B CA 1
ATOM 3709 C C . PHE B 1 68 ? -14.734 -32.844 -8.93 1 91.19 68 PHE B C 1
ATOM 3711 O O . PHE B 1 68 ? -13.805 -33.562 -8.555 1 91.19 68 PHE B O 1
ATOM 3718 N N . ALA B 1 69 ? -14.539 -31.609 -9.398 1 92.12 69 ALA B N 1
ATOM 3719 C CA . ALA B 1 69 ? -13.211 -31.016 -9.398 1 92.12 69 ALA B CA 1
ATOM 3720 C C . ALA B 1 69 ? -12.641 -30.938 -7.98 1 92.12 69 ALA B C 1
ATOM 3722 O O . ALA B 1 69 ? -11.484 -31.281 -7.746 1 92.12 69 ALA B O 1
ATOM 3723 N N . ILE B 1 70 ? -13.469 -30.469 -7.078 1 90.12 70 ILE B N 1
ATOM 3724 C CA . ILE B 1 70 ? -13.062 -30.344 -5.684 1 90.12 70 ILE B CA 1
ATOM 3725 C C . ILE B 1 70 ? -12.742 -31.719 -5.102 1 90.12 70 ILE B C 1
ATOM 3727 O O . ILE B 1 70 ? -11.719 -31.891 -4.449 1 90.12 70 ILE B O 1
ATOM 3731 N N . LEU B 1 71 ? -13.625 -32.625 -5.383 1 88.06 71 LEU B N 1
ATOM 3732 C CA . LEU B 1 71 ? -13.422 -34 -4.895 1 88.06 71 LEU B CA 1
ATOM 3733 C C . LEU B 1 71 ? -12.117 -34.562 -5.422 1 88.06 71 LEU B C 1
ATOM 3735 O O . LEU B 1 71 ? -11.359 -35.188 -4.676 1 88.06 71 LEU B O 1
ATOM 3739 N N . ALA B 1 72 ? -11.898 -34.375 -6.699 1 87.75 72 ALA B N 1
ATOM 3740 C CA . ALA B 1 72 ? -10.664 -34.844 -7.309 1 87.75 72 ALA B CA 1
ATOM 3741 C C . ALA B 1 72 ? -9.438 -34.25 -6.645 1 87.75 72 ALA B C 1
ATOM 3743 O O . ALA B 1 72 ? -8.484 -34.938 -6.305 1 87.75 72 ALA B O 1
ATOM 3744 N N . PHE B 1 73 ? -9.461 -33 -6.441 1 86.69 73 PHE B N 1
ATOM 3745 C CA . PHE B 1 73 ? -8.344 -32.25 -5.871 1 86.69 73 PHE B CA 1
ATOM 3746 C C . PHE B 1 73 ? -8.086 -32.688 -4.434 1 86.69 73 PHE B C 1
ATOM 3748 O O . PHE B 1 73 ? -6.941 -32.969 -4.059 1 86.69 73 PHE B O 1
ATOM 3755 N N . VAL B 1 74 ? -9.117 -32.75 -3.652 1 84.38 74 VAL B N 1
ATOM 3756 C CA . VAL B 1 74 ? -9 -33.125 -2.248 1 84.38 74 VAL B CA 1
ATOM 3757 C C . VAL B 1 74 ? -8.461 -34.562 -2.141 1 84.38 74 VAL B C 1
ATOM 3759 O O . VAL B 1 74 ? -7.574 -34.844 -1.331 1 84.38 74 VAL B O 1
ATOM 3762 N N . ALA B 1 75 ? -9.031 -35.406 -2.92 1 82.69 75 ALA B N 1
ATOM 3763 C CA . ALA B 1 75 ? -8.602 -36.812 -2.893 1 82.69 75 ALA B CA 1
ATOM 3764 C C . ALA B 1 75 ? -7.137 -36.938 -3.299 1 82.69 75 ALA B C 1
ATOM 3766 O O . ALA B 1 75 ? -6.383 -37.688 -2.684 1 82.69 75 ALA B O 1
ATOM 3767 N N . GLN B 1 76 ? -6.734 -36.25 -4.328 1 81.5 76 GLN B N 1
ATOM 3768 C CA . GLN B 1 76 ? -5.348 -36.281 -4.773 1 81.5 76 GLN B CA 1
ATOM 3769 C C . GLN B 1 76 ? -4.406 -35.75 -3.691 1 81.5 76 GLN B C 1
ATOM 3771 O O . GLN B 1 76 ? -3.342 -36.344 -3.455 1 81.5 76 GLN B O 1
ATOM 3776 N N . HIS B 1 77 ? -4.742 -34.656 -3.148 1 76.31 77 HIS B N 1
ATOM 3777 C CA . HIS B 1 77 ? -3.945 -34.062 -2.086 1 76.31 77 HIS B CA 1
ATOM 3778 C C . HIS B 1 77 ? -3.791 -35.031 -0.906 1 76.31 77 HIS B C 1
ATOM 3780 O O . HIS B 1 77 ? -2.717 -35.094 -0.305 1 76.31 77 HIS B O 1
ATOM 3786 N N . GLY B 1 78 ? -4.863 -35.719 -0.585 1 70.88 78 GLY B N 1
ATOM 3787 C CA . GLY B 1 78 ? -4.844 -36.688 0.489 1 70.88 78 GLY B CA 1
ATOM 3788 C C . GLY B 1 78 ? -4.035 -37.938 0.153 1 70.88 78 GLY B C 1
ATOM 3789 O O . GLY B 1 78 ? -3.342 -38.469 1.013 1 70.88 78 GLY B O 1
ATOM 3790 N N . SER B 1 79 ? -4.176 -38.312 -1.043 1 71.25 79 SER B N 1
ATOM 3791 C CA . SER B 1 79 ? -3.486 -39.531 -1.463 1 71.25 79 SER B CA 1
ATOM 3792 C C . SER B 1 79 ? -1.973 -39.344 -1.438 1 71.25 79 SER B C 1
ATOM 3794 O O . SER B 1 79 ? -1.228 -40.312 -1.224 1 71.25 79 SER B O 1
ATOM 3796 N N . MET B 1 80 ? -1.592 -38.188 -1.783 1 67.25 80 MET B N 1
ATOM 3797 C CA . MET B 1 80 ? -0.161 -37.906 -1.767 1 67.25 80 MET B CA 1
ATOM 3798 C C . MET B 1 80 ? 0.402 -38.031 -0.354 1 67.25 80 MET B C 1
ATOM 3800 O O . MET B 1 80 ? 1.582 -38.344 -0.175 1 67.25 80 MET B O 1
ATOM 3804 N N . SER B 1 81 ? -0.489 -37.875 0.595 1 62.44 81 SER B N 1
ATOM 3805 C CA . SER B 1 81 ? -0.059 -37.969 1.986 1 62.44 81 SER B CA 1
ATOM 3806 C C . SER B 1 81 ? -0.092 -39.406 2.484 1 62.44 81 SER B C 1
ATOM 3808 O O . SER B 1 81 ? 0.684 -39.781 3.365 1 62.44 81 SER B O 1
ATOM 3810 N N . CYS B 1 82 ? -1.046 -40.25 2.051 1 61.69 82 CYS B N 1
ATOM 3811 C CA . CYS B 1 82 ? -1.216 -41.562 2.666 1 61.69 82 CYS B CA 1
ATOM 3812 C C . CYS B 1 82 ? -1.015 -42.656 1.645 1 61.69 82 CYS B C 1
ATOM 3814 O O . CYS B 1 82 ? -1.042 -43.844 1.994 1 61.69 82 CYS B O 1
ATOM 3816 N N . SER B 1 83 ? -0.461 -42.562 0.593 1 66.75 83 SER B N 1
ATOM 3817 C CA . SER B 1 83 ? -0.269 -43.562 -0.454 1 66.75 83 SER B CA 1
ATOM 3818 C C . SER B 1 83 ? -1.424 -44.531 -0.489 1 66.75 83 SER B C 1
ATOM 3820 O O . SER B 1 83 ? -1.215 -45.75 -0.35 1 66.75 83 SER B O 1
ATOM 3822 N N . ASN B 1 84 ? -2.646 -44.094 -0.434 1 71.94 84 ASN B N 1
ATOM 3823 C CA . ASN B 1 84 ? -3.85 -44.938 -0.473 1 71.94 84 ASN B CA 1
ATOM 3824 C C . ASN B 1 84 ? -4.398 -45.031 -1.892 1 71.94 84 ASN B C 1
ATOM 3826 O O . ASN B 1 84 ? -4.895 -44.062 -2.457 1 71.94 84 ASN B O 1
ATOM 3830 N N . LYS B 1 85 ? -4.402 -46.188 -2.439 1 78.25 85 LYS B N 1
ATOM 3831 C CA . LYS B 1 85 ? -4.801 -46.469 -3.818 1 78.25 85 LYS B CA 1
ATOM 3832 C C . LYS B 1 85 ? -6.289 -46.188 -4.023 1 78.25 85 LYS B C 1
ATOM 3834 O O . LYS B 1 85 ? -6.707 -45.781 -5.109 1 78.25 85 LYS B O 1
ATOM 3839 N N . ALA B 1 86 ? -6.984 -46.469 -3.035 1 76.81 86 ALA B N 1
ATOM 3840 C CA . ALA B 1 86 ? -8.422 -46.25 -3.15 1 76.81 86 ALA B CA 1
ATOM 3841 C C . ALA B 1 86 ? -8.75 -44.75 -3.303 1 76.81 86 ALA B C 1
ATOM 3843 O O . ALA B 1 86 ? -9.625 -44.375 -4.086 1 76.81 86 ALA B O 1
ATOM 3844 N N . ILE B 1 87 ? -8.07 -44 -2.627 1 77.81 87 ILE B N 1
ATOM 3845 C CA . ILE B 1 87 ? -8.289 -42.562 -2.686 1 77.81 87 ILE B CA 1
ATOM 3846 C C . ILE B 1 87 ? -7.812 -42.031 -4.031 1 77.81 87 ILE B C 1
ATOM 3848 O O . ILE B 1 87 ? -8.43 -41.125 -4.605 1 77.81 87 ILE B O 1
ATOM 3852 N N . ALA B 1 88 ? -6.824 -42.594 -4.484 1 81 88 ALA B N 1
ATOM 3853 C CA . ALA B 1 88 ? -6.32 -42.219 -5.805 1 81 88 ALA B CA 1
ATOM 3854 C C . ALA B 1 88 ? -7.336 -42.562 -6.895 1 81 88 ALA B C 1
ATOM 3856 O O . ALA B 1 88 ? -7.488 -41.781 -7.859 1 81 88 ALA B O 1
ATOM 3857 N N . ALA B 1 89 ? -7.934 -43.656 -6.688 1 83.5 89 ALA B N 1
ATOM 3858 C CA . ALA B 1 89 ? -8.945 -44.062 -7.66 1 83.5 89 ALA B CA 1
ATOM 3859 C C . ALA B 1 89 ? -10.133 -43.094 -7.637 1 83.5 89 ALA B C 1
ATOM 3861 O O . ALA B 1 89 ? -10.719 -42.812 -8.68 1 83.5 89 ALA B O 1
ATOM 3862 N N . ILE B 1 90 ? -10.5 -42.688 -6.477 1 83.12 90 ILE B N 1
ATOM 3863 C CA . ILE B 1 90 ? -11.586 -41.719 -6.332 1 83.12 90 ILE B CA 1
ATOM 3864 C C . ILE B 1 90 ? -11.203 -40.406 -7.039 1 83.12 90 ILE B C 1
ATOM 3866 O O . ILE B 1 90 ? -12.039 -39.781 -7.711 1 83.12 90 ILE B O 1
ATOM 3870 N N . ALA B 1 91 ? -10.008 -40 -6.863 1 85.69 91 ALA B N 1
ATOM 3871 C CA . ALA B 1 91 ? -9.516 -38.781 -7.5 1 85.69 91 ALA B CA 1
ATOM 3872 C C . ALA B 1 91 ? -9.609 -38.875 -9.016 1 85.69 91 ALA B C 1
ATOM 3874 O O . ALA B 1 91 ? -10.086 -37.938 -9.672 1 85.69 91 ALA B O 1
ATOM 3875 N N . GLU B 1 92 ? -9.227 -40 -9.57 1 86.75 92 GLU B N 1
ATOM 3876 C CA . GLU B 1 92 ? -9.242 -40.219 -11.016 1 86.75 92 GLU B CA 1
ATOM 3877 C C . GLU B 1 92 ? -10.664 -40.25 -11.555 1 86.75 92 GLU B C 1
ATOM 3879 O O . GLU B 1 92 ? -10.945 -39.688 -12.617 1 86.75 92 GLU B O 1
ATOM 3884 N N . ASP B 1 93 ? -11.469 -40.906 -10.805 1 88.12 93 ASP B N 1
ATOM 3885 C CA . ASP B 1 93 ? -12.859 -41 -11.227 1 88.12 93 ASP B CA 1
ATOM 3886 C C . ASP B 1 93 ? -13.531 -39.625 -11.219 1 88.12 93 ASP B C 1
ATOM 3888 O O . ASP B 1 93 ? -14.25 -39.281 -12.156 1 88.12 93 ASP B O 1
ATOM 3892 N N . ALA B 1 94 ? -13.352 -38.969 -10.148 1 89.25 94 ALA B N 1
ATOM 3893 C CA . ALA B 1 94 ? -13.93 -37.625 -10.031 1 89.25 94 ALA B CA 1
ATOM 3894 C C . ALA B 1 94 ? -13.391 -36.688 -11.125 1 89.25 94 ALA B C 1
ATOM 3896 O O . ALA B 1 94 ? -14.141 -35.906 -11.695 1 89.25 94 ALA B O 1
ATOM 3897 N N . ARG B 1 95 ? -12.133 -36.75 -11.375 1 89.31 95 ARG B N 1
ATOM 3898 C CA . ARG B 1 95 ? -11.516 -35.969 -12.453 1 89.31 95 ARG B CA 1
ATOM 3899 C C . ARG B 1 95 ? -12.18 -36.25 -13.789 1 89.31 95 ARG B C 1
ATOM 3901 O O . ARG B 1 95 ? -12.547 -35.344 -14.523 1 89.31 95 ARG B O 1
ATOM 3908 N N . ASP B 1 96 ? -12.352 -37.531 -14.078 1 89.88 96 ASP B N 1
ATOM 3909 C CA . ASP B 1 96 ? -12.93 -37.938 -15.359 1 89.88 96 ASP B CA 1
ATOM 3910 C C . ASP B 1 96 ? -14.367 -37.438 -15.492 1 89.88 96 ASP B C 1
ATOM 3912 O O . ASP B 1 96 ? -14.773 -36.969 -16.562 1 89.88 96 ASP B O 1
ATOM 3916 N N . LYS B 1 97 ? -15.078 -37.562 -14.43 1 91.81 97 LYS B N 1
ATOM 3917 C CA . LYS B 1 97 ? -16.453 -37.062 -14.445 1 91.81 97 LYS B CA 1
ATOM 3918 C C . LYS B 1 97 ? -16.5 -35.562 -14.664 1 91.81 97 LYS B C 1
ATOM 3920 O O . LYS B 1 97 ? -17.328 -35.062 -15.422 1 91.81 97 LYS B O 1
ATOM 3925 N N . CYS B 1 98 ? -15.656 -34.844 -13.977 1 92.62 98 CYS B N 1
ATOM 3926 C CA . CYS B 1 98 ? -15.555 -33.406 -14.156 1 92.62 98 CYS B CA 1
ATOM 3927 C C . CYS B 1 98 ? -15.25 -33.062 -15.609 1 92.62 98 CYS B C 1
ATOM 3929 O O . CYS B 1 98 ? -15.945 -32.219 -16.203 1 92.62 98 CYS B O 1
ATOM 3931 N N . LEU B 1 99 ? -14.281 -33.75 -16.188 1 91.19 99 LEU B N 1
ATOM 3932 C CA . LEU B 1 99 ? -13.844 -33.469 -17.547 1 91.19 99 LEU B CA 1
ATOM 3933 C C . LEU B 1 99 ? -14.953 -33.781 -18.547 1 91.19 99 LEU B C 1
ATOM 3935 O O . LEU B 1 99 ? -15.109 -33.062 -19.547 1 91.19 99 LEU B O 1
ATOM 3939 N N . GLN B 1 100 ? -15.609 -34.781 -18.234 1 91.94 100 GLN B N 1
ATOM 3940 C CA . GLN B 1 100 ? -16.719 -35.156 -19.109 1 91.94 100 GLN B CA 1
ATOM 3941 C C . GLN B 1 100 ? -17.781 -34.062 -19.141 1 91.94 100 GLN B C 1
ATOM 3943 O O . GLN B 1 100 ? -18.297 -33.719 -20.203 1 91.94 100 GLN B O 1
ATOM 3948 N N . LEU B 1 101 ? -18.109 -33.562 -18.031 1 92.94 101 LEU B N 1
ATOM 3949 C CA . LEU B 1 101 ? -19.125 -32.5 -17.953 1 92.94 101 LEU B CA 1
ATOM 3950 C C . LEU B 1 101 ? -18.656 -31.25 -18.656 1 92.94 101 LEU B C 1
ATOM 3952 O O . LEU B 1 101 ? -19.422 -30.594 -19.359 1 92.94 101 LEU B O 1
ATOM 3956 N N . ILE B 1 102 ? -17.406 -30.891 -18.484 1 93.38 102 ILE B N 1
ATOM 3957 C CA . ILE B 1 102 ? -16.828 -29.719 -19.141 1 93.38 102 ILE B CA 1
ATOM 3958 C C . ILE B 1 102 ? -16.859 -29.922 -20.656 1 93.38 102 ILE B C 1
ATOM 3960 O O . ILE B 1 102 ? -17.219 -29.016 -21.391 1 93.38 102 ILE B O 1
ATOM 3964 N N . LYS B 1 103 ? -16.453 -31.078 -21.062 1 91.56 103 LYS B N 1
ATOM 3965 C CA . LYS B 1 103 ? -16.422 -31.406 -22.484 1 91.56 103 LYS B CA 1
ATOM 3966 C C . LYS B 1 103 ? -17.828 -31.312 -23.094 1 91.56 103 LYS B C 1
ATOM 3968 O O . LYS B 1 103 ? -17.984 -30.766 -24.203 1 91.56 103 LYS B O 1
ATOM 3973 N N . LEU B 1 104 ? -18.75 -31.844 -22.406 1 92.38 104 LEU B N 1
ATOM 3974 C CA . LEU B 1 104 ? -20.141 -31.812 -22.891 1 92.38 104 LEU B CA 1
ATOM 3975 C C . LEU B 1 104 ? -20.609 -30.375 -23.078 1 92.38 104 LEU B C 1
ATOM 3977 O O . LEU B 1 104 ? -21.188 -30.047 -24.109 1 92.38 104 LEU B O 1
ATOM 3981 N N . ARG B 1 105 ? -20.391 -29.594 -22.125 1 92.88 105 ARG B N 1
ATOM 3982 C CA . ARG B 1 105 ? -20.844 -28.219 -22.219 1 92.88 105 ARG B CA 1
ATOM 3983 C C . ARG B 1 105 ? -20.062 -27.453 -23.297 1 92.88 105 ARG B C 1
ATOM 3985 O O . ARG B 1 105 ? -20.641 -26.625 -24.016 1 92.88 105 ARG B O 1
ATOM 3992 N N . ALA B 1 106 ? -18.781 -27.688 -23.422 1 90.12 106 ALA B N 1
ATOM 3993 C CA . ALA B 1 106 ? -17.953 -27.062 -24.453 1 90.12 106 ALA B CA 1
ATOM 3994 C C . ALA B 1 106 ? -18.484 -27.422 -25.844 1 90.12 106 ALA B C 1
ATOM 3996 O O . ALA B 1 106 ? -18.484 -26.562 -26.734 1 90.12 106 ALA B O 1
ATOM 3997 N N . GLN B 1 107 ? -18.875 -28.609 -25.953 1 90.38 107 GLN B N 1
ATOM 3998 C CA . GLN B 1 107 ? -19.453 -29.031 -27.219 1 90.38 107 GLN B CA 1
ATOM 3999 C C . GLN B 1 107 ? -20.75 -28.281 -27.516 1 90.38 107 GLN B C 1
ATOM 4001 O O . GLN B 1 107 ? -20.984 -27.875 -28.656 1 90.38 107 GLN B O 1
ATOM 4006 N N . GLN B 1 108 ? -21.531 -28.141 -26.547 1 91.25 108 GLN B N 1
ATOM 4007 C CA . GLN B 1 108 ? -22.781 -27.391 -26.719 1 91.25 108 GLN B CA 1
ATOM 4008 C C . GLN B 1 108 ? -22.516 -25.953 -27.109 1 91.25 108 GLN B C 1
ATOM 4010 O O . GLN B 1 108 ? -23.219 -25.391 -27.953 1 91.25 108 GLN B O 1
ATOM 4015 N N . MET B 1 109 ? -21.516 -25.359 -26.516 1 90.5 109 MET B N 1
ATOM 4016 C CA . MET B 1 109 ? -21.141 -23.984 -26.844 1 90.5 109 MET B CA 1
ATOM 4017 C C . MET B 1 109 ? -20.625 -23.906 -28.281 1 90.5 109 MET B C 1
ATOM 4019 O O . MET B 1 109 ? -20.953 -22.969 -29.016 1 90.5 109 MET B O 1
ATOM 4023 N N . THR B 1 110 ? -19.859 -24.875 -28.656 1 87.94 110 THR B N 1
ATOM 4024 C CA . THR B 1 110 ? -19.328 -24.938 -30.016 1 87.94 110 THR B CA 1
ATOM 4025 C C . THR B 1 110 ? -20.453 -25.094 -31.031 1 87.94 110 THR B C 1
ATOM 4027 O O . THR B 1 110 ? -20.438 -24.469 -32.094 1 87.94 110 THR B O 1
ATOM 4030 N N . ASP B 1 111 ? -21.359 -25.938 -30.656 1 89.88 111 ASP B N 1
ATOM 4031 C CA . ASP B 1 111 ? -22.516 -26.141 -31.516 1 89.88 111 ASP B CA 1
ATOM 4032 C C . ASP B 1 111 ? -23.281 -24.828 -31.719 1 89.88 111 ASP B C 1
ATOM 4034 O O . ASP B 1 111 ? -23.734 -24.531 -32.844 1 89.88 111 ASP B O 1
ATOM 4038 N N . LYS B 1 112 ? -23.422 -24.172 -30.656 1 91.44 112 LYS B N 1
ATOM 4039 C CA . LYS B 1 112 ? -24.078 -22.859 -30.734 1 91.44 112 LYS B CA 1
ATOM 4040 C C . LYS B 1 112 ? -23.344 -21.922 -31.672 1 91.44 112 LYS B C 1
ATOM 4042 O O . LYS B 1 112 ? -23.953 -21.25 -32.5 1 91.44 112 LYS B O 1
ATOM 4047 N N . LEU B 1 113 ? -22.094 -21.875 -31.609 1 89.44 113 LEU B N 1
ATOM 4048 C CA . LEU B 1 113 ? -21.266 -21 -32.438 1 89.44 113 LEU B CA 1
ATOM 4049 C C . LEU B 1 113 ? -21.328 -21.438 -33.906 1 89.44 113 LEU B C 1
ATOM 4051 O O . LEU B 1 113 ? -21.359 -20.594 -34.812 1 89.44 113 LEU B O 1
ATOM 4055 N N . MET B 1 114 ? -21.312 -22.703 -34.094 1 91 114 MET B N 1
ATOM 4056 C CA . MET B 1 114 ? -21.359 -23.266 -35.438 1 91 114 MET B CA 1
ATOM 4057 C C . MET B 1 114 ? -22.688 -22.922 -36.125 1 91 114 MET B C 1
ATOM 4059 O O . MET B 1 114 ? -22.75 -22.797 -37.344 1 91 114 MET B O 1
ATOM 4063 N N . LYS B 1 115 ? -23.656 -22.766 -35.344 1 93.19 115 LYS B N 1
ATOM 4064 C CA . LYS B 1 115 ? -24.969 -22.391 -35.875 1 93.19 115 LYS B CA 1
ATOM 4065 C C . LYS B 1 115 ? -25.062 -20.875 -36.094 1 93.19 115 LYS B C 1
ATOM 4067 O O . LYS B 1 115 ? -26.125 -20.375 -36.469 1 93.19 115 LYS B O 1
ATOM 4072 N N . GLY B 1 116 ? -23.953 -20.094 -35.781 1 90.38 116 GLY B N 1
ATOM 4073 C CA . GLY B 1 116 ? -23.891 -18.656 -36 1 90.38 116 GLY B CA 1
ATOM 4074 C C . GLY B 1 116 ? -24.391 -17.844 -34.844 1 90.38 116 GLY B C 1
ATOM 4075 O O . GLY B 1 116 ? -24.594 -16.641 -34.938 1 90.38 116 GLY B O 1
ATOM 4076 N N . LEU B 1 117 ? -24.672 -18.609 -33.719 1 89.56 117 LEU B N 1
ATOM 4077 C CA . LEU B 1 117 ? -25.156 -17.922 -32.531 1 89.56 117 LEU B CA 1
ATOM 4078 C C . LEU B 1 117 ? -23.984 -17.375 -31.703 1 89.56 117 LEU B C 1
ATOM 4080 O O . LEU B 1 117 ? -22.875 -17.938 -31.734 1 89.56 117 LEU B O 1
ATOM 4084 N N . GLU B 1 118 ? -24.203 -16.281 -31 1 87 118 GLU B N 1
ATOM 4085 C CA . GLU B 1 118 ? -23.172 -15.688 -30.141 1 87 118 GLU B CA 1
ATOM 4086 C C . GLU B 1 118 ? -23.312 -16.172 -28.703 1 87 118 GLU B C 1
ATOM 4088 O O . GLU B 1 118 ? -24.406 -16.562 -28.266 1 87 118 GLU B O 1
ATOM 4093 N N . LEU B 1 119 ? -22.219 -16.281 -28.016 1 88.06 119 LEU B N 1
ATOM 4094 C CA . LEU B 1 119 ? -22.203 -16.594 -26.594 1 88.06 119 LEU B CA 1
ATOM 4095 C C . LEU B 1 119 ? -22.297 -15.32 -25.75 1 88.06 119 LEU B C 1
ATOM 4097 O O . LEU B 1 119 ? -21.297 -14.875 -25.188 1 88.06 119 LEU B O 1
ATOM 4101 N N . ASP B 1 120 ? -23.406 -14.695 -25.625 1 85.56 120 ASP B N 1
ATOM 4102 C CA . ASP B 1 120 ? -23.516 -13.375 -25.031 1 85.56 120 ASP B CA 1
ATOM 4103 C C . ASP B 1 120 ? -24.672 -13.297 -24.047 1 85.56 120 ASP B C 1
ATOM 4105 O O . ASP B 1 120 ? -25.078 -12.211 -23.625 1 85.56 120 ASP B O 1
ATOM 4109 N N . ASP B 1 121 ? -25.156 -14.477 -23.703 1 86.81 121 ASP B N 1
ATOM 4110 C CA . ASP B 1 121 ? -26.25 -14.414 -22.75 1 86.81 121 ASP B CA 1
ATOM 4111 C C . ASP B 1 121 ? -25.781 -14.773 -21.344 1 86.81 121 ASP B C 1
ATOM 4113 O O . ASP B 1 121 ? -24.641 -15.203 -21.156 1 86.81 121 ASP B O 1
ATOM 4117 N N . HIS B 1 122 ? -26.656 -14.555 -20.375 1 88.69 122 HIS B N 1
ATOM 4118 C CA . HIS B 1 122 ? -26.344 -14.742 -18.969 1 88.69 122 HIS B CA 1
ATOM 4119 C C . HIS B 1 122 ? -26.047 -16.203 -18.656 1 88.69 122 HIS B C 1
ATOM 4121 O O . HIS B 1 122 ? -25.203 -16.516 -17.812 1 88.69 122 HIS B O 1
ATOM 4127 N N . SER B 1 123 ? -26.781 -17 -19.359 1 89.81 123 SER B N 1
ATOM 4128 C CA . SER B 1 123 ? -26.578 -18.422 -19.141 1 89.81 123 SER B CA 1
ATOM 4129 C C . SER B 1 123 ? -25.203 -18.859 -19.641 1 89.81 123 SER B C 1
ATOM 4131 O O . SER B 1 123 ? -24.531 -19.688 -19.016 1 89.81 123 SER B O 1
ATOM 4133 N N . ASP B 1 124 ? -24.766 -18.328 -20.766 1 91.25 124 ASP B N 1
ATOM 4134 C CA . ASP B 1 124 ? -23.438 -18.609 -21.297 1 91.25 124 ASP B CA 1
ATOM 4135 C C . ASP B 1 124 ? -22.359 -18.156 -20.328 1 91.25 124 ASP B C 1
ATOM 4137 O O . ASP B 1 124 ? -21.375 -18.859 -20.094 1 91.25 124 ASP B O 1
ATOM 4141 N N . ALA B 1 125 ? -22.594 -17.031 -19.828 1 91.88 125 ALA B N 1
ATOM 4142 C CA . ALA B 1 125 ? -21.625 -16.484 -18.875 1 91.88 125 ALA B CA 1
ATOM 4143 C C . ALA B 1 125 ? -21.547 -17.344 -17.609 1 91.88 125 ALA B C 1
ATOM 4145 O O . ALA B 1 125 ? -20.453 -17.547 -17.078 1 91.88 125 ALA B O 1
ATOM 4146 N N . ALA B 1 126 ? -22.656 -17.75 -17.156 1 92.81 126 ALA B N 1
ATOM 4147 C CA . ALA B 1 126 ? -22.688 -18.609 -15.977 1 92.81 126 ALA B CA 1
ATOM 4148 C C . ALA B 1 126 ? -21.953 -19.922 -16.234 1 92.81 126 ALA B C 1
ATOM 4150 O O . ALA B 1 126 ? -21.25 -20.422 -15.367 1 92.81 126 ALA B O 1
ATOM 4151 N N . ASP B 1 127 ? -22.156 -20.406 -17.406 1 92.81 127 ASP B N 1
ATOM 4152 C CA . ASP B 1 127 ? -21.469 -21.641 -17.797 1 92.81 127 ASP B CA 1
ATOM 4153 C C . ASP B 1 127 ? -19.953 -21.438 -17.844 1 92.81 127 ASP B C 1
ATOM 4155 O O . ASP B 1 127 ? -19.188 -22.297 -17.406 1 92.81 127 ASP B O 1
ATOM 4159 N N . ALA B 1 128 ? -19.594 -20.344 -18.422 1 94 128 ALA B N 1
ATOM 4160 C CA . ALA B 1 128 ? -18.172 -20.016 -18.484 1 94 128 ALA B CA 1
ATOM 4161 C C . ALA B 1 128 ? -17.562 -19.969 -17.094 1 94 128 ALA B C 1
ATOM 4163 O O . ALA B 1 128 ? -16.438 -20.453 -16.875 1 94 128 ALA B O 1
ATOM 4164 N N . GLU B 1 129 ? -18.25 -19.469 -16.188 1 95.12 129 GLU B N 1
ATOM 4165 C CA . GLU B 1 129 ? -17.766 -19.297 -14.82 1 95.12 129 GLU B CA 1
ATOM 4166 C C . GLU B 1 129 ? -17.531 -20.656 -14.148 1 95.12 129 GLU B C 1
ATOM 4168 O O . GLU B 1 129 ? -16.453 -20.906 -13.602 1 95.12 129 GLU B O 1
ATOM 4173 N N . TRP B 1 130 ? -18.578 -21.5 -14.164 1 95.56 130 TRP B N 1
ATOM 4174 C CA . TRP B 1 130 ? -18.375 -22.766 -13.477 1 95.56 130 TRP B CA 1
ATOM 4175 C C . TRP B 1 130 ? -17.359 -23.641 -14.203 1 95.56 130 TRP B C 1
ATOM 4177 O O . TRP B 1 130 ? -16.609 -24.375 -13.57 1 95.56 130 TRP B O 1
ATOM 4187 N N . MET B 1 131 ? -17.297 -23.578 -15.539 1 95.25 131 MET B N 1
ATOM 4188 C CA . MET B 1 131 ? -16.281 -24.312 -16.297 1 95.25 131 MET B CA 1
ATOM 4189 C C . MET B 1 131 ? -14.875 -23.859 -15.906 1 95.25 131 MET B C 1
ATOM 4191 O O . MET B 1 131 ? -14 -24.688 -15.633 1 95.25 131 MET B O 1
ATOM 4195 N N . LEU B 1 132 ? -14.727 -22.562 -15.883 1 95 132 LEU B N 1
ATOM 4196 C CA . LEU B 1 132 ? -13.422 -22 -15.523 1 95 132 LEU B CA 1
ATOM 4197 C C . LEU B 1 132 ? -13.039 -22.375 -14.102 1 95 132 LEU B C 1
ATOM 4199 O O . LEU B 1 132 ? -11.891 -22.75 -13.844 1 95 132 LEU B O 1
ATOM 4203 N N . ALA B 1 133 ? -13.977 -22.25 -13.219 1 95 133 ALA B N 1
ATOM 4204 C CA . ALA B 1 133 ? -13.719 -22.609 -11.828 1 95 133 ALA B CA 1
ATOM 4205 C C . ALA B 1 133 ? -13.266 -24.062 -11.719 1 95 133 ALA B C 1
ATOM 4207 O O . ALA B 1 133 ? -12.273 -24.375 -11.055 1 95 133 ALA B O 1
ATOM 4208 N N . ALA B 1 134 ? -13.977 -24.922 -12.375 1 93.62 134 ALA B N 1
ATOM 4209 C CA . ALA B 1 134 ? -13.648 -26.359 -12.344 1 93.62 134 ALA B CA 1
ATOM 4210 C C . ALA B 1 134 ? -12.266 -26.609 -12.93 1 93.62 134 ALA B C 1
ATOM 4212 O O . ALA B 1 134 ? -11.477 -27.375 -12.359 1 93.62 134 ALA B O 1
ATOM 4213 N N . ILE B 1 135 ? -11.969 -26.016 -14.008 1 93.31 135 ILE B N 1
ATOM 4214 C CA . ILE B 1 135 ? -10.695 -26.203 -14.688 1 93.31 135 ILE B CA 1
ATOM 4215 C C . ILE B 1 135 ? -9.555 -25.703 -13.805 1 93.31 135 ILE B C 1
ATOM 4217 O O . ILE B 1 135 ? -8.516 -26.359 -13.688 1 93.31 135 ILE B O 1
ATOM 4221 N N . LEU B 1 136 ? -9.727 -24.578 -13.188 1 92.56 136 LEU B N 1
ATOM 4222 C CA . LEU B 1 136 ? -8.688 -24 -12.352 1 92.56 136 LEU B CA 1
ATOM 4223 C C . LEU B 1 136 ? -8.43 -24.891 -11.125 1 92.56 136 LEU B C 1
ATOM 4225 O O . LEU B 1 136 ? -7.281 -25.031 -10.703 1 92.56 136 LEU B O 1
ATOM 4229 N N . ILE B 1 137 ? -9.461 -25.422 -10.594 1 89.88 137 ILE B N 1
ATOM 4230 C CA . ILE B 1 137 ? -9.289 -26.344 -9.484 1 89.88 137 ILE B CA 1
ATOM 4231 C C . ILE B 1 137 ? -8.531 -27.578 -9.953 1 89.88 137 ILE B C 1
ATOM 4233 O O . ILE B 1 137 ? -7.629 -28.078 -9.266 1 89.88 137 ILE B O 1
ATOM 4237 N N . MET B 1 138 ? -8.812 -28 -11.172 1 87.69 138 MET B N 1
ATOM 4238 C CA . MET B 1 138 ? -8.164 -29.188 -11.742 1 87.69 138 MET B CA 1
ATOM 4239 C C . MET B 1 138 ? -6.691 -28.922 -12.016 1 87.69 138 MET B C 1
ATOM 4241 O O . MET B 1 138 ? -5.867 -29.828 -11.922 1 87.69 138 MET B O 1
ATOM 4245 N N . THR B 1 139 ? -6.383 -27.672 -12.32 1 85.19 139 THR B N 1
ATOM 4246 C CA . THR B 1 139 ? -4.984 -27.312 -12.516 1 85.19 139 THR B CA 1
ATOM 4247 C C . THR B 1 139 ? -4.168 -27.594 -11.258 1 85.19 139 THR B C 1
ATOM 4249 O O . THR B 1 139 ? -3.002 -27.969 -11.336 1 85.19 139 THR B O 1
ATOM 4252 N N . ASN B 1 140 ? -4.746 -27.406 -10.188 1 78.5 140 ASN B N 1
ATOM 4253 C CA . ASN B 1 140 ? -4.059 -27.656 -8.922 1 78.5 140 ASN B CA 1
ATOM 4254 C C . ASN B 1 140 ? -3.955 -29.156 -8.633 1 78.5 140 ASN B C 1
ATOM 4256 O O . ASN B 1 140 ? -3.02 -29.594 -7.965 1 78.5 140 ASN B O 1
ATOM 4260 N N . TYR B 1 141 ? -4.922 -29.891 -9.117 1 71.5 141 TYR B N 1
ATOM 4261 C CA . TYR B 1 141 ? -4.887 -31.359 -9.055 1 71.5 141 TYR B CA 1
ATOM 4262 C C . TYR B 1 141 ? -3.676 -31.906 -9.797 1 71.5 141 TYR B C 1
ATOM 4264 O O . TYR B 1 141 ? -2.988 -32.812 -9.297 1 71.5 141 TYR B O 1
ATOM 4272 N N . ASP B 1 142 ? -3.414 -31.359 -10.898 1 66.88 142 ASP B N 1
ATOM 4273 C CA . ASP B 1 142 ? -2.449 -31.953 -11.828 1 66.88 142 ASP B CA 1
ATOM 4274 C C . ASP B 1 142 ? -1.072 -31.312 -11.664 1 66.88 142 ASP B C 1
ATOM 4276 O O . ASP B 1 142 ? -0.17 -31.562 -12.461 1 66.88 142 ASP B O 1
ATOM 4280 N N . ARG B 1 143 ? -0.971 -30.516 -10.719 1 62.84 143 ARG B N 1
ATOM 4281 C CA . ARG B 1 143 ? 0.303 -29.812 -10.578 1 62.84 143 ARG B CA 1
ATOM 4282 C C . ARG B 1 143 ? 1.444 -30.812 -10.344 1 62.84 143 ARG B C 1
ATOM 4284 O O . ARG B 1 143 ? 2.611 -30.469 -10.562 1 62.84 143 ARG B O 1
ATOM 4291 N N . CYS B 1 144 ? 0.941 -31.984 -10.008 1 56.22 144 CYS B N 1
ATOM 4292 C CA . CYS B 1 144 ? 1.969 -33 -9.914 1 56.22 144 CYS B CA 1
ATOM 4293 C C . CYS B 1 144 ? 2.467 -33.438 -11.297 1 56.22 144 CYS B C 1
ATOM 4295 O O . CYS B 1 144 ? 3.572 -33.938 -11.43 1 56.22 144 CYS B O 1
ATOM 4297 N N . CYS B 1 145 ? 1.629 -33.188 -12.281 1 58.38 145 CYS B N 1
ATOM 4298 C CA . CYS B 1 145 ? 2.004 -33.469 -13.664 1 58.38 145 CYS B CA 1
ATOM 4299 C C . CYS B 1 145 ? 1.895 -32.219 -14.516 1 58.38 145 CYS B C 1
ATOM 4301 O O . CYS B 1 145 ? 0.797 -31.828 -14.922 1 58.38 145 CYS B O 1
ATOM 4303 N N . ALA B 1 146 ? 3.045 -31.625 -14.789 1 63.31 146 ALA B N 1
ATOM 4304 C CA . ALA B 1 146 ? 3.119 -30.312 -15.438 1 63.31 146 ALA B CA 1
ATOM 4305 C C . ALA B 1 146 ? 2.412 -30.344 -16.797 1 63.31 146 ALA B C 1
ATOM 4307 O O . ALA B 1 146 ? 1.733 -29.375 -17.156 1 63.31 146 ALA B O 1
ATOM 4308 N N . GLU B 1 147 ? 2.469 -31.438 -17.5 1 64.25 147 GLU B N 1
ATOM 4309 C CA . GLU B 1 147 ? 1.882 -31.5 -18.828 1 64.25 147 GLU B CA 1
ATOM 4310 C C . GLU B 1 147 ? 0.358 -31.453 -18.766 1 64.25 147 GLU B C 1
ATOM 4312 O O . GLU B 1 147 ? -0.28 -30.766 -19.578 1 64.25 147 GLU B O 1
ATOM 4317 N N . VAL B 1 148 ? -0.121 -32.188 -17.844 1 68.56 148 VAL B N 1
ATOM 4318 C CA . VAL B 1 148 ? -1.572 -32.219 -17.719 1 68.56 148 VAL B CA 1
ATOM 4319 C C . VAL B 1 148 ? -2.092 -30.875 -17.234 1 68.56 148 VAL B C 1
ATOM 4321 O O . VAL B 1 148 ? -3.121 -30.391 -17.703 1 68.56 148 VAL B O 1
ATOM 4324 N N . ALA B 1 149 ? -1.348 -30.297 -16.406 1 75.44 149 ALA B N 1
ATOM 4325 C CA . ALA B 1 149 ? -1.725 -28.969 -15.914 1 75.44 149 ALA B CA 1
ATOM 4326 C C . ALA B 1 149 ? -1.752 -27.953 -17.047 1 75.44 149 ALA B C 1
ATOM 4328 O O . ALA B 1 149 ? -2.623 -27.078 -17.094 1 75.44 149 ALA B O 1
ATOM 4329 N N . ASP B 1 150 ? -0.908 -28.141 -18.031 1 77.38 150 ASP B N 1
ATOM 4330 C CA . ASP B 1 150 ? -0.842 -27.234 -19.172 1 77.38 150 ASP B CA 1
ATOM 4331 C C . ASP B 1 150 ? -2.084 -27.359 -20.062 1 77.38 150 ASP B C 1
ATOM 4333 O O . ASP B 1 150 ? -2.549 -26.375 -20.641 1 77.38 150 ASP B O 1
ATOM 4337 N N . GLU B 1 151 ? -2.516 -28.562 -20.125 1 79.75 151 GLU B N 1
ATOM 4338 C CA . GLU B 1 151 ? -3.727 -28.781 -20.906 1 79.75 151 GLU B CA 1
ATOM 4339 C C . GLU B 1 151 ? -4.93 -28.109 -20.266 1 79.75 151 GLU B C 1
ATOM 4341 O O . GLU B 1 151 ? -5.77 -27.516 -20.953 1 79.75 151 GLU B O 1
ATOM 4346 N N . HIS B 1 152 ? -4.965 -28.203 -19.016 1 84.94 152 HIS B N 1
ATOM 4347 C CA . HIS B 1 152 ? -6.035 -27.516 -18.297 1 84.94 152 HIS B CA 1
ATOM 4348 C C . HIS B 1 152 ? -5.938 -26.016 -18.469 1 84.94 152 HIS B C 1
ATOM 4350 O O . HIS B 1 152 ? -6.949 -25.344 -18.672 1 84.94 152 HIS B O 1
ATOM 4356 N N . ARG B 1 153 ? -4.809 -25.531 -18.469 1 85.56 153 ARG B N 1
ATOM 4357 C CA . ARG B 1 153 ? -4.613 -24.094 -18.641 1 85.56 153 ARG B CA 1
ATOM 4358 C C . ARG B 1 153 ? -5.023 -23.656 -20.031 1 85.56 153 ARG B C 1
ATOM 4360 O O . ARG B 1 153 ? -5.613 -22.578 -20.203 1 85.56 153 ARG B O 1
ATOM 4367 N N . LYS B 1 154 ? -4.695 -24.484 -20.969 1 86.19 154 LYS B N 1
ATOM 4368 C CA . LYS B 1 154 ? -5.102 -24.172 -22.344 1 86.19 154 LYS B CA 1
ATOM 4369 C C . LYS B 1 154 ? -6.625 -24.125 -22.469 1 86.19 154 LYS B C 1
ATOM 4371 O O . LYS B 1 154 ? -7.164 -23.266 -23.156 1 86.19 154 LYS B O 1
ATOM 4376 N N . ALA B 1 155 ? -7.168 -25.078 -21.812 1 89.06 155 ALA B N 1
ATOM 4377 C CA . ALA B 1 155 ? -8.633 -25.094 -21.812 1 89.06 155 ALA B CA 1
ATOM 4378 C C . ALA B 1 155 ? -9.188 -23.844 -21.156 1 89.06 155 ALA B C 1
ATOM 4380 O O . ALA B 1 155 ? -10.148 -23.25 -21.656 1 89.06 155 ALA B O 1
ATOM 4381 N N . ALA B 1 156 ? -8.648 -23.453 -20.078 1 92.81 156 ALA B N 1
ATOM 4382 C CA . ALA B 1 156 ? -9.078 -22.25 -19.375 1 92.81 156 ALA B CA 1
ATOM 4383 C C . ALA B 1 156 ? -8.891 -21.016 -20.266 1 92.81 156 ALA B C 1
ATOM 4385 O O . ALA B 1 156 ? -9.773 -20.156 -20.344 1 92.81 156 ALA B O 1
ATOM 4386 N N . ARG B 1 157 ? -7.816 -20.953 -20.984 1 92.38 157 ARG B N 1
ATOM 4387 C CA . ARG B 1 157 ? -7.543 -19.844 -21.906 1 92.38 157 ARG B CA 1
ATOM 4388 C C . ARG B 1 157 ? -8.602 -19.75 -22.984 1 92.38 157 ARG B C 1
ATOM 4390 O O . ARG B 1 157 ? -9.047 -18.656 -23.344 1 92.38 157 ARG B O 1
ATOM 4397 N N . THR B 1 158 ? -8.836 -20.859 -23.469 1 90.38 158 THR B N 1
ATOM 4398 C CA . THR B 1 158 ? -9.836 -20.906 -24.516 1 90.38 158 THR B CA 1
ATOM 4399 C C . THR B 1 158 ? -11.164 -20.312 -24.047 1 90.38 158 THR B C 1
ATOM 4401 O O . THR B 1 158 ? -11.789 -19.531 -24.766 1 90.38 158 THR B O 1
ATOM 4404 N N . ILE B 1 159 ? -11.555 -20.656 -22.875 1 90.62 159 ILE B N 1
ATOM 4405 C CA . ILE B 1 159 ? -12.805 -20.156 -22.328 1 90.62 159 ILE B CA 1
ATOM 4406 C C . ILE B 1 159 ? -12.719 -18.641 -22.156 1 90.62 159 ILE B C 1
ATOM 4408 O O . ILE B 1 159 ? -13.625 -17.906 -22.547 1 90.62 159 ILE B O 1
ATOM 4412 N N . VAL B 1 160 ? -11.672 -18.156 -21.578 1 92.5 160 VAL B N 1
ATOM 4413 C CA . VAL B 1 160 ? -11.5 -16.719 -21.344 1 92.5 160 VAL B CA 1
ATOM 4414 C C . VAL B 1 160 ? -11.516 -15.961 -22.656 1 92.5 160 VAL B C 1
ATOM 4416 O O . VAL B 1 160 ? -12.172 -14.93 -22.781 1 92.5 160 VAL B O 1
ATOM 4419 N N . ASN B 1 161 ? -10.867 -16.484 -23.656 1 89.31 161 ASN B N 1
ATOM 4420 C CA . ASN B 1 161 ? -10.781 -15.828 -24.969 1 89.31 161 ASN B CA 1
ATOM 4421 C C . ASN B 1 161 ? -12.133 -15.812 -25.672 1 89.31 161 ASN B C 1
ATOM 4423 O O . ASN B 1 161 ? -12.453 -14.859 -26.391 1 89.31 161 ASN B O 1
ATOM 4427 N N . LEU B 1 162 ? -12.812 -16.875 -25.5 1 87.25 162 LEU B N 1
ATOM 4428 C CA . LEU B 1 162 ? -14.133 -16.969 -26.125 1 87.25 162 LEU B CA 1
ATOM 4429 C C . LEU B 1 162 ? -15.047 -15.867 -25.594 1 87.25 162 LEU B C 1
ATOM 4431 O O . LEU B 1 162 ? -15.906 -15.367 -26.328 1 87.25 162 LEU B O 1
ATOM 4435 N N . PHE B 1 163 ? -14.805 -15.43 -24.406 1 88.44 163 PHE B N 1
ATOM 4436 C CA . PHE B 1 163 ? -15.727 -14.492 -23.781 1 88.44 163 PHE B CA 1
ATOM 4437 C C . PHE B 1 163 ? -15.094 -13.109 -23.656 1 88.44 163 PHE B C 1
ATOM 4439 O O . PHE B 1 163 ? -15.664 -12.219 -23.031 1 88.44 163 PHE B O 1
ATOM 4446 N N . ASN B 1 164 ? -13.953 -12.875 -24.125 1 83.19 164 ASN B N 1
ATOM 4447 C CA . ASN B 1 164 ? -13.18 -11.641 -23.969 1 83.19 164 ASN B CA 1
ATOM 4448 C C . ASN B 1 164 ? -13.969 -10.422 -24.438 1 83.19 164 ASN B C 1
ATOM 4450 O O . ASN B 1 164 ? -13.836 -9.336 -23.875 1 83.19 164 ASN B O 1
ATOM 4454 N N . SER B 1 165 ? -14.734 -10.539 -25.422 1 78.06 165 SER B N 1
ATOM 4455 C CA . SER B 1 165 ? -15.461 -9.414 -26 1 78.06 165 SER B CA 1
ATOM 4456 C C . SER B 1 165 ? -16.938 -9.484 -25.656 1 78.06 165 SER B C 1
ATOM 4458 O O . SER B 1 165 ? -17.75 -8.734 -26.219 1 78.06 165 SER B O 1
ATOM 4460 N N . SER B 1 166 ? -17.25 -10.391 -24.781 1 81.69 166 SER B N 1
ATOM 4461 C CA . SER B 1 166 ? -18.656 -10.57 -24.453 1 81.69 166 SER B CA 1
ATOM 4462 C C . SER B 1 166 ? -19.125 -9.555 -23.422 1 81.69 166 SER B C 1
ATOM 4464 O O . SER B 1 166 ? -18.484 -9.375 -22.391 1 81.69 166 SER B O 1
ATOM 4466 N N . SER B 1 167 ? -20.141 -8.914 -23.672 1 81.25 167 SER B N 1
ATOM 4467 C CA . SER B 1 167 ? -20.734 -7.953 -22.734 1 81.25 167 SER B CA 1
ATOM 4468 C C . SER B 1 167 ? -21.328 -8.656 -21.516 1 81.25 167 SER B C 1
ATOM 4470 O O . SER B 1 167 ? -21.484 -8.047 -20.453 1 81.25 167 SER B O 1
ATOM 4472 N N . ALA B 1 168 ? -21.609 -9.961 -21.75 1 80.62 168 ALA B N 1
ATOM 4473 C CA . ALA B 1 168 ? -22.266 -10.719 -20.688 1 80.62 168 ALA B CA 1
ATOM 4474 C C . ALA B 1 168 ? -21.344 -10.883 -19.484 1 80.62 168 ALA B C 1
ATOM 4476 O O . ALA B 1 168 ? -21.828 -11.07 -18.359 1 80.62 168 ALA B O 1
ATOM 4477 N N . ILE B 1 169 ? -20.078 -10.734 -19.734 1 85.88 169 ILE B N 1
ATOM 4478 C CA . ILE B 1 169 ? -19.141 -11.047 -18.641 1 85.88 169 ILE B CA 1
ATOM 4479 C C . ILE B 1 169 ? -18.656 -9.758 -18 1 85.88 169 ILE B C 1
ATOM 4481 O O . ILE B 1 169 ? -18.062 -9.781 -16.922 1 85.88 169 ILE B O 1
ATOM 4485 N N . GLU B 1 170 ? -18.797 -8.602 -18.562 1 76.06 170 GLU B N 1
ATOM 4486 C CA . GLU B 1 170 ? -18.203 -7.328 -18.141 1 76.06 170 GLU B CA 1
ATOM 4487 C C . GLU B 1 170 ? -18.531 -7.016 -16.688 1 76.06 170 GLU B C 1
ATOM 4489 O O . GLU B 1 170 ? -17.703 -6.477 -15.961 1 76.06 170 GLU B O 1
ATOM 4494 N N . GLU B 1 171 ? -19.672 -7.488 -16.281 1 78.31 171 GLU B N 1
ATOM 4495 C CA . GLU B 1 171 ? -20.062 -7.098 -14.922 1 78.31 171 GLU B CA 1
ATOM 4496 C C . GLU B 1 171 ? -20.062 -8.305 -13.984 1 78.31 171 GLU B C 1
ATOM 4498 O O . GLU B 1 171 ? -20.516 -8.203 -12.844 1 78.31 171 GLU B O 1
ATOM 4503 N N . ARG B 1 172 ? -19.375 -9.312 -14.492 1 87.94 172 ARG B N 1
ATOM 4504 C CA . ARG B 1 172 ? -19.391 -10.508 -13.648 1 87.94 172 ARG B CA 1
ATOM 4505 C C . ARG B 1 172 ? -18.141 -10.609 -12.805 1 87.94 172 ARG B C 1
ATOM 4507 O O . ARG B 1 172 ? -17.078 -11.008 -13.297 1 87.94 172 ARG B O 1
ATOM 4514 N N . GLN B 1 173 ? -18.328 -10.438 -11.57 1 88.38 173 GLN B N 1
ATOM 4515 C CA . GLN B 1 173 ? -17.203 -10.367 -10.633 1 88.38 173 GLN B CA 1
ATOM 4516 C C . GLN B 1 173 ? -16.5 -11.719 -10.516 1 88.38 173 GLN B C 1
ATOM 4518 O O . GLN B 1 173 ? -15.273 -11.773 -10.43 1 88.38 173 GLN B O 1
ATOM 4523 N N . LEU B 1 174 ? -17.281 -12.742 -10.539 1 92.31 174 LEU B N 1
ATOM 4524 C CA . LEU B 1 174 ? -16.672 -14.055 -10.391 1 92.31 174 LEU B CA 1
ATOM 4525 C C . LEU B 1 174 ? -15.797 -14.391 -11.594 1 92.31 174 LEU B C 1
ATOM 4527 O O . LEU B 1 174 ? -14.703 -14.93 -11.438 1 92.31 174 LEU B O 1
ATOM 4531 N N . PHE B 1 175 ? -16.281 -14.039 -12.773 1 93.38 175 PHE B N 1
ATOM 4532 C CA . PHE B 1 175 ? -15.492 -14.297 -13.977 1 93.38 175 PHE B CA 1
ATOM 4533 C C . PHE B 1 175 ? -14.18 -13.523 -13.938 1 93.38 175 PHE B C 1
ATOM 4535 O O . PHE B 1 175 ? -13.125 -14.062 -14.258 1 93.38 175 PHE B O 1
ATOM 4542 N N . SER B 1 176 ? -14.242 -12.328 -13.516 1 92.62 176 SER B N 1
ATOM 4543 C CA . SER B 1 176 ? -13.047 -11.5 -13.406 1 92.62 176 SER B CA 1
ATOM 4544 C C . SER B 1 176 ? -12.07 -12.078 -12.391 1 92.62 176 SER B C 1
ATOM 4546 O O . SER B 1 176 ? -10.852 -12.062 -12.617 1 92.62 176 SER B O 1
ATOM 4548 N N . PHE B 1 177 ? -12.664 -12.547 -11.383 1 93.19 177 PHE B N 1
ATOM 4549 C CA . PHE B 1 177 ? -11.836 -13.164 -10.352 1 93.19 177 PHE B CA 1
ATOM 4550 C C . PHE B 1 177 ? -11.133 -14.398 -10.898 1 93.19 177 PHE B C 1
ATOM 4552 O O . PHE B 1 177 ? -9.922 -14.562 -10.719 1 93.19 177 PHE B O 1
ATOM 4559 N N . LEU B 1 178 ? -11.812 -15.227 -11.531 1 94.31 178 LEU B N 1
ATOM 4560 C CA . LEU B 1 178 ? -11.258 -16.469 -12.062 1 94.31 178 LEU B CA 1
ATOM 4561 C C . LEU B 1 178 ? -10.234 -16.172 -13.156 1 94.31 178 LEU B C 1
ATOM 4563 O O . LEU B 1 178 ? -9.195 -16.828 -13.227 1 94.31 178 LEU B O 1
ATOM 4567 N N . ARG B 1 179 ? -10.547 -15.273 -13.953 1 94.31 179 ARG B N 1
ATOM 4568 C CA . ARG B 1 179 ? -9.578 -14.852 -14.953 1 94.31 179 ARG B CA 1
ATOM 4569 C C . ARG B 1 179 ? -8.289 -14.367 -14.305 1 94.31 179 ARG B C 1
ATOM 4571 O O . ARG B 1 179 ? -7.195 -14.648 -14.797 1 94.31 179 ARG B O 1
ATOM 4578 N N . ASN B 1 180 ? -8.43 -13.641 -13.258 1 94.12 180 ASN B N 1
ATOM 4579 C CA . ASN B 1 180 ? -7.258 -13.172 -12.531 1 94.12 180 ASN B CA 1
ATOM 4580 C C . ASN B 1 180 ? -6.449 -14.328 -11.953 1 94.12 180 ASN B C 1
ATOM 4582 O O . ASN B 1 180 ? -5.219 -14.281 -11.922 1 94.12 180 ASN B O 1
ATOM 4586 N N . GLN B 1 181 ? -7.145 -15.32 -11.5 1 93.12 181 GLN B N 1
ATOM 4587 C CA . GLN B 1 181 ? -6.461 -16.5 -11 1 93.12 181 GLN B CA 1
ATOM 4588 C C . GLN B 1 181 ? -5.664 -17.188 -12.109 1 93.12 181 GLN B C 1
ATOM 4590 O O . GLN B 1 181 ? -4.527 -17.609 -11.891 1 93.12 181 GLN B O 1
ATOM 4595 N N . LEU B 1 182 ? -6.266 -17.266 -13.211 1 93.56 182 LEU B N 1
ATOM 4596 C CA . LEU B 1 182 ? -5.562 -17.828 -14.352 1 93.56 182 LEU B CA 1
ATOM 4597 C C . LEU B 1 182 ? -4.367 -16.969 -14.742 1 93.56 182 LEU B C 1
ATOM 4599 O O . LEU B 1 182 ? -3.316 -17.5 -15.117 1 93.56 182 LEU B O 1
ATOM 4603 N N . ALA B 1 183 ? -4.559 -15.719 -14.633 1 94.81 183 ALA B N 1
ATOM 4604 C CA . ALA B 1 183 ? -3.508 -14.766 -15 1 94.81 183 ALA B CA 1
ATOM 4605 C C . ALA B 1 183 ? -2.271 -14.961 -14.125 1 94.81 183 ALA B C 1
ATOM 4607 O O . ALA B 1 183 ? -1.143 -14.781 -14.586 1 94.81 183 ALA B O 1
ATOM 4608 N N . ILE B 1 184 ? -2.451 -15.336 -12.898 1 93.56 184 ILE B N 1
ATOM 4609 C CA . ILE B 1 184 ? -1.323 -15.594 -12.008 1 93.56 184 ILE B CA 1
ATOM 4610 C C . ILE B 1 184 ? -0.42 -16.656 -12.617 1 93.56 184 ILE B C 1
ATOM 4612 O O . ILE B 1 184 ? 0.79 -16.469 -12.742 1 93.56 184 ILE B O 1
ATOM 4616 N N . ASP B 1 185 ? -0.986 -17.688 -13.016 1 90.31 185 ASP B N 1
ATOM 4617 C CA . ASP B 1 185 ? -0.247 -18.812 -13.57 1 90.31 185 ASP B CA 1
ATOM 4618 C C . ASP B 1 185 ? 0.377 -18.453 -14.914 1 90.31 185 ASP B C 1
ATOM 4620 O O . ASP B 1 185 ? 1.55 -18.75 -15.164 1 90.31 185 ASP B O 1
ATOM 4624 N N . ASP B 1 186 ? -0.396 -17.828 -15.703 1 93.5 186 ASP B N 1
ATOM 4625 C CA . ASP B 1 186 ? 0.035 -17.547 -17.062 1 93.5 186 ASP B CA 1
ATOM 4626 C C . ASP B 1 186 ? 1.179 -16.531 -17.094 1 93.5 186 ASP B C 1
ATOM 4628 O O . ASP B 1 186 ? 2.18 -16.734 -17.781 1 93.5 186 ASP B O 1
ATOM 4632 N N . VAL B 1 187 ? 0.98 -15.516 -16.344 1 95.88 187 VAL B N 1
ATOM 4633 C CA . VAL B 1 187 ? 1.957 -14.43 -16.375 1 95.88 187 VAL B CA 1
ATOM 4634 C C . VAL B 1 187 ? 3.256 -14.891 -15.719 1 95.88 187 VAL B C 1
ATOM 4636 O O . VAL B 1 187 ? 4.348 -14.602 -16.219 1 95.88 187 VAL B O 1
ATOM 4639 N N . THR B 1 188 ? 3.172 -15.586 -14.641 1 94.19 188 THR B N 1
ATOM 4640 C CA . THR B 1 188 ? 4.367 -16.094 -13.969 1 94.19 188 THR B CA 1
ATOM 4641 C C . THR B 1 188 ? 5.09 -17.109 -14.844 1 94.19 188 THR B C 1
ATOM 4643 O O . THR B 1 188 ? 6.312 -17.062 -14.984 1 94.19 188 THR B O 1
ATOM 4646 N N . THR B 1 189 ? 4.348 -17.953 -15.453 1 91.25 189 THR B N 1
ATOM 4647 C CA . THR B 1 189 ? 4.945 -18.953 -16.344 1 91.25 189 THR B CA 1
ATOM 4648 C C . THR B 1 189 ? 5.586 -18.266 -17.547 1 91.25 189 THR B C 1
ATOM 4650 O O . THR B 1 189 ? 6.656 -18.688 -18 1 91.25 189 THR B O 1
ATOM 4653 N N . ALA B 1 190 ? 4.934 -17.281 -18.016 1 93.88 190 ALA B N 1
ATOM 4654 C CA . ALA B 1 190 ? 5.473 -16.531 -19.141 1 93.88 190 ALA B CA 1
ATOM 4655 C C . ALA B 1 190 ? 6.789 -15.852 -18.781 1 93.88 190 ALA B C 1
ATOM 4657 O O . ALA B 1 190 ? 7.684 -15.727 -19.625 1 93.88 190 ALA B O 1
ATOM 4658 N N . SER B 1 191 ? 6.969 -15.445 -17.578 1 95.88 191 SER B N 1
ATOM 4659 C CA . SER B 1 191 ? 8.141 -14.695 -17.141 1 95.88 191 SER B CA 1
ATOM 4660 C C . SER B 1 191 ? 9.383 -15.57 -17.125 1 95.88 191 SER B C 1
ATOM 4662 O O . SER B 1 191 ? 10.508 -15.055 -17.109 1 95.88 191 SER B O 1
ATOM 4664 N N . THR B 1 192 ? 9.227 -16.859 -17.141 1 93.94 192 THR B N 1
ATOM 4665 C CA . THR B 1 192 ? 10.383 -17.75 -17.156 1 93.94 192 THR B CA 1
ATOM 4666 C C . THR B 1 192 ? 10.453 -18.5 -18.484 1 93.94 192 THR B C 1
ATOM 4668 O O . THR B 1 192 ? 11.172 -19.5 -18.609 1 93.94 192 THR B O 1
ATOM 4671 N N . SER B 1 193 ? 9.656 -18.047 -19.453 1 92.06 193 SER B N 1
ATOM 4672 C CA . SER B 1 193 ? 9.664 -18.641 -20.797 1 92.06 193 SER B CA 1
ATOM 4673 C C . SER B 1 193 ? 10.375 -17.719 -21.781 1 92.06 193 SER B C 1
ATOM 4675 O O . SER B 1 193 ? 10.5 -16.516 -21.547 1 92.06 193 SER B O 1
ATOM 4677 N N . PHE B 1 194 ? 10.875 -18.297 -22.859 1 91.06 194 PHE B N 1
ATOM 4678 C CA . PHE B 1 194 ? 11.539 -17.547 -23.938 1 91.06 194 PHE B CA 1
ATOM 4679 C C . PHE B 1 194 ? 10.828 -17.766 -25.266 1 91.06 194 PHE B C 1
ATOM 4681 O O . PHE B 1 194 ? 11.359 -17.422 -26.312 1 91.06 194 PHE B O 1
ATOM 4688 N N . ASP B 1 195 ? 9.695 -18.359 -25.156 1 89.5 195 ASP B N 1
ATOM 4689 C CA . ASP B 1 195 ? 8.836 -18.547 -26.312 1 89.5 195 ASP B CA 1
ATOM 4690 C C . ASP B 1 195 ? 7.895 -17.359 -26.5 1 89.5 195 ASP B C 1
ATOM 4692 O O . ASP B 1 195 ? 6.926 -17.219 -25.75 1 89.5 195 ASP B O 1
ATOM 4696 N N . ARG B 1 196 ? 8.07 -16.688 -27.547 1 90.38 196 ARG B N 1
ATOM 4697 C CA . ARG B 1 196 ? 7.328 -15.445 -27.797 1 90.38 196 ARG B CA 1
ATOM 4698 C C . ARG B 1 196 ? 5.828 -15.719 -27.891 1 90.38 196 ARG B C 1
ATOM 4700 O O . ARG B 1 196 ? 5.016 -14.914 -27.422 1 90.38 196 ARG B O 1
ATOM 4707 N N . SER B 1 197 ? 5.488 -16.75 -28.531 1 89.88 197 SER B N 1
ATOM 4708 C CA . SER B 1 197 ? 4.078 -17.078 -28.719 1 89.88 197 SER B CA 1
ATOM 4709 C C . SER B 1 197 ? 3.398 -17.344 -27.375 1 89.88 197 SER B C 1
ATOM 4711 O O . SER B 1 197 ? 2.283 -16.875 -27.141 1 89.88 197 SER B O 1
ATOM 4713 N N . LEU B 1 198 ? 4.059 -18.109 -26.516 1 88.12 198 LEU B N 1
ATOM 4714 C CA . LEU B 1 198 ? 3.527 -18.391 -25.203 1 88.12 198 LEU B CA 1
ATOM 4715 C C . LEU B 1 198 ? 3.359 -17.109 -24.391 1 88.12 198 LEU B C 1
ATOM 4717 O O . LEU B 1 198 ? 2.355 -16.938 -23.688 1 88.12 198 LEU B O 1
ATOM 4721 N N . ILE B 1 199 ? 4.336 -16.234 -24.484 1 93.12 199 ILE B N 1
ATOM 4722 C CA . ILE B 1 199 ? 4.316 -14.992 -23.734 1 93.12 199 ILE B CA 1
ATOM 4723 C C . ILE B 1 199 ? 3.191 -14.094 -24.25 1 93.12 199 ILE B C 1
ATOM 4725 O O . ILE B 1 199 ? 2.408 -13.562 -23.453 1 93.12 199 ILE B O 1
ATOM 4729 N N . ASN B 1 200 ? 3.043 -14.008 -25.516 1 92 200 ASN B N 1
ATOM 4730 C CA . ASN B 1 200 ? 2.037 -13.148 -26.141 1 92 200 ASN B CA 1
ATOM 4731 C C . ASN B 1 200 ? 0.622 -13.617 -25.812 1 92 200 ASN B C 1
ATOM 4733 O O . ASN B 1 200 ? -0.294 -12.797 -25.688 1 92 200 ASN B O 1
ATOM 4737 N N . ASN B 1 201 ? 0.484 -14.859 -25.656 1 90.31 201 ASN B N 1
ATOM 4738 C CA . ASN B 1 201 ? -0.854 -15.422 -25.516 1 90.31 201 ASN B CA 1
ATOM 4739 C C . ASN B 1 201 ? -1.229 -15.617 -24.047 1 90.31 201 ASN B C 1
ATOM 4741 O O . ASN B 1 201 ? -2.309 -16.125 -23.75 1 90.31 201 ASN B O 1
ATOM 4745 N N . ALA B 1 202 ? -0.343 -15.219 -23.156 1 94.25 202 ALA B N 1
ATOM 4746 C CA . ALA B 1 202 ? -0.658 -15.344 -21.75 1 94.25 202 ALA B CA 1
ATOM 4747 C C . ALA B 1 202 ? -1.888 -14.516 -21.375 1 94.25 202 ALA B C 1
ATOM 4749 O O . ALA B 1 202 ? -2.053 -13.391 -21.875 1 94.25 202 ALA B O 1
ATOM 4750 N N . ILE B 1 203 ? -2.76 -15.133 -20.625 1 95.56 203 ILE B N 1
ATOM 4751 C CA . ILE B 1 203 ? -3.949 -14.43 -20.156 1 95.56 203 ILE B CA 1
ATOM 4752 C C . ILE B 1 203 ? -3.555 -13.414 -19.094 1 95.56 203 ILE B C 1
ATOM 4754 O O . ILE B 1 203 ? -2.822 -13.734 -18.156 1 95.56 203 ILE B O 1
ATOM 4758 N N . LYS B 1 204 ? -4.039 -12.164 -19.266 1 95.19 204 LYS B N 1
ATOM 4759 C CA . LYS B 1 204 ? -3.85 -11.078 -18.297 1 95.19 204 LYS B CA 1
ATOM 4760 C C . LYS B 1 204 ? -5.148 -10.766 -17.562 1 95.19 204 LYS B C 1
ATOM 4762 O O . LYS B 1 204 ? -6.227 -11.18 -18 1 95.19 204 LYS B O 1
ATOM 4767 N N . PRO B 1 205 ? -4.984 -10.086 -16.391 1 93.75 205 PRO B N 1
ATOM 4768 C CA . PRO B 1 205 ? -6.215 -9.609 -15.766 1 93.75 205 PRO B CA 1
ATOM 4769 C C . PRO B 1 205 ? -7.055 -8.734 -16.688 1 93.75 205 PRO B C 1
ATOM 4771 O O . PRO B 1 205 ? -6.527 -8.172 -17.656 1 93.75 205 PRO B O 1
ATOM 4774 N N . VAL B 1 206 ? -8.328 -8.664 -16.344 1 89.81 206 VAL B N 1
ATOM 4775 C CA . VAL B 1 206 ? -9.195 -7.777 -17.109 1 89.81 206 VAL B CA 1
ATOM 4776 C C . VAL B 1 206 ? -8.688 -6.34 -17.016 1 89.81 206 VAL B C 1
ATOM 4778 O O . VAL B 1 2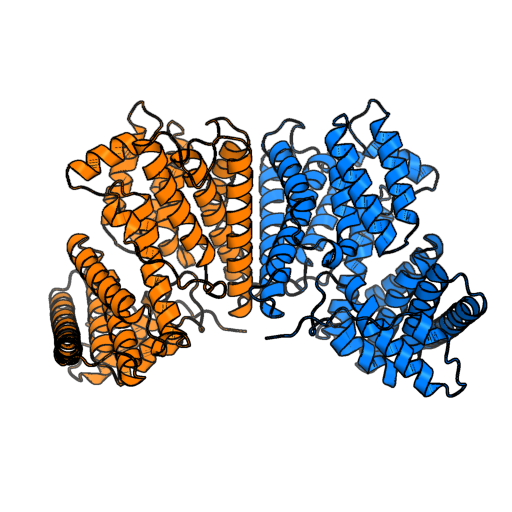06 ? -8.328 -5.883 -15.922 1 89.81 206 VAL B O 1
ATOM 4781 N N . PRO B 1 207 ? -8.625 -5.703 -18.109 1 83.88 207 PRO B N 1
ATOM 4782 C CA . PRO B 1 207 ? -8.195 -4.305 -18.047 1 83.88 207 PRO B CA 1
ATOM 4783 C C . PRO B 1 207 ? -9.047 -3.465 -17.109 1 83.88 207 PRO B C 1
ATOM 4785 O O . PRO B 1 207 ? -10.273 -3.57 -17.109 1 83.88 207 PRO B O 1
ATOM 4788 N N . GLY B 1 208 ? -8.406 -2.711 -16.266 1 78.88 208 GLY B N 1
ATOM 4789 C CA . GLY B 1 208 ? -9.117 -1.821 -15.352 1 78.88 208 GLY B CA 1
ATOM 4790 C C . GLY B 1 208 ? -9.547 -2.502 -14.062 1 78.88 208 GLY B C 1
ATOM 4791 O O . GLY B 1 208 ? -10.234 -1.9 -13.242 1 78.88 208 GLY B O 1
ATOM 4792 N N . SER B 1 209 ? -9.203 -3.727 -13.906 1 80.69 209 SER B N 1
ATOM 4793 C CA . SER B 1 209 ? -9.594 -4.465 -12.711 1 80.69 209 SER B CA 1
ATOM 4794 C C . SER B 1 209 ? -8.625 -4.207 -11.562 1 80.69 209 SER B C 1
ATOM 4796 O O . SER B 1 209 ? -8.125 -5.145 -10.938 1 80.69 209 SER B O 1
ATOM 4798 N N . ASP B 1 210 ? -8.422 -2.994 -11.195 1 80.62 210 ASP B N 1
ATOM 4799 C CA . ASP B 1 210 ? -7.438 -2.625 -10.188 1 80.62 210 ASP B CA 1
ATOM 4800 C C . ASP B 1 210 ? -7.926 -2.99 -8.781 1 80.62 210 ASP B C 1
ATOM 4802 O O . ASP B 1 210 ? -7.16 -2.939 -7.82 1 80.62 210 ASP B O 1
ATOM 4806 N N . SER B 1 211 ? -9.156 -3.459 -8.758 1 83.62 211 SER B N 1
ATOM 4807 C CA . SER B 1 211 ? -9.719 -3.834 -7.469 1 83.62 211 SER B CA 1
ATOM 4808 C C . SER B 1 211 ? -9.344 -5.262 -7.094 1 83.62 211 SER B C 1
ATOM 4810 O O . SER B 1 211 ? -9.516 -5.676 -5.945 1 83.62 211 SER B O 1
ATOM 4812 N N . LEU B 1 212 ? -8.781 -5.961 -8.062 1 89.75 212 LEU B N 1
ATOM 4813 C CA . LEU B 1 212 ? -8.344 -7.328 -7.785 1 89.75 212 LEU B CA 1
ATOM 4814 C C . LEU B 1 212 ? -6.898 -7.348 -7.305 1 89.75 212 LEU B C 1
ATOM 4816 O O . LEU B 1 212 ? -6.062 -6.59 -7.797 1 89.75 212 LEU B O 1
ATOM 4820 N N . LEU B 1 213 ? -6.652 -8.25 -6.387 1 93.38 213 LEU B N 1
ATOM 4821 C CA . LEU B 1 213 ? -5.316 -8.352 -5.812 1 93.38 213 LEU B CA 1
ATOM 4822 C C . LEU B 1 213 ? -4.281 -8.656 -6.887 1 93.38 213 LEU B C 1
ATOM 4824 O O . LEU B 1 213 ? -4.469 -9.57 -7.695 1 93.38 213 LEU B O 1
ATOM 4828 N N . PHE B 1 214 ? -3.223 -7.852 -7.02 1 96.56 214 PHE B N 1
ATOM 4829 C CA . PHE B 1 214 ? -2.025 -8.008 -7.84 1 96.56 214 PHE B CA 1
ATOM 4830 C C . PHE B 1 214 ? -2.365 -7.914 -9.32 1 96.56 214 PHE B C 1
ATOM 4832 O O . PHE B 1 214 ? -1.554 -8.273 -10.172 1 96.56 214 PHE B O 1
ATOM 4839 N N . SER B 1 215 ? -3.613 -7.445 -9.68 1 95.44 215 SER B N 1
ATOM 4840 C CA . SER B 1 215 ? -3.988 -7.367 -11.086 1 95.44 215 SER B CA 1
ATOM 4841 C C . SER B 1 215 ? -3.064 -6.43 -11.852 1 95.44 215 SER B C 1
ATOM 4843 O O . SER B 1 215 ? -2.561 -6.781 -12.922 1 95.44 215 SER B O 1
ATOM 4845 N N . ARG B 1 216 ? -2.801 -5.297 -11.312 1 95.75 216 ARG B N 1
ATOM 4846 C CA . ARG B 1 216 ? -1.915 -4.336 -11.961 1 95.75 216 ARG B CA 1
ATOM 4847 C C . ARG B 1 216 ? -0.485 -4.863 -12.016 1 95.75 216 ARG B C 1
ATOM 4849 O O . ARG B 1 216 ? 0.232 -4.621 -12.992 1 95.75 216 ARG B O 1
ATOM 4856 N N . TYR B 1 217 ? -0.121 -5.527 -10.984 1 97.81 217 TYR B N 1
ATOM 4857 C CA . TYR B 1 217 ? 1.213 -6.117 -10.938 1 97.81 217 TYR B CA 1
ATOM 4858 C C . TYR B 1 217 ? 1.402 -7.125 -12.062 1 97.81 217 TYR B C 1
ATOM 4860 O O . TYR B 1 217 ? 2.398 -7.074 -12.789 1 97.81 217 TYR B O 1
ATOM 4868 N N . LEU B 1 218 ? 0.442 -7.98 -12.211 1 97.94 218 LEU B N 1
ATOM 4869 C CA . LEU B 1 218 ? 0.512 -9.023 -13.227 1 97.94 218 LEU B CA 1
ATOM 4870 C C . LEU B 1 218 ? 0.506 -8.422 -14.625 1 97.94 218 LEU B C 1
ATOM 4872 O O . LEU B 1 218 ? 1.262 -8.852 -15.5 1 97.94 218 LEU B O 1
ATOM 4876 N N . THR B 1 219 ? -0.296 -7.445 -14.797 1 97.12 219 THR B N 1
ATOM 4877 C CA . THR B 1 219 ? -0.368 -6.766 -16.078 1 97.12 219 THR B CA 1
ATOM 4878 C C . THR B 1 219 ? 0.981 -6.152 -16.453 1 97.12 219 THR B C 1
ATOM 4880 O O . THR B 1 219 ? 1.452 -6.305 -17.578 1 97.12 219 THR B O 1
ATOM 4883 N N . PHE B 1 220 ? 1.562 -5.539 -15.516 1 97 220 PHE B N 1
ATOM 4884 C CA . PHE B 1 220 ? 2.828 -4.871 -15.797 1 97 220 PHE B CA 1
ATOM 4885 C C . PHE B 1 220 ? 3.951 -5.887 -15.961 1 97 220 PHE B C 1
ATOM 4887 O O . PHE B 1 220 ? 4.836 -5.715 -16.812 1 97 220 PHE B O 1
ATOM 4894 N N . LEU B 1 221 ? 3.98 -6.906 -15.117 1 97.62 221 LEU B N 1
ATOM 4895 C CA . LEU B 1 221 ? 4.988 -7.953 -15.25 1 97.62 221 LEU B CA 1
ATOM 4896 C C . LEU B 1 221 ? 4.949 -8.57 -16.641 1 97.62 221 LEU B C 1
ATOM 4898 O O . LEU B 1 221 ? 5.996 -8.844 -17.234 1 97.62 221 LEU B O 1
ATOM 4902 N N . HIS B 1 222 ? 3.766 -8.781 -17.109 1 97.25 222 HIS B N 1
ATOM 4903 C CA . HIS B 1 222 ? 3.623 -9.305 -18.469 1 97.25 222 HIS B CA 1
ATOM 4904 C C . HIS B 1 222 ? 4.219 -8.352 -19.5 1 97.25 222 HIS B C 1
ATOM 4906 O O . HIS B 1 222 ? 4.895 -8.781 -20.422 1 97.25 222 HIS B O 1
ATOM 4912 N N . ARG B 1 223 ? 3.945 -7.09 -19.344 1 95.12 223 ARG B N 1
ATOM 4913 C CA . ARG B 1 223 ? 4.488 -6.078 -20.25 1 95.12 223 ARG B CA 1
ATOM 4914 C C . ARG B 1 223 ? 6.016 -6.102 -20.234 1 95.12 223 ARG B C 1
ATOM 4916 O O . ARG B 1 223 ? 6.648 -6.008 -21.281 1 95.12 223 ARG B O 1
ATOM 4923 N N . VAL B 1 224 ? 6.586 -6.227 -19.094 1 95.19 224 VAL B N 1
ATOM 4924 C CA . VAL B 1 224 ? 8.039 -6.301 -18.938 1 95.19 224 VAL B CA 1
ATOM 4925 C C . VAL B 1 224 ? 8.57 -7.543 -19.656 1 95.19 224 VAL B C 1
ATOM 4927 O O . VAL B 1 224 ? 9.578 -7.477 -20.359 1 95.19 224 VAL B O 1
ATOM 4930 N N . THR B 1 225 ? 7.898 -8.664 -19.406 1 95.69 225 THR B N 1
ATOM 4931 C CA . THR B 1 225 ? 8.312 -9.93 -20 1 95.69 225 THR B CA 1
ATOM 4932 C C . THR B 1 225 ? 8.281 -9.844 -21.531 1 95.69 225 THR B C 1
ATOM 4934 O O . THR B 1 225 ? 9.219 -10.281 -22.203 1 95.69 225 THR B O 1
ATOM 4937 N N . LEU B 1 226 ? 7.258 -9.227 -22.016 1 93.31 226 LEU B N 1
ATOM 4938 C CA . LEU B 1 226 ? 7.141 -9.047 -23.453 1 93.31 226 LEU B CA 1
ATOM 4939 C C . LEU B 1 226 ? 8.266 -8.164 -23.984 1 93.31 226 LEU B C 1
ATOM 4941 O O . LEU B 1 226 ? 8.867 -8.469 -25.016 1 93.31 226 LEU B O 1
ATOM 4945 N N . ALA B 1 227 ? 8.539 -7.109 -23.328 1 91.25 227 ALA B N 1
ATOM 4946 C CA . ALA B 1 227 ? 9.602 -6.184 -23.719 1 91.25 227 ALA B CA 1
ATOM 4947 C C . ALA B 1 227 ? 10.969 -6.863 -23.672 1 91.25 227 ALA B C 1
ATOM 4949 O O . ALA B 1 227 ? 11.844 -6.562 -24.484 1 91.25 227 ALA B O 1
ATOM 4950 N N . SER B 1 228 ? 11.141 -7.703 -22.734 1 90.19 228 SER B N 1
ATOM 4951 C CA . SER B 1 228 ? 12.422 -8.383 -22.562 1 90.19 228 SER B CA 1
ATOM 4952 C C . SER B 1 228 ? 12.727 -9.266 -23.781 1 90.19 228 SER B C 1
ATOM 4954 O O . SER B 1 228 ? 13.883 -9.398 -24.172 1 90.19 228 SER B O 1
ATOM 4956 N N . VAL B 1 229 ? 11.758 -9.891 -24.328 1 88.38 229 VAL B N 1
ATOM 4957 C CA . VAL B 1 229 ? 11.93 -10.711 -25.516 1 88.38 229 VAL B CA 1
ATOM 4958 C C . VAL B 1 229 ? 12.273 -9.828 -26.703 1 88.38 229 VAL B C 1
ATOM 4960 O O . VAL B 1 229 ? 13.117 -10.188 -27.531 1 88.38 229 VAL B O 1
ATOM 4963 N N . GLU B 1 230 ? 11.656 -8.695 -26.719 1 84 230 GLU B N 1
ATOM 4964 C CA . GLU B 1 230 ? 11.93 -7.742 -27.797 1 84 230 GLU B CA 1
ATOM 4965 C C . GLU B 1 230 ? 13.375 -7.25 -27.734 1 84 230 GLU B C 1
ATOM 4967 O O . GLU B 1 230 ? 14.016 -7.066 -28.766 1 84 230 GLU B O 1
ATOM 4972 N N . VAL B 1 231 ? 13.82 -7.016 -26.578 1 83.19 231 VAL B N 1
ATOM 4973 C CA . VAL B 1 231 ? 15.18 -6.539 -26.391 1 83.19 231 VAL B CA 1
ATOM 4974 C C . VAL B 1 231 ? 16.172 -7.59 -26.875 1 83.19 231 VAL B C 1
ATOM 4976 O O . VAL B 1 231 ? 17.188 -7.254 -27.5 1 83.19 231 VAL B O 1
ATOM 4979 N N . VAL B 1 232 ? 15.953 -8.82 -26.594 1 80.38 232 VAL B N 1
ATOM 4980 C CA . VAL B 1 232 ? 16.844 -9.906 -27.016 1 80.38 232 VAL B CA 1
ATOM 4981 C C . VAL B 1 232 ? 16.797 -10.062 -28.531 1 80.38 232 VAL B C 1
ATOM 4983 O O . VAL B 1 232 ? 17.828 -10.266 -29.172 1 80.38 232 VAL B O 1
ATOM 4986 N N . GLU B 1 233 ? 15.648 -9.859 -29.109 1 82.75 233 GLU B N 1
ATOM 4987 C CA . GLU B 1 233 ? 15.469 -10.094 -30.531 1 82.75 233 GLU B CA 1
ATOM 4988 C C . GLU B 1 233 ? 15.93 -8.883 -31.344 1 82.75 233 GLU B C 1
ATOM 4990 O O . GLU B 1 233 ? 16.562 -9.039 -32.406 1 82.75 233 GLU B O 1
ATOM 4995 N N . ALA B 1 234 ? 15.508 -7.703 -30.812 1 79.5 234 ALA B N 1
ATOM 4996 C CA . ALA B 1 234 ? 15.703 -6.516 -31.625 1 79.5 234 ALA B CA 1
ATOM 4997 C C . ALA B 1 234 ? 16.781 -5.602 -31.031 1 79.5 234 ALA B C 1
ATOM 4999 O O . ALA B 1 234 ? 17.188 -4.629 -31.672 1 79.5 234 ALA B O 1
ATOM 5000 N N . GLY B 1 235 ? 17.25 -5.859 -29.906 1 76.12 235 GLY B N 1
ATOM 5001 C CA . GLY B 1 235 ? 18.266 -5.043 -29.25 1 76.12 235 GLY B CA 1
ATOM 5002 C C . GLY B 1 235 ? 17.672 -3.896 -28.453 1 76.12 235 GLY B C 1
ATOM 5003 O O . GLY B 1 235 ? 18.375 -3.26 -27.656 1 76.12 235 GLY B O 1
ATOM 5004 N N . SER B 1 236 ? 16.438 -3.594 -28.812 1 73.06 236 SER B N 1
ATOM 5005 C CA . SER B 1 236 ? 15.758 -2.529 -28.078 1 73.06 236 SER B CA 1
ATOM 5006 C C . SER B 1 236 ? 14.258 -2.801 -27.969 1 73.06 236 SER B C 1
ATOM 5008 O O . SER B 1 236 ? 13.719 -3.646 -28.688 1 73.06 236 SER B O 1
ATOM 5010 N N . SER B 1 237 ? 13.695 -2.209 -26.875 1 75.25 237 SER B N 1
ATOM 5011 C CA . SER B 1 237 ? 12.25 -2.32 -26.719 1 75.25 237 SER B CA 1
ATOM 5012 C C . SER B 1 237 ? 11.555 -0.999 -27.031 1 75.25 237 SER B C 1
ATOM 5014 O O . SER B 1 237 ? 12.055 0.071 -26.688 1 75.25 237 SER B O 1
ATOM 5016 N N . SER B 1 238 ? 10.523 -1.064 -27.781 1 71 238 SER B N 1
ATOM 5017 C CA . SER B 1 238 ? 9.727 0.115 -28.109 1 71 238 SER B CA 1
ATOM 5018 C C . SER B 1 238 ? 9.062 0.686 -26.859 1 71 238 SER B C 1
ATOM 5020 O O . SER B 1 238 ? 8.875 1.899 -26.75 1 71 238 SER B O 1
ATOM 5022 N N . ASP B 1 239 ? 8.812 -0.169 -25.984 1 73.75 239 ASP B N 1
ATOM 5023 C CA . ASP B 1 239 ? 8.047 0.224 -24.812 1 73.75 239 ASP B CA 1
ATOM 5024 C C . ASP B 1 239 ? 8.961 0.821 -23.734 1 73.75 239 ASP B C 1
ATOM 5026 O O . ASP B 1 239 ? 8.516 1.61 -22.906 1 73.75 239 ASP B O 1
ATOM 5030 N N . PHE B 1 240 ? 10.188 0.368 -23.812 1 75.62 240 PHE B N 1
ATOM 5031 C CA . PHE B 1 240 ? 11.094 0.804 -22.75 1 75.62 240 PHE B CA 1
ATOM 5032 C C . PHE B 1 240 ? 12.391 1.346 -23.344 1 75.62 240 PHE B C 1
ATOM 5034 O O . PHE B 1 240 ? 13.312 0.583 -23.625 1 75.62 240 PHE B O 1
ATOM 5041 N N . PRO B 1 241 ? 12.328 2.693 -23.656 1 65.62 241 PRO B N 1
ATOM 5042 C CA . PRO B 1 241 ? 13.555 3.26 -24.219 1 65.62 241 PRO B CA 1
ATOM 5043 C C . PRO B 1 241 ? 14.766 3.076 -23.312 1 65.62 241 PRO B C 1
ATOM 5045 O O . PRO B 1 241 ? 14.602 2.867 -22.109 1 65.62 241 PRO B O 1
ATOM 5048 N N . PRO B 1 242 ? 15.945 3.023 -24.031 1 61.19 242 PRO B N 1
ATOM 5049 C CA . PRO B 1 242 ? 17.203 2.838 -23.297 1 61.19 242 PRO B CA 1
ATOM 5050 C C . PRO B 1 242 ? 17.484 3.977 -22.328 1 61.19 242 PRO B C 1
ATOM 5052 O O . PRO B 1 242 ? 17.047 5.109 -22.547 1 61.19 242 PRO B O 1
ATOM 5055 N N . HIS B 1 243 ? 17.672 3.812 -20.922 1 60.72 243 HIS B N 1
ATOM 5056 C CA . HIS B 1 243 ? 18.219 4.84 -20.062 1 60.72 243 HIS B CA 1
ATOM 5057 C C . HIS B 1 243 ? 17.484 4.902 -18.734 1 60.72 243 HIS B C 1
ATOM 5059 O O . HIS B 1 243 ? 16.531 4.141 -18.516 1 60.72 243 HIS B O 1
ATOM 5065 N N . SER B 1 244 ? 17.969 5.797 -18 1 58.5 244 SER B N 1
ATOM 5066 C CA . SER B 1 244 ? 17.547 6.133 -16.641 1 58.5 244 SER B CA 1
ATOM 5067 C C . SER B 1 244 ? 16.031 6.34 -16.562 1 58.5 244 SER B C 1
ATOM 5069 O O . SER B 1 244 ? 15.398 5.969 -15.578 1 58.5 244 SER B O 1
ATOM 5071 N N . ARG B 1 245 ? 15.516 6.484 -17.625 1 65.94 245 ARG B N 1
ATOM 5072 C CA . ARG B 1 245 ? 14.078 6.754 -17.641 1 65.94 245 ARG B CA 1
ATOM 5073 C C . ARG B 1 245 ? 13.281 5.461 -17.5 1 65.94 245 ARG B C 1
ATOM 5075 O O . ARG B 1 245 ? 12.203 5.449 -16.906 1 65.94 245 ARG B O 1
ATOM 5082 N N . THR B 1 246 ? 13.961 4.508 -17.953 1 80.5 246 THR B N 1
ATOM 5083 C CA . THR B 1 246 ? 13.281 3.219 -17.875 1 80.5 246 THR B CA 1
ATOM 5084 C C . THR B 1 246 ? 13.234 2.719 -16.438 1 80.5 246 THR B C 1
ATOM 5086 O O . THR B 1 246 ? 12.211 2.199 -15.984 1 80.5 246 THR B O 1
ATOM 5089 N N . THR B 1 247 ? 14.297 2.973 -15.711 1 85.06 247 THR B N 1
ATOM 5090 C CA . THR B 1 247 ? 14.359 2.525 -14.32 1 85.06 247 THR B CA 1
ATOM 5091 C C . THR B 1 247 ? 13.289 3.223 -13.484 1 85.06 247 THR B C 1
ATOM 5093 O O . THR B 1 247 ? 12.609 2.58 -12.68 1 85.06 247 THR B O 1
ATOM 5096 N N . ASN B 1 248 ? 13.148 4.492 -13.719 1 86.12 248 ASN B N 1
ATOM 5097 C CA . ASN B 1 248 ? 12.148 5.262 -12.984 1 86.12 248 ASN B CA 1
ATOM 5098 C C . ASN B 1 248 ? 10.727 4.82 -13.344 1 86.12 248 ASN B C 1
ATOM 5100 O O . ASN B 1 248 ? 9.859 4.75 -12.477 1 86.12 248 ASN B O 1
ATOM 5104 N N . MET B 1 249 ? 10.578 4.574 -14.562 1 89.31 249 MET B N 1
ATOM 5105 C CA . MET B 1 249 ? 9.266 4.141 -15.023 1 89.31 249 MET B CA 1
ATOM 5106 C C . MET B 1 249 ? 8.891 2.791 -14.414 1 89.31 249 MET B C 1
ATOM 5108 O O . MET B 1 249 ? 7.766 2.605 -13.945 1 89.31 249 MET B O 1
ATOM 5112 N N . ILE B 1 250 ? 9.82 1.875 -14.445 1 93.12 250 ILE B N 1
ATOM 5113 C CA . ILE B 1 250 ? 9.609 0.542 -13.891 1 93.12 250 ILE B CA 1
ATOM 5114 C C . ILE B 1 250 ? 9.273 0.648 -12.406 1 93.12 250 ILE B C 1
ATOM 5116 O O . ILE B 1 250 ? 8.297 0.049 -11.938 1 93.12 250 ILE B O 1
ATOM 5120 N N . ARG B 1 251 ? 10.047 1.405 -11.742 1 93.12 251 ARG B N 1
ATOM 5121 C CA . ARG B 1 251 ? 9.82 1.596 -10.32 1 93.12 251 ARG B CA 1
ATOM 5122 C C . ARG B 1 251 ? 8.445 2.193 -10.055 1 93.12 251 ARG B C 1
ATOM 5124 O O . ARG B 1 251 ? 7.699 1.703 -9.203 1 93.12 251 ARG B O 1
ATOM 5131 N N . SER B 1 252 ? 8.094 3.195 -10.789 1 93.12 252 SER B N 1
ATOM 5132 C CA . SER B 1 252 ? 6.824 3.887 -10.609 1 93.12 252 SER B CA 1
ATOM 5133 C C . SER B 1 252 ? 5.648 2.951 -10.867 1 93.12 252 SER B C 1
ATOM 5135 O O . SER B 1 252 ? 4.66 2.971 -10.125 1 93.12 252 SER B O 1
ATOM 5137 N N . GLU B 1 253 ? 5.781 2.156 -11.883 1 95.12 253 GLU B N 1
ATOM 5138 C CA . GLU B 1 253 ? 4.695 1.241 -12.219 1 95.12 253 GLU B CA 1
ATOM 5139 C C . GLU B 1 253 ? 4.504 0.191 -11.125 1 95.12 253 GLU B C 1
ATOM 5141 O O . GLU B 1 253 ? 3.369 -0.133 -10.766 1 95.12 253 GLU B O 1
ATOM 5146 N N . PHE B 1 254 ? 5.566 -0.329 -10.617 1 97.25 254 PHE B N 1
ATOM 5147 C CA . PHE B 1 254 ? 5.445 -1.329 -9.562 1 97.25 254 PHE B CA 1
ATOM 5148 C C . PHE B 1 254 ? 4.969 -0.691 -8.266 1 97.25 254 PHE B C 1
ATOM 5150 O O . PHE B 1 254 ? 4.285 -1.336 -7.465 1 97.25 254 PHE B O 1
ATOM 5157 N N . GLU B 1 255 ? 5.309 0.586 -8.031 1 97.25 255 GLU B N 1
ATOM 5158 C CA . GLU B 1 255 ? 4.785 1.301 -6.867 1 97.25 255 GLU B CA 1
ATOM 5159 C C . GLU B 1 255 ? 3.273 1.482 -6.969 1 97.25 255 GLU B C 1
ATOM 5161 O O . GLU B 1 255 ? 2.555 1.321 -5.98 1 97.25 255 GLU B O 1
ATOM 5166 N N . GLN B 1 256 ? 2.822 1.803 -8.164 1 95.94 256 GLN B N 1
ATOM 5167 C CA . GLN B 1 256 ? 1.383 1.902 -8.383 1 95.94 256 GLN B CA 1
ATOM 5168 C C . GLN B 1 256 ? 0.703 0.549 -8.195 1 95.94 256 GLN B C 1
ATOM 5170 O O . GLN B 1 256 ? -0.391 0.472 -7.629 1 95.94 256 GLN B O 1
ATOM 5175 N N . ALA B 1 257 ? 1.36 -0.5 -8.703 1 97.31 257 ALA B N 1
ATOM 5176 C CA . ALA B 1 257 ? 0.822 -1.846 -8.523 1 97.31 257 ALA B CA 1
ATOM 5177 C C . ALA B 1 257 ? 0.746 -2.213 -7.043 1 97.31 257 ALA B C 1
ATOM 5179 O O . ALA B 1 257 ? -0.238 -2.805 -6.594 1 97.31 257 ALA B O 1
ATOM 5180 N N . ARG B 1 258 ? 1.803 -1.899 -6.316 1 97.75 258 ARG B N 1
ATOM 5181 C CA . ARG B 1 258 ? 1.818 -2.102 -4.871 1 97.75 258 ARG B CA 1
ATOM 5182 C C . ARG B 1 258 ? 0.648 -1.384 -4.203 1 97.75 258 ARG B C 1
ATOM 5184 O O . ARG B 1 258 ? -0.081 -1.98 -3.41 1 97.75 258 ARG B O 1
ATOM 5191 N N . GLY B 1 259 ? 0.503 -0.125 -4.488 1 96.44 259 GLY B N 1
ATOM 5192 C CA . GLY B 1 259 ? -0.575 0.661 -3.91 1 96.44 259 GLY B CA 1
ATOM 5193 C C . GLY B 1 259 ? -1.951 0.098 -4.211 1 96.44 259 GLY B C 1
ATOM 5194 O O . GLY B 1 259 ? -2.785 -0.027 -3.312 1 96.44 259 GLY B O 1
ATOM 5195 N N . SER B 1 260 ? -2.148 -0.279 -5.453 1 94.88 260 SER B N 1
ATOM 5196 C CA . SER B 1 260 ? -3.438 -0.821 -5.867 1 94.88 260 SER B CA 1
ATOM 5197 C C . SER B 1 260 ? -3.75 -2.123 -5.137 1 94.88 260 SER B C 1
ATOM 5199 O O . SER B 1 260 ? -4.891 -2.354 -4.727 1 94.88 260 SER B O 1
ATOM 5201 N N . THR B 1 261 ? -2.76 -2.959 -5 1 96 261 THR B N 1
ATOM 5202 C CA . THR B 1 261 ? -2.941 -4.242 -4.332 1 96 261 THR B CA 1
ATOM 5203 C C . THR B 1 261 ? -3.289 -4.047 -2.861 1 96 261 THR B C 1
ATOM 5205 O O . THR B 1 261 ? -4.203 -4.688 -2.342 1 96 261 THR B O 1
ATOM 5208 N N . LEU B 1 262 ? -2.604 -3.189 -2.215 1 95.81 262 LEU B N 1
ATOM 5209 C CA . LEU B 1 262 ? -2.83 -2.957 -0.792 1 95.81 262 LEU B CA 1
ATOM 5210 C C . LEU B 1 262 ? -4.184 -2.299 -0.557 1 95.81 262 LEU B C 1
ATOM 5212 O O . LEU B 1 262 ? -4.891 -2.645 0.392 1 95.81 262 LEU B O 1
ATOM 5216 N N . MET B 1 263 ? -4.574 -1.385 -1.386 1 93.12 263 MET B N 1
ATOM 5217 C CA . MET B 1 263 ? -5.895 -0.774 -1.267 1 93.12 263 MET B CA 1
ATOM 5218 C C . MET B 1 263 ? -6.992 -1.807 -1.489 1 93.12 263 MET B C 1
ATOM 5220 O O . MET B 1 263 ? -8.016 -1.791 -0.799 1 93.12 263 MET B O 1
ATOM 5224 N N . ALA B 1 264 ? -6.793 -2.678 -2.494 1 90.56 264 ALA B N 1
ATOM 5225 C CA . ALA B 1 264 ? -7.754 -3.754 -2.727 1 90.56 264 ALA B CA 1
ATOM 5226 C C . ALA B 1 264 ? -7.883 -4.648 -1.497 1 90.56 264 ALA B C 1
ATOM 5228 O O . ALA B 1 264 ? -8.984 -5.082 -1.149 1 90.56 264 ALA B O 1
ATOM 5229 N N . ALA B 1 265 ? -6.738 -4.957 -0.865 1 90.88 265 ALA B N 1
ATOM 5230 C CA . ALA B 1 265 ? -6.75 -5.773 0.346 1 90.88 265 ALA B CA 1
ATOM 5231 C C . ALA B 1 265 ? -7.535 -5.09 1.462 1 90.88 265 ALA B C 1
ATOM 5233 O O . ALA B 1 265 ? -8.242 -5.746 2.229 1 90.88 265 ALA B O 1
ATOM 5234 N N . GLY B 1 266 ? -7.375 -3.781 1.58 1 88.12 266 GLY B N 1
ATOM 5235 C CA . GLY B 1 266 ? -8.156 -3.023 2.547 1 88.12 266 GLY B CA 1
ATOM 5236 C C . GLY B 1 266 ? -9.648 -3.141 2.332 1 88.12 266 GLY B C 1
ATOM 5237 O O . GLY B 1 266 ? -10.414 -3.273 3.291 1 88.12 266 GLY B O 1
ATOM 5238 N N . ARG B 1 267 ? -10.047 -3.143 1.156 1 84.56 267 ARG B N 1
ATOM 5239 C CA . ARG B 1 267 ? -11.461 -3.254 0.812 1 84.56 267 ARG B CA 1
ATOM 5240 C C . ARG B 1 267 ? -12.016 -4.617 1.211 1 84.56 267 ARG B C 1
ATOM 5242 O O . ARG B 1 267 ? -13.195 -4.742 1.529 1 84.56 267 ARG B O 1
ATOM 5249 N N . LEU B 1 268 ? -11.109 -5.578 1.222 1 82.19 268 LEU B N 1
ATOM 5250 C CA . LEU B 1 268 ? -11.531 -6.934 1.569 1 82.19 268 LEU B CA 1
ATOM 5251 C C . LEU B 1 268 ? -11.609 -7.102 3.082 1 82.19 268 LEU B C 1
ATOM 5253 O O . LEU B 1 268 ? -11.953 -8.18 3.572 1 82.19 268 LEU B O 1
ATOM 5257 N N . GLY B 1 269 ? -11.266 -6.086 3.842 1 76.69 269 GLY B N 1
ATOM 5258 C CA . GLY B 1 269 ? -11.492 -6.098 5.277 1 76.69 269 GLY B CA 1
ATOM 5259 C C . GLY B 1 269 ? -10.273 -6.543 6.07 1 76.69 269 GLY B C 1
ATOM 5260 O O . GLY B 1 269 ? -10.383 -6.836 7.262 1 76.69 269 GLY B O 1
ATOM 5261 N N . LEU B 1 270 ? -9.156 -6.66 5.488 1 77.25 270 LEU B N 1
ATOM 5262 C CA . LEU B 1 270 ? -7.949 -7.031 6.223 1 77.25 270 LEU B CA 1
ATOM 5263 C C . LEU B 1 270 ? -7.574 -5.957 7.234 1 77.25 270 LEU B C 1
ATOM 5265 O O . LEU B 1 270 ? -7.395 -4.793 6.875 1 77.25 270 LEU B O 1
ATOM 5269 N N . LYS B 1 271 ? -7.621 -6.309 8.508 1 70.06 271 LYS B N 1
ATOM 5270 C CA . LYS B 1 271 ? -7.289 -5.305 9.516 1 70.06 271 LYS B CA 1
ATOM 5271 C C . LYS B 1 271 ? -6.457 -5.91 10.641 1 70.06 271 LYS B C 1
ATOM 5273 O O . LYS B 1 271 ? -6.777 -6.992 11.148 1 70.06 271 LYS B O 1
ATOM 5278 N N . GLY B 1 272 ? -5.395 -5.191 11.008 1 65.12 272 GLY B N 1
ATOM 5279 C CA . GLY B 1 272 ? -4.598 -5.098 12.219 1 65.12 272 GLY B CA 1
ATOM 5280 C C . GLY B 1 272 ? -4.203 -6.449 12.781 1 65.12 272 GLY B C 1
ATOM 5281 O O . GLY B 1 272 ? -4.254 -6.664 13.992 1 65.12 272 GLY B O 1
ATOM 5282 N N . SER B 1 273 ? -3.721 -7.324 11.992 1 81.38 273 SER B N 1
ATOM 5283 C CA . SER B 1 273 ? -3.35 -8.656 12.461 1 81.38 273 SER B CA 1
ATOM 5284 C C . SER B 1 273 ? -1.997 -9.078 11.898 1 81.38 273 SER B C 1
ATOM 5286 O O . SER B 1 273 ? -1.384 -8.344 11.117 1 81.38 273 SER B O 1
ATOM 5288 N N . ARG B 1 274 ? -1.522 -10.055 12.539 1 87.75 274 ARG B N 1
ATOM 5289 C CA . ARG B 1 274 ? -0.339 -10.727 12.008 1 87.75 274 ARG B CA 1
ATOM 5290 C C . ARG B 1 274 ? -0.49 -11.016 10.523 1 87.75 274 ARG B C 1
ATOM 5292 O O . ARG B 1 274 ? 0.46 -10.852 9.75 1 87.75 274 ARG B O 1
ATOM 5299 N N . MET B 1 275 ? -1.62 -11.297 10.18 1 88.25 275 MET B N 1
ATOM 5300 C CA . MET B 1 275 ? -1.906 -11.602 8.781 1 88.25 275 MET B CA 1
ATOM 5301 C C . MET B 1 275 ? -1.763 -10.359 7.91 1 88.25 275 MET B C 1
ATOM 5303 O O . MET B 1 275 ? -1.236 -10.43 6.797 1 88.25 275 MET B O 1
ATOM 5307 N N . THR B 1 276 ? -2.219 -9.281 8.484 1 91.38 276 THR B N 1
ATOM 5308 C CA . THR B 1 276 ? -2.125 -8.031 7.742 1 91.38 276 THR B CA 1
ATOM 5309 C C . THR B 1 276 ? -0.667 -7.637 7.527 1 91.38 276 THR B C 1
ATOM 5311 O O . THR B 1 276 ? -0.281 -7.238 6.426 1 91.38 276 THR B O 1
ATOM 5314 N N . ARG B 1 277 ? 0.116 -7.777 8.516 1 93.88 277 ARG B N 1
ATOM 5315 C CA . ARG B 1 277 ? 1.529 -7.426 8.414 1 93.88 277 ARG B CA 1
ATOM 5316 C C . ARG B 1 277 ? 2.254 -8.344 7.438 1 93.88 277 ARG B C 1
ATOM 5318 O O . ARG B 1 277 ? 3.08 -7.883 6.641 1 93.88 277 ARG B O 1
ATOM 5325 N N . ASP B 1 278 ? 1.962 -9.57 7.492 1 95.12 278 ASP B N 1
ATOM 5326 C CA . ASP B 1 278 ? 2.59 -10.523 6.582 1 95.12 278 ASP B CA 1
ATOM 5327 C C . ASP B 1 278 ? 2.111 -10.305 5.148 1 95.12 278 ASP B C 1
ATOM 5329 O O . ASP B 1 278 ? 2.869 -10.516 4.195 1 95.12 278 ASP B O 1
ATOM 5333 N N . PHE B 1 279 ? 0.839 -9.883 5.004 1 95.44 279 PHE B N 1
ATOM 5334 C CA . PHE B 1 279 ? 0.385 -9.594 3.65 1 95.44 279 PHE B CA 1
ATOM 5335 C C . PHE B 1 279 ? 1.141 -8.406 3.07 1 95.44 279 PHE B C 1
ATOM 5337 O O . PHE B 1 279 ? 1.475 -8.398 1.883 1 95.44 279 PHE B O 1
ATOM 5344 N N . VAL B 1 280 ? 1.357 -7.418 3.904 1 96.69 280 VAL B N 1
ATOM 5345 C CA . VAL B 1 280 ? 2.172 -6.289 3.465 1 96.69 280 VAL B CA 1
ATOM 5346 C C . VAL B 1 280 ? 3.547 -6.785 3.023 1 96.69 280 VAL B C 1
ATOM 5348 O O . VAL B 1 280 ? 4.066 -6.359 1.988 1 96.69 280 VAL B O 1
ATOM 5351 N N . ARG B 1 281 ? 4.113 -7.688 3.781 1 97.44 281 ARG B N 1
ATOM 5352 C CA . ARG B 1 281 ? 5.41 -8.25 3.422 1 97.44 281 ARG B CA 1
ATOM 5353 C C . ARG B 1 281 ? 5.336 -8.992 2.094 1 97.44 281 ARG B C 1
ATOM 5355 O O . ARG B 1 281 ? 6.262 -8.922 1.283 1 97.44 281 ARG B O 1
ATOM 5362 N N . LEU B 1 282 ? 4.242 -9.727 1.886 1 97.56 282 LEU B N 1
ATOM 5363 C CA . LEU B 1 282 ? 4.066 -10.422 0.617 1 97.56 282 LEU B CA 1
ATOM 5364 C C . LEU B 1 282 ? 4.082 -9.438 -0.55 1 97.56 282 LEU B C 1
ATOM 5366 O O . LEU B 1 282 ? 4.738 -9.688 -1.565 1 97.56 282 LEU B O 1
ATOM 5370 N N . VAL B 1 283 ? 3.35 -8.359 -0.411 1 98.25 283 VAL B N 1
ATOM 5371 C CA . VAL B 1 283 ? 3.281 -7.352 -1.464 1 98.25 283 VAL B CA 1
ATOM 5372 C C . VAL B 1 283 ? 4.668 -6.762 -1.704 1 98.25 283 VAL B C 1
ATOM 5374 O O . VAL B 1 283 ? 5.066 -6.539 -2.85 1 98.25 283 VAL B O 1
ATOM 5377 N N . GLU B 1 284 ? 5.414 -6.535 -0.632 1 98.31 284 GLU B N 1
ATOM 5378 C CA . GLU B 1 284 ? 6.773 -6.023 -0.756 1 98.31 284 GLU B CA 1
ATOM 5379 C C . GLU B 1 284 ? 7.684 -7.035 -1.446 1 98.31 284 GLU B C 1
ATOM 5381 O O . GLU B 1 284 ? 8.578 -6.656 -2.203 1 98.31 284 GLU B O 1
ATOM 5386 N N . VAL B 1 285 ? 7.504 -8.273 -1.122 1 98.38 285 VAL B N 1
ATOM 5387 C CA . VAL B 1 285 ? 8.266 -9.336 -1.777 1 98.38 285 VAL B CA 1
ATOM 5388 C C . VAL B 1 285 ? 8.055 -9.266 -3.289 1 98.38 285 VAL B C 1
ATOM 5390 O O . VAL B 1 285 ? 9.016 -9.266 -4.059 1 98.38 285 VAL B O 1
ATOM 5393 N N . TYR B 1 286 ? 6.848 -9.172 -3.682 1 98.62 286 TYR B N 1
ATOM 5394 C CA . TYR B 1 286 ? 6.535 -9.141 -5.105 1 98.62 286 TYR B CA 1
ATOM 5395 C C . TYR B 1 286 ? 7.02 -7.84 -5.738 1 98.62 286 TYR B C 1
ATOM 5397 O O . TYR B 1 286 ? 7.484 -7.832 -6.883 1 98.62 286 TYR B O 1
ATOM 5405 N N . HIS B 1 287 ? 6.859 -6.742 -4.992 1 98.56 287 HIS B N 1
ATOM 5406 C CA . HIS B 1 287 ? 7.375 -5.473 -5.496 1 98.56 287 HIS B CA 1
ATOM 5407 C C . HIS B 1 287 ? 8.859 -5.57 -5.832 1 98.56 287 HIS B C 1
ATOM 5409 O O . HIS B 1 287 ? 9.273 -5.254 -6.949 1 98.56 287 HIS B O 1
ATOM 5415 N N . ASN B 1 288 ? 9.648 -6.031 -4.926 1 98.12 288 ASN B N 1
ATOM 5416 C CA . ASN B 1 288 ? 11.094 -6.102 -5.113 1 98.12 288 ASN B CA 1
ATOM 5417 C C . ASN B 1 288 ? 11.477 -7.172 -6.133 1 98.12 288 ASN B C 1
ATOM 5419 O O . ASN B 1 288 ? 12.414 -6.992 -6.902 1 98.12 288 ASN B O 1
ATOM 5423 N N . ALA B 1 289 ? 10.766 -8.281 -6.098 1 98.5 289 ALA B N 1
ATOM 5424 C CA . ALA B 1 289 ? 11.023 -9.305 -7.105 1 98.5 289 ALA B CA 1
ATOM 5425 C C . ALA B 1 289 ? 10.758 -8.773 -8.508 1 98.5 289 ALA B C 1
ATOM 5427 O O . ALA B 1 289 ? 11.508 -9.062 -9.445 1 98.5 289 ALA B O 1
ATOM 5428 N N . GLY B 1 290 ? 9.648 -8.039 -8.656 1 98.19 290 GL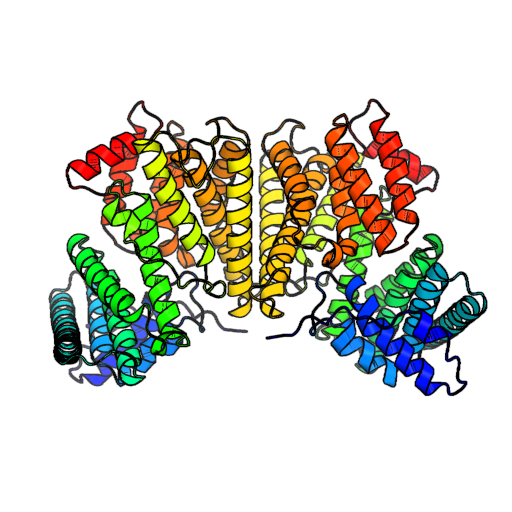Y B N 1
ATOM 5429 C CA . GLY B 1 290 ? 9.352 -7.418 -9.938 1 98.19 290 GLY B CA 1
ATOM 5430 C C . GLY B 1 290 ? 10.461 -6.488 -10.414 1 98.19 290 GLY B C 1
ATOM 5431 O O . GLY B 1 290 ? 10.805 -6.488 -11.602 1 98.19 290 GLY B O 1
ATOM 5432 N N . LEU B 1 291 ? 10.992 -5.695 -9.484 1 96.62 291 LEU B N 1
ATOM 5433 C CA . LEU B 1 291 ? 12.086 -4.797 -9.82 1 96.62 291 LEU B CA 1
ATOM 5434 C C . LEU B 1 291 ? 13.312 -5.582 -10.266 1 96.62 291 LEU B C 1
ATOM 5436 O O . LEU B 1 291 ? 13.891 -5.301 -11.32 1 96.62 291 LEU B O 1
ATOM 5440 N N . VAL B 1 292 ? 13.711 -6.562 -9.484 1 96.44 292 VAL B N 1
ATOM 5441 C CA . VAL B 1 292 ? 14.898 -7.355 -9.781 1 96.44 292 VAL B CA 1
ATOM 5442 C C . VAL B 1 292 ? 14.75 -8.023 -11.148 1 96.44 292 VAL B C 1
ATOM 5444 O O . VAL B 1 292 ? 15.664 -7.977 -11.977 1 96.44 292 VAL B O 1
ATOM 5447 N N . TYR B 1 293 ? 13.594 -8.586 -11.398 1 96.75 293 TYR B N 1
ATOM 5448 C CA . TYR B 1 293 ? 13.305 -9.234 -12.672 1 96.75 293 TYR B CA 1
ATOM 5449 C C . TYR B 1 293 ? 13.406 -8.234 -13.828 1 96.75 293 TYR B C 1
ATOM 5451 O O . TYR B 1 293 ? 14.055 -8.516 -14.836 1 96.75 293 TYR B O 1
ATOM 5459 N N . SER B 1 294 ? 12.758 -7.113 -13.656 1 95.06 294 SER B N 1
ATOM 5460 C CA . SER B 1 294 ? 12.695 -6.113 -14.719 1 95.06 294 SER B CA 1
ATOM 5461 C C . SER B 1 294 ? 14.078 -5.559 -15.039 1 95.06 294 SER B C 1
ATOM 5463 O O . SER B 1 294 ? 14.438 -5.406 -16.203 1 95.06 294 SER B O 1
ATOM 5465 N N . PHE B 1 295 ? 14.828 -5.234 -13.984 1 91.88 295 PHE B N 1
ATOM 5466 C CA . PHE B 1 295 ? 16.156 -4.672 -14.172 1 91.88 295 PHE B CA 1
ATOM 5467 C C . PHE B 1 295 ? 17.062 -5.656 -14.898 1 91.88 295 PHE B C 1
ATOM 5469 O O . PHE B 1 295 ? 17.875 -5.258 -15.75 1 91.88 295 PHE B O 1
ATOM 5476 N N . GLN B 1 296 ? 16.938 -6.887 -14.594 1 90.62 296 GLN B N 1
ATOM 5477 C CA . GLN B 1 296 ? 17.781 -7.906 -15.219 1 90.62 296 GLN B CA 1
ATOM 5478 C C . GLN B 1 296 ? 17.344 -8.188 -16.656 1 90.62 296 GLN B C 1
ATOM 5480 O O . GLN B 1 296 ? 18.172 -8.234 -17.562 1 90.62 296 GLN B O 1
ATOM 5485 N N . CYS B 1 297 ? 16.062 -8.32 -16.859 1 90.94 297 CYS B N 1
ATOM 5486 C CA . CYS B 1 297 ? 15.539 -8.773 -18.141 1 90.94 297 CYS B CA 1
ATOM 5487 C C . CYS B 1 297 ? 15.539 -7.645 -19.156 1 90.94 297 CYS B C 1
ATOM 5489 O O . CYS B 1 297 ? 15.688 -7.887 -20.359 1 90.94 297 CYS B O 1
ATOM 5491 N N . LEU B 1 298 ? 15.406 -6.418 -18.688 1 88.81 298 LEU B N 1
ATOM 5492 C CA . LEU B 1 298 ? 15.438 -5.285 -19.609 1 88.81 298 LEU B CA 1
ATOM 5493 C C . LEU B 1 298 ? 16.828 -4.691 -19.703 1 88.81 298 LEU B C 1
ATOM 5495 O O . LEU B 1 298 ? 17.078 -3.779 -20.5 1 88.81 298 LEU B O 1
ATOM 5499 N N . GLU B 1 299 ? 17.75 -5.156 -18.859 1 81.62 299 GLU B N 1
ATOM 5500 C CA . GLU B 1 299 ? 19.156 -4.723 -18.844 1 81.62 299 GLU B CA 1
ATOM 5501 C C . GLU B 1 299 ? 19.25 -3.205 -18.719 1 81.62 299 GLU B C 1
ATOM 5503 O O . GLU B 1 299 ? 19.984 -2.562 -19.469 1 81.62 299 GLU B O 1
ATOM 5508 N N . CYS B 1 300 ? 18.438 -2.66 -17.922 1 74.75 300 CYS B N 1
ATOM 5509 C CA . CYS B 1 300 ? 18.344 -1.206 -17.844 1 74.75 300 CYS B CA 1
ATOM 5510 C C . CYS B 1 300 ? 19.156 -0.669 -16.672 1 74.75 300 CYS B C 1
ATOM 5512 O O . CYS B 1 300 ? 19.281 0.544 -16.5 1 74.75 300 CYS B O 1
ATOM 5514 N N . VAL B 1 301 ? 19.609 -1.465 -15.82 1 69 301 VAL B N 1
ATOM 5515 C CA . VAL B 1 301 ? 20.453 -1.052 -14.703 1 69 301 VAL B CA 1
ATOM 5516 C C . VAL B 1 301 ? 21.719 -1.9 -14.664 1 69 301 VAL B C 1
ATOM 5518 O O . VAL B 1 301 ? 21.688 -3.082 -15.016 1 69 301 VAL B O 1
ATOM 5521 N N . HIS B 1 302 ? 22.656 -1.112 -14.312 1 69 302 HIS B N 1
ATOM 5522 C CA . HIS B 1 302 ? 23.906 -1.859 -14.125 1 69 302 HIS B CA 1
ATOM 5523 C C . HIS B 1 302 ? 23.797 -2.812 -12.938 1 69 302 HIS B C 1
ATOM 5525 O O . HIS B 1 302 ? 23.078 -2.535 -11.977 1 69 302 HIS B O 1
ATOM 5531 N N . GLU B 1 303 ? 24.438 -3.912 -13.039 1 62.28 303 GLU B N 1
ATOM 5532 C CA . GLU B 1 303 ? 24.391 -4.973 -12.039 1 62.28 303 GLU B CA 1
ATOM 5533 C C . GLU B 1 303 ? 24.766 -4.441 -10.656 1 62.28 303 GLU B C 1
ATOM 5535 O O . GLU B 1 303 ? 24.203 -4.867 -9.648 1 62.28 303 GLU B O 1
ATOM 5540 N N . ASP B 1 304 ? 25.562 -3.514 -10.633 1 65.5 304 ASP B N 1
ATOM 5541 C CA . ASP B 1 304 ? 26.031 -2.992 -9.344 1 65.5 304 ASP B CA 1
ATOM 5542 C C . ASP B 1 304 ? 25.375 -1.644 -9.039 1 65.5 304 ASP B C 1
ATOM 5544 O O . ASP B 1 304 ? 25.859 -0.903 -8.18 1 65.5 304 ASP B O 1
ATOM 5548 N N . GLY B 1 305 ? 24.391 -1.51 -9.719 1 81.69 305 GLY B N 1
ATOM 5549 C CA . GLY B 1 305 ? 23.719 -0.243 -9.477 1 81.69 305 GLY B CA 1
ATOM 5550 C C . GLY B 1 305 ? 22.984 -0.198 -8.148 1 81.69 305 GLY B C 1
ATOM 5551 O O . GLY B 1 305 ? 22.516 -1.226 -7.652 1 81.69 305 GLY B O 1
ATOM 5552 N N . SER B 1 306 ? 22.953 0.873 -7.527 1 83.94 306 SER B N 1
ATOM 5553 C CA . SER B 1 306 ? 22.359 1.075 -6.207 1 83.94 306 SER B CA 1
ATOM 5554 C C . SER B 1 306 ? 20.922 0.596 -6.164 1 83.94 306 SER B C 1
ATOM 5556 O O . SER B 1 306 ? 20.484 -0.005 -5.18 1 83.94 306 SER B O 1
ATOM 5558 N N . GLU B 1 307 ? 20.188 0.735 -7.215 1 87 307 GLU B N 1
ATOM 5559 C CA . GLU B 1 307 ? 18.781 0.367 -7.246 1 87 307 GLU B CA 1
ATOM 5560 C C . GLU B 1 307 ? 18.609 -1.149 -7.234 1 87 307 GLU B C 1
ATOM 5562 O O . GLU B 1 307 ? 17.75 -1.677 -6.516 1 87 307 GLU B O 1
ATOM 5567 N N . ARG B 1 308 ? 19.422 -1.79 -8.055 1 89.5 308 ARG B N 1
ATOM 5568 C CA . ARG B 1 308 ? 19.344 -3.246 -8.117 1 89.5 308 ARG B CA 1
ATOM 5569 C C . ARG B 1 308 ? 19.781 -3.873 -6.801 1 89.5 308 ARG B C 1
ATOM 5571 O O . ARG B 1 308 ? 19.141 -4.805 -6.301 1 89.5 308 ARG B O 1
ATOM 5578 N N . THR B 1 309 ? 20.844 -3.361 -6.258 1 90.06 309 THR B N 1
ATOM 5579 C CA . THR B 1 309 ? 21.359 -3.871 -4.988 1 90.06 309 THR B CA 1
ATOM 5580 C C . THR B 1 309 ? 20.328 -3.689 -3.881 1 90.06 309 THR B C 1
ATOM 5582 O O . THR B 1 309 ? 20.094 -4.605 -3.09 1 90.06 309 THR B O 1
ATOM 5585 N N . THR B 1 310 ? 19.719 -2.547 -3.867 1 91 310 THR B N 1
ATOM 5586 C CA . THR B 1 310 ? 18.703 -2.256 -2.854 1 91 310 THR B CA 1
ATOM 5587 C C . THR B 1 310 ? 17.484 -3.162 -3.025 1 91 310 THR B C 1
ATOM 5589 O O . THR B 1 310 ? 16.969 -3.703 -2.049 1 91 310 THR B O 1
ATOM 5592 N N . ALA B 1 311 ? 17.062 -3.324 -4.258 1 94.19 311 ALA B N 1
ATOM 5593 C CA . ALA B 1 311 ? 15.906 -4.184 -4.527 1 94.19 311 ALA B CA 1
ATOM 5594 C C . ALA B 1 311 ? 16.188 -5.625 -4.113 1 94.19 311 ALA B C 1
ATOM 5596 O O . ALA B 1 311 ? 15.336 -6.285 -3.521 1 94.19 311 ALA B O 1
ATOM 5597 N N . CYS B 1 312 ? 17.391 -6.109 -4.402 1 94.75 312 CYS B N 1
ATOM 5598 C CA . CYS B 1 312 ? 17.781 -7.469 -4.051 1 94.75 312 CYS B CA 1
ATOM 5599 C C . CYS B 1 312 ? 17.828 -7.652 -2.539 1 94.75 312 CYS B C 1
ATOM 5601 O O . CYS B 1 312 ? 17.297 -8.625 -2.01 1 94.75 312 CYS B O 1
ATOM 5603 N N . ASN B 1 313 ? 18.438 -6.719 -1.9 1 93.25 313 ASN B N 1
ATOM 5604 C CA . ASN B 1 313 ? 18.531 -6.793 -0.446 1 93.25 313 ASN B CA 1
ATOM 5605 C C . ASN B 1 313 ? 17.141 -6.766 0.199 1 93.25 313 ASN B C 1
ATOM 5607 O O . ASN B 1 313 ? 16.859 -7.539 1.116 1 93.25 313 ASN B O 1
ATOM 5611 N N . ASN B 1 314 ? 16.359 -5.867 -0.287 1 94.94 314 ASN B N 1
ATOM 5612 C CA . ASN B 1 314 ? 15 -5.766 0.25 1 94.94 314 ASN B CA 1
ATOM 5613 C C . ASN B 1 314 ? 14.203 -7.047 0.015 1 94.94 314 ASN B C 1
ATOM 5615 O O . ASN B 1 314 ? 13.414 -7.453 0.866 1 94.94 314 ASN B O 1
ATOM 5619 N N . LEU B 1 315 ? 14.359 -7.648 -1.155 1 97.5 315 LEU B N 1
ATOM 5620 C CA . LEU B 1 315 ? 13.68 -8.898 -1.479 1 97.5 315 LEU B CA 1
ATOM 5621 C C . LEU B 1 315 ? 14.031 -9.984 -0.471 1 97.5 315 LEU B C 1
ATOM 5623 O O . LEU B 1 315 ? 13.141 -10.648 0.069 1 97.5 315 LEU B O 1
ATOM 5627 N N . PHE B 1 316 ? 15.305 -10.133 -0.147 1 96.81 316 PHE B N 1
ATOM 5628 C CA . PHE B 1 316 ? 15.742 -11.148 0.799 1 96.81 316 PHE B CA 1
ATOM 5629 C C . PHE B 1 316 ? 15.227 -10.844 2.201 1 96.81 316 PHE B C 1
ATOM 5631 O O . PHE B 1 316 ? 14.789 -11.75 2.914 1 96.81 316 PHE B O 1
ATOM 5638 N N . ASP B 1 317 ? 15.258 -9.602 2.545 1 94.94 317 ASP B N 1
ATOM 5639 C CA . ASP B 1 317 ? 14.766 -9.203 3.859 1 94.94 317 ASP B CA 1
ATOM 5640 C C . ASP B 1 317 ? 13.289 -9.539 4.023 1 94.94 317 ASP B C 1
ATOM 5642 O O . ASP B 1 317 ? 12.875 -10.047 5.066 1 94.94 317 ASP B O 1
ATOM 5646 N N . GLN B 1 318 ? 12.547 -9.258 3.025 1 96.44 318 GLN B N 1
ATOM 5647 C CA . GLN B 1 318 ? 11.109 -9.492 3.098 1 96.44 318 GLN B CA 1
ATOM 5648 C C . GLN B 1 318 ? 10.797 -10.984 3.062 1 96.44 318 GLN B C 1
ATOM 5650 O O . GLN B 1 318 ? 9.906 -11.453 3.771 1 96.44 318 GLN B O 1
ATOM 5655 N N . LEU B 1 319 ? 11.508 -11.734 2.24 1 97.31 319 LEU B N 1
ATOM 5656 C CA . LEU B 1 319 ? 11.297 -13.172 2.135 1 97.31 319 LEU B CA 1
ATOM 5657 C C . LEU B 1 319 ? 11.547 -13.859 3.473 1 97.31 319 LEU B C 1
ATOM 5659 O O . LEU B 1 319 ? 10.898 -14.867 3.789 1 97.31 319 LEU B O 1
ATOM 5663 N N . THR B 1 320 ? 12.422 -13.297 4.254 1 95.56 320 THR B N 1
ATOM 5664 C CA . THR B 1 320 ? 12.805 -13.945 5.504 1 95.56 320 THR B CA 1
ATOM 5665 C C . THR B 1 320 ? 12.141 -13.258 6.691 1 95.56 320 THR B C 1
ATOM 5667 O O . THR B 1 320 ? 12.414 -13.586 7.844 1 95.56 320 THR B O 1
ATOM 5670 N N . GLY B 1 321 ? 11.258 -12.359 6.461 1 94.81 321 GLY B N 1
ATOM 5671 C CA . GLY B 1 321 ? 10.75 -11.523 7.539 1 94.81 321 GLY B CA 1
ATOM 5672 C C . GLY B 1 321 ? 9.32 -11.852 7.918 1 94.81 321 GLY B C 1
ATOM 5673 O O . GLY B 1 321 ? 8.727 -11.18 8.758 1 94.81 321 GLY B O 1
ATOM 5674 N N . PHE B 1 322 ? 8.688 -12.883 7.316 1 95.69 322 PHE B N 1
ATOM 5675 C CA . PHE B 1 322 ? 7.309 -13.234 7.629 1 95.69 322 PHE B CA 1
ATOM 5676 C C . PHE B 1 322 ? 7.176 -13.664 9.086 1 95.69 322 PHE B C 1
ATOM 5678 O O . PHE B 1 322 ? 8.039 -14.375 9.609 1 95.69 322 PHE B O 1
ATOM 5685 N N . GLU B 1 323 ? 6.125 -13.172 9.742 1 94.5 323 GLU B N 1
ATOM 5686 C CA . GLU B 1 323 ? 5.805 -13.664 11.078 1 94.5 323 GLU B CA 1
ATOM 5687 C C . GLU B 1 323 ? 5.289 -15.094 11.023 1 94.5 323 GLU B C 1
ATOM 5689 O O . GLU B 1 323 ? 5.625 -15.914 11.883 1 94.5 323 GLU B O 1
ATOM 5694 N N . ASP B 1 324 ? 4.469 -15.445 10.062 1 92.12 324 ASP B N 1
ATOM 5695 C CA . ASP B 1 324 ? 3.996 -16.781 9.727 1 92.12 324 ASP B CA 1
ATOM 5696 C C . ASP B 1 324 ? 4.027 -17.016 8.219 1 92.12 324 ASP B C 1
ATOM 5698 O O . ASP B 1 324 ? 3.047 -16.734 7.52 1 92.12 324 ASP B O 1
ATOM 5702 N N . GLN B 1 325 ? 4.984 -17.594 7.785 1 91.12 325 GLN B N 1
ATOM 5703 C CA . GLN B 1 325 ? 5.227 -17.797 6.359 1 91.12 325 GLN B CA 1
ATOM 5704 C C . GLN B 1 325 ? 4.266 -18.828 5.781 1 91.12 325 GLN B C 1
ATOM 5706 O O . GLN B 1 325 ? 3.949 -18.797 4.59 1 91.12 325 GLN B O 1
ATOM 5711 N N . THR B 1 326 ? 3.756 -19.688 6.574 1 86.75 326 THR B N 1
ATOM 5712 C CA . THR B 1 326 ? 2.941 -20.797 6.121 1 86.75 326 THR B CA 1
ATOM 5713 C C . THR B 1 326 ? 1.638 -20.312 5.5 1 86.75 326 THR B C 1
ATOM 5715 O O . THR B 1 326 ? 1.103 -20.938 4.582 1 86.75 326 THR B O 1
ATOM 5718 N N . ALA B 1 327 ? 1.21 -19.188 5.953 1 86 327 ALA B N 1
ATOM 5719 C CA . ALA B 1 327 ? -0.062 -18.656 5.48 1 86 327 ALA B CA 1
ATOM 5720 C C . ALA B 1 327 ? 0.045 -18.188 4.027 1 86 327 ALA B C 1
ATOM 5722 O O . ALA B 1 327 ? -0.966 -18.078 3.33 1 86 327 ALA B O 1
ATOM 5723 N N . PHE B 1 328 ? 1.28 -17.953 3.547 1 92 328 PHE B N 1
ATOM 5724 C CA . PHE B 1 328 ? 1.436 -17.375 2.217 1 92 328 PHE B CA 1
ATOM 5725 C C . PHE B 1 328 ? 2.426 -18.188 1.387 1 92 328 PHE B C 1
ATOM 5727 O O . PHE B 1 328 ? 2.873 -17.734 0.331 1 92 328 PHE B O 1
ATOM 5734 N N . VAL B 1 329 ? 2.785 -19.328 1.82 1 91.25 329 VAL B N 1
ATOM 5735 C CA . VAL B 1 329 ? 3.896 -20.109 1.284 1 91.25 329 VAL B CA 1
ATOM 5736 C C . VAL B 1 329 ? 3.625 -20.453 -0.179 1 91.25 329 VAL B C 1
ATOM 5738 O O . VAL B 1 329 ? 4.551 -20.5 -0.993 1 91.25 329 VAL B O 1
ATOM 5741 N N . GLN B 1 330 ? 2.383 -20.594 -0.588 1 87.31 330 GLN B N 1
ATOM 5742 C CA . GLN B 1 330 ? 2.014 -20.969 -1.946 1 87.31 330 GLN B CA 1
ATOM 5743 C C . GLN B 1 330 ? 2.322 -19.859 -2.936 1 87.31 330 GLN B C 1
ATOM 5745 O O . GLN B 1 330 ? 2.422 -20.094 -4.141 1 87.31 330 GLN B O 1
ATOM 5750 N N . ASN B 1 331 ? 2.441 -18.672 -2.389 1 93.88 331 ASN B N 1
ATOM 5751 C CA . ASN B 1 331 ? 2.652 -17.516 -3.238 1 93.88 331 ASN B CA 1
ATOM 5752 C C . ASN B 1 331 ? 4.137 -17.172 -3.371 1 93.88 331 ASN B C 1
ATOM 5754 O O . ASN B 1 331 ? 4.504 -16.234 -4.074 1 93.88 331 ASN B O 1
ATOM 5758 N N . LEU B 1 332 ? 5.02 -17.953 -2.809 1 96.69 332 LEU B N 1
ATOM 5759 C CA . LEU B 1 332 ? 6.391 -17.484 -2.643 1 96.69 332 LEU B CA 1
ATOM 5760 C C . LEU B 1 332 ? 7.312 -18.109 -3.678 1 96.69 332 LEU B C 1
ATOM 5762 O O . LEU B 1 332 ? 8.484 -17.75 -3.781 1 96.69 332 LEU B O 1
ATOM 5766 N N . ALA B 1 333 ? 6.809 -18.969 -4.508 1 95.25 333 ALA B N 1
ATOM 5767 C CA . ALA B 1 333 ? 7.672 -19.719 -5.418 1 95.25 333 ALA B CA 1
ATOM 5768 C C . ALA B 1 333 ? 8.344 -18.781 -6.422 1 95.25 333 ALA B C 1
ATOM 5770 O O . ALA B 1 333 ? 9.57 -18.797 -6.562 1 95.25 333 ALA B O 1
ATOM 5771 N N . TRP B 1 334 ? 7.586 -17.953 -7.043 1 97.38 334 TRP B N 1
ATOM 5772 C CA . TRP B 1 334 ? 8.117 -17.094 -8.102 1 97.38 334 TRP B CA 1
ATOM 5773 C C . TRP B 1 334 ? 9.102 -16.078 -7.539 1 97.38 334 TRP B C 1
ATOM 5775 O O . TRP B 1 334 ? 10.227 -15.953 -8.039 1 97.38 334 TRP B O 1
ATOM 5785 N N . PRO B 1 335 ? 8.711 -15.312 -6.492 1 98.38 335 PRO B N 1
ATOM 5786 C CA . PRO B 1 335 ? 9.688 -14.359 -5.969 1 98.38 335 PRO B CA 1
ATOM 5787 C C . PRO B 1 335 ? 10.938 -15.039 -5.422 1 98.38 335 PRO B C 1
ATOM 5789 O O . PRO B 1 335 ? 12.039 -14.477 -5.504 1 98.38 335 PRO B O 1
ATOM 5792 N N . THR B 1 336 ? 10.789 -16.219 -4.867 1 98.38 336 THR B N 1
ATOM 5793 C CA . THR B 1 336 ? 11.953 -16.969 -4.387 1 98.38 336 THR B CA 1
ATOM 5794 C C . THR B 1 336 ? 12.875 -17.328 -5.547 1 98.38 336 THR B C 1
ATOM 5796 O O . THR B 1 336 ? 14.102 -17.234 -5.426 1 98.38 336 THR B O 1
ATOM 5799 N N . PHE B 1 337 ? 12.312 -17.719 -6.625 1 98.25 337 PHE B N 1
ATOM 5800 C CA . PHE B 1 337 ? 13.109 -18.031 -7.805 1 98.25 337 PHE B CA 1
ATOM 5801 C C . PHE B 1 337 ? 13.859 -16.812 -8.305 1 98.25 337 PHE B C 1
ATOM 5803 O O . PHE B 1 337 ? 15.055 -16.891 -8.617 1 98.25 337 PHE B O 1
ATOM 5810 N N . ILE B 1 338 ? 13.164 -15.68 -8.406 1 98.12 338 ILE B N 1
ATOM 5811 C CA . ILE B 1 338 ? 13.789 -14.438 -8.859 1 98.12 338 ILE B CA 1
ATOM 5812 C C . ILE B 1 338 ? 14.93 -14.07 -7.918 1 98.12 338 ILE B C 1
ATOM 5814 O O . ILE B 1 338 ? 16 -13.664 -8.367 1 98.12 338 ILE B O 1
ATOM 5818 N N . ALA B 1 339 ? 14.695 -14.195 -6.605 1 98.31 339 ALA B N 1
ATOM 5819 C CA . ALA B 1 339 ? 15.773 -13.961 -5.645 1 98.31 339 ALA B CA 1
ATOM 5820 C C . ALA B 1 339 ? 16.938 -14.914 -5.898 1 98.31 339 ALA B C 1
ATOM 5822 O O . ALA B 1 339 ? 18.109 -14.516 -5.789 1 98.31 339 ALA B O 1
ATOM 5823 N N . GLY B 1 340 ? 16.641 -16.141 -6.23 1 98.31 340 GLY B N 1
ATOM 5824 C CA . GLY B 1 340 ? 17.656 -17.125 -6.535 1 98.31 340 GLY B CA 1
ATOM 5825 C C . GLY B 1 340 ? 18.516 -16.75 -7.727 1 98.31 340 GLY B C 1
ATOM 5826 O O . GLY B 1 340 ? 19.719 -17.031 -7.746 1 98.31 340 GLY B O 1
ATOM 5827 N N . THR B 1 341 ? 17.891 -16.125 -8.703 1 97.31 341 THR B N 1
ATOM 5828 C CA . THR B 1 341 ? 18.641 -15.719 -9.891 1 97.31 341 THR B CA 1
ATOM 5829 C C . THR B 1 341 ? 19.562 -14.555 -9.57 1 97.31 341 THR B C 1
ATOM 5831 O O . THR B 1 341 ? 20.5 -14.266 -10.336 1 97.31 341 THR B O 1
ATOM 5834 N N . ALA B 1 342 ? 19.344 -13.859 -8.438 1 95.25 342 ALA B N 1
ATOM 5835 C CA . ALA B 1 342 ? 20.109 -12.664 -8.094 1 95.25 342 ALA B CA 1
ATOM 5836 C C . ALA B 1 342 ? 21.203 -12.992 -7.066 1 95.25 342 ALA B C 1
ATOM 5838 O O . ALA B 1 342 ? 21.922 -12.102 -6.605 1 95.25 342 ALA B O 1
ATOM 5839 N N . CYS B 1 343 ? 21.312 -14.219 -6.711 1 95.06 343 CYS B N 1
ATOM 5840 C CA . CYS B 1 343 ? 22.25 -14.484 -5.621 1 95.06 343 CYS B CA 1
ATOM 5841 C C . CYS B 1 343 ? 23.391 -15.375 -6.09 1 95.06 343 CYS B C 1
ATOM 5843 O O . CYS B 1 343 ? 23.938 -16.156 -5.309 1 95.06 343 CYS B O 1
ATOM 5845 N N . HIS B 1 344 ? 23.672 -15.195 -7.41 1 93.62 344 HIS B N 1
ATOM 5846 C CA . HIS B 1 344 ? 24.812 -15.93 -7.949 1 93.62 344 HIS B CA 1
ATOM 5847 C C . HIS B 1 344 ? 26.078 -15.648 -7.145 1 93.62 344 HIS B C 1
ATOM 5849 O O . HIS B 1 344 ? 26.422 -14.484 -6.891 1 93.62 344 HIS B O 1
ATOM 5855 N N . GLY B 1 345 ? 26.781 -16.562 -6.629 1 92.75 345 GLY B N 1
ATOM 5856 C CA . GLY B 1 345 ? 28.031 -16.391 -5.914 1 92.75 345 GLY B CA 1
ATOM 5857 C C . GLY B 1 345 ? 27.844 -16.141 -4.43 1 92.75 345 GLY B C 1
ATOM 5858 O O . GLY B 1 345 ? 28.828 -16.016 -3.689 1 92.75 345 GLY B O 1
ATOM 5859 N N . ASN B 1 346 ? 26.719 -15.938 -4.004 1 95.88 346 ASN B N 1
ATOM 5860 C CA . ASN B 1 346 ? 26.438 -15.68 -2.596 1 95.88 346 ASN B CA 1
ATOM 5861 C C . ASN B 1 346 ? 25.875 -16.922 -1.905 1 95.88 346 ASN B C 1
ATOM 5863 O O . ASN B 1 346 ? 24.656 -17.109 -1.844 1 95.88 346 ASN B O 1
ATOM 5867 N N . LYS B 1 347 ? 26.719 -17.688 -1.224 1 96.88 347 LYS B N 1
ATOM 5868 C CA . LYS B 1 347 ? 26.375 -18.984 -0.668 1 96.88 347 LYS B CA 1
ATOM 5869 C C . LYS B 1 347 ? 25.344 -18.859 0.446 1 96.88 347 LYS B C 1
ATOM 5871 O O . LYS B 1 347 ? 24.469 -19.719 0.591 1 96.88 347 LYS B O 1
ATOM 5876 N N . GLU B 1 348 ? 25.422 -17.844 1.212 1 97 348 GLU B N 1
ATOM 5877 C CA . GLU B 1 348 ? 24.484 -17.656 2.305 1 97 348 GLU B CA 1
ATOM 5878 C C . GLU B 1 348 ? 23.062 -17.438 1.774 1 97 348 GLU B C 1
ATOM 5880 O O . GLU B 1 348 ? 22.109 -18.016 2.285 1 97 348 GLU B O 1
ATOM 5885 N N . ARG B 1 349 ? 22.969 -16.625 0.792 1 97.44 349 ARG B N 1
ATOM 5886 C CA . ARG B 1 349 ? 21.672 -16.359 0.186 1 97.44 349 ARG B CA 1
ATOM 5887 C C . ARG B 1 349 ? 21.141 -17.594 -0.535 1 97.44 349 ARG B C 1
ATOM 5889 O O . ARG B 1 349 ? 19.938 -17.859 -0.526 1 97.44 349 ARG B O 1
ATOM 5896 N N . GLN B 1 350 ? 22.062 -18.375 -1.126 1 98.12 350 GLN B N 1
ATOM 5897 C CA . GLN B 1 350 ? 21.672 -19.609 -1.793 1 98.12 350 GLN B CA 1
ATOM 5898 C C . GLN B 1 350 ? 21.062 -20.609 -0.805 1 98.12 350 GLN B C 1
ATOM 5900 O O . GLN B 1 350 ? 20.062 -21.266 -1.116 1 98.12 350 GLN B O 1
ATOM 5905 N N . LYS B 1 351 ? 21.594 -20.641 0.36 1 97.94 351 LYS B N 1
ATOM 5906 C CA . LYS B 1 351 ? 21.047 -21.5 1.4 1 97.94 351 LYS B CA 1
ATOM 5907 C C . LYS B 1 351 ? 19.641 -21.062 1.791 1 97.94 351 LYS B C 1
ATOM 5909 O O . LYS B 1 351 ? 18.766 -21.906 2.035 1 97.94 351 LYS B O 1
ATOM 5914 N N . THR B 1 352 ? 19.484 -19.781 1.867 1 97.81 352 THR B N 1
ATOM 5915 C CA . THR B 1 352 ? 18.172 -19.234 2.18 1 97.81 352 THR B CA 1
ATOM 5916 C C . THR B 1 352 ? 17.156 -19.641 1.119 1 97.81 352 THR B C 1
ATOM 5918 O O . THR B 1 352 ? 16.031 -20.031 1.447 1 97.81 352 THR B O 1
ATOM 5921 N N . ILE B 1 353 ? 17.516 -19.562 -0.125 1 98.31 353 ILE B N 1
ATOM 5922 C CA . ILE B 1 353 ? 16.641 -19.906 -1.245 1 98.31 353 ILE B CA 1
ATOM 5923 C C . ILE B 1 353 ? 16.266 -21.375 -1.181 1 98.31 353 ILE B C 1
ATOM 5925 O O . ILE B 1 353 ? 15.094 -21.734 -1.343 1 98.31 353 ILE B O 1
ATOM 5929 N N . LEU B 1 354 ? 17.219 -22.203 -0.903 1 98.12 354 LEU B N 1
ATOM 5930 C CA . LEU B 1 354 ? 16.969 -23.641 -0.822 1 98.12 354 LEU B CA 1
ATOM 5931 C C . LEU B 1 354 ? 16.031 -23.969 0.328 1 98.12 354 LEU B C 1
ATOM 5933 O O . LEU B 1 354 ? 15.125 -24.797 0.182 1 98.12 354 LEU B O 1
ATOM 5937 N N . SER B 1 355 ? 16.203 -23.281 1.39 1 97.5 355 SER B N 1
ATOM 5938 C CA . SER B 1 355 ? 15.328 -23.484 2.539 1 97.5 355 SER B CA 1
ATOM 5939 C C . SER B 1 355 ? 13.898 -23.062 2.219 1 97.5 355 SER B C 1
ATOM 5941 O O . SER B 1 355 ? 12.945 -23.75 2.602 1 97.5 355 SER B O 1
ATOM 5943 N N . LEU B 1 356 ? 13.773 -22 1.555 1 97.56 356 LEU B N 1
ATOM 5944 C CA . LEU B 1 356 ? 12.453 -21.5 1.184 1 97.56 356 LEU B CA 1
ATOM 5945 C C . LEU B 1 356 ? 11.758 -22.469 0.231 1 97.56 356 LEU B C 1
ATOM 5947 O O . LEU B 1 356 ? 10.578 -22.781 0.415 1 97.56 356 LEU B O 1
ATOM 5951 N N . PHE B 1 357 ? 12.484 -22.984 -0.752 1 97 357 PHE B N 1
ATOM 5952 C CA . PHE B 1 357 ? 11.891 -23.922 -1.698 1 97 357 PHE B CA 1
ATOM 5953 C C . PHE B 1 357 ? 11.539 -25.234 -1.009 1 97 357 PHE B C 1
ATOM 5955 O O . PHE B 1 357 ? 10.562 -25.891 -1.375 1 97 357 PHE B O 1
ATOM 5962 N N . THR B 1 358 ? 12.297 -25.594 -0.023 1 96.12 358 THR B N 1
ATOM 5963 C CA . THR B 1 358 ? 11.953 -26.766 0.767 1 96.12 358 THR B CA 1
ATOM 5964 C C . THR B 1 358 ? 10.609 -26.562 1.47 1 96.12 358 THR B C 1
ATOM 5966 O O . THR B 1 358 ? 9.75 -27.438 1.43 1 96.12 358 THR B O 1
ATOM 5969 N N . ALA B 1 359 ? 10.422 -25.422 2.082 1 94.56 359 ALA B N 1
ATOM 5970 C CA . ALA B 1 359 ? 9.172 -25.109 2.766 1 94.56 359 ALA B CA 1
ATOM 5971 C C . ALA B 1 359 ? 8 -25.078 1.784 1 94.56 359 ALA B C 1
ATOM 5973 O O . ALA B 1 359 ? 6.922 -25.594 2.086 1 94.56 359 ALA B O 1
ATOM 5974 N N . ILE B 1 360 ? 8.211 -24.531 0.628 1 92.5 360 ILE B N 1
ATOM 5975 C CA . ILE B 1 360 ? 7.188 -24.438 -0.402 1 92.5 360 ILE B CA 1
ATOM 5976 C C . ILE B 1 360 ? 6.781 -25.828 -0.861 1 92.5 360 ILE B C 1
ATOM 5978 O O . ILE B 1 360 ? 5.59 -26.141 -0.93 1 92.5 360 ILE B O 1
ATOM 5982 N N . HIS B 1 361 ? 7.758 -26.625 -1.107 1 89.25 361 HIS B N 1
ATOM 5983 C CA . HIS B 1 361 ? 7.492 -27.984 -1.57 1 89.25 361 HIS B CA 1
ATOM 5984 C C . HIS B 1 361 ? 6.77 -28.812 -0.502 1 89.25 361 HIS B C 1
ATOM 5986 O O . HIS B 1 361 ? 5.855 -29.562 -0.812 1 89.25 361 HIS B O 1
ATOM 5992 N N . GLN B 1 362 ? 7.188 -28.641 0.682 1 86.69 362 GLN B N 1
ATOM 5993 C CA . GLN B 1 362 ? 6.57 -29.375 1.777 1 86.69 362 GLN B CA 1
ATOM 5994 C C . GLN B 1 362 ? 5.102 -29 1.942 1 86.69 362 GLN B C 1
ATOM 5996 O O . GLN B 1 362 ? 4.262 -29.844 2.234 1 86.69 362 GLN B O 1
ATOM 6001 N N . ALA B 1 363 ? 4.84 -27.766 1.736 1 82.5 363 ALA B N 1
ATOM 6002 C CA . ALA B 1 363 ? 3.48 -27.266 1.947 1 82.5 363 ALA B CA 1
ATOM 6003 C C . ALA B 1 363 ? 2.578 -27.625 0.769 1 82.5 363 ALA B C 1
ATOM 6005 O O . ALA B 1 363 ? 1.41 -27.969 0.955 1 82.5 363 ALA B O 1
ATOM 6006 N N . THR B 1 364 ? 3.072 -27.5 -0.397 1 78 364 THR B N 1
ATOM 6007 C CA . THR B 1 364 ? 2.23 -27.641 -1.579 1 78 364 THR B CA 1
ATOM 6008 C C . THR B 1 364 ? 2.295 -29.078 -2.109 1 78 364 THR B C 1
ATOM 6010 O O . THR B 1 364 ? 1.36 -29.547 -2.762 1 78 364 THR B O 1
ATOM 6013 N N . ARG B 1 365 ? 3.561 -29.703 -1.959 1 77.81 365 ARG B N 1
ATOM 6014 C CA . ARG B 1 365 ? 3.861 -31.047 -2.412 1 77.81 365 ARG B CA 1
ATOM 6015 C C . ARG B 1 365 ? 3.961 -31.109 -3.932 1 77.81 365 ARG B C 1
ATOM 6017 O O . ARG B 1 365 ? 3.783 -32.188 -4.531 1 77.81 365 ARG B O 1
ATOM 6024 N N . PHE B 1 366 ? 4.219 -29.953 -4.555 1 76.62 366 PHE B N 1
ATOM 6025 C CA . PHE B 1 366 ? 4.363 -29.922 -6.004 1 76.62 366 PHE B CA 1
ATOM 6026 C C . PHE B 1 366 ? 5.801 -30.203 -6.414 1 76.62 366 PHE B C 1
ATOM 6028 O O . PHE B 1 366 ? 6.719 -29.469 -6.031 1 76.62 366 PHE B O 1
ATOM 6035 N N . ASN B 1 367 ? 6.016 -31.062 -7.336 1 77.88 367 ASN B N 1
ATOM 6036 C CA . ASN B 1 367 ? 7.348 -31.562 -7.672 1 77.88 367 ASN B CA 1
ATOM 6037 C C . ASN B 1 367 ? 8.078 -30.609 -8.617 1 77.88 367 ASN B C 1
ATOM 6039 O O . ASN B 1 367 ? 9.312 -30.625 -8.68 1 77.88 367 ASN B O 1
ATOM 6043 N N . HIS B 1 368 ? 7.332 -29.844 -9.352 1 81.69 368 HIS B N 1
ATOM 6044 C CA . HIS B 1 368 ? 8 -28.953 -10.297 1 81.69 368 HIS B CA 1
ATOM 6045 C C . HIS B 1 368 ? 8.875 -27.938 -9.57 1 81.69 368 HIS B C 1
ATOM 6047 O O . HIS B 1 368 ? 9.773 -27.344 -10.164 1 81.69 368 HIS B O 1
ATOM 6053 N N . TYR B 1 369 ? 8.727 -27.719 -8.312 1 89.44 369 TYR B N 1
ATOM 6054 C CA . TYR B 1 369 ? 9.602 -26.828 -7.559 1 89.44 369 TYR B CA 1
ATOM 6055 C C . TYR B 1 369 ? 10.984 -27.438 -7.391 1 89.44 369 TYR B C 1
ATOM 6057 O O . TYR B 1 369 ? 11.984 -26.719 -7.281 1 89.44 369 TYR B O 1
ATOM 6065 N N . ARG B 1 370 ? 11 -28.75 -7.426 1 88.62 370 ARG B N 1
ATOM 6066 C CA . ARG B 1 370 ? 12.297 -29.406 -7.383 1 88.62 370 ARG B CA 1
ATOM 6067 C C . ARG B 1 370 ? 13.094 -29.156 -8.656 1 88.62 370 ARG B C 1
ATOM 6069 O O . ARG B 1 370 ? 14.32 -29.031 -8.617 1 88.62 370 ARG B O 1
ATOM 6076 N N . ASP B 1 371 ? 12.359 -29.062 -9.727 1 89.56 371 ASP B N 1
ATOM 6077 C CA . ASP B 1 371 ? 13.008 -28.734 -10.992 1 89.56 371 ASP B CA 1
ATOM 6078 C C . ASP B 1 371 ? 13.602 -27.328 -10.969 1 89.56 371 ASP B C 1
ATOM 6080 O O . ASP B 1 371 ? 14.68 -27.094 -11.516 1 89.56 371 ASP B O 1
ATOM 6084 N N . ALA B 1 372 ? 12.883 -26.422 -10.383 1 93.25 372 ALA B N 1
ATOM 6085 C CA . ALA B 1 372 ? 13.367 -25.062 -10.258 1 93.25 372 ALA B CA 1
ATOM 6086 C C . ALA B 1 372 ? 14.625 -25 -9.398 1 93.25 372 ALA B C 1
ATOM 6088 O O . ALA B 1 372 ? 15.578 -24.281 -9.719 1 93.25 372 ALA B O 1
ATOM 6089 N N . VAL B 1 373 ? 14.625 -25.797 -8.344 1 96.69 373 VAL B N 1
ATOM 6090 C CA . VAL B 1 373 ? 15.781 -25.859 -7.453 1 96.69 373 VAL B CA 1
ATOM 6091 C C . VAL B 1 373 ? 16.969 -26.438 -8.203 1 96.69 373 VAL B C 1
ATOM 6093 O O . VAL B 1 373 ? 18.094 -25.922 -8.117 1 96.69 373 VAL B O 1
ATOM 6096 N N . ASN B 1 374 ? 16.734 -27.484 -8.953 1 95.62 374 ASN B N 1
ATOM 6097 C CA . ASN B 1 374 ? 17.781 -28.094 -9.742 1 95.62 374 ASN B CA 1
ATOM 6098 C C . ASN B 1 374 ? 18.391 -27.109 -10.734 1 95.62 374 ASN B C 1
ATOM 6100 O O . ASN B 1 374 ? 19.609 -27.047 -10.898 1 95.62 374 ASN B O 1
ATOM 6104 N N . PHE B 1 375 ? 17.594 -26.438 -11.344 1 96.5 375 PHE B N 1
ATOM 6105 C CA . PHE B 1 375 ? 18.078 -25.422 -12.273 1 96.5 375 PHE B CA 1
ATOM 6106 C C . PHE B 1 375 ? 18.969 -24.406 -11.555 1 96.5 375 PHE B C 1
ATOM 6108 O O . PHE B 1 375 ? 20.047 -24.062 -12.039 1 96.5 375 PHE B O 1
ATOM 6115 N N . LEU B 1 376 ? 18.469 -23.859 -10.414 1 97.88 376 LEU B N 1
ATOM 6116 C CA . LEU B 1 376 ? 19.203 -22.828 -9.688 1 97.88 376 LEU B CA 1
ATOM 6117 C C . LEU B 1 376 ? 20.562 -23.359 -9.234 1 97.88 376 LEU B C 1
ATOM 6119 O O . LEU B 1 376 ? 21.562 -22.641 -9.32 1 97.88 376 LEU B O 1
ATOM 6123 N N . GLU B 1 377 ? 20.578 -24.594 -8.812 1 97.69 377 GLU B N 1
ATOM 6124 C CA . GLU B 1 377 ? 21.844 -25.188 -8.375 1 97.69 377 GLU B CA 1
ATOM 6125 C C . GLU B 1 377 ? 22.828 -25.281 -9.523 1 97.69 377 GLU B C 1
ATOM 6127 O O . GLU B 1 377 ? 24.016 -25 -9.359 1 97.69 377 GLU B O 1
ATOM 6132 N N . GLU B 1 378 ? 22.328 -25.672 -10.664 1 96.62 378 GLU B N 1
ATOM 6133 C CA . GLU B 1 378 ? 23.172 -25.734 -11.844 1 96.62 378 GLU B CA 1
ATOM 6134 C C . GLU B 1 378 ? 23.641 -24.344 -12.258 1 96.62 378 GLU B C 1
ATOM 6136 O O . GLU B 1 378 ? 24.812 -24.156 -12.625 1 96.62 378 GLU B O 1
ATOM 6141 N N . PHE B 1 379 ? 22.703 -23.453 -12.195 1 97.56 379 PHE B N 1
ATOM 6142 C CA . PHE B 1 379 ? 23 -22.062 -12.523 1 97.56 379 PHE B CA 1
ATOM 6143 C C . PHE B 1 379 ? 24.078 -21.516 -11.594 1 97.56 379 PHE B C 1
ATOM 6145 O O . PHE B 1 379 ? 25.031 -20.875 -12.047 1 97.56 379 PHE B O 1
ATOM 6152 N N . TRP B 1 380 ? 23.891 -21.766 -10.297 1 97.88 380 TRP B N 1
ATOM 6153 C CA . TRP B 1 380 ? 24.828 -21.266 -9.297 1 97.88 380 TRP B CA 1
ATOM 6154 C C . TRP B 1 380 ? 26.203 -21.891 -9.469 1 97.88 380 TRP B C 1
ATOM 6156 O O . TRP B 1 380 ? 27.219 -21.281 -9.133 1 97.88 380 TRP B O 1
ATOM 6166 N N . ALA B 1 381 ? 26.297 -23.062 -9.93 1 96.5 381 ALA B N 1
ATOM 6167 C CA . ALA B 1 381 ? 27.562 -23.781 -10.117 1 96.5 381 ALA B CA 1
ATOM 6168 C C . ALA B 1 381 ? 28.312 -23.25 -11.336 1 96.5 381 ALA B C 1
ATOM 6170 O O . ALA B 1 381 ? 29.531 -23.453 -11.453 1 96.5 381 ALA B O 1
ATOM 6171 N N . GLY B 1 382 ? 27.562 -22.625 -12.203 1 94.88 382 GLY B N 1
ATOM 6172 C CA . GLY B 1 382 ? 28.188 -22.078 -13.406 1 94.88 382 GLY B CA 1
ATOM 6173 C C . GLY B 1 382 ? 28.891 -20.75 -13.164 1 94.88 382 GLY B C 1
ATOM 6174 O O . GLY B 1 382 ? 28.828 -20.203 -12.062 1 94.88 382 GLY B O 1
ATOM 6175 N N . SER B 1 383 ? 29.531 -20.203 -14.242 1 93.12 383 SER B N 1
ATOM 6176 C CA . SER B 1 383 ? 30.328 -18.984 -14.125 1 93.12 383 SER B CA 1
ATOM 6177 C C . SER B 1 383 ? 29.516 -17.766 -14.539 1 93.12 383 SER B C 1
ATOM 6179 O O . SER B 1 383 ? 29.859 -16.625 -14.18 1 93.12 383 SER B O 1
ATOM 6181 N N . ASP B 1 384 ? 28.484 -18.016 -15.297 1 92.5 384 ASP B N 1
ATOM 6182 C CA . ASP B 1 384 ? 27.688 -16.906 -15.805 1 92.5 384 ASP B CA 1
ATOM 6183 C C . ASP B 1 384 ? 26.641 -16.453 -14.773 1 92.5 384 ASP B C 1
ATOM 6185 O O . ASP B 1 384 ? 25.844 -17.266 -14.297 1 92.5 384 ASP B O 1
ATOM 6189 N N . ALA B 1 385 ? 26.562 -15.18 -14.5 1 92.06 385 ALA B N 1
ATOM 6190 C CA . ALA B 1 385 ? 25.656 -14.656 -13.484 1 92.06 385 ALA B CA 1
ATOM 6191 C C . ALA B 1 385 ? 24.297 -14.305 -14.094 1 92.06 385 ALA B C 1
ATOM 6193 O O . ALA B 1 385 ? 23.391 -13.883 -13.391 1 92.06 385 ALA B O 1
ATOM 6194 N N . ASP B 1 386 ? 24.172 -14.484 -15.344 1 93.19 386 ASP B N 1
ATOM 6195 C CA . ASP B 1 386 ? 22.891 -14.328 -16.016 1 93.19 386 ASP B CA 1
ATOM 6196 C C . ASP B 1 386 ? 22.203 -15.68 -16.203 1 93.19 386 ASP B C 1
ATOM 6198 O O . ASP B 1 386 ? 22.719 -16.562 -16.875 1 93.19 386 ASP B O 1
ATOM 6202 N N . TRP B 1 387 ? 21.016 -15.805 -15.641 1 95.31 387 TRP B N 1
ATOM 6203 C CA . TRP B 1 387 ? 20.312 -17.094 -15.617 1 95.31 387 TRP B CA 1
ATOM 6204 C C . TRP B 1 387 ? 19.641 -17.359 -16.953 1 95.31 387 TRP B C 1
ATOM 6206 O O . TRP B 1 387 ? 19.297 -18.5 -17.25 1 95.31 387 TRP B O 1
ATOM 6216 N N . ARG B 1 388 ? 19.484 -16.469 -17.828 1 93.81 388 ARG B N 1
ATOM 6217 C CA . ARG B 1 388 ? 18.594 -16.5 -18.984 1 93.81 388 ARG B CA 1
ATOM 6218 C C . ARG B 1 388 ? 19.156 -17.422 -20.062 1 93.81 388 ARG B C 1
ATOM 6220 O O . ARG B 1 388 ? 18.422 -18.234 -20.641 1 93.81 388 ARG B O 1
ATOM 6227 N N . PRO B 1 389 ? 20.438 -17.281 -20.328 1 92.81 389 PRO B N 1
ATOM 6228 C CA . PRO B 1 389 ? 20.969 -18.172 -21.375 1 92.81 389 PRO B CA 1
ATOM 6229 C C . PRO B 1 389 ? 20.797 -19.641 -21.016 1 92.81 389 PRO B C 1
ATOM 6231 O O . PRO B 1 389 ? 20.422 -20.453 -21.875 1 92.81 389 PRO B O 1
ATOM 6234 N N . ARG B 1 390 ? 21.062 -20 -19.828 1 94.62 390 ARG B N 1
ATOM 6235 C CA . ARG B 1 390 ? 20.922 -21.391 -19.391 1 94.62 390 ARG B CA 1
ATOM 6236 C C . ARG B 1 390 ? 19.453 -21.812 -19.406 1 94.62 390 ARG B C 1
ATOM 6238 O O . ARG B 1 390 ? 19.125 -22.953 -19.734 1 94.62 390 ARG B O 1
ATOM 6245 N N . ALA B 1 391 ? 18.578 -20.938 -18.969 1 95.12 391 ALA B N 1
ATOM 6246 C CA . ALA B 1 391 ? 17.141 -21.234 -18.969 1 95.12 391 ALA B CA 1
ATOM 6247 C C . ALA B 1 391 ? 16.609 -21.422 -20.391 1 95.12 391 ALA B C 1
ATOM 6249 O O . ALA B 1 391 ? 15.773 -22.297 -20.625 1 95.12 391 ALA B O 1
ATOM 6250 N N . ARG B 1 392 ? 17.109 -20.609 -21.281 1 92.88 392 ARG B N 1
ATOM 6251 C CA . ARG B 1 392 ? 16.719 -20.719 -22.672 1 92.88 392 ARG B CA 1
ATOM 6252 C C . ARG B 1 392 ? 17.141 -22.062 -23.266 1 92.88 392 ARG B C 1
ATOM 6254 O O . ARG B 1 392 ? 16.375 -22.703 -23.984 1 92.88 392 ARG B O 1
ATOM 6261 N N . ALA B 1 393 ? 18.328 -22.422 -22.984 1 93.38 393 ALA B N 1
ATOM 6262 C CA . ALA B 1 393 ? 18.844 -23.719 -23.438 1 93.38 393 ALA B CA 1
ATOM 6263 C C . ALA B 1 393 ? 18.016 -24.875 -22.875 1 93.38 393 ALA B C 1
ATOM 6265 O O . ALA B 1 393 ? 17.734 -25.844 -23.562 1 93.38 393 ALA B O 1
ATOM 6266 N N . ARG B 1 394 ? 17.656 -24.766 -21.672 1 93.25 394 ARG B N 1
ATOM 6267 C CA . ARG B 1 394 ? 16.859 -25.781 -21 1 93.25 394 ARG B CA 1
ATOM 6268 C C . ARG B 1 394 ? 15.469 -25.891 -21.641 1 93.25 394 ARG B C 1
ATOM 6270 O O . ARG B 1 394 ? 14.969 -26.984 -21.875 1 93.25 394 ARG B O 1
ATOM 6277 N N . GLU B 1 395 ? 14.898 -24.75 -21.891 1 91.88 395 GLU B N 1
ATOM 6278 C CA . GLU B 1 395 ? 13.586 -24.734 -22.531 1 91.88 395 GLU B CA 1
ATOM 6279 C C . GLU B 1 395 ? 13.648 -25.344 -23.938 1 91.88 395 GLU B C 1
ATOM 6281 O O . GLU B 1 395 ? 12.734 -26.062 -24.344 1 91.88 395 GLU B O 1
ATOM 6286 N N . ALA B 1 396 ? 14.633 -25.031 -24.625 1 90.88 396 ALA B N 1
ATOM 6287 C CA . ALA B 1 396 ? 14.82 -25.578 -25.969 1 90.88 396 ALA B CA 1
ATOM 6288 C C . ALA B 1 396 ? 14.922 -27.094 -25.938 1 90.88 396 ALA B C 1
ATOM 6290 O O . ALA B 1 396 ? 14.547 -27.766 -26.906 1 90.88 396 ALA B O 1
ATOM 6291 N N . SER B 1 397 ? 15.328 -27.656 -24.844 1 90.94 397 SER B N 1
ATOM 6292 C CA . SER B 1 397 ? 15.438 -29.094 -24.688 1 90.94 397 SER B CA 1
ATOM 6293 C C . SER B 1 397 ? 14.141 -29.703 -24.156 1 90.94 397 SER B C 1
ATOM 6295 O O . SER B 1 397 ? 14.086 -30.891 -23.828 1 90.94 397 SER B O 1
ATOM 6297 N N . GLY B 1 398 ? 13.141 -28.844 -23.922 1 84.75 398 GLY B N 1
ATOM 6298 C CA . GLY B 1 398 ? 11.82 -29.328 -23.531 1 84.75 398 GLY B CA 1
ATOM 6299 C C . GLY B 1 398 ? 11.57 -29.234 -22.047 1 84.75 398 GLY B C 1
ATOM 6300 O O . GLY B 1 398 ? 10.578 -29.781 -21.547 1 84.75 398 GLY B O 1
ATOM 6301 N N . LYS B 1 399 ? 12.469 -28.641 -21.344 1 86.5 399 LYS B N 1
ATOM 6302 C CA . LYS B 1 399 ? 12.344 -28.547 -19.891 1 86.5 399 LYS B CA 1
ATOM 6303 C C . LYS B 1 399 ? 12.148 -27.094 -19.453 1 86.5 399 LYS B C 1
ATOM 6305 O O . LYS B 1 399 ? 13.102 -26.438 -19.016 1 86.5 399 LYS B O 1
ATOM 6310 N N . ARG B 1 400 ? 11.023 -26.688 -19.375 1 86.31 400 ARG B N 1
ATOM 6311 C CA . ARG B 1 400 ? 10.727 -25.328 -18.953 1 86.31 400 ARG B CA 1
ATOM 6312 C C . ARG B 1 400 ? 10.758 -25.188 -17.438 1 86.31 400 ARG B C 1
ATOM 6314 O O . ARG B 1 400 ? 10.43 -26.125 -16.719 1 86.31 400 ARG B O 1
ATOM 6321 N N . ILE B 1 401 ? 11.133 -24.016 -17 1 88.31 401 ILE B N 1
ATOM 6322 C CA . ILE B 1 401 ? 11.141 -23.734 -15.57 1 88.31 401 ILE B CA 1
ATOM 6323 C C . ILE B 1 401 ? 9.766 -23.234 -15.141 1 88.31 401 ILE B C 1
ATOM 6325 O O . ILE B 1 401 ? 9.281 -22.219 -15.648 1 88.31 401 ILE B O 1
ATOM 6329 N N . LEU B 1 402 ? 9.133 -23.938 -14.266 1 83.12 402 LEU B N 1
ATOM 6330 C CA . LEU B 1 402 ? 7.828 -23.547 -13.734 1 83.12 402 LEU B CA 1
ATOM 6331 C C . LEU B 1 402 ? 7.934 -23.172 -12.266 1 83.12 402 LEU B C 1
ATOM 6333 O O . LEU B 1 402 ? 8.398 -23.969 -11.445 1 83.12 402 LEU B O 1
ATOM 6337 N N . VAL B 1 403 ? 7.598 -21.906 -11.961 1 87.25 403 VAL B N 1
ATOM 6338 C CA . VAL B 1 403 ? 7.711 -21.438 -10.586 1 87.25 403 VAL B CA 1
ATOM 6339 C C . VAL B 1 403 ? 6.367 -20.875 -10.117 1 87.25 403 VAL B C 1
ATOM 6341 O O . VAL B 1 403 ? 6.309 -19.781 -9.547 1 87.25 403 VAL B O 1
ATOM 6344 N N . VAL B 1 404 ? 5.32 -21.547 -10.375 1 83.12 404 VAL B N 1
ATOM 6345 C CA . VAL B 1 404 ? 3.971 -21.172 -9.969 1 83.12 404 VAL B CA 1
ATOM 6346 C C . VAL B 1 404 ? 3.355 -22.281 -9.117 1 83.12 404 VAL B C 1
ATOM 6348 O O . VAL B 1 404 ? 3.725 -23.453 -9.25 1 83.12 404 VAL B O 1
#

pLDDT: mean 85.16, std 14.24, range [26.03, 98.62]

Foldseek 3Di:
DFDDQDLPADQLVVLPVCPPPDPVVSLVNLLRNCLRAPLLLLDQGDGCLRCCNVPLSVVCVVVVLSSLLSLLQSLLVNCVVVVDVVSNVSNVVSNVVSVVVLVVVVVVVVVCVVVVHAQADLVSLVNLLNSLSSLSSNLLSCLQPVVVSVVSLVVNLVSCVSCVPHPSCVPPPSNLQSLQSSLLQQLLLLLQDLDLVSLVSRRAGDPPPLLDALRLVSVVSSVLSNQLSCCVVPVGGPVAGAEPVNLVVQLVSLVVSLVSNLVSVVVVPDDDDLSNVLSNLLSLLSSLLSSLSSCQSNVRDDLPDPSNVVSLVSNLCSLPPRPDCLSRLSVCQSSLLSNLLSCQPPVVSLVVSVVSLVSSCVNSVRCLSVVSNVLSVVCSPDDDSGSRVVQNVCVVVVHHRRRD/DFDQQDLPADQLCVLPVCPPPDPVVSLVNLLRNCLRAPLLLLAQADTCLRCCNVPLSVVCVVVVLSSLLSLLQSLLVNCVVPVDVVSNVSNVVSNVVSVVVLVVVVVVVVVCVVVVHAQADLVSLVNLLNSLSSLSSVLLSCLQPVVVSVVSLVVNLVSCVSCVPHPSCVPPPSNLQSLQSSLLQQLLLLLQDLDLVSLVSRRAGDPPPLLDALRLVSVVSSVLSNQLSCCVVPVGGPVAGAAPVNLVVQLVSLVVSLVSNLVSVVVVPDDDDLSNVLSNLLSLLSSLLSSLSSCQSNVRDDLPDPSNVVSLVSNLCSLPPRPDCLSRLSVCQSSLLSNLLSCQPPVVSLVVSVVSLVSSCVSSVRCLSVVSNVLSVVVSPDDDSGSRVVQNVCVVVVHHRRRD

Solvent-accessible surface area (backbone atoms only — not comparable to full-atom values): 42384 Å² total; per-residue (Å²): 126,85,64,66,79,70,70,83,45,69,56,58,59,66,60,61,70,60,61,68,78,58,66,65,62,50,48,50,50,44,49,50,36,32,60,53,62,45,52,44,65,73,44,91,62,69,49,76,76,29,53,60,60,63,47,48,52,63,43,24,77,80,32,59,38,33,39,22,17,50,44,14,29,48,27,42,61,39,20,72,72,61,78,38,67,68,39,41,50,50,14,51,49,24,40,51,54,19,49,48,50,46,50,53,52,52,48,52,54,49,51,40,43,74,73,72,46,78,76,53,41,67,67,48,40,53,48,51,38,51,47,41,52,21,34,55,43,38,28,63,50,26,41,69,37,63,66,58,20,48,53,34,48,50,53,41,47,50,54,54,61,72,40,67,82,27,74,44,44,75,80,34,62,65,49,51,49,51,42,35,55,51,15,53,49,31,33,53,41,29,63,57,51,85,50,66,67,61,45,70,64,37,49,57,38,60,86,86,42,48,68,39,73,46,27,50,40,46,44,48,53,40,52,48,44,55,38,24,53,34,26,73,74,67,70,50,25,91,87,48,56,93,40,70,63,36,51,54,49,52,51,51,51,44,49,50,18,46,36,35,24,33,16,27,43,15,57,69,58,62,67,94,37,74,63,43,55,36,47,40,35,49,50,48,24,47,43,23,28,50,48,47,49,45,34,61,54,59,61,53,51,57,83,82,28,43,62,49,50,43,28,49,52,48,24,55,51,34,69,71,57,48,87,63,51,78,82,45,37,76,69,42,47,45,42,44,49,51,50,51,52,69,32,57,87,36,65,69,56,45,51,51,40,53,52,51,51,49,53,34,30,70,72,70,64,36,55,50,53,54,53,40,49,52,48,50,54,53,45,51,74,45,89,59,70,61,59,59,67,61,51,46,55,35,35,7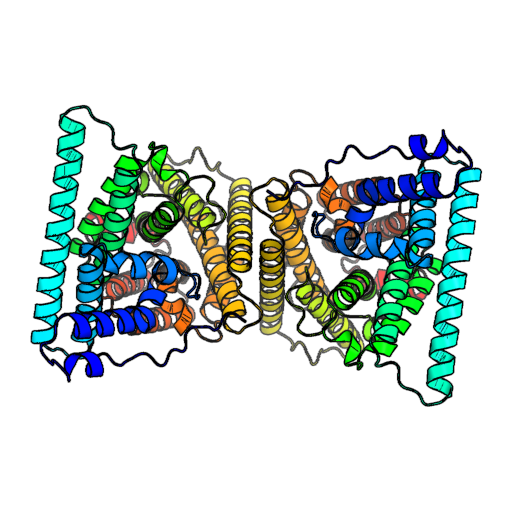4,74,72,50,69,54,47,49,116,128,84,63,63,76,69,69,84,44,70,54,58,58,67,58,60,70,57,60,66,79,58,66,65,61,49,48,50,52,44,48,48,34,33,60,49,62,45,52,45,66,72,44,92,62,66,47,71,77,29,53,60,62,63,47,49,51,62,43,26,78,80,32,59,39,35,39,22,18,47,43,15,27,48,27,41,61,37,21,75,72,60,76,38,65,68,38,41,50,50,14,52,50,24,40,52,53,19,50,48,50,47,51,52,51,52,48,52,52,48,51,39,42,74,72,72,45,80,76,52,42,67,67,49,40,51,48,50,38,50,47,41,51,22,35,56,44,40,28,64,51,26,40,71,38,64,68,59,21,48,53,35,49,50,52,41,47,51,56,52,60,72,40,66,84,25,73,46,45,76,81,34,64,66,47,52,49,51,43,36,54,51,15,53,49,32,34,55,41,30,62,59,51,87,50,64,68,60,45,70,65,37,51,57,39,60,86,87,43,46,66,39,74,46,28,51,40,46,44,48,52,41,51,49,44,55,38,24,53,34,27,74,74,67,71,50,27,90,88,48,55,91,42,72,63,35,53,53,48,53,51,50,52,43,50,48,19,47,36,35,23,32,15,27,44,14,57,70,58,62,68,93,38,75,63,43,56,36,48,40,34,50,49,49,24,48,43,22,26,50,49,44,49,45,35,61,54,58,62,54,50,57,84,81,28,44,62,49,50,44,27,50,52,51,25,54,51,34,70,71,56,49,86,64,52,78,82,45,36,74,71,41,47,42,42,45,49,50,50,50,54,70,32,57,85,36,66,69,56,45,51,50,42,52,50,50,52,49,54,34,30,70,72,70,64,37,55,48,52,54,54,41,49,51,49,49,54,53,45,52,72,46,91,60,68,61,60,58,67,60,49,48,54,35,37,75,73,71,51,68,55,48,49,113

Nearest PDB structures (foldseek):
  7ue2-assembly1_A  TM=3.198E-01  e=5.689E-01  synthetic construct
  5k7v-assembly1_B  TM=1.476E-01  e=1.300E+00  synthetic construct
  7ue2-assembly1_A  TM=3.198E-01  e=6.099E-01  synthetic construct
  5k7v-assembly1_B  TM=1.944E-01  e=1.403E+00  synthetic construct

InterPro domains:
  IPR021858 Fungal transcription factor [PF11951] (30-387)

Secondary structure (DSSP, 8-state):
-----------HHHHHH---S-HHHHHHHHHHHIIIIIGGGGSSS--TT-HIIIIIHHHTTT-HHHHHHHHHHHHHHHHHHH--HHHHHHHHHHHHHHHHHHHHHHHHHHHHHHTT--S-SHHHHHHHHHHHHHHHHHHHHGGGSHHHHHHHHHHHHHHHHHTTT-TTTTT-HHHHHHHHHHHHHHHHHHHT---HHHHHT---PPTT-TTSTTHHHHHHHHHHHHHHHHHHHHSS-SSS-SSHHHHHHHHHHHHHHHHHHHHHHHHTT--SSHHHHHHHHHHHHHHHHHHHHHHHHTT-S-TT-HHHHHHHHHHHHHHT--S-GGGGGGG-HHHHHHHHHT-TT-HHHHHHHHHHHHHHHHHH--THHHHHHHHHHHHHHSS-S-HHHHHHHHHHTT------/-----------HHHHHH---S-HHHHHHHHHHHIIIIIGGGGSSS--TT-HIIIIIHHHTTT-HHHHHHHHHHHHHHHHHHH--HHHHHHHHHHHHHHHHHHHHHHHHHHHHHHTT--S-SHHHHHHHHHHHHHHHHHHHHGGGSHHHHHHHHHHHHHHHHHTTT-TTTTT-HHHHHHHHHHHHHHHHHHHT---HHHHHT---PPTT-TTSTTHHHHHHHHHHHHHHHHHHHHSS-SSS-SSHHHHHHHHHHHHHHHHHHHHHHHHTT--SSHHHHHHHHHHHHHHHHHHHHHHHHTT-S-TT-HHHHHHHHHHHHHHT--S-GGGGGGG-HHHHHHHHHT-TT-HHHHHHHHHHHHHHHHHH--THHHHHHHHHHHHHHSS-S-SHHHHHHHHHTT------